Protein 7XR5 (pdb70)

Sequence (1156 aa):
GPAAVTVLGLGRMGSALAAAFLAAGHSTTVWNRTPGKADELAARGARRAGSVAEAVAAAPLVVVCVADDEAVHQLLDPLDGALAGRTLVNLTTGTSAQARANAAWAKERGAAFLDGAIMAVPEDIATGDAVLLYSGPRDAFDAYEEALRVLAPAGTTHLGGDAGLAALHDLALLGIMWGVLNGFLHGAALLGTAGVRAGDFAPLAARMTTVVAGYVTAAAPEVDAGSYPAGDATLTVHQEAMRHLAEESEALGVNAELPRFLQLLAGRAVAEGHAESGYSALVEQFRKAGPAAVTVLGLGRMGSALAAAFLAAGHSTTVWNRTPGKADELAARGARRAGSVAEAVAAAPLVVVCVADDEAVHQLLDPLDGALAGRTLVNLTTGTSAQARANAAWAKERGAAFLDGAIMAVPEDIATGDAVLLYSGPRDAFDAYEEALRVLAPAGTTHLGGDAGLAALHDLALLGIMWGVLNGFLHGAALLGTAGVRAGDFAPLAARMTTVVAGYVTAAAPEVDAGSYPAGDATLTVHQEAMRHLAEESEALGVNAELPRFLQLLAGRAVAEGHAESGYSALVEQFRKAGPAAVTVLGLGRMGSALAAAFLAAGHSTTVWNRTPGKADELAARGARRAGSVAEAVAAAPLVVVCVADDEAVHQLLDPLDGALAGRTLVNLTTGTSAQARANAAWAKERGAAFLDGAIMAVPEDIATGDAVLLYSGPRDAFDAYEEALRVLAPAGTTHLGGDAGLAALHDLALLGIMWGVLNGFLHGAALLGTAGVRAGDFAPLAARMTTVVAGYVTAAAPEVDAGSYPAGDATLTVHQEAMRHLAEESEALGVNAELPRFLQLLAGRAVAEGHAESGYSALVEQFRKAGPAAVTVLGLGRMGSALAAAFLAAGHSTTVWNRTPGKADELAARGARRAGSVAEAVAAAPLVVVCVADDEAVHQLLDPLDGALAGRTLVNLTTGTSAQARANAAWAKERGAAFLDGAIMAVPEDIATGDAVLLYSGPRDAFDAYEEALRVLAPAGTTHLGGDAGLAALHDLALLGIMWGVLNGFLHGAALLGTAGVRAGDFAPLAARMTTVVAGYVTAAAPEVDAGSYPAGDATLTVHQEAMRHLAEESEALGVNAELPRFLQLLAGRAVAEGHAESGYSSALVEQFRKA

Foldseek 3Di:
DAFAEEEEALDLQSVLLQVLLLVVPHAYEYEYPDPDRCVVVVVSPHHDDPALLRRLLVGLHYEYEHAEVVVVCVSPVVDDLSQANHEYEYQHDDALVSQQVVCVVSVVSNYFYKYKYWPDGSVCFQHQPTAMEIEADVVSCVVCVVSVCSRHVNHYYYDYHRRSVRNVVVVVVVVLVVVLVVVLVLVCVLCVLVVDHSVVCVVVSVVVSVVCVVVVVVLVVCLVVVHFAAPPHFLLRVLVVLVVQLVSCVVSPHDNVVSVVVNVLSVVLVVVPRRRGHPSSSVVVVVDD/DAFAEEEEACDLQSVLLLVLLLVVPHAYEYEYPDPDRCPVVVVSRYHYDPALLRRLQPGQEYEYEHAELVVVCVRPVVDAQSNANHEYEYQYQYALVSQQVVQVVSVVRNYFYKYKYWPDGSVCFQHQVTAMEIEADVVSCVVNVVSVCSRHVNHYYYDYHRRRPRNVVVVVVVVVVVVLVVVLVLVQVLCVLVVDHSVNCVVVSVVVVVVCVVVVVVLVVCLVVVHFAAPPHFLLRVLVVLVVSLVSCVVSPHDSVVSVVVNVLSVVQVVVVRRRGHPSSSVVVVVPD/DAFAEEEEALDLQSVLLQVLLLVVPHAYEYEYPDPDRCPVVVVSHHHYAPAVLRRLQRGLEYEYEHAELVVVCVRPVVDDLSQANHEYEYQYQDALVSQQVVCVVSVVSNYFYKYKYKPDGSVCFQHQPTAMEIEADVVSCVVNVVSVCSRHVNHYYYDYHRRSPRNVVVVVVVVVVVVLVVVLVLVCVLCVLVVDHSVNCVVVSVVVVVVCVVVVVVLVVCLVVVHFAAPPHFLLRVLVVLVVSLVSCVVSVHDNVVSVVVNVLSVVLVVVPRRRGHPSSSVVVVVDD/DAFAEEEEALDLQSVLLQVLLVVVPHQYEYEYPPQVSCVVVVVSRHHYDPALLRRLQRGLHYEYEHAELVVVCVRPVVDDLSQANGEYEYQYDDALVSQQVVCVVSVVSNYFYKYKHWPDGSVCFQPQVTAMEIEADVVSCVVCVVSVCSRHVNHYYYDYHRRSVRNVVVVVVVVVVVVLVVVLVQVQVLCVLVVDHSVVCVVVSVVVSVVCVVVVVVLVVCLVVVHFAAPPHFLLRVLVVLVVSLVSCVVSPHDNPVSVVVNVLSVVLCVVPRRRGHPSSSVVVVVDD

Secondary structure (DSSP, 8-state):
-PPPEEEE--SHHHHHHHHHHHHTT--EEEE-SSTTSSHHHHHTT-EE-SSHHHHHHT-SEEEE--SSHHHHHHHHTT-SSTTTT-EEEE-S---HHHHHHHHHHHHHTT-EEEEEEEES-GGGTTSTT-EEEEES-HHHHHHHHHHHGGG-TTTEEE--S-TTHHHHHHHHHHHHHHHHHHHHHHHHHHHHTTT--HHHHHHHHHHHHHHHHHHHHHHHHHHHHT----TT--HHHHHHHHHHHHHHHHHHTS--HHHHHHHHHHHHHIIIIITTS-GGGGHHHHH--/-PPPEEEE--SHHHHHHHHHHHHTT--EEEE-SSSSS-HHHHHTT-EE-SSHHHHHHH-SEEEE--SSHHHHHHHHTT-SGGGTT-EEEE-S---HHHHHHHHHHHHHTT-EEEEEEEES-GGGTTSTT-EEEEES-HHHHHHHHHHHGGGSTTTEEE--S-TTHHHHHHHHHHHHHHHHHHHHHHHHHHHHTTT--HHHHHHHHHHHHHHHHHHHHHHHHHHHHT----TT--HHHHHHHHHHHHHHHHHHTS--HHHHHHHHHHHHHIIIIITTS-GGGHHHHHT--/-PPPEEEE--SHHHHHHHHHHHHTT--EEEE-SSSSS-HHHHHTTPEEPSSHHHHHHT-SEEEE--S-HHHHHHHHTT-SSTTTT-EEEE-S---HHHHHHHHHHHHHTT-EEEEEEEES-GGGTTSTT-EEEEES-HHHHHHHHHHHGGGSTTTEEE--SSTTHHHHHHHHHHHHHHHHHHHHHHHHHHHHTTT--HHHHHHHHHHHHHHHHHHHHHHHHHHHHT----TT--HHHHHHHHHHHHHHHHHHTS--HHHHHHHHHHHHHIIIIITTS-GGGGHHHHH--/-PPPEEEE--SHHHHHHHHHHHHTT--EEEE-SSGGGGHHHHHTT-EE-SSHHHHHHT-SEEEE--SSHHHHHHHHTT-SSSSTT-EEEE-S---HHHHHHHHHHHHHTT-EEEEEEEES-GGGTTSTT-EEEEES-HHHHHHHHHHHGGG-TTTEEE--S-TTHHHHHHHHHHHHHHHHHHHHHHHHHHHHTTT--HHHHHHHHHHHHHHHHHHHHHHHHHHHHT----TT--HHHHHHHHHHHHHHHHHHTS--HHHHHHHHHHHHHIIIIITTS-GGGGHHHHH--

Structure (mmCIF, N/CA/C/O backbone):
data_7XR5
#
_entry.id   7XR5
#
_cell.length_a   76.282
_cell.length_b   120.013
_cell.length_c   76.458
_cell.angle_alpha   90.000
_cell.angle_beta   117.178
_cell.angle_gamma   90.000
#
_symmetry.space_group_name_H-M   'P 1 21 1'
#
loop_
_entity.id
_entity.type
_entity.pdbx_description
1 polymer '6-phosphogluconate dehydrogenase NAD-binding'
2 non-polymer 'NADP NICOTINAMIDE-ADENINE-DINUCLEOTIDE PHOSPHATE'
3 non-polymer 3,6,9,12,15,18,21,24,27,30,33,36,39,42,45,48,51,54,57-nonadecaoxanonapentacontane-1,59-diol
4 water water
#
loop_
_atom_site.group_PDB
_atom_site.id
_atom_site.type_symbol
_atom_site.label_atom_id
_atom_site.label_alt_id
_atom_site.label_comp_id
_atom_site.label_asym_id
_atom_site.label_entity_id
_atom_site.label_seq_id
_atom_site.pdbx_PDB_ins_code
_atom_site.Cartn_x
_atom_site.Cartn_y
_atom_site.Cartn_z
_atom_site.occupancy
_atom_site.B_iso_or_equiv
_atom_site.auth_seq_id
_atom_site.auth_comp_id
_atom_site.auth_asym_id
_atom_site.auth_atom_id
_atom_site.pdbx_PDB_model_num
ATOM 1 N N . GLY A 1 31 ? 21.43913 -31.58657 -0.01945 1.000 55.15306 10 GLY A N 1
ATOM 2 C CA . GLY A 1 31 ? 20.11172 -31.21520 0.43903 1.000 48.51675 10 GLY A CA 1
ATOM 3 C C . GLY A 1 31 ? 19.44466 -30.18455 -0.45201 1.000 45.26543 10 GLY A C 1
ATOM 4 O O . GLY A 1 31 ? 19.97910 -29.84374 -1.50888 1.000 45.85131 10 GLY A O 1
ATOM 5 N N . PRO A 1 32 ? 18.27027 -29.70870 -0.04082 1.000 44.80303 11 PRO A N 1
ATOM 6 C CA . PRO A 1 32 ? 17.57452 -28.67040 -0.81603 1.000 37.38547 11 PRO A CA 1
ATOM 7 C C . PRO A 1 32 ? 18.45434 -27.45025 -1.05643 1.000 36.98202 11 PRO A C 1
ATOM 8 O O . PRO A 1 32 ? 19.09006 -26.92673 -0.13731 1.000 38.14105 11 PRO A O 1
ATOM 12 N N . ALA A 1 33 ? 18.49074 -26.99785 -2.30974 1.000 33.31895 12 ALA A N 1
ATOM 13 C CA . ALA A 1 33 ? 19.27035 -25.81801 -2.65824 1.000 27.18894 12 ALA A CA 1
ATOM 14 C C . ALA A 1 33 ? 18.70567 -24.58014 -1.96751 1.000 25.04038 12 ALA A C 1
ATOM 15 O O . ALA A 1 33 ? 17.49865 -24.45487 -1.75341 1.000 28.68533 12 ALA A O 1
ATOM 17 N N . ALA A 1 34 ? 19.59308 -23.66814 -1.60055 1.000 25.65449 13 ALA A N 1
ATOM 18 C CA . ALA A 1 34 ? 19.13579 -22.38208 -1.10052 1.000 24.44507 13 ALA A CA 1
ATOM 19 C C . ALA A 1 34 ? 18.56250 -21.57487 -2.25409 1.000 20.38764 13 ALA A C 1
ATOM 20 O O . ALA A 1 34 ? 19.08516 -21.61125 -3.37120 1.000 21.42336 13 ALA A O 1
ATOM 22 N N . VAL A 1 35 ? 17.48866 -20.83560 -1.97506 1.000 18.61062 14 VAL A N 1
ATOM 23 C CA . VAL A 1 35 ? 16.79882 -20.05248 -2.98910 1.000 16.17833 14 VAL A CA 1
ATOM 24 C C . VAL A 1 35 ? 16.45036 -18.69025 -2.40616 1.000 16.27129 14 VAL A C 1
ATOM 25 O O . VAL A 1 35 ? 16.16378 -18.55994 -1.21136 1.000 18.91132 14 VAL A O 1
ATOM 29 N N . THR A 1 36 ? 16.50662 -17.67597 -3.25667 1.000 14.09760 15 THR A N 1
ATOM 30 C CA . THR A 1 36 ? 16.02550 -16.34633 -2.93650 1.000 15.56504 15 THR A CA 1
ATOM 31 C C . THR A 1 36 ? 14.83381 -16.02978 -3.82461 1.000 14.92187 15 THR A C 1
ATOM 32 O O . THR A 1 36 ? 14.84285 -16.36127 -5.01117 1.000 16.74651 15 THR A O 1
ATOM 36 N N . VAL A 1 37 ? 13.80584 -15.41219 -3.24413 1.000 15.65584 16 VAL A N 1
ATOM 37 C CA . VAL A 1 37 ? 12.65614 -14.91351 -3.99278 1.000 13.44299 16 VAL A CA 1
ATOM 38 C C . VAL A 1 37 ? 12.59956 -13.39527 -3.83410 1.000 14.49159 16 VAL A C 1
ATOM 39 O O . VAL A 1 37 ? 12.54585 -12.88450 -2.70578 1.000 15.62532 16 VAL A O 1
ATOM 43 N N . LEU A 1 38 ? 12.60450 -12.68259 -4.96531 1.000 13.32837 17 LEU A N 1
ATOM 44 C CA . LEU A 1 38 ? 12.44750 -11.22969 -5.01837 1.000 12.60308 17 LEU A CA 1
ATOM 45 C C . LEU A 1 38 ? 11.04949 -10.92721 -5.53350 1.000 14.37971 17 LEU A C 1
ATOM 46 O O . LEU A 1 38 ? 10.72588 -11.26546 -6.67521 1.000 13.78641 17 LEU A O 1
ATOM 51 N N . GLY A 1 39 ? 10.23353 -10.29757 -4.69576 1.000 12.85612 18 GLY A N 1
ATOM 52 C CA . GLY A 1 39 ? 8.86072 -9.97543 -5.03812 1.000 13.21466 18 GLY A CA 1
ATOM 53 C C . GLY A 1 39 ? 7.94218 -10.79632 -4.15707 1.000 17.28167 18 GLY A C 1
ATOM 54 O O . GLY A 1 39 ? 7.93904 -12.03284 -4.23967 1.000 15.54007 18 GLY A O 1
ATOM 55 N N . LEU A 1 40 ? 7.18830 -10.13292 -3.27992 1.000 14.91830 19 LEU A N 1
ATOM 56 C CA . LEU A 1 40 ? 6.26762 -10.79830 -2.36678 1.000 13.90632 19 LEU A CA 1
ATOM 57 C C . LEU A 1 40 ? 4.84650 -10.29550 -2.58223 1.000 16.25439 19 LEU A C 1
ATOM 58 O O . LEU A 1 40 ? 4.07485 -10.10353 -1.63206 1.000 18.10130 19 LEU A O 1
ATOM 63 N N . GLY A 1 41 ? 4.48798 -10.08759 -3.84396 1.000 15.43733 20 GLY A N 1
ATOM 64 C CA . GLY A 1 41 ? 3.10802 -9.92438 -4.23531 1.000 14.41897 20 GLY A CA 1
ATOM 65 C C . GLY A 1 41 ? 2.36733 -11.23628 -4.03412 1.000 16.11925 20 GLY A C 1
ATOM 66 O O . GLY A 1 41 ? 2.86385 -12.18762 -3.42884 1.000 15.73523 20 GLY A O 1
ATOM 67 N N . ARG A 1 42 ? 1.16317 -11.29608 -4.59939 1.000 15.98128 21 ARG A N 1
ATOM 68 C CA . ARG A 1 42 ? 0.36318 -12.51041 -4.45475 1.000 16.01987 21 ARG A CA 1
ATOM 69 C C . ARG A 1 42 ? 1.11594 -13.71903 -5.00249 1.000 16.13482 21 ARG A C 1
ATOM 70 O O . ARG A 1 42 ? 1.23096 -14.76859 -4.33884 1.000 18.25624 21 ARG A O 1
ATOM 78 N N . MET A 1 43 ? 1.69731 -13.57321 -6.19686 1.000 13.85281 22 MET A N 1
ATOM 79 C CA . MET A 1 43 ? 2.32447 -14.76197 -6.75065 1.000 12.53679 22 MET A CA 1
ATOM 80 C C . MET A 1 43 ? 3.70922 -14.99633 -6.13925 1.000 14.04517 22 MET A C 1
ATOM 81 O O . MET A 1 43 ? 4.03736 -16.13485 -5.78616 1.000 13.45699 22 MET A O 1
ATOM 86 N N . GLY A 1 44 ? 4.52141 -13.94935 -5.96223 1.000 15.80456 23 GLY A N 1
ATOM 87 C CA . GLY A 1 44 ? 5.82479 -14.15504 -5.34214 1.000 14.48615 23 GLY A CA 1
ATOM 88 C C . GLY A 1 44 ? 5.71146 -14.77559 -3.95843 1.000 13.40411 23 GLY A C 1
ATOM 89 O O . GLY A 1 44 ? 6.51604 -15.63766 -3.57543 1.000 14.71997 23 GLY A O 1
ATOM 90 N N . SER A 1 45 ? 4.72196 -14.32455 -3.18289 1.000 13.84136 24 SER A N 1
ATOM 91 C CA . SER A 1 45 ? 4.46965 -14.90536 -1.87215 1.000 13.73762 24 SER A CA 1
ATOM 92 C C . SER A 1 45 ? 4.13768 -16.38488 -1.97351 1.000 14.03519 24 SER A C 1
ATOM 93 O O . SER A 1 45 ? 4.59451 -17.17753 -1.13745 1.000 14.88340 24 SER A O 1
ATOM 96 N N . ALA A 1 46 ? 3.32938 -16.77598 -2.97920 1.000 13.74398 25 ALA A N 1
ATOM 97 C CA . ALA A 1 46 ? 3.03904 -18.20482 -3.14179 1.000 16.44603 25 ALA A CA 1
ATOM 98 C C . ALA A 1 46 ? 4.28990 -19.00371 -3.51082 1.000 14.14613 25 ALA A C 1
ATOM 99 O O . ALA A 1 46 ? 4.45890 -20.15103 -3.06437 1.000 15.70770 25 ALA A O 1
ATOM 101 N N . LEU A 1 47 ? 5.16326 -18.43451 -4.34650 1.000 13.40136 26 LEU A N 1
ATOM 102 C CA . LEU A 1 47 ? 6.40113 -19.12259 -4.69668 1.000 12.74289 26 LEU A CA 1
ATOM 103 C C . LEU A 1 47 ? 7.26119 -19.34189 -3.45611 1.000 14.76468 26 LEU A C 1
ATOM 104 O O . LEU A 1 47 ? 7.75264 -20.45508 -3.20115 1.000 14.76695 26 LEU A O 1
ATOM 109 N N . ALA A 1 48 ? 7.44888 -18.27772 -2.66283 1.000 13.75136 27 ALA A N 1
ATOM 110 C CA . ALA A 1 48 ? 8.28997 -18.38400 -1.47546 1.000 15.40681 27 ALA A CA 1
ATOM 111 C C . ALA A 1 48 ? 7.70994 -19.38143 -0.47754 1.000 13.15247 27 ALA A C 1
ATOM 112 O O . ALA A 1 48 ? 8.44893 -20.19544 0.09168 1.000 17.23327 27 ALA A O 1
ATOM 114 N N . ALA A 1 49 ? 6.38471 -19.35321 -0.27817 1.000 13.72930 28 ALA A N 1
ATOM 115 C CA . ALA A 1 49 ? 5.73679 -20.31967 0.60177 1.000 15.60158 28 ALA A CA 1
ATOM 116 C C . ALA A 1 49 ? 5.97852 -21.74564 0.13030 1.000 17.65850 28 ALA A C 1
ATOM 117 O O . ALA A 1 49 ? 6.21523 -22.64405 0.95343 1.000 17.30610 28 ALA A O 1
ATOM 119 N N . ALA A 1 50 ? 5.91948 -21.98005 -1.18827 1.000 15.60177 29 ALA A N 1
ATOM 120 C CA . ALA A 1 50 ? 6.15873 -23.33543 -1.68370 1.000 17.54005 29 ALA A CA 1
ATOM 121 C C . ALA A 1 50 ? 7.59910 -23.78330 -1.44079 1.000 16.95897 29 ALA A C 1
ATOM 122 O O . ALA A 1 50 ? 7.83980 -24.92662 -1.02532 1.000 17.44464 29 ALA A O 1
ATOM 124 N N . PHE A 1 51 ? 8.57445 -22.91755 -1.72270 1.000 14.26857 30 PHE A N 1
ATOM 125 C CA . PHE A 1 51 ? 9.96573 -23.28667 -1.46783 1.000 17.35403 30 PHE A CA 1
ATOM 126 C C . PHE A 1 51 ? 10.18160 -23.62018 0.00453 1.000 20.63135 30 PHE A C 1
ATOM 127 O O . PHE A 1 51 ? 10.84488 -24.61105 0.33733 1.000 18.65279 30 PHE A O 1
ATOM 135 N N . LEU A 1 52 ? 9.62982 -22.79213 0.89649 1.000 19.86192 31 LEU A N 1
ATOM 136 C CA . LEU A 1 52 ? 9.78535 -22.99930 2.33367 1.000 21.82770 31 LEU A CA 1
ATOM 137 C C . LEU A 1 52 ? 9.13154 -24.30175 2.78516 1.000 21.59890 31 LEU A C 1
ATOM 138 O O . LEU A 1 52 ? 9.72370 -25.07050 3.55306 1.000 22.76634 31 LEU A O 1
ATOM 143 N N . ALA A 1 53 ? 7.91233 -24.57001 2.30992 1.000 21.69965 32 ALA A N 1
ATOM 144 C CA . ALA A 1 53 ? 7.19585 -25.77269 2.72648 1.000 24.01113 32 ALA A CA 1
ATOM 145 C C . ALA A 1 53 ? 7.91529 -27.03511 2.27832 1.000 23.26550 32 ALA A C 1
ATOM 146 O O . ALA A 1 53 ? 7.79967 -28.08370 2.93197 1.000 25.19966 32 ALA A O 1
ATOM 148 N N . ALA A 1 54 ? 8.65942 -26.95428 1.17612 1.000 17.33145 33 ALA A N 1
ATOM 149 C CA . ALA A 1 54 ? 9.43174 -28.06874 0.64466 1.000 17.11650 33 ALA A CA 1
ATOM 150 C C . ALA A 1 54 ? 10.80567 -28.21520 1.29212 1.000 20.77109 33 ALA A C 1
ATOM 151 O O . ALA A 1 54 ? 11.57243 -29.09312 0.87803 1.000 23.77722 33 ALA A O 1
ATOM 153 N N . GLY A 1 55 ? 11.14098 -27.37839 2.27132 1.000 20.26053 34 GLY A N 1
ATOM 154 C CA . GLY A 1 55 ? 12.36528 -27.52450 3.02855 1.000 23.93202 34 GLY A CA 1
ATOM 155 C C . GLY A 1 55 ? 13.56544 -26.75425 2.52722 1.000 25.62489 34 GLY A C 1
ATOM 156 O O . GLY A 1 55 ? 14.66988 -26.96634 3.04017 1.000 26.62708 34 GLY A O 1
ATOM 157 N N . HIS A 1 56 ? 13.39769 -25.86404 1.55434 1.000 20.02499 35 HIS A N 1
ATOM 158 C CA . HIS A 1 56 ? 14.51849 -25.06996 1.07241 1.000 22.04840 35 HIS A CA 1
ATOM 159 C C . HIS A 1 56 ? 14.81932 -23.91801 2.02556 1.000 19.43257 35 HIS A C 1
ATOM 160 O O . HIS A 1 56 ? 13.90987 -23.28571 2.57054 1.000 19.52722 35 HIS A O 1
ATOM 167 N N . SER A 1 57 ? 16.10337 -23.65030 2.23229 1.000 21.26006 36 SER A N 1
ATOM 168 C CA . SER A 1 57 ? 16.48134 -22.38239 2.84057 1.000 20.55407 36 SER A CA 1
ATOM 169 C C . SER A 1 57 ? 16.01847 -21.26142 1.92336 1.000 19.44584 36 SER A C 1
ATOM 170 O O . SER A 1 57 ? 16.46538 -21.17266 0.77989 1.000 22.10100 36 SER A O 1
ATOM 173 N N . THR A 1 58 ? 15.09710 -20.43067 2.40386 1.000 18.79619 37 THR A N 1
ATOM 174 C CA . THR A 1 58 ? 14.40892 -19.46584 1.55472 1.000 16.70051 37 THR A CA 1
ATOM 175 C C . THR A 1 58 ? 14.62821 -18.05419 2.08125 1.000 18.80697 37 THR A C 1
ATOM 176 O O . THR A 1 58 ? 14.20183 -17.73156 3.19318 1.000 19.93078 37 THR A O 1
ATOM 180 N N . THR A 1 59 ? 15.27797 -17.21998 1.27749 1.000 17.75123 38 THR A N 1
ATOM 181 C CA . THR A 1 59 ? 15.49820 -15.81756 1.59907 1.000 15.66541 38 THR A CA 1
ATOM 182 C C . THR A 1 59 ? 14.56309 -14.98054 0.73826 1.000 16.85091 38 THR A C 1
ATOM 183 O O . THR A 1 59 ? 14.43977 -15.23220 -0.46042 1.000 17.08471 38 THR A O 1
ATOM 187 N N . VAL A 1 60 ? 13.89788 -14.00130 1.34138 1.000 14.57217 39 VAL A N 1
ATOM 188 C CA . VAL A 1 60 ? 12.86298 -13.24947 0.63959 1.000 15.49710 39 VAL A CA 1
ATOM 189 C C . VAL A 1 60 ? 13.13303 -11.75466 0.74429 1.000 18.42896 39 VAL A C 1
ATOM 190 O O . VAL A 1 60 ? 13.67688 -11.26325 1.73676 1.000 18.86908 39 VAL A O 1
ATOM 194 N N . TRP A 1 61 ? 12.70168 -11.02294 -0.28254 1.000 15.47710 40 TRP A N 1
ATOM 195 C CA . TRP A 1 61 ? 12.80467 -9.56936 -0.28795 1.000 14.72982 40 TRP A CA 1
ATOM 196 C C . TRP A 1 61 ? 11.66155 -8.98685 -1.09823 1.000 17.44509 40 TRP A C 1
ATOM 197 O O . TRP A 1 61 ? 11.20432 -9.58497 -2.07533 1.000 15.83836 40 TRP A O 1
ATOM 208 N N . ASN A 1 62 ? 11.21240 -7.80680 -0.68407 1.000 14.73430 41 ASN A N 1
ATOM 209 C CA . ASN A 1 62 ? 10.17114 -7.07520 -1.38851 1.000 14.50064 41 ASN A CA 1
ATOM 210 C C . ASN A 1 62 ? 10.47495 -5.59345 -1.25433 1.000 16.49773 41 ASN A C 1
ATOM 211 O O . ASN A 1 62 ? 10.99200 -5.15527 -0.22286 1.000 19.92778 41 ASN A O 1
ATOM 216 N N . ARG A 1 63 ? 10.14588 -4.83449 -2.30013 1.000 16.05042 42 ARG A N 1
ATOM 217 C CA . ARG A 1 63 ? 10.39589 -3.39519 -2.29894 1.000 16.23835 42 ARG A CA 1
ATOM 218 C C . ARG A 1 63 ? 9.73019 -2.71467 -1.10580 1.000 19.38183 42 ARG A C 1
ATOM 219 O O . ARG A 1 63 ? 10.37510 -1.95810 -0.36823 1.000 19.99497 42 ARG A O 1
ATOM 227 N N . THR A 1 64 ? 8.44943 -2.95390 -0.91102 1.000 14.64852 43 THR A N 1
ATOM 228 C CA . THR A 1 64 ? 7.68889 -2.34460 0.18629 1.000 17.34376 43 THR A CA 1
ATOM 229 C C . THR A 1 64 ? 7.78940 -3.20310 1.44205 1.000 17.95509 43 THR A C 1
ATOM 230 O O . THR A 1 64 ? 7.49253 -4.40034 1.39241 1.000 17.54562 43 THR A O 1
ATOM 234 N N . PRO A 1 65 ? 8.20084 -2.64597 2.57801 1.000 17.97772 44 PRO A N 1
ATOM 235 C CA . PRO A 1 65 ? 8.31478 -3.45900 3.79278 1.000 17.10665 44 PRO A CA 1
ATOM 236 C C . PRO A 1 65 ? 6.96072 -3.93265 4.29371 1.000 18.25058 44 PRO A C 1
ATOM 237 O O . PRO A 1 65 ? 5.90339 -3.39779 3.95288 1.000 20.47534 44 PRO A O 1
ATOM 241 N N . GLY A 1 66 ? 7.01449 -4.97680 5.11414 1.000 19.59845 45 GLY A N 1
ATOM 242 C CA . GLY A 1 66 ? 5.84241 -5.49362 5.78485 1.000 21.55103 45 GLY A CA 1
ATOM 243 C C . GLY A 1 66 ? 5.15518 -6.68064 5.14159 1.000 23.25515 45 GLY A C 1
ATOM 244 O O . GLY A 1 66 ? 4.09571 -7.09259 5.63170 1.000 25.59668 45 GLY A O 1
ATOM 245 N N . LYS A 1 67 ? 5.71253 -7.25332 4.07162 1.000 18.76594 46 LYS A N 1
ATOM 246 C CA . LYS A 1 67 ? 5.09256 -8.40551 3.42750 1.000 18.78403 46 LYS A CA 1
ATOM 247 C C . LYS A 1 67 ? 5.85187 -9.70531 3.65476 1.000 18.33717 46 LYS A C 1
ATOM 248 O O . LYS A 1 67 ? 5.51419 -10.72777 3.04134 1.000 20.44054 46 LYS A O 1
ATOM 254 N N . ALA A 1 68 ? 6.85483 -9.70528 4.52990 1.000 20.45833 47 ALA A N 1
ATOM 255 C CA . ALA A 1 68 ? 7.70094 -10.86689 4.73144 1.000 16.33565 47 ALA A CA 1
ATOM 256 C C . ALA A 1 68 ? 7.57336 -11.49858 6.11218 1.000 20.04616 47 ALA A C 1
ATOM 257 O O . ALA A 1 68 ? 8.23274 -12.50940 6.36822 1.000 21.04399 47 ALA A O 1
ATOM 259 N N . ASP A 1 69 ? 6.75289 -10.95272 7.00776 1.000 19.86386 48 ASP A N 1
ATOM 260 C CA . ASP A 1 69 ? 6.86069 -11.39960 8.39240 1.000 22.51419 48 ASP A CA 1
ATOM 261 C C . ASP A 1 69 ? 6.20296 -12.75833 8.63077 1.000 22.02061 48 ASP A C 1
ATOM 262 O O . ASP A 1 69 ? 6.69561 -13.52776 9.46302 1.000 21.93847 48 ASP A O 1
ATOM 267 N N . GLU A 1 70 ? 5.13257 -13.09758 7.90619 1.000 23.10456 49 GLU A N 1
ATOM 268 C CA . GLU A 1 70 ? 4.56701 -14.44005 8.04956 1.000 23.44228 49 GLU A CA 1
ATOM 269 C C . GLU A 1 70 ? 5.51895 -15.50439 7.50695 1.000 25.10583 49 GLU A C 1
ATOM 270 O O . GLU A 1 70 ? 5.69875 -16.57307 8.11838 1.000 24.18364 49 GLU A O 1
ATOM 276 N N . LEU A 1 71 ? 6.14813 -15.22459 6.36419 1.000 20.18425 50 LEU A N 1
ATOM 277 C CA . LEU A 1 71 ? 7.13550 -16.14633 5.82320 1.000 22.62501 50 LEU A CA 1
ATOM 278 C C . LEU A 1 71 ? 8.30863 -16.28711 6.77440 1.000 20.77277 50 LEU A C 1
ATOM 279 O O . LEU A 1 71 ? 8.80221 -17.39667 7.00776 1.000 21.78978 50 LEU A O 1
ATOM 284 N N . ALA A 1 72 ? 8.76276 -15.16732 7.34561 1.000 22.84049 51 ALA A N 1
ATOM 285 C CA . ALA A 1 72 ? 9.85952 -15.22956 8.30382 1.000 21.22145 51 ALA A CA 1
ATOM 286 C C . ALA A 1 72 ? 9.47519 -16.06836 9.51463 1.000 21.43166 51 ALA A C 1
ATOM 287 O O . ALA A 1 72 ? 10.29003 -16.84783 10.02518 1.000 24.27326 51 ALA A O 1
ATOM 289 N N . ALA A 1 73 ? 8.22855 -15.94236 9.96921 1.000 21.82195 52 ALA A N 1
ATOM 290 C CA . ALA A 1 73 ? 7.78747 -16.72798 11.11213 1.000 27.33873 52 ALA A CA 1
ATOM 291 C C . ALA A 1 73 ? 7.72507 -18.20957 10.78105 1.000 26.97561 52 ALA A C 1
ATOM 292 O O . ALA A 1 73 ? 7.83062 -19.04156 11.69052 1.000 31.01025 52 ALA A O 1
ATOM 294 N N . ARG A 1 74 ? 7.56128 -18.55588 9.50187 1.000 23.34040 53 ARG A N 1
ATOM 295 C CA . ARG A 1 74 ? 7.60776 -19.94893 9.07268 1.000 27.75850 53 ARG A CA 1
ATOM 296 C C . ARG A 1 74 ? 9.02072 -20.43782 8.75651 1.000 26.89916 53 ARG A C 1
ATOM 297 O O . ARG A 1 74 ? 9.18052 -21.59940 8.37371 1.000 31.07773 53 ARG A O 1
ATOM 305 N N . GLY A 1 75 ? 10.04515 -19.59266 8.87835 1.000 23.58309 54 GLY A N 1
ATOM 306 C CA . GLY A 1 75 ? 11.41748 -20.00517 8.64747 1.000 24.12459 54 GLY A CA 1
ATOM 307 C C . GLY A 1 75 ? 12.14455 -19.28493 7.52608 1.000 23.76111 54 GLY A C 1
ATOM 308 O O . GLY A 1 75 ? 13.34942 -19.51723 7.34981 1.000 21.70734 54 GLY A O 1
ATOM 309 N N . ALA A 1 76 ? 11.48954 -18.42566 6.74892 1.000 22.73756 55 ALA A N 1
ATOM 310 C CA . ALA A 1 76 ? 12.21746 -17.67899 5.72997 1.000 21.31900 55 ALA A CA 1
ATOM 311 C C . ALA A 1 76 ? 13.14011 -16.64322 6.37182 1.000 18.13696 55 ALA A C 1
ATOM 312 O O . ALA A 1 76 ? 12.88895 -16.15713 7.47874 1.000 20.68667 55 ALA A O 1
ATOM 314 N N . ARG A 1 77 ? 14.22421 -16.31865 5.66575 1.000 16.57400 56 ARG A N 1
ATOM 315 C CA . ARG A 1 77 ? 15.11853 -15.22566 6.04790 1.000 17.78093 56 ARG A CA 1
ATOM 316 C C . ARG A 1 77 ? 14.61776 -13.92688 5.41997 1.000 19.43315 56 ARG A C 1
ATOM 317 O O . ARG A 1 77 ? 14.56722 -13.80118 4.19296 1.000 18.14955 56 ARG A O 1
ATOM 325 N N . ARG A 1 78 ? 14.24413 -12.96253 6.25488 1.000 17.56623 57 ARG A N 1
ATOM 326 C CA . ARG A 1 78 ? 13.84272 -11.64328 5.76929 1.000 16.24159 57 ARG A CA 1
ATOM 327 C C . ARG A 1 78 ? 15.10535 -10.84558 5.46603 1.000 20.73937 57 ARG A C 1
ATOM 328 O O . ARG A 1 78 ? 15.74217 -10.29820 6.37238 1.000 20.29100 57 ARG A O 1
ATOM 336 N N . ALA A 1 79 ? 15.48733 -10.79163 4.18992 1.000 17.67814 58 ALA A N 1
ATOM 337 C CA . ALA A 1 79 ? 16.69206 -10.07086 3.80667 1.000 19.96115 58 ALA A CA 1
ATOM 338 C C . ALA A 1 79 ? 16.54031 -8.58726 4.09638 1.000 18.95566 58 ALA A C 1
ATOM 339 O O . ALA A 1 79 ? 15.45956 -8.01396 3.94018 1.000 19.32621 58 ALA A O 1
ATOM 341 N N . GLY A 1 80 ? 17.64831 -7.96292 4.49075 1.000 20.13114 59 GLY A N 1
ATOM 342 C CA . GLY A 1 80 ? 17.62469 -6.54235 4.79413 1.000 23.96146 59 GLY A CA 1
ATOM 343 C C . GLY A 1 80 ? 17.76938 -5.61980 3.60376 1.000 26.84936 59 GLY A C 1
ATOM 344 O O . GLY A 1 80 ? 17.64750 -4.40114 3.77297 1.000 25.53998 59 GLY A O 1
ATOM 345 N N . SER A 1 81 ? 18.02276 -6.16513 2.41239 1.000 20.02503 60 SER A N 1
ATOM 346 C CA . SER A 1 81 ? 18.33696 -5.38627 1.22433 1.000 21.90430 60 SER A CA 1
ATOM 347 C C . SER A 1 81 ? 18.32907 -6.33528 0.03862 1.000 21.08129 60 SER A C 1
ATOM 348 O O . SER A 1 81 ? 18.46755 -7.55169 0.21102 1.000 21.58477 60 SER A O 1
ATOM 351 N N . VAL A 1 82 ? 18.19734 -5.76910 -1.16757 1.000 24.40168 61 VAL A N 1
ATOM 352 C CA . VAL A 1 82 ? 18.30592 -6.59277 -2.37369 1.000 22.56867 61 VAL A CA 1
ATOM 353 C C . VAL A 1 82 ? 19.66326 -7.26672 -2.43889 1.000 23.19819 61 VAL A C 1
ATOM 354 O O . VAL A 1 82 ? 19.77161 -8.44773 -2.79692 1.000 19.35525 61 VAL A O 1
ATOM 358 N N . ALA A 1 83 ? 20.72634 -6.51141 -2.14525 1.000 23.36168 62 ALA A N 1
ATOM 359 C CA . ALA A 1 83 ? 22.06819 -7.06242 -2.26830 1.000 23.11853 62 ALA A CA 1
ATOM 360 C C . ALA A 1 83 ? 22.24733 -8.25948 -1.34948 1.000 20.06794 62 ALA A C 1
ATOM 361 O O . ALA A 1 83 ? 22.81129 -9.28286 -1.75554 1.000 21.44590 62 ALA A O 1
ATOM 363 N N . GLU A 1 84 ? 21.75435 -8.16359 -0.11032 1.000 20.38828 63 GLU A N 1
ATOM 364 C CA . GLU A 1 84 ? 21.84684 -9.31549 0.77688 1.000 17.60590 63 GLU A CA 1
ATOM 365 C C . GLU A 1 84 ? 21.02271 -10.48269 0.24403 1.000 18.47202 63 GLU A C 1
ATOM 366 O O . GLU A 1 84 ? 21.47352 -11.63457 0.27859 1.000 21.82181 63 GLU A O 1
ATOM 372 N N . ALA A 1 85 ? 19.82732 -10.19752 -0.27659 1.000 20.68765 64 ALA A N 1
ATOM 373 C CA . ALA A 1 85 ? 18.97584 -11.26771 -0.79108 1.000 18.05683 64 ALA A CA 1
ATOM 374 C C . ALA A 1 85 ? 19.65774 -12.01047 -1.93194 1.000 19.02619 64 ALA A C 1
ATOM 375 O O . ALA A 1 85 ? 19.69828 -13.24631 -1.94284 1.000 21.38290 64 ALA A O 1
ATOM 377 N N . VAL A 1 86 ? 20.21696 -11.26794 -2.89017 1.000 20.09094 65 VAL A N 1
ATOM 378 C CA . VAL A 1 86 ? 20.84258 -11.88962 -4.05297 1.000 19.24332 65 VAL A CA 1
ATOM 379 C C . VAL A 1 86 ? 22.10453 -12.62937 -3.63720 1.000 22.77932 65 VAL A C 1
ATOM 380 O O . VAL A 1 86 ? 22.42125 -13.69653 -4.18660 1.000 25.07661 65 VAL A O 1
ATOM 384 N N . ALA A 1 87 ? 22.82692 -12.11030 -2.64133 1.000 21.23011 66 ALA A N 1
ATOM 385 C CA . ALA A 1 87 ? 24.01912 -12.80292 -2.16869 1.000 21.20338 66 ALA A CA 1
ATOM 386 C C . ALA A 1 87 ? 23.68993 -14.04529 -1.35610 1.000 22.18309 66 ALA A C 1
ATOM 387 O O . ALA A 1 87 ? 24.57756 -14.87810 -1.13833 1.000 25.01548 66 ALA A O 1
ATOM 389 N N . ALA A 1 88 ? 22.44060 -14.18490 -0.90194 1.000 21.54917 67 ALA A N 1
ATOM 390 C CA . ALA A 1 88 ? 22.07737 -15.26613 0.00440 1.000 20.98539 67 ALA A CA 1
ATOM 391 C C . ALA A 1 88 ? 22.00132 -16.63575 -0.67142 1.000 24.00152 67 ALA A C 1
ATOM 392 O O . ALA A 1 88 ? 22.13072 -17.65393 0.02029 1.000 24.55753 67 ALA A O 1
ATOM 394 N N . ALA A 1 89 ? 21.79814 -16.69816 -1.98544 1.000 21.40680 68 ALA A N 1
ATOM 395 C CA . ALA A 1 89 ? 21.52033 -17.98527 -2.61624 1.000 20.59855 68 ALA A CA 1
ATOM 396 C C . ALA A 1 89 ? 22.04426 -17.98683 -4.04107 1.000 19.97792 68 ALA A C 1
ATOM 397 O O . ALA A 1 89 ? 22.12012 -16.92717 -4.67168 1.000 22.48566 68 ALA A O 1
ATOM 399 N N . PRO A 1 90 ? 22.41851 -19.15477 -4.57780 1.000 19.54294 69 PRO A N 1
ATOM 400 C CA . PRO A 1 90 ? 22.86362 -19.19710 -5.97184 1.000 18.54763 69 PRO A CA 1
ATOM 401 C C . PRO A 1 90 ? 21.71113 -19.18163 -6.95664 1.000 20.36091 69 PRO A C 1
ATOM 402 O O . PRO A 1 90 ? 21.94406 -18.93333 -8.14580 1.000 22.04556 69 PRO A O 1
ATOM 406 N N . LEU A 1 91 ? 20.49435 -19.44813 -6.49210 1.000 17.50753 70 LEU A N 1
ATOM 407 C CA . LEU A 1 91 ? 19.28375 -19.46620 -7.30754 1.000 17.74290 70 LEU A CA 1
ATOM 408 C C . LEU A 1 91 ? 18.41267 -18.29237 -6.88572 1.000 17.41169 70 LEU A C 1
ATOM 409 O O . LEU A 1 91 ? 17.92932 -18.25361 -5.74498 1.000 18.13986 70 LEU A O 1
ATOM 414 N N . VAL A 1 92 ? 18.20973 -17.34770 -7.79674 1.000 16.40419 71 VAL A N 1
ATOM 415 C CA . VAL A 1 92 ? 17.47158 -16.11846 -7.52004 1.000 15.72026 71 VAL A CA 1
ATOM 416 C C . VAL A 1 92 ? 16.24613 -16.11614 -8.41981 1.000 13.61841 71 VAL A C 1
ATOM 417 O O . VAL A 1 92 ? 16.37924 -15.98477 -9.63788 1.000 15.30285 71 VAL A O 1
ATOM 421 N N . VAL A 1 93 ? 15.06771 -16.24303 -7.81937 1.000 13.99348 72 VAL A N 1
ATOM 422 C CA . VAL A 1 93 ? 13.78471 -16.26355 -8.51521 1.000 14.27924 72 VAL A CA 1
ATOM 423 C C . VAL A 1 93 ? 13.14474 -14.88896 -8.36048 1.000 15.19611 72 VAL A C 1
ATOM 424 O O . VAL A 1 93 ? 12.95748 -14.41184 -7.23584 1.000 15.02088 72 VAL A O 1
ATOM 428 N N . VAL A 1 94 ? 12.82238 -14.23727 -9.47563 1.000 14.43389 73 VAL A N 1
ATOM 429 C CA . VAL A 1 94 ? 12.25760 -12.88986 -9.47300 1.000 12.02326 73 VAL A CA 1
ATOM 430 C C . VAL A 1 94 ? 10.82113 -12.99016 -9.95564 1.000 15.53671 73 VAL A C 1
ATOM 431 O O . VAL A 1 94 ? 10.55817 -13.63753 -10.96887 1.000 16.10301 73 VAL A O 1
ATOM 435 N N . CYS A 1 95 ? 9.89897 -12.35972 -9.23202 1.000 14.32378 74 CYS A N 1
ATOM 436 C CA . CYS A 1 95 ? 8.49284 -12.37623 -9.62993 1.000 13.38855 74 CYS A CA 1
ATOM 437 C C . CYS A 1 95 ? 7.88737 -11.03283 -9.22482 1.000 15.57639 74 CYS A C 1
ATOM 438 O O . CYS A 1 95 ? 7.31789 -10.90543 -8.14455 1.000 14.54469 74 CYS A O 1
ATOM 441 N N . VAL A 1 96 ? 8.02563 -10.04089 -10.10585 1.000 14.63842 75 VAL A N 1
ATOM 442 C CA . VAL A 1 96 ? 7.51730 -8.69922 -9.82712 1.000 13.90073 75 VAL A CA 1
ATOM 443 C C . VAL A 1 96 ? 6.61153 -8.28238 -10.98311 1.000 14.72920 75 VAL A C 1
ATOM 444 O O . VAL A 1 96 ? 6.32535 -9.08028 -11.88131 1.000 14.58001 75 VAL A O 1
ATOM 448 N N . ALA A 1 97 ? 6.14086 -7.03038 -10.98173 1.000 14.78146 76 ALA A N 1
ATOM 449 C CA . ALA A 1 97 ? 5.06926 -6.64703 -11.90491 1.000 14.79594 76 ALA A CA 1
ATOM 450 C C . ALA A 1 97 ? 5.49085 -6.72842 -13.37354 1.000 15.41645 76 ALA A C 1
ATOM 451 O O . ALA A 1 97 ? 4.72779 -7.22515 -14.21353 1.000 18.75760 76 ALA A O 1
ATOM 453 N N . ASP A 1 98 ? 6.67124 -6.21563 -13.71443 1.000 15.12034 77 ASP A N 1
ATOM 454 C CA . ASP A 1 98 ? 7.07443 -6.12617 -15.11741 1.000 15.79838 77 ASP A CA 1
ATOM 455 C C . ASP A 1 98 ? 8.59325 -6.01285 -15.21117 1.000 14.86541 77 ASP A C 1
ATOM 456 O O . ASP A 1 98 ? 9.29836 -5.96948 -14.20343 1.000 15.59510 77 ASP A O 1
ATOM 461 N N . ASP A 1 99 ? 9.08941 -5.98209 -16.45064 1.000 16.03762 78 ASP A N 1
ATOM 462 C CA . ASP A 1 99 ? 10.52812 -5.97143 -16.68829 1.000 16.49478 78 ASP A CA 1
ATOM 463 C C . ASP A 1 99 ? 11.18745 -4.70005 -16.15507 1.000 14.97908 78 ASP A C 1
ATOM 464 O O . ASP A 1 99 ? 12.33635 -4.74371 -15.69438 1.000 19.13144 78 ASP A O 1
ATOM 469 N N . GLU A 1 100 ? 10.48245 -3.56300 -16.22359 1.000 21.50614 79 GLU A N 1
ATOM 470 C CA . GLU A 1 100 ? 10.99001 -2.32985 -15.62395 1.000 20.53161 79 GLU A CA 1
ATOM 471 C C . GLU A 1 100 ? 11.31125 -2.52275 -14.14597 1.000 19.04048 79 GLU A C 1
ATOM 472 O O . GLU A 1 100 ? 12.38079 -2.11562 -13.66856 1.000 19.21038 79 GLU A O 1
ATOM 478 N N . ALA A 1 101 ? 10.41098 -3.17878 -13.41197 1.000 17.71036 80 ALA A N 1
ATOM 479 C CA . ALA A 1 101 ? 10.66610 -3.44970 -12.00459 1.000 19.35619 80 ALA A CA 1
ATOM 480 C C . ALA A 1 101 ? 11.84586 -4.40348 -11.82239 1.000 17.77702 80 ALA A C 1
ATOM 481 O O . ALA A 1 101 ? 12.66621 -4.22335 -10.90941 1.000 20.57679 80 ALA A O 1
ATOM 483 N N . VAL A 1 102 ? 11.94407 -5.43624 -12.67105 1.000 13.68594 81 VAL A N 1
ATOM 484 C CA . VAL A 1 102 ? 13.07890 -6.35359 -12.57802 1.000 16.11897 81 VAL A CA 1
ATOM 485 C C . VAL A 1 102 ? 14.38978 -5.57634 -12.65433 1.000 15.58548 81 VAL A C 1
ATOM 486 O O . VAL A 1 102 ? 15.31423 -5.77705 -11.85077 1.000 16.81471 81 VAL A O 1
ATOM 490 N N . HIS A 1 103 ? 14.47952 -4.65189 -13.61244 1.000 17.10158 82 HIS A N 1
ATOM 491 C CA . HIS A 1 103 ? 15.74381 -3.94893 -13.76300 1.000 16.10909 82 HIS A CA 1
ATOM 492 C C . HIS A 1 103 ? 15.94135 -2.86858 -12.70824 1.000 18.94918 82 HIS A C 1
ATOM 493 O O . HIS A 1 103 ? 17.08537 -2.61367 -12.31783 1.000 19.96441 82 HIS A O 1
ATOM 500 N N . GLN A 1 104 ? 14.86250 -2.29916 -12.16805 1.000 19.40068 83 GLN A N 1
ATOM 501 C CA . GLN A 1 104 ? 15.03513 -1.39789 -11.02576 1.000 20.49385 83 GLN A CA 1
ATOM 502 C C . GLN A 1 104 ? 15.65384 -2.13192 -9.84129 1.000 25.39531 83 GLN A C 1
ATOM 503 O O . GLN A 1 104 ? 16.51316 -1.58273 -9.13700 1.000 23.53453 83 GLN A O 1
ATOM 509 N N . LEU A 1 105 ? 15.25228 -3.39003 -9.62403 1.000 21.00059 84 LEU A N 1
ATOM 510 C CA . LEU A 1 105 ? 15.84039 -4.17863 -8.54537 1.000 24.31827 84 LEU A CA 1
ATOM 511 C C . LEU A 1 105 ? 17.26985 -4.60470 -8.85164 1.000 20.74258 84 LEU A C 1
ATOM 512 O O . LEU A 1 105 ? 18.11759 -4.61598 -7.95503 1.000 23.72173 84 LEU A O 1
ATOM 517 N N . LEU A 1 106 ? 17.55028 -5.02001 -10.08883 1.000 19.58955 85 LEU A N 1
ATOM 518 C CA . LEU A 1 106 ? 18.79257 -5.73434 -10.35162 1.000 22.67158 85 LEU A CA 1
ATOM 519 C C . LEU A 1 106 ? 19.89205 -4.89373 -10.99111 1.000 26.30367 85 LEU A C 1
ATOM 520 O O . LEU A 1 106 ? 21.07029 -5.22154 -10.81946 1.000 24.24487 85 LEU A O 1
ATOM 525 N N . ASP A 1 107 ? 19.56170 -3.84043 -11.73460 1.000 23.40696 86 ASP A N 1
ATOM 526 C CA . ASP A 1 107 ? 20.61588 -3.07390 -12.39757 1.000 27.49082 86 ASP A CA 1
ATOM 527 C C . ASP A 1 107 ? 21.61176 -2.45098 -11.41752 1.000 29.02017 86 ASP A C 1
ATOM 528 O O . ASP A 1 107 ? 22.81705 -2.44897 -11.72623 1.000 31.38565 86 ASP A O 1
ATOM 533 N N . PRO A 1 108 ? 21.20880 -1.91667 -10.25795 1.000 28.75629 87 PRO A N 1
ATOM 534 C CA . PRO A 1 108 ? 22.19751 -1.29389 -9.36460 1.000 30.67667 87 PRO A CA 1
ATOM 535 C C . PRO A 1 108 ? 23.19594 -2.26732 -8.77291 1.000 31.36463 87 PRO A C 1
ATOM 536 O O . PRO A 1 108 ? 24.21463 -1.81868 -8.23343 1.000 34.72709 87 PRO A O 1
ATOM 540 N N . LEU A 1 109 ? 22.94827 -3.57046 -8.84804 1.000 28.35232 88 LEU A N 1
ATOM 541 C CA . LEU A 1 109 ? 23.90558 -4.53827 -8.33396 1.000 36.07282 88 LEU A CA 1
ATOM 542 C C . LEU A 1 109 ? 25.18792 -4.49173 -9.15702 1.000 41.35438 88 LEU A C 1
ATOM 543 O O . LEU A 1 109 ? 25.14987 -4.47613 -10.39290 1.000 41.23322 88 LEU A O 1
ATOM 548 N N . ASP A 1 110 ? 26.32494 -4.45182 -8.46761 1.000 45.54040 89 ASP A N 1
ATOM 549 C CA . ASP A 1 110 ? 27.63875 -4.37479 -9.10137 1.000 48.20982 89 ASP A CA 1
ATOM 550 C C . ASP A 1 110 ? 28.34037 -5.71220 -8.88510 1.000 48.77609 89 ASP A C 1
ATOM 551 O O . ASP A 1 110 ? 28.92263 -5.95520 -7.82373 1.000 53.12669 89 ASP A O 1
ATOM 556 N N . GLY A 1 111 ? 28.27680 -6.57930 -9.89390 1.000 44.89450 90 GLY A N 1
ATOM 557 C CA . GLY A 1 111 ? 28.93421 -7.86456 -9.83064 1.000 43.28261 90 GLY A CA 1
ATOM 558 C C . GLY A 1 111 ? 28.26784 -8.90066 -8.95412 1.000 40.79843 90 GLY A C 1
ATOM 559 O O . GLY A 1 111 ? 28.75103 -10.03704 -8.89747 1.000 40.91914 90 GLY A O 1
ATOM 560 N N . ALA A 1 112 ? 27.17241 -8.55895 -8.27603 1.000 35.63620 91 ALA A N 1
ATOM 561 C CA . ALA A 1 112 ? 26.54737 -9.49645 -7.35115 1.000 38.06136 91 ALA A CA 1
ATOM 562 C C . ALA A 1 112 ? 25.94980 -10.70345 -8.05784 1.000 31.33220 91 ALA A C 1
ATOM 563 O O . ALA A 1 112 ? 25.79977 -11.75708 -7.43258 1.000 31.76221 91 ALA A O 1
ATOM 565 N N . LEU A 1 113 ? 25.61495 -10.57279 -9.34035 1.000 31.03248 92 LEU A N 1
ATOM 566 C CA . LEU A 1 113 ? 24.91768 -11.61309 -10.08599 1.000 29.42617 92 LEU A CA 1
ATOM 567 C C . LEU A 1 113 ? 25.85799 -12.65321 -10.68559 1.000 29.30089 92 LEU A C 1
ATOM 568 O O . LEU A 1 113 ? 25.39633 -13.72677 -11.09509 1.000 26.91410 92 LEU A O 1
ATOM 573 N N . ALA A 1 114 ? 27.15972 -12.37306 -10.74501 1.000 29.66562 93 ALA A N 1
ATOM 574 C CA . ALA A 1 114 ? 28.09394 -13.30775 -11.36093 1.000 26.90697 93 ALA A CA 1
ATOM 575 C C . ALA A 1 114 ? 28.07111 -14.65559 -10.64572 1.000 26.65880 93 ALA A C 1
ATOM 576 O O . ALA A 1 114 ? 28.11312 -14.72549 -9.41290 1.000 27.81188 93 ALA A O 1
ATOM 578 N N . GLY A 1 115 ? 27.99243 -15.72835 -11.43094 1.000 26.66825 94 GLY A N 1
ATOM 579 C CA . GLY A 1 115 ? 27.95355 -17.06976 -10.89925 1.000 26.66755 94 GLY A CA 1
ATOM 580 C C . GLY A 1 115 ? 26.60141 -17.53280 -10.41255 1.000 26.73409 94 GLY A C 1
ATOM 581 O O . GLY A 1 115 ? 26.47110 -18.69983 -10.02204 1.000 30.69316 94 GLY A O 1
ATOM 582 N N . ARG A 1 116 ? 25.59178 -16.67019 -10.41114 1.000 22.04071 95 ARG A N 1
ATOM 583 C CA . ARG A 1 116 ? 24.26933 -17.05753 -9.94566 1.000 23.99091 95 ARG A CA 1
ATOM 584 C C . ARG A 1 116 ? 23.35453 -17.38466 -11.11514 1.000 21.00541 95 ARG A C 1
ATOM 585 O O . ARG A 1 116 ? 23.63539 -17.08403 -12.27834 1.000 20.98018 95 ARG A O 1
ATOM 593 N N . THR A 1 117 ? 22.24683 -18.02774 -10.78640 1.000 19.45245 96 THR A N 1
ATOM 594 C CA . THR A 1 117 ? 21.24157 -18.41235 -11.76255 1.000 19.07987 96 THR A CA 1
ATOM 595 C C . THR A 1 117 ? 19.99935 -17.57699 -11.49695 1.000 15.87084 96 THR A C 1
ATOM 596 O O . THR A 1 117 ? 19.40491 -17.67403 -10.41951 1.000 19.05728 96 THR A O 1
ATOM 600 N N . LEU A 1 118 ? 19.63036 -16.75269 -12.46811 1.000 16.61222 97 LEU A N 1
ATOM 601 C CA . LEU A 1 118 ? 18.48473 -15.86931 -12.37056 1.000 16.11753 97 LEU A CA 1
ATOM 602 C C . LEU A 1 118 ? 17.30299 -16.53192 -13.07461 1.000 17.41613 97 LEU A C 1
ATOM 603 O O . LEU A 1 118 ? 17.40048 -16.86543 -14.25646 1.000 16.92228 97 LEU A O 1
ATOM 608 N N . VAL A 1 119 ? 16.18741 -16.69938 -12.36555 1.000 13.55042 98 VAL A N 1
ATOM 609 C CA . VAL A 1 119 ? 14.97463 -17.29102 -12.92723 1.000 14.60779 98 VAL A CA 1
ATOM 610 C C . VAL A 1 119 ? 13.88996 -16.23333 -12.85896 1.000 16.17057 98 VAL A C 1
ATOM 611 O O . VAL A 1 119 ? 13.41694 -15.88776 -11.76544 1.000 16.01208 98 VAL A O 1
ATOM 615 N N . ASN A 1 120 ? 13.49597 -15.70954 -14.01697 1.000 13.38420 99 ASN A N 1
ATOM 616 C CA . ASN A 1 120 ? 12.57477 -14.58468 -14.07697 1.000 14.10056 99 ASN A CA 1
ATOM 617 C C . ASN A 1 120 ? 11.17551 -15.09393 -14.37382 1.000 15.00670 99 ASN A C 1
ATOM 618 O O . ASN A 1 120 ? 10.87212 -15.44829 -15.51772 1.000 14.18128 99 ASN A O 1
ATOM 623 N N . LEU A 1 121 ? 10.31388 -15.10095 -13.36035 1.000 11.27752 100 LEU A N 1
ATOM 624 C CA . LEU A 1 121 ? 8.92781 -15.51754 -13.55205 1.000 15.16739 100 LEU A CA 1
ATOM 625 C C . LEU A 1 121 ? 7.97879 -14.33780 -13.73614 1.000 14.29896 100 LEU A C 1
ATOM 626 O O . LEU A 1 121 ? 6.76146 -14.53417 -13.83454 1.000 16.21508 100 LEU A O 1
ATOM 631 N N . THR A 1 122 ? 8.52173 -13.12634 -13.79614 1.000 13.50213 101 THR A N 1
ATOM 632 C CA . THR A 1 122 ? 7.78328 -11.94330 -14.21654 1.000 14.45059 101 THR A CA 1
ATOM 633 C C . THR A 1 122 ? 7.23149 -12.09493 -15.63174 1.000 15.22675 101 THR A C 1
ATOM 634 O O . THR A 1 122 ? 7.93982 -12.53330 -16.54098 1.000 16.94437 101 THR A O 1
ATOM 638 N N . THR A 1 123 ? 5.96319 -11.70716 -15.82125 1.000 15.14598 102 THR A N 1
ATOM 639 C CA . THR A 1 123 ? 5.36886 -11.71027 -17.15671 1.000 11.85946 102 THR A CA 1
ATOM 640 C C . THR A 1 123 ? 6.07309 -10.71454 -18.06966 1.000 15.82208 102 THR A C 1
ATOM 641 O O . THR A 1 123 ? 6.24489 -9.54179 -17.71543 1.000 17.42745 102 THR A O 1
ATOM 645 N N . GLY A 1 124 ? 6.43291 -11.17003 -19.27112 1.000 15.13316 103 GLY A N 1
ATOM 646 C CA . GLY A 1 124 ? 7.13096 -10.31290 -20.20685 1.000 15.37273 103 GLY A CA 1
ATOM 647 C C . GLY A 1 124 ? 6.99602 -10.85371 -21.61388 1.000 16.19055 103 GLY A C 1
ATOM 648 O O . GLY A 1 124 ? 6.34960 -11.87747 -21.85371 1.000 17.82455 103 GLY A O 1
ATOM 649 N N . THR A 1 125 ? 7.59777 -10.13056 -22.55177 1.000 14.69372 104 THR A N 1
ATOM 650 C CA . THR A 1 125 ? 7.57673 -10.54135 -23.94632 1.000 15.51786 104 THR A CA 1
ATOM 651 C C . THR A 1 125 ? 8.77280 -11.43061 -24.29805 1.000 14.60538 104 THR A C 1
ATOM 652 O O . THR A 1 125 ? 9.76203 -11.52294 -23.56858 1.000 15.17799 104 THR A O 1
ATOM 656 N N . SER A 1 126 ? 8.68469 -12.07895 -25.46741 1.000 15.63306 105 SER A N 1
ATOM 657 C CA . SER A 1 126 ? 9.81762 -12.88513 -25.91659 1.000 14.12336 105 SER A CA 1
ATOM 658 C C . SER A 1 126 ? 11.04928 -12.02439 -26.15221 1.000 13.27143 105 SER A C 1
ATOM 659 O O . SER A 1 126 ? 12.17690 -12.44413 -25.84808 1.000 14.60366 105 SER A O 1
ATOM 662 N N . ALA A 1 127 ? 10.84737 -10.80221 -26.65973 1.000 14.34130 106 ALA A N 1
ATOM 663 C CA . ALA A 1 127 ? 11.98393 -9.90790 -26.88250 1.000 18.39871 106 ALA A CA 1
ATOM 664 C C . ALA A 1 127 ? 12.62498 -9.48275 -25.56831 1.000 17.08240 106 ALA A C 1
ATOM 665 O O . ALA A 1 127 ? 13.85909 -9.38699 -25.47313 1.000 15.97252 106 ALA A O 1
ATOM 667 N N . GLN A 1 128 ? 11.80592 -9.23071 -24.54426 1.000 16.56583 107 GLN A N 1
ATOM 668 C CA . GLN A 1 128 ? 12.34814 -8.89550 -23.22912 1.000 17.07554 107 GLN A CA 1
ATOM 669 C C . GLN A 1 128 ? 13.15651 -10.05211 -22.66161 1.000 16.52273 107 GLN A C 1
ATOM 670 O O . GLN A 1 128 ? 14.22872 -9.84656 -22.08947 1.000 17.11478 107 GLN A O 1
ATOM 676 N N . ALA A 1 129 ? 12.67078 -11.28407 -22.83540 1.000 14.06964 108 ALA A N 1
ATOM 677 C CA . ALA A 1 129 ? 13.40827 -12.43002 -22.33190 1.000 15.06021 108 ALA A CA 1
ATOM 678 C C . ALA A 1 129 ? 14.73146 -12.61580 -23.07114 1.000 15.67251 108 ALA A C 1
ATOM 679 O O . ALA A 1 129 ? 15.75933 -12.89538 -22.44500 1.000 14.84820 108 ALA A O 1
ATOM 681 N N . ARG A 1 130 ? 14.73102 -12.45290 -24.39970 1.000 14.33446 109 ARG A N 1
ATOM 682 C CA . ARG A 1 130 ? 15.96848 -12.62358 -25.15732 1.000 16.63478 109 ARG A CA 1
ATOM 683 C C . ARG A 1 130 ? 16.98920 -11.53494 -24.81515 1.000 16.91026 109 ARG A C 1
ATOM 684 O O . ARG A 1 130 ? 18.19509 -11.81635 -24.66221 1.000 17.32413 109 ARG A O 1
ATOM 692 N N . ALA A 1 131 ? 16.50856 -10.29805 -24.63800 1.000 16.32374 110 ALA A N 1
ATOM 693 C CA . ALA A 1 131 ? 17.37723 -9.20385 -24.21005 1.000 16.01659 110 ALA A CA 1
ATOM 694 C C . ALA A 1 131 ? 17.91991 -9.45028 -22.80638 1.000 16.92425 110 ALA A C 1
ATOM 695 O O . ALA A 1 131 ? 19.10439 -9.20233 -22.53170 1.000 18.57260 110 ALA A O 1
ATOM 697 N N . ASN A 1 132 ? 17.07412 -9.96293 -21.90772 1.000 14.92151 111 ASN A N 1
ATOM 698 C CA . ASN A 1 132 ? 17.51788 -10.25841 -20.55523 1.000 15.89390 111 ASN A CA 1
ATOM 699 C C . ASN A 1 132 ? 18.56235 -11.35943 -20.54606 1.000 16.97412 111 ASN A C 1
ATOM 700 O O . ASN A 1 132 ? 19.49195 -11.32974 -19.73822 1.000 17.41147 111 ASN A O 1
ATOM 705 N N . ALA A 1 133 ? 18.41589 -12.35540 -21.41959 1.000 16.94368 112 ALA A N 1
ATOM 706 C CA . ALA A 1 133 ? 19.43755 -13.38758 -21.50323 1.000 19.44484 112 ALA A CA 1
ATOM 707 C C . ALA A 1 133 ? 20.78511 -12.78955 -21.87955 1.000 20.09572 112 ALA A C 1
ATOM 708 O O . ALA A 1 133 ? 21.80857 -13.13119 -21.27420 1.000 20.33933 112 ALA A O 1
ATOM 710 N N . ALA A 1 134 ? 20.80308 -11.88023 -22.86442 1.000 19.43711 113 ALA A N 1
ATOM 711 C CA . ALA A 1 134 ? 22.07466 -11.24072 -23.23135 1.000 22.11370 113 ALA A CA 1
ATOM 712 C C . ALA A 1 134 ? 22.65180 -10.41852 -22.07119 1.000 23.92752 113 ALA A C 1
ATOM 713 O O . ALA A 1 134 ? 23.85452 -10.49976 -21.76179 1.000 26.40591 113 ALA A O 1
ATOM 715 N N . TRP A 1 135 ? 21.80123 -9.61487 -21.42763 1.000 19.09573 114 TRP A N 1
ATOM 716 C CA . TRP A 1 135 ? 22.19163 -8.80761 -20.26967 1.000 19.70158 114 TRP A CA 1
ATOM 717 C C . TRP A 1 135 ? 22.78261 -9.66975 -19.15050 1.000 22.62958 114 TRP A C 1
ATOM 718 O O . TRP A 1 135 ? 23.86093 -9.37587 -18.60163 1.000 22.36685 114 TRP A O 1
ATOM 729 N N . ALA A 1 136 ? 22.08950 -10.75375 -18.80697 1.000 18.55411 115 ALA A N 1
ATOM 730 C CA . ALA A 1 136 ? 22.54795 -11.62711 -17.73555 1.000 19.73792 115 ALA A CA 1
ATOM 731 C C . ALA A 1 136 ? 23.86193 -12.29526 -18.09925 1.000 22.36028 115 ALA A C 1
ATOM 732 O O . ALA A 1 136 ? 24.75204 -12.42597 -17.25063 1.000 24.14196 115 ALA A O 1
ATOM 734 N N . LYS A 1 137 ? 24.00228 -12.72805 -19.35426 1.000 23.82589 116 LYS A N 1
ATOM 735 C CA . LYS A 1 137 ? 25.24575 -13.35938 -19.77636 1.000 28.05017 116 LYS A CA 1
ATOM 736 C C . LYS A 1 137 ? 26.40957 -12.39308 -19.63546 1.000 26.26232 116 LYS A C 1
ATOM 737 O O . LYS A 1 137 ? 27.48859 -12.77343 -19.16050 1.000 31.81109 116 LYS A O 1
ATOM 743 N N . GLU A 1 138 ? 26.19733 -11.12929 -20.01129 1.000 26.13719 117 GLU A N 1
ATOM 744 C CA . GLU A 1 138 ? 27.22899 -10.11559 -19.80225 1.000 32.46321 117 GLU A CA 1
ATOM 745 C C . GLU A 1 138 ? 27.60251 -9.99813 -18.33177 1.000 33.85667 117 GLU A C 1
ATOM 746 O O . GLU A 1 138 ? 28.76894 -9.74796 -18.00068 1.000 34.99364 117 GLU A O 1
ATOM 752 N N . ARG A 1 139 ? 26.63375 -10.16533 -17.43379 1.000 28.76088 118 ARG A N 1
ATOM 753 C CA . ARG A 1 139 ? 26.93355 -10.04264 -16.01026 1.000 28.22050 118 ARG A CA 1
ATOM 754 C C . ARG A 1 139 ? 27.38749 -11.35161 -15.36110 1.000 28.99531 118 ARG A C 1
ATOM 755 O O . ARG A 1 139 ? 27.49046 -11.41375 -14.12978 1.000 25.18043 118 ARG A O 1
ATOM 763 N N . GLY A 1 140 ? 27.67255 -12.38292 -16.15195 1.000 25.81935 119 GLY A N 1
ATOM 764 C CA . GLY A 1 140 ? 28.15483 -13.63722 -15.61714 1.000 24.30913 119 GLY A CA 1
ATOM 765 C C . GLY A 1 140 ? 27.10445 -14.51758 -14.98621 1.000 23.22231 119 GLY A C 1
ATOM 766 O O . GLY A 1 140 ? 27.46316 -15.48865 -14.31001 1.000 25.57643 119 GLY A O 1
ATOM 767 N N . ALA A 1 141 ? 25.82153 -14.21342 -15.17705 1.000 20.48216 120 ALA A N 1
ATOM 768 C CA . ALA A 1 141 ? 24.74013 -14.99274 -14.59963 1.000 20.27677 120 ALA A CA 1
ATOM 769 C C . ALA A 1 141 ? 24.12370 -15.90718 -15.65014 1.000 21.05378 120 ALA A C 1
ATOM 770 O O . ALA A 1 141 ? 24.06665 -15.57583 -16.83686 1.000 23.99911 120 ALA A O 1
ATOM 772 N N . ALA A 1 142 ? 23.68150 -17.07426 -15.20048 1.000 22.12107 121 ALA A N 1
ATOM 773 C CA . ALA A 1 142 ? 22.79799 -17.89600 -16.00651 1.000 20.89737 121 ALA A CA 1
ATOM 774 C C . ALA A 1 142 ? 21.38556 -17.33801 -15.89483 1.000 22.33833 121 ALA A C 1
ATOM 775 O O . ALA A 1 142 ? 21.02567 -16.70628 -14.89559 1.000 22.34916 121 ALA A O 1
ATOM 777 N N . PHE A 1 143 ? 20.59669 -17.51860 -16.94908 1.000 20.69445 122 PHE A N 1
ATOM 778 C CA . PHE A 1 143 ? 19.28718 -16.88458 -16.99321 1.000 17.57783 122 PHE A CA 1
ATOM 779 C C . PHE A 1 143 ? 18.27156 -17.85239 -17.57223 1.000 18.23193 122 PHE A C 1
ATOM 780 O O . PHE A 1 143 ? 18.45002 -18.34522 -18.68371 1.000 21.01234 122 PHE A O 1
ATOM 788 N N . LEU A 1 144 ? 17.21468 -18.11151 -16.81956 1.000 12.64646 123 LEU A N 1
ATOM 789 C CA . LEU A 1 144 ? 16.03840 -18.80514 -17.32067 1.000 14.71087 123 LEU A CA 1
ATOM 790 C C . LEU A 1 144 ? 14.85735 -17.85808 -17.26139 1.000 15.22636 123 LEU A C 1
ATOM 791 O O . LEU A 1 144 ? 14.57768 -17.27578 -16.21046 1.000 16.78795 123 LEU A O 1
ATOM 796 N N . ASP A 1 145 ? 14.16705 -17.69954 -18.38486 1.000 14.12634 124 ASP A N 1
ATOM 797 C CA . ASP A 1 145 ? 12.85764 -17.06232 -18.37026 1.000 14.81314 124 ASP A CA 1
ATOM 798 C C . ASP A 1 145 ? 11.78334 -18.11642 -18.14675 1.000 16.03720 124 ASP A C 1
ATOM 799 O O . ASP A 1 145 ? 11.83523 -19.20944 -18.72544 1.000 17.09698 124 ASP A O 1
ATOM 804 N N . GLY A 1 146 ? 10.81951 -17.78805 -17.29683 1.000 14.83104 125 GLY A N 1
ATOM 805 C CA . GLY A 1 146 ? 9.73277 -18.69485 -16.99150 1.000 15.92304 125 GLY A CA 1
ATOM 806 C C . GLY A 1 146 ? 8.37211 -18.06652 -17.19577 1.000 14.09166 125 GLY A C 1
ATOM 807 O O . GLY A 1 146 ? 8.19719 -16.84848 -17.10386 1.000 15.28915 125 GLY A O 1
ATOM 808 N N . ALA A 1 147 ? 7.40229 -18.92805 -17.49026 1.000 12.41503 126 ALA A N 1
ATOM 809 C CA . ALA A 1 147 ? 6.00537 -18.54089 -17.62837 1.000 13.99832 126 ALA A CA 1
ATOM 810 C C . ALA A 1 147 ? 5.17344 -19.40226 -16.69841 1.000 13.83534 126 ALA A C 1
ATOM 811 O O . ALA A 1 147 ? 5.15455 -20.63218 -16.83947 1.000 14.84841 126 ALA A O 1
ATOM 813 N N . ILE A 1 148 ? 4.49648 -18.75539 -15.74930 1.000 12.76724 127 ILE A N 1
ATOM 814 C CA . ILE A 1 148 ? 3.64617 -19.44295 -14.78860 1.000 13.82568 127 ILE A CA 1
ATOM 815 C C . ILE A 1 148 ? 2.25518 -19.59764 -15.38322 1.000 12.99660 127 ILE A C 1
ATOM 816 O O . ILE A 1 148 ? 1.56610 -18.61010 -15.66433 1.000 15.38003 127 ILE A O 1
ATOM 821 N N . MET A 1 149 ? 1.83160 -20.84677 -15.53139 1.000 13.55009 128 MET A N 1
ATOM 822 C CA . MET A 1 149 ? 0.56043 -21.24194 -16.10492 1.000 14.45132 128 MET A CA 1
ATOM 823 C C . MET A 1 149 ? -0.25120 -21.79734 -14.93658 1.000 14.61197 128 MET A C 1
ATOM 824 O O . MET A 1 149 ? -0.39144 -23.01945 -14.75900 1.000 16.73599 128 MET A O 1
ATOM 829 N N . ALA A 1 150 ? -0.67896 -20.87398 -14.06818 1.000 15.87427 129 ALA A N 1
ATOM 830 C CA . ALA A 1 150 ? -1.27115 -21.17811 -12.76764 1.000 13.78918 129 ALA A CA 1
ATOM 831 C C . ALA A 1 150 ? -1.66335 -19.89608 -12.05588 1.000 15.88256 129 ALA A C 1
ATOM 832 O O . ALA A 1 150 ? -1.04483 -18.84897 -12.28135 1.000 19.23565 129 ALA A O 1
ATOM 834 N N . VAL A 1 151 ? -2.63519 -19.98004 -11.15238 1.000 15.84812 130 VAL A N 1
ATOM 835 C CA . VAL A 1 151 ? -2.91965 -18.87967 -10.23081 1.000 16.35265 130 VAL A CA 1
ATOM 836 C C . VAL A 1 151 ? -2.12907 -19.14991 -8.95238 1.000 15.11452 130 VAL A C 1
ATOM 837 O O . VAL A 1 151 ? -1.64409 -20.27320 -8.75188 1.000 14.09932 130 VAL A O 1
ATOM 841 N N . PRO A 1 152 ? -1.95462 -18.16241 -8.06715 1.000 15.65814 131 PRO A N 1
ATOM 842 C CA . PRO A 1 152 ? -1.08732 -18.38720 -6.90246 1.000 15.33425 131 PRO A CA 1
ATOM 843 C C . PRO A 1 152 ? -1.50100 -19.57159 -6.04728 1.000 15.33608 131 PRO A C 1
ATOM 844 O O . PRO A 1 152 ? -0.63172 -20.33700 -5.60316 1.000 15.33632 131 PRO A O 1
ATOM 848 N N . GLU A 1 153 ? -2.80815 -19.76082 -5.83132 1.000 15.06101 132 GLU A N 1
ATOM 849 C CA . GLU A 1 153 ? -3.27902 -20.86467 -4.99920 1.000 17.29987 132 GLU A CA 1
ATOM 850 C C . GLU A 1 153 ? -2.96629 -22.22943 -5.59938 1.000 17.61201 132 GLU A C 1
ATOM 851 O O . GLU A 1 153 ? -2.99060 -23.23284 -4.87014 1.000 20.47359 132 GLU A O 1
ATOM 857 N N . ASP A 1 154 ? -2.66407 -22.30071 -6.89406 1.000 16.24478 133 ASP A N 1
ATOM 858 C CA . ASP A 1 154 ? -2.37813 -23.59160 -7.50540 1.000 16.73284 133 ASP A CA 1
ATOM 859 C C . ASP A 1 154 ? -0.88461 -23.89917 -7.58974 1.000 16.22941 133 ASP A C 1
ATOM 860 O O . ASP A 1 154 ? -0.51971 -25.01477 -7.99607 1.000 15.27517 133 ASP A O 1
ATOM 865 N N . ILE A 1 155 ? -0.01331 -22.94913 -7.22682 1.000 13.95977 134 ILE A N 1
ATOM 866 C CA . ILE A 1 155 ? 1.40537 -23.25562 -7.09007 1.000 12.71402 134 ILE A CA 1
ATOM 867 C C . ILE A 1 155 ? 1.59318 -24.41605 -6.11849 1.000 15.17161 134 ILE A C 1
ATOM 868 O O . ILE A 1 155 ? 0.89277 -24.52467 -5.10484 1.000 15.78026 134 ILE A O 1
ATOM 873 N N . ALA A 1 156 ? 2.49184 -25.33180 -6.48486 1.000 13.95913 135 ALA A N 1
ATOM 874 C CA . ALA A 1 156 ? 2.84754 -26.56309 -5.78569 1.000 17.05768 135 ALA A CA 1
ATOM 875 C C . ALA A 1 156 ? 1.78162 -27.64304 -5.90640 1.000 18.59343 135 ALA A C 1
ATOM 876 O O . ALA A 1 156 ? 1.94754 -28.70930 -5.28988 1.000 21.13443 135 ALA A O 1
ATOM 878 N N . THR A 1 157 ? 0.69924 -27.41532 -6.65129 1.000 14.62827 136 THR A N 1
ATOM 879 C CA . THR A 1 157 ? -0.29185 -28.45237 -6.92421 1.000 14.64600 136 THR A CA 1
ATOM 880 C C . THR A 1 157 ? -0.02832 -29.09110 -8.27562 1.000 14.45593 136 THR A C 1
ATOM 881 O O . THR A 1 157 ? 0.73959 -28.58893 -9.10263 1.000 16.13887 136 THR A O 1
ATOM 885 N N . GLY A 1 158 ? -0.71720 -30.20887 -8.50461 1.000 17.18069 137 GLY A N 1
ATOM 886 C CA . GLY A 1 158 ? -0.59938 -30.92383 -9.75841 1.000 17.81113 137 GLY A CA 1
ATOM 887 C C . GLY A 1 158 ? -1.21491 -30.21840 -10.93536 1.000 18.02643 137 GLY A C 1
ATOM 888 O O . GLY A 1 158 ? -0.98306 -30.64154 -12.07424 1.000 20.51313 137 GLY A O 1
ATOM 889 N N . ASP A 1 159 ? -1.99270 -29.16514 -10.69292 1.000 17.35049 138 ASP A N 1
ATOM 890 C CA . ASP A 1 159 ? -2.59437 -28.39129 -11.76419 1.000 18.73253 138 ASP A CA 1
ATOM 891 C C . ASP A 1 159 ? -1.65864 -27.32892 -12.31333 1.000 16.22052 138 ASP A C 1
ATOM 892 O O . ASP A 1 159 ? -1.91269 -26.80682 -13.40461 1.000 21.24810 138 ASP A O 1
ATOM 897 N N . ALA A 1 160 ? -0.60565 -26.98230 -11.57799 1.000 15.29489 139 ALA A N 1
ATOM 898 C CA . ALA A 1 160 ? 0.29008 -25.92715 -12.03271 1.000 16.67505 139 ALA A CA 1
ATOM 899 C C . ALA A 1 160 ? 1.17351 -26.42236 -13.17035 1.000 13.72857 139 ALA A C 1
ATOM 900 O O . ALA A 1 160 ? 1.62259 -27.57841 -13.17819 1.000 13.93645 139 ALA A O 1
ATOM 902 N N . VAL A 1 161 ? 1.42626 -25.53234 -14.13629 1.000 13.14156 140 VAL A N 1
ATOM 903 C CA . VAL A 1 161 ? 2.45953 -25.74691 -15.14590 1.000 13.99865 140 VAL A CA 1
ATOM 904 C C . VAL A 1 161 ? 3.37498 -24.53441 -15.11210 1.000 12.81106 140 VAL A C 1
ATOM 905 O O . VAL A 1 161 ? 2.88457 -23.41121 -15.04309 1.000 13.94172 140 VAL A O 1
ATOM 909 N N . LEU A 1 162 ? 4.69426 -24.75477 -15.11509 1.000 11.05275 141 LEU A N 1
ATOM 910 C CA . LEU A 1 162 ? 5.67030 -23.67525 -15.26839 1.000 11.20079 141 LEU A CA 1
ATOM 911 C C . LEU A 1 162 ? 6.59697 -24.03425 -16.42163 1.000 12.21150 141 LEU A C 1
ATOM 912 O O . LEU A 1 162 ? 7.21971 -25.10775 -16.42040 1.000 14.26764 141 LEU A O 1
ATOM 917 N N . LEU A 1 163 ? 6.66862 -23.14526 -17.40748 1.000 13.00366 142 LEU A N 1
ATOM 918 C CA . LEU A 1 163 ? 7.50725 -23.35054 -18.57989 1.000 13.00374 142 LEU A CA 1
ATOM 919 C C . LEU A 1 163 ? 8.77950 -22.53750 -18.45482 1.000 14.37273 142 LEU A C 1
ATOM 920 O O . LEU A 1 163 ? 8.73116 -21.38030 -18.03521 1.000 15.04557 142 LEU A O 1
ATOM 925 N N . TYR A 1 164 ? 9.91289 -23.13598 -18.83459 1.000 12.09261 143 TYR A N 1
ATOM 926 C CA . TYR A 1 164 ? 11.22141 -22.51353 -18.68165 1.000 14.04468 143 TYR A CA 1
ATOM 927 C C . TYR A 1 164 ? 11.97013 -22.53730 -19.99986 1.000 12.97698 143 TYR A C 1
ATOM 928 O O . TYR A 1 164 ? 11.88233 -23.50647 -20.75916 1.000 14.91956 143 TYR A O 1
ATOM 937 N N . SER A 1 165 ? 12.74708 -21.48868 -20.24864 1.000 12.72895 144 SER A N 1
ATOM 938 C CA . SER A 1 165 ? 13.58451 -21.45721 -21.43793 1.000 13.27002 144 SER A CA 1
ATOM 939 C C . SER A 1 165 ? 14.86675 -20.69471 -21.14231 1.000 15.00513 144 SER A C 1
ATOM 940 O O . SER A 1 165 ? 14.87408 -19.71493 -20.38308 1.000 14.81817 144 SER A O 1
ATOM 943 N N . GLY A 1 166 ? 15.94391 -21.16623 -21.75177 1.000 13.95372 145 GLY A N 1
ATOM 944 C CA . GLY A 1 166 ? 17.28221 -20.69855 -21.47310 1.000 17.23057 145 GLY A CA 1
ATOM 945 C C . GLY A 1 166 ? 18.20742 -21.89087 -21.37331 1.000 18.13662 145 GLY A C 1
ATOM 946 O O . GLY A 1 166 ? 17.80760 -23.02687 -21.64317 1.000 17.11473 145 GLY A O 1
ATOM 947 N N . PRO A 1 167 ? 19.44999 -21.67480 -20.94765 1.000 20.21747 146 PRO A N 1
ATOM 948 C CA . PRO A 1 167 ? 20.44553 -22.75642 -21.02868 1.000 22.57857 146 PRO A CA 1
ATOM 949 C C . PRO A 1 167 ? 20.03853 -23.98506 -20.23357 1.000 19.73652 146 PRO A C 1
ATOM 950 O O . PRO A 1 167 ? 19.70547 -23.91191 -19.04716 1.000 20.22549 146 PRO A O 1
ATOM 954 N N . ARG A 1 168 ? 20.10348 -25.13779 -20.89768 1.000 18.22260 147 ARG A N 1
ATOM 955 C CA . ARG A 1 168 ? 19.64953 -26.36552 -20.26469 1.000 18.47673 147 ARG A CA 1
ATOM 956 C C . ARG A 1 168 ? 20.47912 -26.70922 -19.03698 1.000 19.20835 147 ARG A C 1
ATOM 957 O O . ARG A 1 168 ? 19.96605 -27.33289 -18.11076 1.000 20.55243 147 ARG A O 1
ATOM 965 N N . ASP A 1 169 ? 21.75556 -26.32487 -19.00328 1.000 19.96207 148 ASP A N 1
ATOM 966 C CA . ASP A 1 169 ? 22.57627 -26.71158 -17.85723 1.000 20.86809 148 ASP A CA 1
ATOM 967 C C . ASP A 1 169 ? 22.06830 -26.06626 -16.57355 1.000 18.73624 148 ASP A C 1
ATOM 968 O O . ASP A 1 169 ? 22.06834 -26.69633 -15.50863 1.000 20.67365 148 ASP A O 1
ATOM 973 N N . ALA A 1 170 ? 21.58487 -24.82546 -16.66107 1.000 20.27932 149 ALA A N 1
ATOM 974 C CA . ALA A 1 170 ? 21.01992 -24.18030 -15.47662 1.000 21.29129 149 ALA A CA 1
ATOM 975 C C . ALA A 1 170 ? 19.72109 -24.85555 -15.03606 1.000 18.50923 149 ALA A C 1
ATOM 976 O O . ALA A 1 170 ? 19.49310 -25.07545 -13.83498 1.000 18.15410 149 ALA A O 1
ATOM 978 N N . PHE A 1 171 ? 18.84818 -25.18231 -15.99115 1.000 18.04637 150 PHE A N 1
ATOM 979 C CA . PHE A 1 171 ? 17.62830 -25.89098 -15.63249 1.000 14.21051 150 PHE A CA 1
ATOM 980 C C . PHE A 1 171 ? 17.95225 -27.23020 -14.98425 1.000 15.79805 150 PHE A C 1
ATOM 981 O O . PHE A 1 171 ? 17.36794 -27.59573 -13.96217 1.000 21.45842 150 PHE A O 1
ATOM 989 N N . ASP A 1 172 ? 18.87275 -27.98871 -15.57113 1.000 18.08436 151 ASP A N 1
ATOM 990 C CA . ASP A 1 172 ? 19.19400 -29.28700 -14.98761 1.000 22.56057 151 ASP A CA 1
ATOM 991 C C . ASP A 1 172 ? 19.77168 -29.13451 -13.58719 1.000 24.10435 151 ASP A C 1
ATOM 992 O O . ASP A 1 172 ? 19.44978 -29.92057 -12.68618 1.000 24.18035 151 ASP A O 1
ATOM 997 N N . ALA A 1 173 ? 20.61386 -28.11840 -13.38096 1.000 18.78534 152 ALA A N 1
ATOM 998 C CA . ALA A 1 173 ? 21.19842 -27.91445 -12.06315 1.000 20.20172 152 ALA A CA 1
ATOM 999 C C . ALA A 1 173 ? 20.13950 -27.59621 -11.01956 1.000 19.36135 152 ALA A C 1
ATOM 1000 O O . ALA A 1 173 ? 20.29009 -27.98478 -9.85277 1.000 24.34040 152 ALA A O 1
ATOM 1002 N N . TYR A 1 174 ? 19.06466 -26.89820 -11.40045 1.000 19.49737 153 TYR A N 1
ATOM 1003 C CA . TYR A 1 174 ? 18.11252 -26.46605 -10.38031 1.000 18.75268 153 TYR A CA 1
ATOM 1004 C C . TYR A 1 174 ? 16.71626 -27.06385 -10.51735 1.000 19.73160 153 TYR A C 1
ATOM 1005 O O . TYR A 1 174 ? 15.80551 -26.61696 -9.81375 1.000 18.15129 153 TYR A O 1
ATOM 1014 N N . GLU A 1 175 ? 16.53534 -28.09745 -11.34821 1.000 18.50229 154 GLU A N 1
ATOM 1015 C CA . GLU A 1 175 ? 15.19826 -28.63793 -11.55661 1.000 19.35128 154 GLU A CA 1
ATOM 1016 C C . GLU A 1 175 ? 14.62674 -29.19591 -10.26274 1.000 20.83345 154 GLU A C 1
ATOM 1017 O O . GLU A 1 175 ? 13.42646 -29.07980 -10.01136 1.000 18.09442 154 GLU A O 1
ATOM 1023 N N . GLU A 1 176 ? 15.46465 -29.82645 -9.43627 1.000 19.45988 155 GLU A N 1
ATOM 1024 C CA . GLU A 1 176 ? 14.96952 -30.36676 -8.17237 1.000 19.38990 155 GLU A CA 1
ATOM 1025 C C . GLU A 1 176 ? 14.34955 -29.27306 -7.31446 1.000 18.22785 155 GLU A C 1
ATOM 1026 O O . GLU A 1 176 ? 13.34672 -29.49950 -6.62910 1.000 19.86031 155 GLU A O 1
ATOM 1032 N N . ALA A 1 177 ? 14.92604 -28.07309 -7.34965 1.000 18.56127 156 ALA A N 1
ATOM 1033 C CA . ALA A 1 177 ? 14.37462 -26.96905 -6.56912 1.000 18.44903 156 ALA A CA 1
ATOM 1034 C C . ALA A 1 177 ? 13.15306 -26.37067 -7.24840 1.000 17.14706 156 ALA A C 1
ATOM 1035 O O . ALA A 1 177 ? 12.11839 -26.15678 -6.60638 1.000 18.28643 156 ALA A O 1
ATOM 1037 N N . LEU A 1 178 ? 13.27290 -26.08639 -8.54570 1.000 16.77584 157 LEU A N 1
ATOM 1038 C CA . LEU A 1 178 ? 12.19607 -25.43340 -9.28826 1.000 15.61597 157 LEU A CA 1
ATOM 1039 C C . LEU A 1 178 ? 10.92984 -26.27907 -9.33121 1.000 14.78152 157 LEU A C 1
ATOM 1040 O O . LEU A 1 178 ? 9.80716 -25.73557 -9.34224 1.000 14.33756 157 LEU A O 1
ATOM 1045 N N . ARG A 1 179 ? 11.06914 -27.60323 -9.37152 1.000 16.08127 158 ARG A N 1
ATOM 1046 C CA . ARG A 1 179 ? 9.87970 -28.42037 -9.52914 1.000 14.87578 158 ARG A CA 1
ATOM 1047 C C . ARG A 1 179 ? 8.94268 -28.35727 -8.33055 1.000 14.71144 158 ARG A C 1
ATOM 1048 O O . ARG A 1 179 ? 7.77438 -28.73747 -8.48035 1.000 15.87478 158 ARG A O 1
ATOM 1056 N N . VAL A 1 180 ? 9.36900 -27.80937 -7.18321 1.000 15.59826 159 VAL A N 1
ATOM 1057 C CA . VAL A 1 180 ? 8.41360 -27.72859 -6.08802 1.000 15.06818 159 VAL A CA 1
ATOM 1058 C C . VAL A 1 180 ? 7.28637 -26.75438 -6.43164 1.000 14.52225 159 VAL A C 1
ATOM 1059 O O . VAL A 1 180 ? 6.19139 -26.86064 -5.86259 1.000 17.57285 159 VAL A O 1
ATOM 1063 N N . LEU A 1 181 ? 7.50091 -25.85434 -7.40372 1.000 15.54080 160 LEU A N 1
ATOM 1064 C CA . LEU A 1 181 ? 6.44305 -24.92755 -7.80118 1.000 13.13817 160 LEU A CA 1
ATOM 1065 C C . LEU A 1 181 ? 5.39438 -25.59546 -8.68336 1.000 13.46335 160 LEU A C 1
ATOM 1066 O O . LEU A 1 181 ? 4.25106 -25.13071 -8.74198 1.000 13.56839 160 LEU A O 1
ATOM 1071 N N . ALA A 1 182 ? 5.76970 -26.65539 -9.39345 1.000 14.25612 161 ALA A N 1
ATOM 1072 C CA . ALA A 1 182 ? 4.83900 -27.38853 -10.25837 1.000 14.51032 161 ALA A CA 1
ATOM 1073 C C . ALA A 1 182 ? 5.34808 -28.80978 -10.40404 1.000 12.65784 161 ALA A C 1
ATOM 1074 O O . ALA A 1 182 ? 5.95926 -29.17157 -11.41801 1.000 14.01306 161 ALA A O 1
ATOM 1076 N N . PRO A 1 183 ? 5.10378 -29.65795 -9.40150 1.000 14.10258 162 PRO A N 1
ATOM 1077 C CA . PRO A 1 183 ? 5.73343 -30.99503 -9.40467 1.000 15.62500 162 PRO A CA 1
ATOM 1078 C C . PRO A 1 183 ? 5.38627 -31.84559 -10.61478 1.000 13.16377 162 PRO A C 1
ATOM 1079 O O . PRO A 1 183 ? 6.21658 -32.66236 -11.03770 1.000 16.73335 162 PRO A O 1
ATOM 1083 N N . ALA A 1 184 ? 4.20162 -31.67622 -11.20344 1.000 12.41374 163 ALA A N 1
ATOM 1084 C CA . ALA A 1 184 ? 3.79570 -32.46752 -12.35224 1.000 14.44220 163 ALA A CA 1
ATOM 1085 C C . ALA A 1 184 ? 3.73655 -31.63247 -13.62909 1.000 14.46724 163 ALA A C 1
ATOM 1086 O O . ALA A 1 184 ? 3.16639 -32.06833 -14.62881 1.000 18.39960 163 ALA A O 1
ATOM 1088 N N . GLY A 1 185 ? 4.35043 -30.44547 -13.61622 1.000 14.20017 164 GLY A N 1
ATOM 1089 C CA . GLY A 1 185 ? 4.20547 -29.51163 -14.71672 1.000 14.86780 164 GLY A CA 1
ATOM 1090 C C . GLY A 1 185 ? 5.41390 -28.63700 -14.98838 1.000 15.21618 164 GLY A C 1
ATOM 1091 O O . GLY A 1 185 ? 5.28973 -27.58425 -15.61785 1.000 15.58619 164 GLY A O 1
ATOM 1092 N N . THR A 1 186 ? 6.59496 -29.06691 -14.57895 1.000 13.43302 165 THR A N 1
ATOM 1093 C CA . THR A 1 186 ? 7.80075 -28.26774 -14.75923 1.000 14.90182 165 THR A CA 1
ATOM 1094 C C . THR A 1 186 ? 8.48701 -28.69422 -16.04490 1.000 16.01211 165 THR A C 1
ATOM 1095 O O . THR A 1 186 ? 8.92414 -29.84650 -16.16621 1.000 18.09674 165 THR A O 1
ATOM 1099 N N . THR A 1 187 ? 8.58337 -27.76954 -17.00324 1.000 13.49510 166 THR A N 1
ATOM 1100 C CA . THR A 1 187 ? 8.96023 -28.12015 -18.36829 1.000 12.94523 166 THR A CA 1
ATOM 1101 C C . THR A 1 187 ? 10.02123 -27.17268 -18.89274 1.000 14.76542 166 THR A C 1
ATOM 1102 O O . THR A 1 187 ? 9.78661 -25.96178 -18.95190 1.000 16.19430 166 THR A O 1
ATOM 1106 N N . HIS A 1 188 ? 11.14916 -27.71924 -19.33411 1.000 13.93655 167 HIS A N 1
ATOM 1107 C CA . HIS A 1 188 ? 12.14512 -26.93110 -20.04728 1.000 14.24940 167 HIS A CA 1
ATOM 1108 C C . HIS A 1 188 ? 11.90827 -27.04715 -21.54846 1.000 14.15414 167 HIS A C 1
ATOM 1109 O O . HIS A 1 188 ? 11.82358 -28.15859 -22.08951 1.000 16.30666 167 HIS A O 1
ATOM 1116 N N . LEU A 1 189 ? 11.83194 -25.89556 -22.22491 1.000 12.89646 168 LEU A N 1
ATOM 1117 C CA . LEU A 1 189 ? 11.43861 -25.85362 -23.62302 1.000 13.38567 168 LEU A CA 1
ATOM 1118 C C . LEU A 1 189 ? 12.60493 -25.83124 -24.59452 1.000 16.19457 168 LEU A C 1
ATOM 1119 O O . LEU A 1 189 ? 12.43005 -26.22957 -25.75223 1.000 18.98012 168 LEU A O 1
ATOM 1124 N N . GLY A 1 190 ? 13.77114 -25.38582 -24.16708 1.000 14.85606 169 GLY A N 1
ATOM 1125 C CA . GLY A 1 190 ? 14.86812 -25.17647 -25.09238 1.000 18.44871 169 GLY A CA 1
ATOM 1126 C C . GLY A 1 190 ? 15.68206 -23.97488 -24.67026 1.000 17.47922 169 GLY A C 1
ATOM 1127 O O . GLY A 1 190 ? 15.32882 -23.24857 -23.74265 1.000 15.84873 169 GLY A O 1
ATOM 1128 N N . GLY A 1 191 ? 16.78893 -23.76486 -25.39255 1.000 17.79373 170 GLY A N 1
ATOM 1129 C CA . GLY A 1 191 ? 17.78808 -22.80392 -24.95729 1.000 16.97479 170 GLY A CA 1
ATOM 1130 C C . GLY A 1 191 ? 17.48583 -21.35707 -25.28444 1.000 16.58379 170 GLY A C 1
ATOM 1131 O O . GLY A 1 191 ? 18.06045 -20.46595 -24.65274 1.000 17.33169 170 GLY A O 1
ATOM 1132 N N . ASP A 1 192 ? 16.61416 -21.10215 -26.25293 1.000 16.08858 171 ASP A N 1
ATOM 1133 C CA . ASP A 1 192 ? 16.23564 -19.73986 -26.61356 1.000 16.12817 171 ASP A CA 1
ATOM 1134 C C . ASP A 1 192 ? 15.37497 -19.15599 -25.49625 1.000 18.07945 171 ASP A C 1
ATOM 1135 O O . ASP A 1 192 ? 14.27884 -19.65918 -25.22908 1.000 15.05248 171 ASP A O 1
ATOM 1140 N N . ALA A 1 193 ? 15.86062 -18.09289 -24.83953 1.000 14.50052 172 ALA A N 1
ATOM 1141 C CA . ALA A 1 193 ? 15.15234 -17.57608 -23.66807 1.000 16.31851 172 ALA A CA 1
ATOM 1142 C C . ALA A 1 193 ? 13.73780 -17.10235 -23.98475 1.000 15.78652 172 ALA A C 1
ATOM 1143 O O . ALA A 1 193 ? 12.91312 -17.01693 -23.06525 1.000 15.92863 172 ALA A O 1
ATOM 1145 N N . GLY A 1 194 ? 13.43720 -16.78686 -25.24754 1.000 13.97836 173 GLY A N 1
ATOM 1146 C CA . GLY A 1 194 ? 12.11264 -16.32236 -25.61561 1.000 13.98454 173 GLY A CA 1
ATOM 1147 C C . GLY A 1 194 ? 11.04587 -17.39578 -25.71225 1.000 13.06925 173 GLY A C 1
ATOM 1148 O O . GLY A 1 194 ? 9.87897 -17.06289 -25.92500 1.000 13.96856 173 GLY A O 1
ATOM 1149 N N . LEU A 1 195 ? 11.40075 -18.67527 -25.55644 1.000 14.15317 174 LEU A N 1
ATOM 1150 C CA . LEU A 1 195 ? 10.43275 -19.72902 -25.87548 1.000 14.41093 174 LEU A CA 1
ATOM 1151 C C . LEU A 1 195 ? 9.28406 -19.78559 -24.86656 1.000 14.24397 174 LEU A C 1
ATOM 1152 O O . LEU A 1 195 ? 8.13570 -20.05738 -25.24281 1.000 13.69362 174 LEU A O 1
ATOM 1157 N N . ALA A 1 196 ? 9.56511 -19.53361 -23.58349 1.000 13.14222 175 ALA A N 1
ATOM 1158 C CA . ALA A 1 196 ? 8.52130 -19.62956 -22.56584 1.000 14.31846 175 ALA A CA 1
ATOM 1159 C C . ALA A 1 196 ? 7.36575 -18.68204 -22.85217 1.000 14.06062 175 ALA A C 1
ATOM 1160 O O . ALA A 1 196 ? 6.19725 -19.10385 -22.90123 1.000 14.65155 175 ALA A O 1
ATOM 1162 N N . ALA A 1 197 ? 7.66971 -17.39504 -23.06943 1.000 13.75675 176 ALA A N 1
ATOM 1163 C CA . ALA A 1 197 ? 6.60963 -16.44020 -23.35348 1.000 13.71037 176 ALA A CA 1
ATOM 1164 C C . ALA A 1 197 ? 5.79855 -16.89124 -24.56134 1.000 13.20344 176 ALA A C 1
ATOM 1165 O O . ALA A 1 197 ? 4.55421 -16.88957 -24.52243 1.000 14.56679 176 ALA A O 1
ATOM 1167 N N . LEU A 1 198 ? 6.48726 -17.36663 -25.61244 1.000 13.15785 177 LEU A N 1
ATOM 1168 C CA . LEU A 1 198 ? 5.76735 -17.70334 -26.83032 1.000 14.20163 177 LEU A CA 1
ATOM 1169 C C . LEU A 1 198 ? 4.88883 -18.92742 -26.61471 1.000 13.71888 177 LEU A C 1
ATOM 1170 O O . LEU A 1 198 ? 3.73078 -18.95631 -27.06074 1.000 13.65144 177 LEU A O 1
ATOM 1175 N N . HIS A 1 199 ? 5.39762 -19.91969 -25.87205 1.000 11.95724 178 HIS A N 1
ATOM 1176 C CA . HIS A 1 199 ? 4.57886 -21.11298 -25.65553 1.000 13.25116 178 HIS A CA 1
ATOM 1177 C C . HIS A 1 199 ? 3.36744 -20.77393 -24.80534 1.000 12.22595 178 HIS A C 1
ATOM 1178 O O . HIS A 1 199 ? 2.25374 -21.24897 -25.09053 1.000 12.83955 178 HIS A O 1
ATOM 1185 N N . ASP A 1 200 ? 3.56018 -19.92020 -23.78579 1.000 11.03988 179 ASP A N 1
ATOM 1186 C CA . ASP A 1 200 ? 2.44649 -19.53075 -22.93590 1.000 12.38507 179 ASP A CA 1
ATOM 1187 C C . ASP A 1 200 ? 1.33268 -18.96379 -23.80045 1.000 12.76616 179 ASP A C 1
ATOM 1188 O O . ASP A 1 200 ? 0.18837 -19.45473 -23.78924 1.000 13.37403 179 ASP A O 1
ATOM 1193 N N . LEU A 1 201 ? 1.69134 -18.00504 -24.66089 1.000 11.26599 180 LEU A N 1
ATOM 1194 C CA . LEU A 1 201 ? 0.65641 -17.34862 -25.44301 1.000 13.20074 180 LEU A CA 1
ATOM 1195 C C . LEU A 1 201 ? 0.02755 -18.32688 -26.42515 1.000 14.40677 180 LEU A C 1
ATOM 1196 O O . LEU A 1 201 ? -1.20604 -18.33049 -26.61044 1.000 13.18717 180 LEU A O 1
ATOM 1201 N N . ALA A 1 202 ? 0.84894 -19.20598 -27.01300 1.000 12.72919 181 ALA A N 1
ATOM 1202 C CA . ALA A 1 202 ? 0.31561 -20.14467 -27.99014 1.000 13.60336 181 ALA A CA 1
ATOM 1203 C C . ALA A 1 202 ? -0.67470 -21.08337 -27.32655 1.000 13.51384 181 ALA A C 1
ATOM 1204 O O . ALA A 1 202 ? -1.73594 -21.38698 -27.89184 1.000 12.16569 181 ALA A O 1
ATOM 1206 N N . LEU A 1 203 ? -0.36900 -21.50925 -26.09492 1.000 10.31998 182 LEU A N 1
ATOM 1207 C CA . LEU A 1 203 ? -1.28403 -22.42463 -25.42558 1.000 11.77213 182 LEU A CA 1
ATOM 1208 C C . LEU A 1 203 ? -2.57252 -21.70834 -25.05645 1.000 12.68612 182 LEU A C 1
ATOM 1209 O O . LEU A 1 203 ? -3.66644 -22.28120 -25.17992 1.000 13.69374 182 LEU A O 1
ATOM 1214 N N . LEU A 1 204 ? -2.47106 -20.42543 -24.66333 1.000 11.82219 183 LEU A N 1
ATOM 1215 C CA . LEU A 1 204 ? -3.69526 -19.68964 -24.38105 1.000 12.71057 183 LEU A CA 1
ATOM 1216 C C . LEU A 1 204 ? -4.53403 -19.55633 -25.63906 1.000 13.86616 183 LEU A C 1
ATOM 1217 O O . LEU A 1 204 ? -5.77102 -19.59123 -25.56637 1.000 12.47415 183 LEU A O 1
ATOM 1222 N N . GLY A 1 205 ? -3.88221 -19.46164 -26.80157 1.000 10.82782 184 GLY A N 1
ATOM 1223 C CA . GLY A 1 205 ? -4.64437 -19.39401 -28.04500 1.000 14.62084 184 GLY A CA 1
ATOM 1224 C C . GLY A 1 205 ? -5.53941 -20.60210 -28.22814 1.000 12.50519 184 GLY A C 1
ATOM 1225 O O . GLY A 1 205 ? -6.70363 -20.47125 -28.63396 1.000 13.69223 184 GLY A O 1
ATOM 1226 N N . ILE A 1 206 ? -5.02932 -21.78842 -27.87477 1.000 13.30290 185 ILE A N 1
ATOM 1227 C CA . ILE A 1 206 ? -5.84946 -22.99515 -27.95774 1.000 13.78427 185 ILE A CA 1
ATOM 1228 C C . ILE A 1 206 ? -7.04200 -22.88624 -27.02580 1.000 12.68740 185 ILE A C 1
ATOM 1229 O O . ILE A 1 206 ? -8.18711 -23.14773 -27.42195 1.000 12.82352 185 ILE A O 1
ATOM 1234 N N . MET A 1 207 ? -6.80172 -22.38973 -25.80694 1.000 12.71421 186 MET A N 1
ATOM 1235 C CA . MET A 1 207 ? -7.88447 -22.21828 -24.84738 1.000 15.67550 186 MET A CA 1
ATOM 1236 C C . MET A 1 207 ? -8.95323 -21.28913 -25.39368 1.000 12.40121 186 MET A C 1
ATOM 1237 O O . MET A 1 207 ? -10.15071 -21.62037 -25.36921 1.000 12.25369 186 MET A O 1
ATOM 1242 N N . TRP A 1 208 ? -8.53867 -20.15872 -25.98011 1.000 12.50546 187 TRP A N 1
ATOM 1243 C CA . TRP A 1 208 ? -9.55046 -19.22717 -26.46232 1.000 12.80165 187 TRP A CA 1
ATOM 1244 C C . TRP A 1 208 ? -10.31966 -19.83530 -27.63023 1.000 13.51155 187 TRP A C 1
ATOM 1245 O O . TRP A 1 208 ? -11.54930 -19.68080 -27.72125 1.000 13.79029 187 TRP A O 1
ATOM 1256 N N . GLY A 1 209 ? -9.62806 -20.61304 -28.46871 1.000 12.44298 188 GLY A N 1
ATOM 1257 C CA . GLY A 1 209 ? -10.31094 -21.27186 -29.57128 1.000 16.57068 188 GLY A CA 1
ATOM 1258 C C . GLY A 1 209 ? -11.38741 -22.21826 -29.08036 1.000 15.21520 188 GLY A C 1
ATOM 1259 O O . GLY A 1 209 ? -12.49740 -22.24601 -29.62918 1.000 16.24381 188 GLY A O 1
ATOM 1260 N N . VAL A 1 210 ? -11.09226 -22.97273 -28.01374 1.000 12.76857 189 VAL A N 1
ATOM 1261 C CA . VAL A 1 210 ? -12.07296 -23.90887 -27.48290 1.000 14.29680 189 VAL A CA 1
ATOM 1262 C C . VAL A 1 210 ? -13.24223 -23.14183 -26.90199 1.000 14.51683 189 VAL A C 1
ATOM 1263 O O . VAL A 1 210 ? -14.41632 -23.42915 -27.19530 1.000 13.05632 189 VAL A O 1
ATOM 1267 N N . LEU A 1 211 ? -12.92885 -22.12590 -26.08865 1.000 12.97853 190 LEU A N 1
ATOM 1268 C CA . LEU A 1 211 ? -13.99584 -21.47035 -25.35236 1.000 13.10859 190 LEU A CA 1
ATOM 1269 C C . LEU A 1 211 ? -14.90079 -20.71183 -26.30572 1.000 11.28683 190 LEU A C 1
ATOM 1270 O O . LEU A 1 211 ? -16.12903 -20.73943 -26.15535 1.000 12.81166 190 LEU A O 1
ATOM 1275 N N . ASN A 1 212 ? -14.32014 -20.07763 -27.33081 1.000 12.30345 191 ASN A N 1
ATOM 1276 C CA . ASN A 1 212 ? -15.14558 -19.39300 -28.31177 1.000 13.58848 191 ASN A CA 1
ATOM 1277 C C . ASN A 1 212 ? -16.04997 -20.37959 -29.02743 1.000 12.42323 191 ASN A C 1
ATOM 1278 O O . ASN A 1 212 ? -17.24882 -20.12321 -29.19804 1.000 12.94439 191 ASN A O 1
ATOM 1283 N N . GLY A 1 213 ? -15.50559 -21.54698 -29.39352 1.000 12.07762 192 GLY A N 1
ATOM 1284 C CA . GLY A 1 213 ? -16.33404 -22.54833 -30.04410 1.000 12.64912 192 GLY A CA 1
ATOM 1285 C C . GLY A 1 213 ? -17.45748 -22.99429 -29.13622 1.000 12.14910 192 GLY A C 1
ATOM 1286 O O . GLY A 1 213 ? -18.60079 -23.16664 -29.57347 1.000 11.73530 192 GLY A O 1
ATOM 1287 N N . PHE A 1 214 ? -17.15737 -23.14547 -27.84481 1.000 11.96288 193 PHE A N 1
ATOM 1288 C CA . PHE A 1 214 ? -18.21716 -23.56489 -26.94542 1.000 11.74299 193 PHE A CA 1
ATOM 1289 C C . PHE A 1 214 ? -19.26941 -22.47911 -26.82692 1.000 12.66589 193 PHE A C 1
ATOM 1290 O O . PHE A 1 214 ? -20.47533 -22.75917 -26.92128 1.000 11.76489 193 P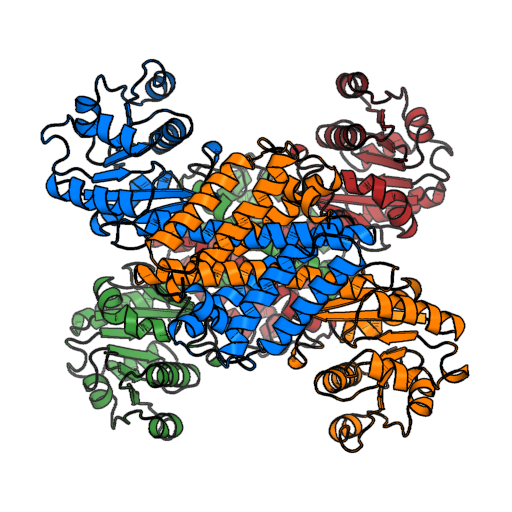HE A O 1
ATOM 1298 N N . LEU A 1 215 ? -18.82864 -21.23032 -26.67565 1.000 12.50646 194 LEU A N 1
ATOM 1299 C CA . LEU A 1 215 ? -19.79650 -20.18701 -26.35534 1.000 12.62040 194 LEU A CA 1
ATOM 1300 C C . LEU A 1 215 ? -20.61140 -19.80998 -27.57840 1.000 12.88530 194 LEU A C 1
ATOM 1301 O O . LEU A 1 215 ? -21.83082 -19.62416 -27.48776 1.000 14.22675 194 LEU A O 1
ATOM 1306 N N . HIS A 1 216 ? -19.96889 -19.76245 -28.73916 1.000 12.83646 195 HIS A N 1
ATOM 1307 C CA . HIS A 1 216 ? -20.73547 -19.55674 -29.95372 1.000 15.37297 195 HIS A CA 1
ATOM 1308 C C . HIS A 1 216 ? -21.71366 -20.70379 -30.16496 1.000 14.11591 195 HIS A C 1
ATOM 1309 O O . HIS A 1 216 ? -22.88747 -20.47975 -30.49370 1.000 14.62295 195 HIS A O 1
ATOM 1316 N N . GLY A 1 217 ? -21.26622 -21.93790 -29.90362 1.000 11.24895 196 GLY A N 1
ATOM 1317 C CA . GLY A 1 217 ? -22.15553 -23.06535 -30.10293 1.000 13.72090 196 GLY A CA 1
ATOM 1318 C C . GLY A 1 217 ? -23.30862 -22.99283 -29.13249 1.000 14.37019 196 GLY A C 1
ATOM 1319 O O . GLY A 1 217 ? -24.46366 -23.27823 -29.49594 1.000 15.11268 196 GLY A O 1
ATOM 1320 N N . ALA A 1 218 ? -23.01972 -22.52497 -27.90034 1.000 14.30486 197 ALA A N 1
ATOM 1321 C CA . ALA A 1 218 ? -24.07457 -22.38829 -26.91190 1.000 14.93860 197 ALA A CA 1
ATOM 1322 C C . ALA A 1 218 ? -25.07614 -21.33257 -27.34896 1.000 14.59326 197 ALA A C 1
ATOM 1323 O O . ALA A 1 218 ? -26.28511 -21.50194 -27.15009 1.000 15.97679 197 ALA A O 1
ATOM 1325 N N . ALA A 1 219 ? -24.59800 -20.26234 -27.99431 1.000 15.96373 198 ALA A N 1
ATOM 1326 C CA . ALA A 1 219 ? -25.53561 -19.25849 -28.48463 1.000 14.89918 198 ALA A CA 1
ATOM 1327 C C . ALA A 1 219 ? -26.39812 -19.84147 -29.59317 1.000 15.37941 198 ALA A C 1
ATOM 1328 O O . ALA A 1 219 ? -27.62887 -19.70591 -29.56177 1.000 15.35814 198 ALA A O 1
ATOM 1330 N N . LEU A 1 220 ? -25.77728 -20.58738 -30.51366 1.000 15.26715 199 LEU A N 1
ATOM 1331 C CA . LEU A 1 220 ? -26.51800 -21.15352 -31.63854 1.000 13.86135 199 LEU A CA 1
ATOM 1332 C C . LEU A 1 220 ? -27.58987 -22.11907 -31.13746 1.000 15.84291 199 LEU A C 1
ATOM 1333 O O . LEU A 1 220 ? -28.78011 -22.00998 -31.47567 1.000 16.11963 199 LEU A O 1
ATOM 1338 N N . LEU A 1 221 ? -27.18014 -23.04958 -30.27707 1.000 13.19296 200 LEU A N 1
ATOM 1339 C CA . LEU A 1 221 ? -28.09879 -24.05123 -29.76007 1.000 13.08861 200 LEU A CA 1
ATOM 1340 C C . LEU A 1 221 ? -29.13196 -23.42516 -28.83689 1.000 14.64915 200 LEU A C 1
ATOM 1341 O O . LEU A 1 221 ? -30.25695 -23.94260 -28.73259 1.000 14.60560 200 LEU A O 1
ATOM 1346 N N . GLY A 1 222 ? -28.78537 -22.29352 -28.21269 1.000 13.76274 201 GLY A N 1
ATOM 1347 C CA . GLY A 1 222 ? -29.73497 -21.62840 -27.34344 1.000 16.09067 201 GLY A CA 1
ATOM 1348 C C . GLY A 1 222 ? -30.96794 -21.16567 -28.09449 1.000 15.95196 201 GLY A C 1
ATOM 1349 O O . GLY A 1 222 ? -32.05116 -21.06153 -27.50165 1.000 16.83882 201 GLY A O 1
ATOM 1350 N N . THR A 1 223 ? -30.83764 -20.90988 -29.41183 1.000 15.20144 202 THR A N 1
ATOM 1351 C CA . THR A 1 223 ? -32.02191 -20.50148 -30.16989 1.000 17.81070 202 THR A CA 1
ATOM 1352 C C . THR A 1 223 ? -33.06109 -21.60662 -30.24449 1.000 18.86351 202 THR A C 1
ATOM 1353 O O . THR A 1 223 ? -34.24438 -21.31722 -30.46028 1.000 22.82296 202 THR A O 1
ATOM 1357 N N . ALA A 1 224 ? -32.65286 -22.85940 -30.07148 1.000 16.42074 203 ALA A N 1
ATOM 1358 C CA . ALA A 1 224 ? -33.55183 -23.99791 -30.09400 1.000 19.72862 203 ALA A CA 1
ATOM 1359 C C . ALA A 1 224 ? -33.91125 -24.47781 -28.69407 1.000 19.45650 203 ALA A C 1
ATOM 1360 O O . ALA A 1 224 ? -34.45254 -25.57977 -28.54093 1.000 22.11687 203 ALA A O 1
ATOM 1362 N N . GLY A 1 225 ? -33.60228 -23.69308 -27.66671 1.000 16.59889 204 GLY A N 1
ATOM 1363 C CA . GLY A 1 225 ? -33.93388 -24.07525 -26.30949 1.000 18.82853 204 GLY A CA 1
ATOM 1364 C C . GLY A 1 225 ? -32.95759 -25.01643 -25.63915 1.000 19.29890 204 GLY A C 1
ATOM 1365 O O . GLY A 1 225 ? -33.26356 -25.53707 -24.55927 1.000 19.05944 204 GLY A O 1
ATOM 1366 N N . VAL A 1 226 ? -31.79185 -25.24631 -26.23667 1.000 15.08198 205 VAL A N 1
ATOM 1367 C CA . VAL A 1 226 ? -30.81956 -26.17372 -25.67631 1.000 13.84398 205 VAL A CA 1
ATOM 1368 C C . VAL A 1 226 ? -30.06404 -25.48516 -24.54569 1.000 12.97541 205 VAL A C 1
ATOM 1369 O O . VAL A 1 226 ? -29.51625 -24.39043 -24.72456 1.000 14.54890 205 VAL A O 1
ATOM 1373 N N . ARG A 1 227 ? -30.04155 -26.12245 -23.37699 1.000 14.70743 206 ARG A N 1
ATOM 1374 C CA . ARG A 1 227 ? -29.25581 -25.60846 -22.26294 1.000 15.63871 206 ARG A CA 1
ATOM 1375 C C . ARG A 1 227 ? -27.77083 -25.79793 -22.54647 1.000 15.53291 206 ARG A C 1
ATOM 1376 O O . ARG A 1 227 ? -27.36110 -26.81173 -23.12188 1.000 14.10119 206 ARG A O 1
ATOM 1384 N N . ALA A 1 228 ? -26.95709 -24.81108 -22.15282 1.000 14.85836 207 ALA A N 1
ATOM 1385 C CA . ALA A 1 228 ? -25.51580 -24.97683 -22.30396 1.000 15.10938 207 ALA A CA 1
ATOM 1386 C C . ALA A 1 228 ? -25.01488 -26.19368 -21.53884 1.000 13.53887 207 ALA A C 1
ATOM 1387 O O . ALA A 1 228 ? -24.07655 -26.85728 -21.98219 1.000 12.31724 207 ALA A O 1
ATOM 1389 N N . GLY A 1 229 ? -25.62398 -26.52153 -20.39856 1.000 12.50871 208 GLY A N 1
ATOM 1390 C CA . GLY A 1 229 ? -25.19080 -27.71192 -19.69741 1.000 14.37444 208 GLY A CA 1
ATOM 1391 C C . GLY A 1 229 ? -25.56517 -29.00580 -20.39116 1.000 13.97393 208 GLY A C 1
ATOM 1392 O O . GLY A 1 229 ? -24.97794 -30.04848 -20.08961 1.000 15.72287 208 GLY A O 1
ATOM 1393 N N . ASP A 1 230 ? -26.52145 -28.96337 -21.32636 1.000 12.06100 209 ASP A N 1
ATOM 1394 C CA . ASP A 1 230 ? -26.78965 -30.15915 -22.11606 1.000 13.52854 209 ASP A CA 1
ATOM 1395 C C . ASP A 1 230 ? -25.79836 -30.28929 -23.26299 1.000 14.22398 209 ASP A C 1
ATOM 1396 O O . ASP A 1 230 ? -25.43407 -31.40880 -23.64660 1.000 18.13183 209 ASP A O 1
ATOM 1401 N N . PHE A 1 231 ? -25.33478 -29.16010 -23.80183 1.000 12.86618 210 PHE A N 1
ATOM 1402 C CA . PHE A 1 231 ? -24.34368 -29.17381 -24.87078 1.000 12.29438 210 PHE A CA 1
ATOM 1403 C C . PHE A 1 231 ? -22.96588 -29.50711 -24.32844 1.000 12.64803 210 PHE A C 1
ATOM 1404 O O . PHE A 1 231 ? -22.17588 -30.18277 -24.99537 1.000 13.51269 210 PHE A O 1
ATOM 1412 N N . ALA A 1 232 ? -22.68472 -29.07399 -23.11199 1.000 11.49016 211 ALA A N 1
ATOM 1413 C CA . ALA A 1 232 ? -21.31668 -29.13067 -22.61131 1.000 13.74246 211 ALA A CA 1
ATOM 1414 C C . ALA A 1 232 ? -20.68419 -30.51887 -22.61964 1.000 13.55485 211 ALA A C 1
ATOM 1415 O O . ALA A 1 232 ? -19.48548 -30.59710 -22.92857 1.000 12.81164 211 ALA A O 1
ATOM 1417 N N . PRO A 1 233 ? -21.35540 -31.61440 -22.23896 1.000 13.87120 212 PRO A N 1
ATOM 1418 C CA . PRO A 1 233 ? -20.65152 -32.91609 -22.24825 1.000 14.18193 212 PRO A CA 1
ATOM 1419 C C . PRO A 1 233 ? -20.22590 -33.32677 -23.64357 1.000 14.00335 212 PRO A C 1
ATOM 1420 O O . PRO A 1 233 ? -19.13882 -33.89284 -23.83060 1.000 13.87485 212 PRO A O 1
ATOM 1424 N N . LEU A 1 234 ? -21.05181 -33.01203 -24.64083 1.000 14.50657 213 LEU A N 1
ATOM 1425 C CA . LEU A 1 234 ? -20.67382 -33.28471 -26.02391 1.000 12.20291 213 LEU A CA 1
ATOM 1426 C C . LEU A 1 234 ? -19.53623 -32.37669 -26.46462 1.000 11.49684 213 LEU A C 1
ATOM 1427 O O . LEU A 1 234 ? -18.59462 -32.81983 -27.14389 1.000 12.98230 213 LEU A O 1
ATOM 1432 N N . ALA A 1 235 ? -19.58962 -31.10761 -26.07278 1.000 11.50524 214 ALA A N 1
ATOM 1433 C CA . ALA A 1 235 ? -18.51463 -30.18175 -26.42136 1.000 12.32610 214 ALA A CA 1
ATOM 1434 C C . ALA A 1 235 ? -17.19856 -30.59194 -25.77885 1.000 13.33400 214 ALA A C 1
ATOM 1435 O O . ALA A 1 235 ? -16.13786 -30.53041 -26.41523 1.000 10.93476 214 ALA A O 1
ATOM 1437 N N . ALA A 1 236 ? -17.25453 -31.01397 -24.51474 1.000 12.01705 215 ALA A N 1
ATOM 1438 C CA . ALA A 1 236 ? -16.03999 -31.42211 -23.81328 1.000 11.15200 215 ALA A CA 1
ATOM 1439 C C . ALA A 1 236 ? -15.46420 -32.68240 -24.43366 1.000 12.75215 215 ALA A C 1
ATOM 1440 O O . ALA A 1 236 ? -14.23829 -32.80118 -24.58937 1.000 12.45687 215 ALA A O 1
ATOM 1442 N N . ARG A 1 237 ? -16.33048 -33.63957 -24.79499 1.000 11.31154 216 ARG A N 1
ATOM 1443 C CA . ARG A 1 237 ? -15.81822 -34.84370 -25.43659 1.000 11.85951 216 ARG A CA 1
ATOM 1444 C C . ARG A 1 237 ? -15.18836 -34.50850 -26.77672 1.000 13.05010 216 ARG A C 1
ATOM 1445 O O . ARG A 1 237 ? -14.13752 -35.06113 -27.12214 1.000 12.92918 216 ARG A O 1
ATOM 1453 N N . MET A 1 238 ? -15.80760 -33.59479 -27.53992 1.000 12.20635 217 MET A N 1
ATOM 1454 C CA . MET A 1 238 ? -15.20137 -33.18141 -28.79918 1.000 11.50600 217 MET A CA 1
ATOM 1455 C C . MET A 1 238 ? -13.82492 -32.58859 -28.55738 1.000 12.06923 217 MET A C 1
ATOM 1456 O O . MET A 1 238 ? -12.88197 -32.85749 -29.31214 1.000 11.03264 217 MET A O 1
ATOM 1461 N N . THR A 1 239 ? -13.70108 -31.75189 -27.52737 1.000 11.57736 218 THR A N 1
ATOM 1462 C CA . THR A 1 239 ? -12.40497 -31.14654 -27.23223 1.000 10.89311 218 THR A CA 1
ATOM 1463 C C . THR A 1 239 ? -11.35994 -32.23336 -26.99816 1.000 12.15110 218 THR A C 1
ATOM 1464 O O . THR A 1 239 ? -10.23007 -32.18504 -27.53011 1.000 12.43226 218 THR A O 1
ATOM 1468 N N . THR A 1 240 ? -11.73078 -33.23908 -26.19799 1.000 11.94035 219 THR A N 1
ATOM 1469 C CA . THR A 1 240 ? -10.78624 -34.31187 -25.91972 1.000 11.73523 219 THR A CA 1
ATOM 1470 C C . THR A 1 240 ? -10.39997 -35.04891 -27.19931 1.000 11.97843 219 THR A C 1
ATOM 1471 O O . THR A 1 240 ? -9.21934 -35.35975 -27.41945 1.000 14.79347 219 THR A O 1
ATOM 1475 N N . VAL A 1 241 ? -11.38149 -35.33386 -28.05777 1.000 12.52210 220 VAL A N 1
ATOM 1476 C CA . VAL A 1 241 ? -11.09362 -36.02350 -29.31698 1.000 13.44837 220 VAL A CA 1
ATOM 1477 C C . VAL A 1 241 ? -10.14020 -35.20483 -30.18026 1.000 14.31938 220 VAL A C 1
ATOM 1478 O O . VAL A 1 241 ? -9.21719 -35.74765 -30.80226 1.000 14.41335 220 VAL A O 1
ATOM 1482 N N . VAL A 1 242 ? -10.35134 -33.88660 -30.24849 1.000 11.81463 221 VAL A N 1
ATOM 1483 C CA . VAL A 1 242 ? -9.54352 -33.07944 -31.15891 1.000 12.38059 221 VAL A CA 1
ATOM 1484 C C . VAL A 1 242 ? -8.09662 -32.96287 -30.68267 1.000 13.35761 221 VAL A C 1
ATOM 1485 O O . VAL A 1 242 ? -7.20432 -32.68218 -31.49366 1.000 14.91126 221 VAL A O 1
ATOM 1489 N N . ALA A 1 243 ? -7.83151 -33.18487 -29.38860 1.000 13.38707 222 ALA A N 1
ATOM 1490 C CA . ALA A 1 243 ? -6.42403 -33.27070 -28.95420 1.000 11.69563 222 ALA A CA 1
ATOM 1491 C C . ALA A 1 243 ? -5.62660 -34.27695 -29.80932 1.000 15.27957 222 ALA A C 1
ATOM 1492 O O . ALA A 1 243 ? -4.45355 -34.03953 -30.18599 1.000 15.69492 222 ALA A O 1
ATOM 1494 N N . GLY A 1 244 ? -6.26951 -35.39376 -30.16780 1.000 15.34094 223 GLY A N 1
ATOM 1495 C CA . GLY A 1 244 ? -5.62736 -36.36269 -31.04022 1.000 17.68399 223 GLY A CA 1
ATOM 1496 C C . GLY A 1 244 ? -5.41335 -35.84994 -32.44540 1.000 17.61559 223 GLY A C 1
ATOM 1497 O O . GLY A 1 244 ? -4.42619 -36.20755 -33.09171 1.000 16.77075 223 GLY A O 1
ATOM 1498 N N . TYR A 1 245 ? -6.32267 -35.00126 -32.93448 1.000 13.20395 224 TYR A N 1
ATOM 1499 C CA . TYR A 1 245 ? -6.13307 -34.36768 -34.23401 1.000 13.52655 224 TYR A CA 1
ATOM 1500 C C . TYR A 1 245 ? -4.91443 -33.46284 -34.23113 1.000 14.61064 224 TYR A C 1
ATOM 1501 O O . TYR A 1 245 ? -4.24731 -33.29651 -35.25898 1.000 15.44744 224 TYR A O 1
ATOM 1510 N N . VAL A 1 246 ? -4.63408 -32.84366 -33.08460 1.000 12.93767 225 VAL A N 1
ATOM 1511 C CA . VAL A 1 246 ? -3.48124 -31.95059 -32.97479 1.000 12.72323 225 VAL A CA 1
ATOM 1512 C C . VAL A 1 246 ? -2.18625 -32.73131 -33.17624 1.000 13.98547 225 VAL A C 1
ATOM 1513 O O . VAL A 1 246 ? -1.32293 -32.36147 -34.00020 1.000 14.66014 225 VAL A O 1
ATOM 1517 N N . THR A 1 247 ? -2.02601 -33.83486 -32.42662 1.000 14.73962 226 THR A N 1
ATOM 1518 C CA . THR A 1 247 ? -0.78634 -34.59320 -32.65075 1.000 15.71494 226 THR A CA 1
ATOM 1519 C C . THR A 1 247 ? -0.76110 -35.23623 -34.03643 1.000 15.08303 226 THR A C 1
ATOM 1520 O O . THR A 1 247 ? 0.31025 -35.33831 -34.65142 1.000 15.11231 226 THR A O 1
ATOM 1524 N N . ALA A 1 248 ? -1.92427 -35.61821 -34.57731 1.000 14.78821 227 ALA A N 1
ATOM 1525 C CA . ALA A 1 248 ? -1.92964 -36.16229 -35.93601 1.000 13.85750 227 ALA A CA 1
ATOM 1526 C C . ALA A 1 248 ? -1.47968 -35.13276 -36.96479 1.000 15.44605 227 ALA A C 1
ATOM 1527 O O . ALA A 1 248 ? -0.85171 -35.49426 -37.96683 1.000 17.35456 227 ALA A O 1
ATOM 1529 N N . ALA A 1 249 ? -1.79379 -33.85118 -36.74109 1.000 13.65020 228 ALA A N 1
ATOM 1530 C CA . ALA A 1 249 ? -1.47968 -32.81110 -37.71662 1.000 13.65337 228 ALA A CA 1
ATOM 1531 C C . ALA A 1 249 ? -0.02368 -32.39476 -37.67553 1.000 14.77867 228 ALA A C 1
ATOM 1532 O O . ALA A 1 249 ? 0.50770 -31.90246 -38.68675 1.000 14.19707 228 ALA A O 1
ATOM 1534 N N . ALA A 1 250 ? 0.60936 -32.50569 -36.50859 1.000 15.41030 229 ALA A N 1
ATOM 1535 C CA . ALA A 1 250 ? 1.96401 -31.96406 -36.35941 1.000 14.92982 229 ALA A CA 1
ATOM 1536 C C . ALA A 1 250 ? 2.95796 -32.45799 -37.41234 1.000 17.25753 229 ALA A C 1
ATOM 1537 O O . ALA A 1 250 ? 3.67878 -31.62227 -37.98223 1.000 15.15760 229 ALA A O 1
ATOM 1539 N N . PRO A 1 251 ? 3.05856 -33.75885 -37.72178 1.000 16.24832 230 PRO A N 1
ATOM 1540 C CA . PRO A 1 251 ? 4.03801 -34.17051 -38.74247 1.000 15.44165 230 PRO A CA 1
ATOM 1541 C C . PRO A 1 251 ? 3.73986 -33.62628 -40.12461 1.000 17.92193 230 PRO A C 1
ATOM 1542 O O . PRO A 1 251 ? 4.67663 -33.37029 -40.88817 1.000 17.96027 230 PRO A O 1
ATOM 1546 N N . GLU A 1 252 ? 2.46682 -33.42066 -40.46614 1.000 14.42634 231 GLU A N 1
ATOM 1547 C CA . GLU A 1 252 ? 2.13826 -32.80504 -41.74372 1.000 15.20165 231 GLU A CA 1
ATOM 1548 C C . GLU A 1 252 ? 2.64864 -31.37076 -41.79615 1.000 14.75383 231 GLU A C 1
ATOM 1549 O O . GLU A 1 252 ? 3.21016 -30.94268 -42.80873 1.000 15.29174 231 GLU A O 1
ATOM 1555 N N . VAL A 1 253 ? 2.47357 -30.61747 -40.70255 1.000 14.04062 232 VAL A N 1
ATOM 1556 C CA . VAL A 1 253 ? 3.00599 -29.26043 -40.64058 1.000 13.92405 232 VAL A CA 1
ATOM 1557 C C . VAL A 1 253 ? 4.51130 -29.27587 -40.85176 1.000 15.74296 232 VAL A C 1
ATOM 1558 O O . VAL A 1 253 ? 5.04773 -28.51755 -41.66620 1.000 16.04502 232 VAL A O 1
ATOM 1562 N N . ASP A 1 254 ? 5.21509 -30.13645 -40.11573 1.000 16.24044 233 ASP A N 1
ATOM 1563 C CA . ASP A 1 254 ? 6.66694 -30.15443 -40.23477 1.000 15.65743 233 ASP A CA 1
ATOM 1564 C C . ASP A 1 254 ? 7.11852 -30.59213 -41.63068 1.000 18.03874 233 ASP A C 1
ATOM 1565 O O . ASP A 1 254 ? 8.14964 -30.12048 -42.12507 1.000 20.62494 233 ASP A O 1
ATOM 1570 N N . ALA A 1 255 ? 6.35236 -31.45030 -42.29561 1.000 16.64500 234 ALA A N 1
ATOM 1571 C CA . ALA A 1 255 ? 6.73308 -31.93502 -43.62129 1.000 18.10593 234 ALA A CA 1
ATOM 1572 C C . ALA A 1 255 ? 6.34287 -30.99542 -44.75680 1.000 21.80827 234 ALA A C 1
ATOM 1573 O O . ALA A 1 255 ? 6.84651 -31.16051 -45.87937 1.000 21.67877 234 ALA A O 1
ATOM 1575 N N . GLY A 1 256 ? 5.46038 -30.02913 -44.51565 1.000 18.84765 235 GLY A N 1
ATOM 1576 C CA . GLY A 1 256 ? 4.93072 -29.24135 -45.61074 1.000 19.39656 235 GLY A CA 1
ATOM 1577 C C . GLY A 1 256 ? 4.09492 -30.04767 -46.57815 1.000 23.05094 235 GLY A C 1
ATOM 1578 O O . GLY A 1 256 ? 3.96654 -29.67082 -47.75437 1.000 23.87307 235 GLY A O 1
ATOM 1579 N N . SER A 1 257 ? 3.51965 -31.15168 -46.10868 1.000 20.40641 236 SER A N 1
ATOM 1580 C CA . SER A 1 257 ? 2.73922 -32.07327 -46.92744 1.000 22.04866 236 SER A CA 1
ATOM 1581 C C . SER A 1 257 ? 1.43847 -32.36822 -46.19246 1.000 21.21153 236 SER A C 1
ATOM 1582 O O . SER A 1 257 ? 1.46240 -32.80515 -45.03926 1.000 19.53728 236 SER A O 1
ATOM 1585 N N . TYR A 1 258 ? 0.30749 -32.12385 -46.85035 1.000 20.19311 237 TYR A N 1
ATOM 1586 C CA . TYR A 1 258 ? -0.98891 -32.02236 -46.17506 1.000 19.05294 237 TYR A CA 1
ATOM 1587 C C . TYR A 1 258 ? -2.02159 -32.93445 -46.82492 1.000 19.23661 237 TYR A C 1
ATOM 1588 O O . TYR A 1 258 ? -2.93716 -32.46461 -47.51041 1.000 18.95189 237 TYR A O 1
ATOM 1597 N N . PRO A 1 259 ? -1.91657 -34.24609 -46.61678 1.000 22.96626 238 PRO A N 1
ATOM 1598 C CA . PRO A 1 259 ? -2.90957 -35.15369 -47.19685 1.000 24.08323 238 PRO A CA 1
ATOM 1599 C C . PRO A 1 259 ? -4.28757 -34.89964 -46.60790 1.000 23.17454 238 PRO A C 1
ATOM 1600 O O . PRO A 1 259 ? -4.43227 -34.43251 -45.47504 1.000 21.27805 238 PRO A O 1
ATOM 1604 N N . ALA A 1 260 ? -5.31039 -35.20896 -47.40621 1.000 25.86940 239 ALA A N 1
ATOM 1605 C CA . ALA A 1 260 ? -6.67521 -34.87278 -47.02072 1.000 25.05785 239 ALA A CA 1
ATOM 1606 C C . ALA A 1 260 ? -7.11223 -35.64046 -45.78280 1.000 25.08512 239 ALA A C 1
ATOM 1607 O O . ALA A 1 260 ? -7.85478 -35.11189 -44.94789 1.000 26.53731 239 ALA A O 1
ATOM 1609 N N . GLY A 1 261 ? -6.66471 -36.88060 -45.64682 1.000 26.11437 240 GLY A N 1
ATOM 1610 C CA . GLY A 1 261 ? -7.14061 -37.68997 -44.54189 1.000 28.26683 240 GLY A CA 1
ATOM 1611 C C . GLY A 1 261 ? -8.64510 -37.82548 -44.63206 1.000 31.32266 240 GLY A C 1
ATOM 1612 O O . GLY A 1 261 ? -9.19614 -38.13528 -45.69444 1.000 31.84655 240 GLY A O 1
ATOM 1613 N N . ASP A 1 262 ? -9.32541 -37.54049 -43.52047 1.000 28.80946 241 ASP A N 1
ATOM 1614 C CA . ASP A 1 262 ? -10.76621 -37.75460 -43.42348 1.000 34.27378 241 ASP A CA 1
ATOM 1615 C C . ASP A 1 262 ? -11.60423 -36.62129 -44.00718 1.000 32.22966 241 ASP A C 1
ATOM 1616 O O . ASP A 1 262 ? -12.81466 -36.80686 -44.17537 1.000 29.19781 241 ASP A O 1
ATOM 1621 N N . ALA A 1 263 ? -11.01383 -35.46578 -44.31627 1.000 21.34973 242 ALA A N 1
ATOM 1622 C CA . ALA A 1 263 ? -11.79389 -34.34791 -44.84907 1.000 19.52410 242 ALA A CA 1
ATOM 1623 C C . ALA A 1 263 ? -10.86329 -33.34207 -45.50739 1.000 19.88891 242 ALA A C 1
ATOM 1624 O O . ALA A 1 263 ? -9.93148 -32.83302 -44.86982 1.000 19.10009 242 ALA A O 1
ATOM 1626 N N . THR A 1 264 ? -11.11213 -33.06070 -46.78056 1.000 17.26662 243 THR A N 1
ATOM 1627 C CA . THR A 1 264 ? -10.41826 -31.99569 -47.48470 1.000 16.61660 243 THR A CA 1
ATOM 1628 C C . THR A 1 264 ? -10.80854 -30.63889 -46.91656 1.000 17.14467 243 THR A C 1
ATOM 1629 O O . THR A 1 264 ? -11.82470 -30.48922 -46.21891 1.000 18.50686 243 THR A O 1
ATOM 1633 N N . LEU A 1 265 ? -10.00508 -29.62900 -47.25497 1.000 16.98137 244 LEU A N 1
ATOM 1634 C CA . LEU A 1 265 ? -10.36329 -28.26830 -46.87461 1.000 17.44533 244 LEU A CA 1
ATOM 1635 C C . LEU A 1 265 ? -11.64010 -27.81438 -47.57067 1.000 20.87048 244 LEU A C 1
ATOM 1636 O O . LEU A 1 265 ? -12.35642 -26.96540 -47.03712 1.000 19.64507 244 LEU A O 1
ATOM 1641 N N . THR A 1 266 ? -11.93522 -28.34302 -48.76020 1.000 18.50509 245 THR A N 1
ATOM 1642 C CA . THR A 1 266 ? -13.20997 -28.02149 -49.39426 1.000 18.59246 245 THR A CA 1
ATOM 1643 C C . THR A 1 266 ? -14.37162 -28.44576 -48.50014 1.000 19.95573 245 THR A C 1
ATOM 1644 O O . THR A 1 266 ? -15.31338 -27.67620 -48.26938 1.000 20.96884 245 THR A O 1
ATOM 1648 N N . VAL A 1 267 ? -14.29398 -29.66113 -47.95704 1.000 19.15960 246 VAL A N 1
ATOM 1649 C CA . VAL A 1 267 ? -15.34811 -30.18156 -47.08457 1.000 15.04400 246 VAL A CA 1
ATOM 1650 C C . VAL A 1 267 ? -15.43602 -29.34878 -45.79950 1.000 17.92195 246 VAL A C 1
ATOM 1651 O O . VAL A 1 267 ? -16.53012 -28.96246 -45.34650 1.000 17.88059 246 VAL A O 1
ATOM 1655 N N . HIS A 1 268 ? -14.27838 -29.04897 -45.19459 1.000 17.08164 247 HIS A N 1
ATOM 1656 C CA . HIS A 1 268 ? -14.26685 -28.16317 -44.02871 1.000 15.11468 247 HIS A CA 1
ATOM 1657 C C . HIS A 1 268 ? -14.93504 -26.83364 -44.33960 1.000 16.38226 247 HIS A C 1
ATOM 1658 O O . HIS A 1 268 ? -15.78934 -26.36228 -43.58414 1.000 17.53023 247 HIS A O 1
ATOM 1665 N N . GLN A 1 269 ? -14.52491 -26.20239 -45.43861 1.000 16.82596 248 GLN A N 1
ATOM 1666 C CA . GLN A 1 269 ? -15.00850 -24.86953 -45.77557 1.000 18.06451 248 GLN A CA 1
ATOM 1667 C C . GLN A 1 269 ? -16.51096 -24.86912 -46.00683 1.000 17.86668 248 GLN A C 1
ATOM 1668 O O . GLN A 1 269 ? -17.19813 -23.91556 -45.62687 1.000 17.47037 248 GLN A O 1
ATOM 1674 N N . GLU A 1 270 ? -17.03370 -25.93456 -46.62573 1.000 17.02755 249 GLU A N 1
ATOM 1675 C CA . GLU A 1 270 ? -18.47317 -26.04093 -46.83768 1.000 18.56450 249 GLU A CA 1
ATOM 1676 C C . GLU A 1 270 ? -19.21532 -26.10297 -45.51026 1.000 21.02548 249 GLU A C 1
ATOM 1677 O O . GLU A 1 270 ? -20.24240 -25.43494 -45.32907 1.000 18.55668 249 GLU A O 1
ATOM 1679 N N . ALA A 1 271 ? -18.69669 -26.88549 -44.55623 1.000 17.44338 250 ALA A N 1
ATOM 1680 C CA . ALA A 1 271 ? -19.33906 -26.93275 -43.23804 1.000 16.01349 250 ALA A CA 1
ATOM 1681 C C . ALA A 1 271 ? -19.24633 -25.58451 -42.51809 1.000 14.68057 250 ALA A C 1
ATOM 1682 O O . ALA A 1 271 ? -20.16440 -25.18828 -41.80054 1.000 13.68138 250 ALA A O 1
ATOM 1684 N N . MET A 1 272 ? -18.13185 -24.88393 -42.68675 1.000 14.68057 251 MET A N 1
ATOM 1685 C CA . MET A 1 272 ? -17.93899 -23.54994 -42.12835 1.000 14.73275 251 MET A CA 1
ATOM 1686 C C . MET A 1 272 ? -19.00529 -22.59708 -42.66641 1.000 15.94685 251 MET A C 1
ATOM 1687 O O . MET A 1 272 ? -19.63853 -21.82836 -41.92315 1.000 15.51024 251 MET A O 1
ATOM 1692 N N . ARG A 1 273 ? -19.22077 -22.66244 -43.98040 1.000 17.75449 252 ARG A N 1
ATOM 1693 C CA . ARG A 1 273 ? -20.26123 -21.86866 -44.61161 1.000 18.53430 252 ARG A CA 1
ATOM 1694 C C . ARG A 1 273 ? -21.61805 -22.20268 -44.01337 1.000 17.19670 252 ARG A C 1
ATOM 1695 O O . ARG A 1 273 ? -22.40002 -21.29986 -43.70114 1.000 17.85311 252 ARG A O 1
ATOM 1703 N N . HIS A 1 274 ? -21.90274 -23.49687 -43.84220 1.000 16.57471 253 HIS A N 1
ATOM 1704 C CA . HIS A 1 274 ? -23.16074 -23.92000 -43.23497 1.000 16.00288 253 HIS A CA 1
ATOM 1705 C C . HIS A 1 274 ? -23.32239 -23.35059 -41.82428 1.000 15.70825 253 HIS A C 1
ATOM 1706 O O . HIS A 1 274 ? -24.40173 -22.87851 -41.45930 1.000 16.20666 253 HIS A O 1
ATOM 1713 N N . LEU A 1 275 ? -22.26061 -23.41056 -41.00410 1.000 14.63716 254 LEU A N 1
ATOM 1714 C CA . LEU A 1 275 ? -22.32559 -22.83537 -39.66090 1.000 13.32984 254 LEU A CA 1
ATOM 1715 C C . LEU A 1 275 ? -22.63171 -21.34186 -39.71935 1.000 14.40874 254 LEU A C 1
ATOM 1716 O O . LEU A 1 275 ? -23.45721 -20.83635 -38.94467 1.000 16.82673 254 LEU A O 1
ATOM 1721 N N . ALA A 1 276 ? -22.01317 -20.62761 -40.66144 1.000 14.70021 255 ALA A N 1
ATOM 1722 C CA . ALA A 1 276 ? -22.28414 -19.19542 -40.78396 1.000 17.10018 255 ALA A CA 1
ATOM 1723 C C . ALA A 1 276 ? -23.72094 -18.94786 -41.22559 1.000 17.23945 255 ALA A C 1
ATOM 1724 O O . ALA A 1 276 ? -24.38780 -18.03538 -40.72012 1.000 18.02117 255 ALA A O 1
ATOM 1726 N N . GLU A 1 277 ? -24.21947 -19.76344 -42.15036 1.000 16.03641 256 GLU A N 1
ATOM 1727 C CA . GLU A 1 277 ? -25.56704 -19.53865 -42.66639 1.000 16.76672 256 GLU A CA 1
ATOM 1728 C C . GLU A 1 277 ? -26.61700 -19.86450 -41.61261 1.000 15.95327 256 GLU A C 1
ATOM 1729 O O . GLU A 1 277 ? -27.61170 -19.14295 -41.47851 1.000 20.11820 256 GLU A O 1
ATOM 1735 N N . GLU A 1 278 ? -26.38905 -20.90631 -40.80642 1.000 18.09443 257 GLU A N 1
ATOM 1736 C CA . GLU A 1 278 ? -27.30606 -21.17764 -39.70257 1.000 17.59028 257 GLU A CA 1
ATOM 1737 C C . GLU A 1 278 ? -27.25898 -20.06890 -38.66830 1.000 17.38496 257 GLU A C 1
ATOM 1738 O O . GLU A 1 278 ? -28.29955 -19.67373 -38.13057 1.000 18.58167 257 GLU A O 1
ATOM 1744 N N . SER A 1 279 ? -26.06501 -19.54411 -38.38229 1.000 15.31263 258 SER A N 1
ATOM 1745 C CA . SER A 1 279 ? -25.96575 -18.44486 -37.43092 1.000 16.01460 258 SER A CA 1
ATOM 1746 C C . SER A 1 279 ? -26.76058 -17.24376 -37.90991 1.000 19.41193 258 SER A C 1
ATOM 1747 O O . SER A 1 279 ? -27.54649 -16.66472 -37.15261 1.000 19.81405 258 SER A O 1
ATOM 1750 N N . GLU A 1 280 ? -26.58075 -16.87315 -39.18092 1.000 19.52224 259 GLU A N 1
ATOM 1751 C CA . GLU A 1 280 ? -27.29791 -15.72151 -39.71390 1.000 20.18627 259 GLU A CA 1
ATOM 1752 C C . GLU A 1 280 ? -28.79971 -15.96349 -39.73363 1.000 19.32648 259 GLU A C 1
ATOM 1753 O O . GLU A 1 280 ? -29.57762 -15.07735 -39.35479 1.000 23.38241 259 GLU A O 1
ATOM 1759 N N . ALA A 1 281 ? -29.22850 -17.16226 -40.14870 1.000 21.17488 260 ALA A N 1
ATOM 1760 C CA . ALA A 1 281 ? -30.65625 -17.45320 -40.21881 1.000 20.84665 260 ALA A CA 1
ATOM 1761 C C . ALA A 1 281 ? -31.30285 -17.45277 -38.84258 1.000 24.08983 260 ALA A C 1
ATOM 1762 O O . ALA A 1 281 ? -32.46587 -17.05573 -38.71141 1.000 25.18885 260 ALA A O 1
ATOM 1764 N N . LEU A 1 282 ? -30.58301 -17.89751 -37.81216 1.000 20.93855 261 LEU A N 1
ATOM 1765 C CA . LEU A 1 282 ? -31.14690 -17.97040 -36.47130 1.000 19.72988 261 LEU A CA 1
ATOM 1766 C C . LEU A 1 282 ? -30.86841 -16.72679 -35.63985 1.000 20.66726 261 LEU A C 1
ATOM 1767 O O . LEU A 1 282 ? -31.26248 -16.68562 -34.46952 1.000 23.95995 261 LEU A O 1
ATOM 1772 N N . GLY A 1 283 ? -30.22479 -15.71249 -36.21464 1.000 20.79224 262 GLY A N 1
ATOM 1773 C CA . GLY A 1 283 ? -30.10598 -14.43364 -35.54394 1.000 22.53081 262 GLY A CA 1
ATOM 1774 C C . GLY A 1 283 ? -29.02890 -14.34338 -34.48890 1.000 23.36262 262 GLY A C 1
ATOM 1775 O O . GLY A 1 283 ? -29.10562 -13.48042 -33.61125 1.000 23.98874 262 GLY A O 1
ATOM 1776 N N . VAL A 1 284 ? -28.01941 -15.20042 -34.53329 1.000 19.81289 263 VAL A N 1
ATOM 1777 C CA . VAL A 1 284 ? -26.88902 -15.07663 -33.62623 1.000 20.66917 263 VAL A CA 1
ATOM 1778 C C . VAL A 1 284 ? -25.68823 -14.60647 -34.43165 1.000 21.78209 263 VAL A C 1
ATOM 1779 O O . VAL A 1 284 ? -25.73334 -14.50741 -35.65883 1.000 22.95141 263 VAL A O 1
ATOM 1783 N N . ASN A 1 285 ? -24.60623 -14.29048 -33.72686 1.000 17.42022 264 ASN A N 1
ATOM 1784 C CA . ASN A 1 285 ? -23.46985 -13.66852 -34.39205 1.000 17.57198 264 ASN A CA 1
ATOM 1785 C C . ASN A 1 285 ? -22.76847 -14.65255 -35.32060 1.000 19.17066 264 ASN A C 1
ATOM 1786 O O . ASN A 1 285 ? -22.48148 -15.79198 -34.93722 1.000 19.95870 264 ASN A O 1
ATOM 1791 N N . ALA A 1 286 ? -22.48227 -14.21395 -36.54583 1.000 17.41067 265 ALA A N 1
ATOM 1792 C CA . ALA A 1 286 ? -21.85523 -15.08606 -37.53580 1.000 16.78500 265 ALA A CA 1
ATOM 1793 C C . ALA A 1 286 ? -20.40595 -14.71317 -37.82596 1.000 18.04957 265 ALA A C 1
ATOM 1794 O O . ALA A 1 286 ? -19.79220 -15.31054 -38.71752 1.000 17.87780 265 ALA A O 1
ATOM 1796 N N . GLU A 1 287 ? -19.84220 -13.75297 -37.09132 1.000 17.93759 266 GLU A N 1
ATOM 1797 C CA . GLU A 1 287 ? -18.50540 -13.26047 -37.41358 1.000 20.04335 266 GLU A CA 1
ATOM 1798 C C . GLU A 1 287 ? -17.44834 -14.34857 -37.23811 1.000 15.76768 266 GLU A C 1
ATOM 1799 O O . GLU A 1 287 ? -16.48943 -14.42434 -38.01831 1.000 17.42416 266 GLU A O 1
ATOM 1805 N N . LEU A 1 288 ? -17.59562 -15.19592 -36.21299 1.000 16.29354 267 LEU A N 1
ATOM 1806 C CA . LEU A 1 288 ? -16.61835 -16.26653 -36.01468 1.000 13.86828 267 LEU A CA 1
ATOM 1807 C C . LEU A 1 288 ? -16.63028 -17.27476 -37.16303 1.000 15.64398 267 LEU A C 1
ATOM 1808 O O . LEU A 1 288 ? -15.56254 -17.50059 -37.76232 1.000 15.03362 267 LEU A O 1
ATOM 1813 N N . PRO A 1 289 ? -17.76058 -17.89339 -37.54104 1.000 14.67882 268 PRO A N 1
ATOM 1814 C CA . PRO A 1 289 ? -17.70432 -18.81612 -38.69179 1.000 14.96617 268 PRO A CA 1
ATOM 1815 C C . PRO A 1 289 ? -17.29791 -18.13955 -39.99258 1.000 14.63925 268 PRO A C 1
ATOM 1816 O O . PR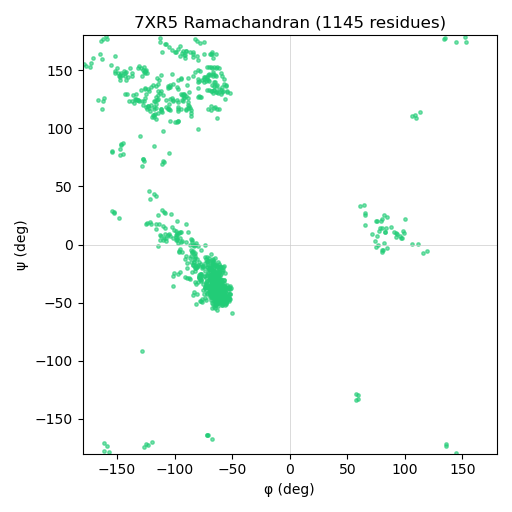O A 1 289 ? -16.60907 -18.76416 -40.80391 1.000 15.19322 268 PRO A O 1
ATOM 1820 N N . ARG A 1 290 ? -17.68690 -16.87992 -40.21236 1.000 15.41051 269 ARG A N 1
ATOM 1821 C CA . ARG A 1 290 ? -17.24532 -16.17594 -41.40984 1.000 16.91519 269 ARG A CA 1
ATOM 1822 C C . ARG A 1 290 ? -15.73392 -16.00334 -41.42375 1.000 18.20949 269 ARG A C 1
ATOM 1823 O O . ARG A 1 290 ? -15.10643 -16.08876 -42.48563 1.000 16.93081 269 ARG A O 1
ATOM 1831 N N . PHE A 1 291 ? -15.13152 -15.76118 -40.25161 1.000 15.75429 270 PHE A N 1
ATOM 1832 C CA . PHE A 1 291 ? -13.67340 -15.65405 -40.16460 1.000 15.56920 270 PHE A CA 1
ATOM 1833 C C . PHE A 1 291 ? -13.00140 -16.99551 -40.44120 1.000 18.06083 270 PHE A C 1
ATOM 1834 O O . PHE A 1 291 ? -12.00338 -17.06920 -41.18437 1.000 17.81628 270 PHE A O 1
ATOM 1842 N N . LEU A 1 292 ? -13.53656 -18.07459 -39.85649 1.000 15.77919 271 LEU A N 1
ATOM 1843 C CA . LEU A 1 292 ? -13.00308 -19.39956 -40.17073 1.000 14.11133 271 LEU A CA 1
ATOM 1844 C C . LEU A 1 292 ? -13.04655 -19.65945 -41.67071 1.000 15.95639 271 LEU A C 1
ATOM 1845 O O . LEU A 1 292 ? -12.07219 -20.15785 -42.26076 1.000 16.30452 271 LEU A O 1
ATOM 1850 N N . GLN A 1 293 ? -14.16756 -19.29460 -42.30292 1.000 17.06518 272 GLN A N 1
ATOM 1851 C CA . GLN A 1 293 ? -14.35649 -19.51306 -43.73606 1.000 16.57557 272 GLN A CA 1
ATOM 1852 C C . GLN A 1 293 ? -13.39267 -18.65841 -44.55912 1.000 17.34521 272 GLN A C 1
ATOM 1853 O O . GLN A 1 293 ? -12.89215 -19.11159 -45.59297 1.000 20.39151 272 GLN A O 1
ATOM 1859 N N . LEU A 1 294 ? -13.10257 -17.43541 -44.09699 1.000 18.24302 273 LEU A N 1
ATOM 1860 C CA . LEU A 1 294 ? -12.11438 -16.57514 -44.75761 1.000 19.54840 273 LEU A CA 1
ATOM 1861 C C . LEU A 1 294 ? -10.74774 -17.24734 -44.82181 1.000 22.80658 273 LEU A C 1
ATOM 1862 O O . LEU A 1 294 ? -10.10623 -17.30814 -45.88850 1.000 21.60041 273 LEU A O 1
ATOM 1867 N N . LEU A 1 295 ? -10.27845 -17.74728 -43.67538 1.000 18.69357 274 LEU A N 1
ATOM 1868 C CA . LEU A 1 295 ? -8.95317 -18.36442 -43.64391 1.000 17.82713 274 LEU A CA 1
ATOM 1869 C C . LEU A 1 295 ? -8.89818 -19.59721 -44.54386 1.000 21.77853 274 LEU A C 1
ATOM 1870 O O . LEU A 1 295 ? -7.95338 -19.77888 -45.34578 1.000 20.07601 274 LEU A O 1
ATOM 1875 N N . ALA A 1 296 ? -9.91566 -20.46213 -44.42669 1.000 18.12403 275 ALA A N 1
ATOM 1876 C CA . ALA A 1 296 ? -9.94414 -21.65229 -45.26758 1.000 18.13056 275 ALA A CA 1
ATOM 1877 C C . ALA A 1 296 ? -9.94458 -21.27812 -46.74422 1.000 22.61404 275 ALA A C 1
ATOM 1878 O O . ALA A 1 296 ? -9.25569 -21.91559 -47.55141 1.000 20.48574 275 ALA A O 1
ATOM 1880 N N . GLY A 1 297 ? -10.69525 -20.23291 -47.11082 1.000 21.99838 276 GLY A N 1
ATOM 1881 C CA . GLY A 1 297 ? -10.75122 -19.83065 -48.50436 1.000 21.77602 276 GLY A CA 1
ATOM 1882 C C . GLY A 1 297 ? -9.41994 -19.35296 -49.03861 1.000 24.84593 276 GLY A C 1
ATOM 1883 O O . GLY A 1 297 ? -9.10503 -19.56746 -50.21457 1.000 21.85479 276 GLY A O 1
ATOM 1884 N N . ARG A 1 298 ? -8.61983 -18.69557 -48.19721 1.000 21.85108 277 ARG A N 1
ATOM 1885 C CA . ARG A 1 298 ? -7.28282 -18.31169 -48.65252 1.000 21.41646 277 ARG A CA 1
ATOM 1886 C C . ARG A 1 298 ? -6.42638 -19.54407 -48.94476 1.000 23.18705 277 ARG A C 1
ATOM 1887 O O . ARG A 1 298 ? -5.72822 -19.60920 -49.97598 1.000 23.11033 277 ARG A O 1
ATOM 1895 N N . ALA A 1 299 ? -6.51610 -20.56629 -48.08570 1.000 19.12385 278 ALA A N 1
ATOM 1896 C CA . ALA A 1 299 ? -5.77589 -21.79355 -48.38391 1.000 20.50771 278 ALA A CA 1
ATOM 1897 C C . ALA A 1 299 ? -6.24945 -22.42340 -49.69580 1.000 22.08335 278 ALA A C 1
ATOM 1898 O O . ALA A 1 299 ? -5.43098 -22.86187 -50.51887 1.000 21.95177 278 ALA A O 1
ATOM 1900 N N . VAL A 1 300 ? -7.56677 -22.47363 -49.91099 1.000 18.80694 279 VAL A N 1
ATOM 1901 C CA . VAL A 1 300 ? -8.10800 -23.02649 -51.15756 1.000 23.38482 279 VAL A CA 1
ATOM 1902 C C . VAL A 1 300 ? -7.60915 -22.23165 -52.35984 1.000 24.88621 279 VAL A C 1
ATOM 1903 O O . VAL A 1 300 ? -7.26170 -22.80299 -53.40134 1.000 24.82176 279 VAL A O 1
ATOM 1907 N N . ALA A 1 301 ? -7.54896 -20.90922 -52.23175 1.000 21.14750 280 ALA A N 1
ATOM 1908 C CA . ALA A 1 301 ? -7.08413 -20.06874 -53.33414 1.000 22.12860 280 ALA A CA 1
ATOM 1909 C C . ALA A 1 301 ? -5.63625 -20.35972 -53.69138 1.000 28.78238 280 ALA A C 1
ATOM 1910 O O . ALA A 1 301 ? -5.23284 -20.16697 -54.84715 1.000 25.02191 280 ALA A O 1
ATOM 1912 N N . GLU A 1 302 ? -4.83537 -20.82008 -52.72762 1.000 24.82905 281 GLU A N 1
ATOM 1913 C CA . GLU A 1 302 ? -3.46579 -21.21855 -53.03263 1.000 27.15110 281 GLU A CA 1
ATOM 1914 C C . GLU A 1 302 ? -3.32353 -22.70058 -53.41456 1.000 21.66139 281 GLU A C 1
ATOM 1915 O O . GLU A 1 302 ? -2.20685 -23.23563 -53.39893 1.000 23.63978 281 GLU A O 1
ATOM 1921 N N . GLY A 1 303 ? -4.41148 -23.36256 -53.78314 1.000 22.39489 282 GLY A N 1
ATOM 1922 C CA . GLY A 1 303 ? -4.34377 -24.69011 -54.35751 1.000 22.17063 282 GLY A CA 1
ATOM 1923 C C . GLY A 1 303 ? -4.60164 -25.83840 -53.41182 1.000 18.65450 282 GLY A C 1
ATOM 1924 O O . GLY A 1 303 ? -4.36847 -26.99215 -53.78796 1.000 20.24114 282 GLY A O 1
ATOM 1925 N N . HIS A 1 304 ? -5.10296 -25.57423 -52.20518 1.000 21.24604 283 HIS A N 1
ATOM 1926 C CA . HIS A 1 304 ? -5.24692 -26.62802 -51.21054 1.000 20.50754 283 HIS A CA 1
ATOM 1927 C C . HIS A 1 304 ? -6.67845 -27.12194 -51.05861 1.000 21.65658 283 HIS A C 1
ATOM 1928 O O . HIS A 1 304 ? -7.03022 -27.64750 -49.99901 1.000 18.86632 283 HIS A O 1
ATOM 1935 N N . ALA A 1 305 ? -7.50175 -27.00393 -52.10891 1.000 19.91368 284 ALA A N 1
ATOM 1936 C CA . ALA A 1 305 ? -8.88217 -27.47640 -52.02798 1.000 21.11887 284 ALA A CA 1
ATOM 1937 C C . ALA A 1 305 ? -8.96237 -28.92460 -51.55661 1.000 21.38746 284 ALA A C 1
ATOM 1938 O O . ALA A 1 305 ? -9.86397 -29.28427 -50.78436 1.000 22.74836 284 ALA A O 1
ATOM 1940 N N . GLU A 1 306 ? -8.02345 -29.77060 -51.99304 1.000 16.28710 285 GLU A N 1
ATOM 1941 C CA . GLU A 1 306 ? -8.05195 -31.18465 -51.65382 1.000 20.03672 285 GLU A CA 1
ATOM 1942 C C . GLU A 1 306 ? -7.01393 -31.56349 -50.59997 1.000 17.64271 285 GLU A C 1
ATOM 1943 O O . GLU A 1 306 ? -6.81269 -32.75813 -50.34870 1.000 19.64970 285 GLU A O 1
ATOM 1949 N N . SER A 1 307 ? -6.35335 -30.58028 -49.98092 1.000 17.18828 286 SER A N 1
ATOM 1950 C CA . SER A 1 307 ? -5.43567 -30.81986 -48.87195 1.000 14.47370 286 SER A CA 1
ATOM 1951 C C . SER A 1 307 ? -6.19807 -30.99490 -47.56396 1.000 17.00154 286 SER A C 1
ATOM 1952 O O . SER A 1 307 ? -7.36258 -30.60849 -47.43859 1.000 20.46132 286 SER A O 1
ATOM 1955 N N . GLY A 1 308 ? -5.51620 -31.58016 -46.58320 1.000 17.29890 287 GLY A N 1
ATOM 1956 C CA . GLY A 1 308 ? -6.05725 -31.63161 -45.23510 1.000 17.13600 287 GLY A CA 1
ATOM 1957 C C . GLY A 1 308 ? -5.97330 -30.28341 -44.53779 1.000 15.84898 287 GLY A C 1
ATOM 1958 O O . GLY A 1 308 ? -5.39955 -29.31356 -45.03655 1.000 17.01140 287 GLY A O 1
ATOM 1959 N N . TYR A 1 309 ? -6.56907 -30.23578 -43.34051 1.000 14.16907 288 TYR A N 1
ATOM 1960 C CA . TYR A 1 309 ? -6.68352 -28.97035 -42.62153 1.000 15.81527 288 TYR A CA 1
ATOM 1961 C C . TYR A 1 309 ? -5.31519 -28.38898 -42.26866 1.000 16.89614 288 TYR A C 1
ATOM 1962 O O . TYR A 1 309 ? -5.17012 -27.16663 -42.15970 1.000 16.52508 288 TYR A O 1
ATOM 1971 N N . SER A 1 310 ? -4.30367 -29.24307 -42.09513 1.000 14.95717 289 SER A N 1
ATOM 1972 C CA . SER A 1 310 ? -2.97378 -28.78088 -41.73179 1.000 18.51727 289 SER A CA 1
ATOM 1973 C C . SER A 1 310 ? -2.41920 -27.75338 -42.71157 1.000 15.54082 289 SER A C 1
ATOM 1974 O O . SER A 1 310 ? -1.56402 -26.95101 -42.31806 1.000 15.47090 289 SER A O 1
ATOM 1977 N N . ALA A 1 311 ? -2.88967 -27.75009 -43.97317 1.000 16.31919 290 ALA A N 1
ATOM 1978 C CA . ALA A 1 311 ? -2.42541 -26.75542 -44.94165 1.000 15.16368 290 ALA A CA 1
ATOM 1979 C C . ALA A 1 311 ? -2.70033 -25.31761 -44.50037 1.000 17.14319 290 ALA A C 1
ATOM 1980 O O . ALA A 1 311 ? -2.02412 -24.39176 -44.97880 1.000 17.92977 290 ALA A O 1
ATOM 1982 N N . LEU A 1 312 ? -3.66461 -25.10328 -43.59810 1.000 14.35328 291 LEU A N 1
ATOM 1983 C CA . LEU A 1 312 ? -3.91271 -23.75196 -43.09596 1.000 15.46660 291 LEU A CA 1
ATOM 1984 C C . LEU A 1 312 ? -2.69812 -23.16994 -42.36965 1.000 16.10907 291 LEU A C 1
ATOM 1985 O O . LEU A 1 312 ? -2.63871 -21.94431 -42.17465 1.000 14.96224 291 LEU A O 1
ATOM 1990 N N . VAL A 1 313 ? -1.72215 -24.00037 -41.97478 1.000 15.68861 292 VAL A N 1
ATOM 1991 C CA . VAL A 1 313 ? -0.55022 -23.42322 -41.31947 1.000 14.15789 292 VAL A CA 1
ATOM 1992 C C . VAL A 1 313 ? 0.11409 -22.41723 -42.24261 1.000 14.07144 292 VAL A C 1
ATOM 1993 O O . VAL A 1 313 ? 0.65593 -21.40894 -41.77698 1.000 16.01277 292 VAL A O 1
ATOM 1997 N N . GLU A 1 314 ? 0.01921 -22.62379 -43.56915 1.000 15.05051 293 GLU A N 1
ATOM 1998 C CA . GLU A 1 314 ? 0.68514 -21.67760 -44.46454 1.000 16.89701 293 GLU A CA 1
ATOM 1999 C C . GLU A 1 314 ? 0.00097 -20.31308 -44.45451 1.000 17.31454 293 GLU A C 1
ATOM 2000 O O . GLU A 1 314 ? 0.65527 -19.29161 -44.67862 1.000 23.16516 293 GLU A O 1
ATOM 2006 N N . GLN A 1 315 ? -1.29712 -20.26746 -44.14840 1.000 16.47542 294 GLN A N 1
ATOM 2007 C CA . GLN A 1 315 ? -1.96768 -18.98491 -43.97316 1.000 18.96245 294 GLN A CA 1
ATOM 2008 C C . GLN A 1 315 ? -1.53742 -18.30155 -42.68272 1.000 19.63603 294 GLN A C 1
ATOM 2009 O O . GLN A 1 315 ? -1.48810 -17.06776 -42.61591 1.000 21.32145 294 GLN A O 1
ATOM 2015 N N . PHE A 1 316 ? -1.20580 -19.07670 -41.65374 1.000 18.13366 295 PHE A N 1
ATOM 2016 C CA . PHE A 1 316 ? -0.81321 -18.45060 -40.39976 1.000 16.34549 295 PHE A CA 1
ATOM 2017 C C . PHE A 1 316 ? 0.62945 -17.95833 -40.41048 1.000 17.28986 295 PHE A C 1
ATOM 2018 O O . PHE A 1 316 ? 0.99123 -17.12145 -39.57679 1.000 18.28589 295 PHE A O 1
ATOM 2026 N N . ARG A 1 317 ? 1.45798 -18.43460 -41.33551 1.000 17.99998 296 ARG A N 1
ATOM 2027 C CA . ARG A 1 317 ? 2.83289 -17.96239 -41.40421 1.000 20.53204 296 ARG A CA 1
ATOM 2028 C C . ARG A 1 317 ? 2.95293 -16.62874 -42.11948 1.000 20.91070 296 ARG A C 1
ATOM 2029 O O . ARG A 1 317 ? 3.97674 -15.96364 -41.95908 1.000 23.10834 296 ARG A O 1
ATOM 2037 N N . LYS A 1 318 ? 1.94661 -16.25105 -42.91138 1.000 24.83964 297 LYS A N 1
ATOM 2038 C CA . LYS A 1 318 ? 2.01551 -15.09935 -43.80340 1.000 26.06440 297 LYS A CA 1
ATOM 2039 C C . LYS A 1 318 ? 1.36620 -13.90086 -43.12522 1.000 28.58686 297 LYS A C 1
ATOM 2040 O O . LYS A 1 318 ? 0.15470 -13.90672 -42.88179 1.000 30.94082 297 LYS A O 1
ATOM 2042 N N . ALA A 1 319 ? 2.17006 -12.87948 -42.83750 1.000 29.71154 298 ALA A N 1
ATOM 2043 C CA . ALA A 1 319 ? 1.69773 -11.65302 -42.19460 1.000 29.32766 298 ALA A CA 1
ATOM 2044 C C . ALA A 1 319 ? 0.47988 -11.03640 -42.88613 1.000 35.52693 298 ALA A C 1
ATOM 2045 O O . ALA A 1 319 ? 0.28843 -11.18150 -44.09734 1.000 40.73000 298 ALA A O 1
ATOM 2047 N N . GLY B 1 31 ? -36.51050 -59.33409 -31.98071 1.000 40.06373 10 GLY B N 1
ATOM 2048 C CA . GLY B 1 31 ? -35.84402 -59.59120 -33.24510 1.000 33.41938 10 GLY B CA 1
ATOM 2049 C C . GLY B 1 31 ? -35.44408 -58.31279 -33.96310 1.000 32.14935 10 GLY B C 1
ATOM 2050 O O . GLY B 1 31 ? -36.05625 -57.26603 -33.74844 1.000 33.06507 10 GLY B O 1
ATOM 2051 N N . PRO B 1 32 ? -34.41158 -58.39168 -34.80329 1.000 30.81566 11 PRO B N 1
ATOM 2052 C CA . PRO B 1 32 ? -33.94090 -57.19195 -35.51483 1.000 24.05593 11 PRO B CA 1
ATOM 2053 C C . PRO B 1 32 ? -34.98309 -56.70334 -36.50998 1.000 24.38487 11 PRO B C 1
ATOM 2054 O O . PRO B 1 32 ? -35.51745 -57.48237 -37.29914 1.000 26.85351 11 PRO B O 1
ATOM 2058 N N . ALA B 1 33 ? -35.27880 -55.40363 -36.45358 1.000 23.82176 12 ALA B N 1
ATOM 2059 C CA . ALA B 1 33 ? -36.27499 -54.82635 -37.34522 1.000 23.65928 12 ALA B CA 1
ATOM 2060 C C . ALA B 1 33 ? -35.79169 -54.86620 -38.79212 1.000 21.02153 12 ALA B C 1
ATOM 2061 O O . ALA B 1 33 ? -34.59745 -54.73287 -39.07132 1.000 23.68392 12 ALA B O 1
ATOM 2063 N N . ALA B 1 34 ? -36.73718 -55.03584 -39.71458 1.000 22.00839 13 ALA B N 1
ATOM 2064 C CA . ALA B 1 34 ? -36.43630 -54.85326 -41.12699 1.000 18.68945 13 ALA B CA 1
ATOM 2065 C C . ALA B 1 34 ? -36.12022 -53.39091 -41.38954 1.000 16.95293 13 ALA B C 1
ATOM 2066 O O . ALA B 1 34 ? -36.70570 -52.49237 -40.78361 1.000 17.41628 13 ALA B O 1
ATOM 2068 N N . VAL B 1 35 ? -35.19017 -53.14870 -42.30278 1.000 17.17365 14 VAL B N 1
ATOM 2069 C CA . VAL B 1 35 ? -34.74312 -51.79194 -42.57008 1.000 13.67334 14 VAL B CA 1
ATOM 2070 C C . VAL B 1 35 ? -34.47775 -51.64628 -44.05583 1.000 13.00411 14 VAL B C 1
ATOM 2071 O O . VAL B 1 35 ? -34.04607 -52.58872 -44.72478 1.000 14.69483 14 VAL B O 1
ATOM 2075 N N . THR B 1 36 ? -34.72050 -50.44275 -44.55803 1.000 13.47490 15 THR B N 1
ATOM 2076 C CA . THR B 1 36 ? -34.41465 -50.04934 -45.91740 1.000 12.04093 15 THR B CA 1
ATOM 2077 C C . THR B 1 36 ? -33.37395 -48.93783 -45.89380 1.000 13.33291 15 THR B C 1
ATOM 2078 O O . THR B 1 36 ? -33.46099 -48.02596 -45.06939 1.000 13.55692 15 THR B O 1
ATOM 2082 N N . VAL B 1 37 ? -32.37979 -49.02873 -46.77311 1.000 12.97634 16 VAL B N 1
ATOM 2083 C CA . VAL B 1 37 ? -31.39009 -47.97204 -46.95797 1.000 12.47316 16 VAL B CA 1
ATOM 2084 C C . VAL B 1 37 ? -31.53918 -47.41766 -48.37083 1.000 13.15352 16 VAL B C 1
ATOM 2085 O O . VAL B 1 37 ? -31.45229 -48.16877 -49.35214 1.000 13.99575 16 VAL B O 1
ATOM 2089 N N . LEU B 1 38 ? -31.74885 -46.10372 -48.46165 1.000 12.65852 17 LEU B N 1
ATOM 2090 C CA . LEU B 1 38 ? -31.80421 -45.37487 -49.72380 1.000 12.02419 17 LEU B CA 1
ATOM 2091 C C . LEU B 1 38 ? -30.50280 -44.60357 -49.89300 1.000 14.48027 17 LEU B C 1
ATOM 2092 O O . LEU B 1 38 ? -30.23053 -43.67143 -49.12963 1.000 14.60570 17 LEU B O 1
ATOM 2097 N N . GLY B 1 39 ? -29.72595 -44.96526 -50.91485 1.000 14.87731 18 GLY B N 1
ATOM 2098 C CA . GLY B 1 39 ? -28.43653 -44.34427 -51.15174 1.000 15.56237 18 GLY B CA 1
ATOM 2099 C C . GLY B 1 39 ? -27.29698 -45.28607 -50.83322 1.000 16.12449 18 GLY B C 1
ATOM 2100 O O . GLY B 1 39 ? -27.10211 -45.63683 -49.66811 1.000 15.23164 18 GLY B O 1
ATOM 2101 N N . LEU B 1 40 ? -26.55196 -45.73463 -51.84414 1.000 14.73739 19 LEU B N 1
ATOM 2102 C CA . LEU B 1 40 ? -25.43932 -46.65683 -51.63557 1.000 14.20444 19 LEU B CA 1
ATOM 2103 C C . LEU B 1 40 ? -24.11503 -46.03447 -52.05718 1.000 17.56137 19 LEU B C 1
ATOM 2104 O O . LEU B 1 40 ? -23.27390 -46.67309 -52.69285 1.000 17.99588 19 LEU B O 1
ATOM 2109 N N . GLY B 1 41 ? -23.90784 -44.77632 -51.68435 1.000 14.63655 20 GLY B N 1
ATOM 2110 C CA . GLY B 1 41 ? -22.59267 -44.16892 -51.80136 1.000 15.77115 20 GLY B CA 1
ATOM 2111 C C . GLY B 1 41 ? -21.61982 -44.73230 -50.78052 1.000 16.05468 20 GLY B C 1
ATOM 2112 O O . GLY B 1 41 ? -21.86992 -45.79100 -50.17858 1.000 15.46470 20 GLY B O 1
ATOM 2113 N N . ARG B 1 42 ? -20.50157 -44.03078 -50.56393 1.000 16.06315 21 ARG B N 1
ATOM 2114 C CA . ARG B 1 42 ? -19.52893 -44.50990 -49.58737 1.000 16.40141 21 ARG B CA 1
ATOM 2115 C C . ARG B 1 42 ? -20.16564 -44.68168 -48.21634 1.000 13.71577 21 ARG B C 1
ATOM 2116 O O . ARG B 1 42 ? -19.93546 -45.69174 -47.54218 1.000 17.00943 21 ARG B O 1
ATOM 2124 N N . MET B 1 43 ? -21.00266 -43.73192 -47.79957 1.000 15.38002 22 MET B N 1
ATOM 2125 C CA . MET B 1 43 ? -21.57006 -43.86089 -46.46106 1.000 13.61370 22 MET B CA 1
ATOM 2126 C C . MET B 1 43 ? -22.80371 -44.76561 -46.43611 1.000 14.60198 22 MET B C 1
ATOM 2127 O O . MET B 1 43 ? -22.92294 -45.62280 -45.54226 1.000 13.34131 22 MET B O 1
ATOM 2132 N N . GLY B 1 44 ? -23.70946 -44.61958 -47.40537 1.000 15.60467 23 GLY B N 1
ATOM 2133 C CA . GLY B 1 44 ? -24.88061 -45.48185 -47.42888 1.000 12.75561 23 GLY B CA 1
ATOM 2134 C C . GLY B 1 44 ? -24.52281 -46.95293 -47.50156 1.000 13.62983 23 GLY B C 1
ATOM 2135 O O . GLY B 1 44 ? -25.16308 -47.78483 -46.85686 1.000 13.55772 23 GLY B O 1
ATOM 2136 N N . SER B 1 45 ? -23.50179 -47.29175 -48.29538 1.000 13.48152 24 SER B N 1
ATOM 2137 C CA . SER B 1 45 ? -23.03442 -48.67595 -48.35974 1.000 14.11629 24 SER B CA 1
ATOM 2138 C C . SER B 1 45 ? -22.56496 -49.16852 -46.99236 1.000 13.97141 24 SER B C 1
ATOM 2139 O O . SER B 1 45 ? -22.83437 -50.31711 -46.61075 1.000 15.15563 24 SER B O 1
ATOM 2142 N N . ALA B 1 46 ? -21.89140 -48.30465 -46.22411 1.000 13.57476 25 ALA B N 1
ATOM 2143 C CA . ALA B 1 46 ? -21.42560 -48.71239 -44.90312 1.000 15.77794 25 ALA B CA 1
ATOM 2144 C C . ALA B 1 46 ? -22.59295 -48.91627 -43.94667 1.000 13.77653 25 ALA B C 1
ATOM 2145 O O . ALA B 1 46 ? -22.57550 -49.84258 -43.12284 1.000 13.49339 25 ALA B O 1
ATOM 2147 N N . LEU B 1 47 ? -23.62660 -48.07741 -44.05689 1.000 12.68216 26 LEU B N 1
ATOM 2148 C CA . LEU B 1 47 ? -24.81573 -48.27111 -43.23305 1.000 13.85537 26 LEU B CA 1
ATOM 2149 C C . LEU B 1 47 ? -25.48334 -49.60787 -43.54916 1.000 13.90055 26 LEU B C 1
ATOM 2150 O O . LEU B 1 47 ? -25.82664 -50.38528 -42.63885 1.000 14.11148 26 LEU B O 1
ATOM 2155 N N . ALA B 1 48 ? -25.67305 -49.88554 -44.84272 1.000 12.60046 27 ALA B N 1
ATOM 2156 C CA . ALA B 1 48 ? -26.31967 -51.13254 -45.23413 1.000 12.58412 27 ALA B CA 1
ATOM 2157 C C . ALA B 1 48 ? -25.49730 -52.32935 -44.77802 1.000 14.93401 27 ALA B C 1
ATOM 2158 O O . ALA B 1 48 ? -26.04764 -53.30338 -44.24022 1.000 14.91319 27 ALA B O 1
ATOM 2160 N N . ALA B 1 49 ? -24.17314 -52.26112 -44.95365 1.000 14.54744 28 ALA B N 1
ATOM 2161 C CA . ALA B 1 49 ? -23.31238 -53.35203 -44.50557 1.000 14.10535 28 ALA B CA 1
ATOM 2162 C C . ALA B 1 49 ? -23.46608 -53.59245 -43.01074 1.000 15.21893 28 ALA B C 1
ATOM 2163 O O . ALA B 1 49 ? -23.52398 -54.74390 -42.57133 1.000 16.76852 28 ALA B O 1
ATOM 2165 N N . ALA B 1 50 ? -23.55229 -52.51916 -42.21655 1.000 14.88071 29 ALA B N 1
ATOM 2166 C CA . ALA B 1 50 ? -23.68626 -52.68456 -40.76909 1.000 14.95436 29 ALA B CA 1
ATOM 2167 C C . ALA B 1 50 ? -25.00493 -53.34956 -40.39687 1.000 15.38654 29 ALA B C 1
ATOM 2168 O O . ALA B 1 50 ? -25.04416 -54.23596 -39.53090 1.000 15.59584 29 ALA B O 1
ATOM 2170 N N . PHE B 1 51 ? -26.10452 -52.91316 -41.01282 1.000 14.06920 30 PHE B N 1
ATOM 2171 C CA . PHE B 1 51 ? -27.39096 -53.54550 -40.73015 1.000 15.15523 30 PHE B CA 1
ATOM 2172 C C . PHE B 1 51 ? -27.36053 -55.02354 -41.09920 1.000 15.24165 30 PHE B C 1
ATOM 2173 O O . PHE B 1 51 ? -27.87297 -55.86938 -40.35401 1.000 16.25023 30 PHE B O 1
ATOM 2181 N N . LEU B 1 52 ? -26.74695 -55.35123 -42.24037 1.000 15.52067 31 LEU B N 1
ATOM 2182 C CA . LEU B 1 52 ? -26.67186 -56.74187 -42.67721 1.000 15.45535 31 LEU B CA 1
ATOM 2183 C C . LEU B 1 52 ? -25.87573 -57.56991 -41.68099 1.000 17.03281 31 LEU B C 1
ATOM 2184 O O . LEU B 1 52 ? -26.29845 -58.66324 -41.27961 1.000 19.57849 31 LEU B O 1
ATOM 2189 N N . ALA B 1 53 ? -24.71408 -57.05337 -41.26670 1.000 16.72622 32 ALA B N 1
ATOM 2190 C CA . ALA B 1 53 ? -23.85869 -57.78574 -40.34213 1.000 16.63225 32 ALA B CA 1
ATOM 2191 C C . ALA B 1 53 ? -24.55666 -58.05034 -39.02077 1.000 19.19708 32 ALA B C 1
ATOM 2192 O O . ALA B 1 53 ? -24.31571 -59.08958 -38.38924 1.000 21.67836 32 ALA B O 1
ATOM 2194 N N . ALA B 1 54 ? -25.43377 -57.14543 -38.59705 1.000 17.88909 33 ALA B N 1
ATOM 2195 C CA . ALA B 1 54 ? -26.16978 -57.29512 -37.35205 1.000 16.81696 33 ALA B CA 1
ATOM 2196 C C . ALA B 1 54 ? -27.38957 -58.19819 -37.47788 1.000 19.14750 33 ALA B C 1
ATOM 2197 O O . ALA B 1 54 ? -28.10677 -58.37988 -36.48578 1.000 24.12713 33 ALA B O 1
ATOM 2199 N N . GLY B 1 55 ? -27.64537 -58.75821 -38.65626 1.000 20.52885 34 GLY B N 1
ATOM 2200 C CA . GLY B 1 55 ? -28.74277 -59.68527 -38.83553 1.000 22.56972 34 GLY B CA 1
ATOM 2201 C C . GLY B 1 55 ? -30.08521 -59.07532 -39.18381 1.000 23.41801 34 GLY B C 1
ATOM 2202 O O . GLY B 1 55 ? -31.10106 -59.77329 -39.08474 1.000 23.35319 34 GLY B O 1
ATOM 2203 N N . HIS B 1 56 ? -30.13022 -57.80384 -39.59466 1.000 18.29365 35 HIS B N 1
ATOM 2204 C CA . HIS B 1 56 ? -31.37415 -57.19708 -40.04027 1.000 18.12305 35 HIS B CA 1
ATOM 2205 C C . HIS B 1 56 ? -31.68222 -57.59904 -41.47655 1.000 15.42092 35 HIS B C 1
ATOM 2206 O O . HIS B 1 56 ? -30.78889 -57.67204 -42.32563 1.000 17.96474 35 HIS B O 1
ATOM 2213 N N . SER B 1 57 ? -32.95603 -57.86841 -41.73637 1.000 18.33982 36 SER B N 1
ATOM 2214 C CA . SER B 1 57 ? -33.43586 -57.92463 -43.10950 1.000 17.35111 36 SER B CA 1
ATOM 2215 C C . SER B 1 57 ? -33.27411 -56.55444 -43.74658 1.000 16.93649 36 SER B C 1
ATOM 2216 O O . SER B 1 57 ? -33.87579 -55.58568 -43.28661 1.000 19.73370 36 SER B O 1
ATOM 2219 N N . THR B 1 58 ? -32.44008 -56.45778 -44.77594 1.000 14.55307 37 THR B N 1
ATOM 2220 C CA . THR B 1 58 ? -31.98937 -55.16188 -45.27193 1.000 14.36770 37 THR B CA 1
ATOM 2221 C C . THR B 1 58 ? -32.33682 -55.03327 -46.74536 1.000 14.16940 37 THR B C 1
ATOM 2222 O O . THR B 1 58 ? -31.86005 -55.81666 -47.57414 1.000 17.90105 37 THR B O 1
ATOM 2226 N N . THR B 1 59 ? -33.15349 -54.04407 -47.06570 1.000 14.53802 38 THR B N 1
ATOM 2227 C CA . THR B 1 59 ? -33.50146 -53.73907 -48.44510 1.000 13.31332 38 THR B CA 1
ATOM 2228 C C . THR B 1 59 ? -32.73298 -52.49491 -48.85636 1.000 14.21290 38 THR B C 1
ATOM 2229 O O . THR B 1 59 ? -32.65046 -51.53831 -48.08675 1.000 15.13652 38 THR B O 1
ATOM 2233 N N . VAL B 1 60 ? -32.14870 -52.51176 -50.05116 1.000 13.26589 39 VAL B N 1
ATOM 2234 C CA . VAL B 1 60 ? -31.30776 -51.39648 -50.47576 1.000 13.24886 39 VAL B CA 1
ATOM 2235 C C . VAL B 1 60 ? -31.79659 -50.85990 -51.80659 1.000 16.31784 39 VAL B C 1
ATOM 2236 O O . VAL B 1 60 ? -32.33913 -51.60006 -52.63204 1.000 14.15335 39 VAL B O 1
ATOM 2240 N N . TRP B 1 61 ? -31.59926 -49.55605 -52.00393 1.000 14.38312 40 TRP B N 1
ATOM 2241 C CA . TRP B 1 61 ? -31.86914 -48.91775 -53.27976 1.000 13.31376 40 TRP B CA 1
ATOM 2242 C C . TRP B 1 61 ? -30.81792 -47.86082 -53.56312 1.000 15.00439 40 TRP B C 1
ATOM 2243 O O . TRP B 1 61 ? -30.37567 -47.14457 -52.65816 1.000 14.14893 40 TRP B O 1
ATOM 2254 N N . ASN B 1 62 ? -30.42321 -47.76679 -54.82725 1.000 15.01065 41 ASN B N 1
ATOM 2255 C CA . ASN B 1 62 ? -29.55239 -46.70340 -55.29365 1.000 15.09144 41 ASN B CA 1
ATOM 2256 C C . ASN B 1 62 ? -30.02256 -46.25939 -56.66847 1.000 17.19968 41 ASN B C 1
ATOM 2257 O O . ASN B 1 62 ? -30.47172 -47.08501 -57.46490 1.000 20.54149 41 ASN B O 1
ATOM 2262 N N . ARG B 1 63 ? -29.90475 -44.95701 -56.93459 1.000 18.77985 42 ARG B N 1
ATOM 2263 C CA . ARG B 1 63 ? -30.28460 -44.42069 -58.24468 1.000 16.25630 42 ARG B CA 1
ATOM 2264 C C . ARG B 1 63 ? -29.54637 -45.13709 -59.37465 1.000 18.03151 42 ARG B C 1
ATOM 2265 O O . ARG B 1 63 ? -30.16355 -45.58979 -60.34722 1.000 22.66194 42 ARG B O 1
ATOM 2273 N N . THR B 1 64 ? -28.23327 -45.26601 -59.25706 1.000 19.11570 43 THR B N 1
ATOM 2274 C CA . THR B 1 64 ? -27.42434 -45.91264 -60.28813 1.000 22.73669 43 THR B CA 1
ATOM 2275 C C . THR B 1 64 ? -27.26481 -47.39658 -59.97654 1.000 22.84639 43 THR B C 1
ATOM 2276 O O . THR B 1 64 ? -26.90927 -47.75530 -58.84262 1.000 21.06100 43 THR B O 1
ATOM 2280 N N . PRO B 1 65 ? -27.52727 -48.28063 -60.93463 1.000 22.25365 44 PRO B N 1
ATOM 2281 C CA . PRO B 1 65 ? -27.41511 -49.71365 -60.66052 1.000 21.76977 44 PRO B CA 1
ATOM 2282 C C . PRO B 1 65 ? -25.96367 -50.14843 -60.59559 1.000 21.60698 44 PRO B C 1
ATOM 2283 O O . PRO B 1 65 ? -25.05365 -49.43233 -61.01646 1.000 25.93953 44 PRO B O 1
ATOM 2287 N N . GLY B 1 66 ? -25.75301 -51.33687 -60.02734 1.000 24.79370 45 GLY B N 1
ATOM 2288 C CA . GLY B 1 66 ? -24.43207 -51.93125 -59.97737 1.000 25.82832 45 GLY B CA 1
ATOM 2289 C C . GLY B 1 66 ? -23.60178 -51.60994 -58.75587 1.000 27.01484 45 GLY B C 1
ATOM 2290 O O . GLY B 1 66 ? -22.40452 -51.92044 -58.74168 1.000 27.18869 45 GLY B O 1
ATOM 2291 N N . LYS B 1 67 ? -24.18492 -51.01074 -57.72306 1.000 21.00199 46 LYS B N 1
ATOM 2292 C CA . LYS B 1 67 ? -23.42909 -50.69747 -56.52128 1.000 24.93307 46 LYS B CA 1
ATOM 2293 C C . LYS B 1 67 ? -23.78900 -51.59811 -55.34742 1.000 24.62031 46 LYS B C 1
ATOM 2294 O O . LYS B 1 67 ? -23.28447 -51.39035 -54.24068 1.000 24.64835 46 LYS B O 1
ATOM 2300 N N . ALA B 1 68 ? -24.62594 -52.61435 -55.56113 1.000 22.47211 47 ALA B N 1
ATOM 2301 C CA . ALA B 1 68 ? -25.10417 -53.44142 -54.45713 1.000 22.93957 47 ALA B CA 1
ATOM 2302 C C . ALA B 1 68 ? -24.76667 -54.92156 -54.62871 1.000 21.18683 47 ALA B C 1
ATOM 2303 O O . ALA B 1 68 ? -25.38613 -55.76266 -53.97228 1.000 20.87295 47 ALA B O 1
ATOM 2305 N N . ASP B 1 69 ? -23.78686 -55.26059 -55.47410 1.000 21.82783 48 ASP B N 1
ATOM 2306 C CA . ASP B 1 69 ? -23.48827 -56.67237 -55.72695 1.000 24.05704 48 ASP B CA 1
ATOM 2307 C C . ASP B 1 69 ? -22.99562 -57.37237 -54.46075 1.000 24.37368 48 ASP B C 1
ATOM 2308 O O . ASP B 1 69 ? -23.45985 -58.46964 -54.11889 1.000 22.83460 48 ASP B O 1
ATOM 2313 N N . GLU B 1 70 ? -22.03415 -56.76088 -53.76029 1.000 20.68667 49 GLU B N 1
ATOM 2314 C CA . GLU B 1 70 ? -21.50208 -57.38390 -52.55478 1.000 23.03272 49 GLU B CA 1
ATOM 2315 C C . GLU B 1 70 ? -22.54055 -57.39123 -51.44117 1.000 20.34604 49 GLU B C 1
ATOM 2316 O O . GLU B 1 70 ? -22.63989 -58.36459 -50.68905 1.000 21.07401 49 GLU B O 1
ATOM 2322 N N . LEU B 1 71 ? -23.32195 -56.31550 -51.31289 1.000 16.89007 50 LEU B N 1
ATOM 2323 C CA . LEU B 1 71 ? -24.39671 -56.30976 -50.32505 1.000 15.84652 50 LEU B CA 1
ATOM 2324 C C . LEU B 1 71 ? -25.41018 -57.41395 -50.61481 1.000 15.64100 50 LEU B C 1
ATOM 2325 O O . LEU B 1 71 ? -25.84672 -58.12025 -49.69965 1.000 15.49276 50 LEU B O 1
ATOM 2330 N N . ALA B 1 72 ? -25.76487 -57.60052 -51.88907 1.000 16.20498 51 ALA B N 1
ATOM 2331 C CA . ALA B 1 72 ? -26.70088 -58.65983 -52.25107 1.000 17.57568 51 ALA B CA 1
ATOM 2332 C C . ALA B 1 72 ? -26.12007 -60.04303 -51.96942 1.000 19.00225 51 ALA B C 1
ATOM 2333 O O . ALA B 1 72 ? -26.84936 -60.94194 -51.53609 1.000 19.03132 51 ALA B O 1
ATOM 2335 N N . ALA B 1 73 ? -24.81392 -60.24324 -52.19403 1.000 17.58868 52 ALA B N 1
ATOM 2336 C CA . ALA B 1 73 ? -24.23711 -61.54846 -51.87243 1.000 18.53010 52 ALA B CA 1
ATOM 2337 C C . ALA B 1 73 ? -24.34168 -61.85017 -50.38951 1.000 17.33454 52 ALA B C 1
ATOM 2338 O O . ALA B 1 73 ? -24.32645 -63.02245 -49.99802 1.000 17.96330 52 ALA B O 1
ATOM 2340 N N . ARG B 1 74 ? -24.45978 -60.81209 -49.56639 1.000 16.98856 53 ARG B N 1
ATOM 2341 C CA . ARG B 1 74 ? -24.57320 -60.91249 -48.12434 1.000 17.66800 53 ARG B CA 1
ATOM 2342 C C . ARG B 1 74 ? -26.02030 -60.86820 -47.65081 1.000 17.67336 53 ARG B C 1
ATOM 2343 O O . ARG B 1 74 ? -26.26865 -60.75062 -46.44301 1.000 20.47914 53 ARG B O 1
ATOM 2351 N N . GLY B 1 75 ? -26.97749 -60.94310 -48.57558 1.000 16.30049 54 GLY B N 1
ATOM 2352 C CA . GLY B 1 75 ? -28.37931 -61.03773 -48.22913 1.000 17.46025 54 GLY B CA 1
ATOM 2353 C C . GLY B 1 75 ? -29.20284 -59.78548 -48.44003 1.000 16.48883 54 GLY B C 1
ATOM 2354 O O . GLY B 1 75 ? -30.41067 -59.81613 -48.17360 1.000 17.85904 54 GLY B O 1
ATOM 2355 N N . ALA B 1 76 ? -28.61429 -58.69875 -48.92250 1.000 15.35792 55 ALA B N 1
ATOM 2356 C CA . ALA B 1 76 ? -29.39713 -57.49114 -49.14124 1.000 15.08283 55 ALA B CA 1
ATOM 2357 C C . ALA B 1 76 ? -30.39754 -57.72649 -50.26083 1.000 16.75753 55 ALA B C 1
ATOM 2358 O O . ALA B 1 76 ? -30.07218 -58.33115 -51.28468 1.000 18.05096 55 ALA B O 1
ATOM 2360 N N . ARG B 1 77 ? -31.61531 -57.24641 -50.05507 1.000 16.29112 56 ARG B N 1
ATOM 2361 C CA . ARG B 1 77 ? -32.66655 -57.31255 -51.05829 1.000 17.73018 56 ARG B CA 1
ATOM 2362 C C . ARG B 1 77 ? -32.58903 -56.05308 -51.90379 1.000 17.33428 56 ARG B C 1
ATOM 2363 O O . ARG B 1 77 ? -32.76372 -54.94663 -51.38371 1.000 17.38576 56 ARG B O 1
ATOM 2371 N N . ARG B 1 78 ? -32.30926 -56.20100 -53.19454 1.000 18.37168 57 ARG B N 1
ATOM 2372 C CA . ARG B 1 78 ? -32.17386 -55.03042 -54.05337 1.000 17.76404 57 ARG B CA 1
ATOM 2373 C C . ARG B 1 78 ? -33.54602 -54.61277 -54.57106 1.000 20.77157 57 ARG B C 1
ATOM 2374 O O . ARG B 1 78 ? -34.20163 -55.36538 -55.29966 1.000 24.39829 57 ARG B O 1
ATOM 2382 N N . ALA B 1 79 ? -33.98399 -53.42105 -54.17834 1.000 16.37987 58 ALA B N 1
ATOM 2383 C CA . ALA B 1 79 ? -35.28146 -52.91327 -54.59853 1.000 19.81147 58 ALA B CA 1
ATOM 2384 C C . ALA B 1 79 ? -35.17746 -52.26477 -55.96753 1.000 22.71107 58 ALA B C 1
ATOM 2385 O O . ALA B 1 79 ? -34.17602 -51.62117 -56.29065 1.000 21.11986 58 ALA B O 1
ATOM 2387 N N . GLY B 1 80 ? -36.23487 -52.41278 -56.76760 1.000 21.20361 59 GLY B N 1
ATOM 2388 C CA . GLY B 1 80 ? -36.19698 -51.83096 -58.09919 1.000 21.83000 59 GLY B CA 1
ATOM 2389 C C . GLY B 1 80 ? -36.59516 -50.37293 -58.18439 1.000 25.14421 59 GLY B C 1
ATOM 2390 O O . GLY B 1 80 ? -36.46289 -49.76510 -59.25386 1.000 24.91808 59 GLY B O 1
ATOM 2391 N N . SER B 1 81 ? -37.07040 -49.79739 -57.08539 1.000 19.52734 60 SER B N 1
ATOM 2392 C CA . SER B 1 81 ? -37.53096 -48.41794 -57.06971 1.000 16.48808 60 SER B CA 1
ATOM 2393 C C . SER B 1 81 ? -37.59694 -47.96163 -55.62450 1.000 15.00381 60 SER B C 1
ATOM 2394 O O . SER B 1 81 ? -37.67510 -48.78535 -54.70934 1.000 17.36124 60 SER B O 1
ATOM 2397 N N . VAL B 1 82 ? -37.59042 -46.63897 -55.43450 1.000 17.01794 61 VAL B N 1
ATOM 2398 C CA . VAL B 1 82 ? -37.79054 -46.08487 -54.09549 1.000 17.59049 61 VAL B CA 1
ATOM 2399 C C . VAL B 1 82 ? -39.11921 -46.55251 -53.51890 1.000 17.80353 61 VAL B C 1
ATOM 2400 O O . VAL B 1 82 ? -39.20352 -46.92744 -52.34776 1.000 15.68632 61 VAL B O 1
ATOM 2404 N N . ALA B 1 83 ? -40.18430 -46.52896 -54.32166 1.000 17.33332 62 ALA B N 1
ATOM 2405 C CA . ALA B 1 83 ? -41.48897 -46.94296 -53.81337 1.000 17.62455 62 ALA B CA 1
ATOM 2406 C C . ALA B 1 83 ? -41.45642 -48.36607 -53.26671 1.000 16.54898 62 ALA B C 1
ATOM 2407 O O . ALA B 1 83 ? -42.00612 -48.64214 -52.19079 1.000 17.62842 62 ALA B O 1
ATOM 2409 N N . GLU B 1 84 ? -40.81779 -49.28602 -53.99148 1.000 16.94655 63 GLU B N 1
ATOM 2410 C CA . GLU B 1 84 ? -40.73740 -50.66547 -53.51979 1.000 16.58398 63 GLU B CA 1
ATOM 2411 C C . GLU B 1 84 ? -39.87603 -50.75777 -52.26235 1.000 19.62877 63 GLU B C 1
ATOM 2412 O O . GLU B 1 84 ? -40.20649 -51.49074 -51.31279 1.000 18.63779 63 GLU B O 1
ATOM 2418 N N . ALA B 1 85 ? -38.78722 -49.99135 -52.23192 1.000 15.05167 64 ALA B N 1
ATOM 2419 C CA . ALA B 1 85 ? -37.90109 -50.00012 -51.06801 1.000 16.13018 64 ALA B CA 1
ATOM 2420 C C . ALA B 1 85 ? -38.61898 -49.51301 -49.81826 1.000 16.80556 64 ALA B C 1
ATOM 2421 O O . ALA B 1 85 ? -38.50674 -50.12858 -48.74964 1.000 15.27849 64 ALA B O 1
ATOM 2423 N N . VAL B 1 86 ? -39.38586 -48.42640 -49.93866 1.000 15.07962 65 VAL B N 1
ATOM 2424 C CA . VAL B 1 86 ? -40.09773 -47.86950 -48.79355 1.000 14.44944 65 VAL B CA 1
ATOM 2425 C C . VAL B 1 86 ? -41.20997 -48.80965 -48.35218 1.000 18.81261 65 VAL B C 1
ATOM 2426 O O . VAL B 1 86 ? -41.48682 -48.93169 -47.14962 1.000 19.47408 65 VAL B O 1
ATOM 2430 N N . ALA B 1 87 ? -41.83771 -49.51883 -49.29820 1.000 19.37691 66 ALA B N 1
ATOM 2431 C CA . ALA B 1 87 ? -42.85530 -50.49395 -48.93436 1.000 18.80410 66 ALA B CA 1
ATOM 2432 C C . ALA B 1 87 ? -42.27492 -51.71616 -48.23327 1.000 21.93585 66 ALA B C 1
ATOM 2433 O O . ALA B 1 87 ? -43.01632 -52.42023 -47.54032 1.000 22.49072 66 ALA B O 1
ATOM 2435 N N . ALA B 1 88 ? -40.97483 -51.98941 -48.40503 1.000 19.35513 67 ALA B N 1
ATOM 2436 C CA . ALA B 1 88 ? -40.40154 -53.24500 -47.91714 1.000 18.92040 67 ALA B CA 1
ATOM 2437 C C . ALA B 1 88 ? -40.15936 -53.27144 -46.40806 1.000 22.73729 67 ALA B C 1
ATOM 2438 O O . ALA B 1 88 ? -40.12472 -54.35898 -45.81306 1.000 21.67509 67 ALA B O 1
ATOM 2440 N N . ALA B 1 89 ? -39.97104 -52.11799 -45.77292 1.000 17.58980 68 ALA B N 1
ATOM 2441 C CA . ALA B 1 89 ? -39.56883 -52.09247 -44.37428 1.000 17.08852 68 ALA B CA 1
ATOM 2442 C C . ALA B 1 89 ? -40.09875 -50.81467 -43.74591 1.000 15.82118 68 ALA B C 1
ATOM 2443 O O . ALA B 1 89 ? -40.17955 -49.78140 -44.42089 1.000 18.70866 68 ALA B O 1
ATOM 2445 N N . PRO B 1 90 ? -40.44227 -50.84076 -42.46372 1.000 19.35125 69 PRO B N 1
ATOM 2446 C CA . PRO B 1 90 ? -41.01701 -49.64825 -41.82750 1.000 19.54372 69 PRO B CA 1
ATOM 2447 C C . PRO B 1 90 ? -39.98186 -48.58677 -41.47164 1.000 16.09965 69 PRO B C 1
ATOM 2448 O O . PRO B 1 90 ? -40.32558 -47.40849 -41.34951 1.000 21.29980 69 PRO B O 1
ATOM 2452 N N . LEU B 1 91 ? -38.73250 -48.99708 -41.26630 1.000 15.83396 70 LEU B N 1
ATOM 2453 C CA . LEU B 1 91 ? -37.63308 -48.08883 -40.96084 1.000 13.34948 70 LEU B CA 1
ATOM 2454 C C . LEU B 1 91 ? -36.88661 -47.80392 -42.25733 1.000 12.68413 70 LEU B C 1
ATOM 2455 O O . LEU B 1 91 ? -36.34068 -48.72580 -42.87815 1.000 16.68103 70 LEU B O 1
ATOM 2460 N N . VAL B 1 92 ? -36.87188 -46.54062 -42.66561 1.000 11.04862 71 VAL B N 1
ATOM 2461 C CA . VAL B 1 92 ? -36.28320 -46.12200 -43.93496 1.000 12.83025 71 VAL B CA 1
ATOM 2462 C C . VAL B 1 92 ? -35.14966 -45.16044 -43.62444 1.000 11.66260 71 VAL B C 1
ATOM 2463 O O . VAL B 1 92 ? -35.39538 -44.02536 -43.19787 1.000 13.09403 71 VAL B O 1
ATOM 2467 N N . VAL B 1 93 ? -33.91797 -45.58380 -43.87683 1.000 12.53444 72 VAL B N 1
ATOM 2468 C CA . VAL B 1 93 ? -32.74225 -44.75740 -43.61361 1.000 12.04364 72 VAL B CA 1
ATOM 2469 C C . VAL B 1 93 ? -32.28725 -44.17322 -44.94778 1.000 12.79265 72 VAL B C 1
ATOM 2470 O O . VAL B 1 93 ? -32.04893 -44.91949 -45.90443 1.000 14.74009 72 VAL B O 1
ATOM 2474 N N . VAL B 1 94 ? -32.17744 -42.84385 -45.01934 1.000 12.27370 73 VAL B N 1
ATOM 2475 C CA . VAL B 1 94 ? -31.83011 -42.12715 -46.24785 1.000 14.10887 73 VAL B CA 1
ATOM 2476 C C . VAL B 1 94 ? -30.42984 -41.53396 -46.12453 1.000 15.42684 73 VAL B C 1
ATOM 2477 O O . VAL B 1 94 ? -30.13412 -40.80824 -45.16576 1.000 16.17996 73 VAL B O 1
ATOM 2481 N N . CYS B 1 95 ? -29.57403 -41.80440 -47.11248 1.000 12.29118 74 CYS B N 1
ATOM 2482 C CA . CYS B 1 95 ? -28.22071 -41.24468 -47.03683 1.000 14.24438 74 CYS B CA 1
ATOM 2483 C C . CYS B 1 95 ? -27.74874 -40.96106 -48.46614 1.000 17.66162 74 CYS B C 1
ATOM 2484 O O . CYS B 1 95 ? -27.04759 -41.75870 -49.08771 1.000 15.79216 74 CYS B O 1
ATOM 2487 N N . VAL B 1 96 ? -28.17244 -39.80960 -48.99236 1.000 17.76331 75 VAL B N 1
ATOM 2488 C CA . VAL B 1 96 ? -27.80860 -39.37895 -50.34187 1.000 16.88317 75 VAL B CA 1
ATOM 2489 C C . VAL B 1 96 ? -27.05152 -38.05870 -50.23272 1.000 19.72791 75 VAL B C 1
ATOM 2490 O O . VAL B 1 96 ? -26.66681 -37.64949 -49.13397 1.000 19.09280 75 VAL B O 1
ATOM 2494 N N . ALA B 1 97 ? -26.81063 -37.38609 -51.36373 1.000 18.20371 76 ALA B N 1
ATOM 2495 C CA . ALA B 1 97 ? -25.85120 -36.28513 -51.38020 1.000 20.58527 76 ALA B CA 1
ATOM 2496 C C . ALA B 1 97 ? -26.32384 -35.09832 -50.54674 1.000 21.79785 76 ALA B C 1
ATOM 2497 O O . ALA B 1 97 ? -25.56957 -34.58701 -49.71389 1.000 22.51554 76 ALA B O 1
ATOM 2499 N N . ASP B 1 98 ? -27.54798 -34.62016 -50.76964 1.000 19.91807 77 ASP B N 1
ATOM 2500 C CA . ASP B 1 98 ? -27.95262 -33.37542 -50.12447 1.000 24.02998 77 ASP B CA 1
ATOM 2501 C C . ASP B 1 98 ? -29.47162 -33.31929 -50.03817 1.000 21.73801 77 ASP B C 1
ATOM 2502 O O . ASP B 1 98 ? -30.17669 -34.24211 -50.45168 1.000 21.73959 77 ASP B O 1
ATOM 2507 N N . ASP B 1 99 ? -29.96989 -32.20253 -49.49484 1.000 22.97338 78 ASP B N 1
ATOM 2508 C CA . ASP B 1 99 ? -31.40433 -32.04779 -49.29473 1.000 25.83597 78 ASP B CA 1
ATOM 2509 C C . ASP B 1 99 ? -32.15585 -32.05865 -50.61280 1.000 28.34248 78 ASP B C 1
ATOM 2510 O O . ASP B 1 99 ? -33.28297 -32.55088 -50.67873 1.000 26.13896 78 ASP B O 1
ATOM 2512 N N . GLU B 1 100 ? -31.56102 -31.49654 -51.66929 1.000 28.49970 79 GLU B N 1
ATOM 2513 C CA . GLU B 1 100 ? -32.20921 -31.55313 -52.97691 1.000 30.72748 79 GLU B CA 1
ATOM 2514 C C . GLU B 1 100 ? -32.44684 -32.99728 -53.40334 1.000 28.77742 79 GLU B C 1
ATOM 2515 O O . GLU B 1 100 ? -33.53283 -33.34445 -53.88592 1.000 27.60678 79 GLU B O 1
ATOM 2517 N N . ALA B 1 101 ? -31.44437 -33.85861 -53.21150 1.000 27.32175 80 ALA B N 1
ATOM 2518 C CA . ALA B 1 101 ? -31.60404 -35.26614 -53.55681 1.000 26.30416 80 ALA B CA 1
ATOM 2519 C C . ALA B 1 101 ? -32.68134 -35.92300 -52.70190 1.000 26.23277 80 ALA B C 1
ATOM 2520 O O . ALA B 1 101 ? -33.51706 -36.68347 -53.21247 1.000 24.79828 80 ALA B O 1
ATOM 2522 N N . VAL B 1 102 ? -32.67150 -35.64984 -51.39185 1.000 24.08857 81 VAL B N 1
ATOM 2523 C CA . VAL B 1 102 ? -33.71138 -36.18760 -50.52235 1.000 23.72949 81 VAL B CA 1
ATOM 2524 C C . VAL B 1 102 ? -35.07962 -35.75935 -51.03577 1.000 28.26981 81 VAL B C 1
ATOM 2525 O O . VAL B 1 102 ? -36.00193 -36.56778 -51.14186 1.000 26.54781 81 VAL B O 1
ATOM 2529 N N . HIS B 1 103 ? -35.20662 -34.48089 -51.39489 1.000 29.59345 82 HIS B N 1
ATOM 2530 C CA . HIS B 1 103 ? -36.45777 -33.94160 -51.91879 1.000 34.64309 82 HIS B CA 1
ATOM 2531 C C . HIS B 1 103 ? -36.90123 -34.68927 -53.17148 1.000 32.07662 82 HIS B C 1
ATOM 2532 O O . HIS B 1 103 ? -38.05776 -35.10823 -53.27975 1.000 33.82335 82 HIS B O 1
ATOM 2539 N N . GLN B 1 104 ? -35.98964 -34.88287 -54.12742 1.000 32.19351 83 GLN B N 1
ATOM 2540 C CA . GLN B 1 104 ? -36.37093 -35.59518 -55.34626 1.000 31.11129 83 GLN B CA 1
ATOM 2541 C C . GLN B 1 104 ? -36.80133 -37.02595 -55.06514 1.000 31.32552 83 GLN B C 1
ATOM 2542 O O . GLN B 1 104 ? -37.67819 -37.55340 -55.76089 1.000 31.93096 83 GLN B O 1
ATOM 2548 N N . LEU B 1 105 ? -36.18345 -37.68270 -54.07705 1.000 31.42096 84 LEU B N 1
ATOM 2549 C CA . LEU B 1 105 ? -36.59674 -39.04619 -53.74786 1.000 29.83538 84 LEU B CA 1
ATOM 2550 C C . LEU B 1 105 ? -37.92976 -39.07305 -53.00796 1.000 26.82155 84 LEU B C 1
ATOM 2551 O O . LEU B 1 105 ? -38.78182 -39.92131 -53.28578 1.000 32.32939 84 LEU B O 1
ATOM 2556 N N . LEU B 1 106 ? -38.12194 -38.16233 -52.05673 1.000 32.18579 85 LEU B N 1
ATOM 2557 C CA . LEU B 1 106 ? -39.25779 -38.24007 -51.14783 1.000 32.39448 85 LEU B CA 1
ATOM 2558 C C . LEU B 1 106 ? -40.52171 -37.64066 -51.75119 1.000 29.68570 85 LEU B C 1
ATOM 2559 O O . LEU B 1 106 ? -41.60892 -38.20868 -51.59462 1.000 30.99416 85 LEU B O 1
ATOM 2564 N N . ASP B 1 107 ? -40.39381 -36.50878 -52.44521 1.000 33.18770 86 ASP B N 1
ATOM 2565 C CA . ASP B 1 107 ? -41.57147 -35.73514 -52.84009 1.000 33.49517 86 ASP B CA 1
ATOM 2566 C C . ASP B 1 107 ? -42.59481 -36.52491 -53.65986 1.000 34.87056 86 ASP B C 1
ATOM 2567 O O . ASP B 1 107 ? -43.80159 -36.29030 -53.46660 1.000 36.72650 86 ASP B O 1
ATOM 2572 N N . PRO B 1 108 ? -42.21727 -37.44910 -54.55706 1.000 31.34843 87 PRO B N 1
ATOM 2573 C CA . PRO B 1 108 ? -43.23586 -38.24920 -55.25756 1.000 32.52111 87 PRO B CA 1
ATOM 2574 C C . PRO B 1 108 ? -43.95694 -39.24828 -54.37197 1.000 35.17943 87 PRO B C 1
ATOM 2575 O O . PRO B 1 108 ? -44.99234 -39.78828 -54.78959 1.000 34.90544 87 PRO B O 1
ATOM 2579 N N . LEU B 1 109 ? -43.43923 -39.52823 -53.18234 1.000 34.77818 88 LEU B N 1
ATOM 2580 C CA . LEU B 1 109 ? -44.04861 -40.50961 -52.29957 1.000 34.38445 88 LEU B CA 1
ATOM 2581 C C . LEU B 1 109 ? -45.23257 -39.87641 -51.58341 1.000 37.90826 88 LEU B C 1
ATOM 2582 O O . LEU B 1 109 ? -45.14405 -38.74524 -51.09387 1.000 39.54721 88 LEU B O 1
ATOM 2587 N N . ASP B 1 110 ? -46.34475 -40.60055 -51.53613 1.000 42.53473 89 ASP B N 1
ATOM 2588 C CA . ASP B 1 110 ? -47.50241 -40.14875 -50.77715 1.000 42.95101 89 ASP B CA 1
ATOM 2589 C C . ASP B 1 110 ? -47.95234 -41.27236 -49.85795 1.000 44.40976 89 ASP B C 1
ATOM 2590 O O . ASP B 1 110 ? -47.45009 -41.40801 -48.73522 1.000 41.61979 89 ASP B O 1
ATOM 2595 N N . GLY B 1 111 ? -48.87506 -42.10380 -50.34647 1.000 38.12381 90 GLY B N 1
ATOM 2596 C CA . GLY B 1 111 ? -49.36583 -43.21627 -49.55513 1.000 41.35382 90 GLY B CA 1
ATOM 2597 C C . GLY B 1 111 ? -48.29632 -44.21128 -49.16077 1.000 36.75241 90 GLY B C 1
ATOM 2598 O O . GLY B 1 111 ? -48.49434 -44.98119 -48.21427 1.000 38.37754 90 GLY B O 1
ATOM 2599 N N . ALA B 1 112 ? -47.15841 -44.20771 -49.85211 1.000 31.46816 91 ALA B N 1
ATOM 2600 C CA . ALA B 1 112 ? -46.12896 -45.19112 -49.55486 1.000 32.54555 91 ALA B CA 1
ATOM 2601 C C . ALA B 1 112 ? -45.52453 -44.97170 -48.17422 1.000 22.58578 91 ALA B C 1
ATOM 2602 O O . ALA B 1 112 ? -45.05710 -45.93341 -47.55214 1.000 28.52863 91 ALA B O 1
ATOM 2604 N N . LEU B 1 113 ? -45.54145 -43.73506 -47.67581 1.000 24.57374 92 LEU B N 1
ATOM 2605 C CA . LEU B 1 113 ? -44.84058 -43.41105 -46.43788 1.000 22.70897 92 LEU B CA 1
ATOM 2606 C C . LEU B 1 113 ? -45.65293 -43.66299 -45.17448 1.000 22.41399 92 LEU B C 1
ATOM 2607 O O . LEU B 1 113 ? -45.07422 -43.62954 -44.08447 1.000 19.38682 92 LEU B O 1
ATOM 2612 N N . ALA B 1 114 ? -46.95793 -43.92201 -45.28256 1.000 19.82152 93 ALA B N 1
ATOM 2613 C CA . ALA B 1 114 ? -47.77295 -44.09784 -44.08597 1.000 19.75356 93 ALA B CA 1
ATOM 2614 C C . ALA B 1 114 ? -47.23142 -45.23340 -43.22860 1.000 17.95610 93 ALA B C 1
ATOM 2615 O O . ALA B 1 114 ? -46.93197 -46.32164 -43.72937 1.000 19.58369 93 ALA B O 1
ATOM 2617 N N . GLY B 1 115 ? -47.09582 -44.97105 -41.92884 1.000 17.90065 94 GLY B N 1
ATOM 2618 C CA . GLY B 1 115 ? -46.59188 -45.95310 -40.99607 1.000 18.36983 94 GLY B CA 1
ATOM 2619 C C . GLY B 1 115 ? -45.08757 -46.10472 -40.98129 1.000 16.20329 94 GLY B C 1
ATOM 2620 O O . GLY B 1 115 ? -44.56738 -46.85003 -40.14153 1.000 17.24200 94 GLY B O 1
ATOM 2621 N N . ARG B 1 116 ? -44.37033 -45.45103 -41.88977 1.000 18.15072 95 ARG B N 1
ATOM 2622 C CA . ARG B 1 116 ? -42.91793 -45.56361 -41.89073 1.000 16.67762 95 ARG B CA 1
ATOM 2623 C C . ARG B 1 116 ? -42.29510 -44.58910 -40.89802 1.000 14.61110 95 ARG B C 1
ATOM 2624 O O . ARG B 1 116 ? -42.90584 -43.60739 -40.47256 1.000 16.57889 95 ARG B O 1
ATOM 2632 N N . THR B 1 117 ? -41.05039 -44.87400 -40.53506 1.000 14.35916 96 THR B N 1
ATOM 2633 C CA . THR B 1 117 ? -40.20998 -43.92121 -39.82312 1.000 15.74512 96 THR B CA 1
ATOM 2634 C C . THR B 1 117 ? -39.02145 -43.62629 -40.71851 1.000 12.19735 96 THR B C 1
ATOM 2635 O O . THR B 1 117 ? -38.25259 -44.53438 -41.05184 1.000 16.09076 96 THR B O 1
ATOM 2639 N N . LEU B 1 118 ? -38.91286 -42.36905 -41.13823 1.000 12.26583 97 LEU B N 1
ATOM 2640 C CA . LEU B 1 118 ? -37.84065 -41.90164 -41.99995 1.000 13.61907 97 LEU B CA 1
ATOM 2641 C C . LEU B 1 118 ? -36.70726 -41.38117 -41.14010 1.000 15.26003 97 LEU B C 1
ATOM 2642 O O . LEU B 1 118 ? -36.93223 -40.56596 -40.24474 1.000 16.39723 97 LEU B O 1
ATOM 2647 N N . VAL B 1 119 ? -35.49785 -41.85128 -41.40485 1.000 12.67986 98 VAL B N 1
ATOM 2648 C CA . VAL B 1 119 ? -34.31828 -41.39744 -40.67932 1.000 12.52795 98 VAL B CA 1
ATOM 2649 C C . VAL B 1 119 ? -33.38801 -40.78947 -41.72095 1.000 12.39526 98 VAL B C 1
ATOM 2650 O O . VAL B 1 119 ? -32.86383 -41.50180 -42.58631 1.000 13.64784 98 VAL B O 1
ATOM 2654 N N . ASN B 1 120 ? -33.22905 -39.47308 -41.69338 1.000 12.35619 99 ASN B N 1
ATOM 2655 C CA . ASN B 1 120 ? -32.43899 -38.79453 -42.71994 1.000 13.21999 99 ASN B CA 1
ATOM 2656 C C . ASN B 1 120 ? -31.02453 -38.54978 -42.20751 1.000 12.72796 99 ASN B C 1
ATOM 2657 O O . ASN B 1 120 ? -30.79680 -37.64445 -41.39769 1.000 14.95454 99 ASN B O 1
ATOM 2662 N N . LEU B 1 121 ? -30.06969 -39.31977 -42.71907 1.000 13.36096 100 LEU B N 1
ATOM 2663 C CA . LEU B 1 121 ? -28.66630 -39.15065 -42.36338 1.000 12.47701 100 LEU B CA 1
ATOM 2664 C C . LEU B 1 121 ? -27.90086 -38.33172 -43.39520 1.000 14.07592 100 LEU B C 1
ATOM 2665 O O . LEU B 1 121 ? -26.68254 -38.16326 -43.27221 1.000 18.80274 100 LEU B O 1
ATOM 2670 N N . THR B 1 122 ? -28.59751 -37.82169 -44.39934 1.000 14.38306 101 THR B N 1
ATOM 2671 C CA . THR B 1 122 ? -28.04169 -36.87228 -45.34722 1.000 16.53069 101 THR B CA 1
ATOM 2672 C C . THR B 1 122 ? -27.71112 -35.55592 -44.65039 1.000 15.08761 101 THR B C 1
ATOM 2673 O O . THR B 1 122 ? -28.49212 -35.05739 -43.83121 1.000 16.25578 101 THR B O 1
ATOM 2677 N N . THR B 1 123 ? -26.54225 -35.00175 -44.96762 1.000 18.33512 102 THR B N 1
ATOM 2678 C CA . THR B 1 123 ? -26.18913 -33.67946 -44.46615 1.000 17.37036 102 THR B CA 1
ATOM 2679 C C . THR B 1 123 ? -27.17709 -32.64128 -44.98229 1.000 20.66428 102 THR B C 1
ATOM 2680 O O . THR B 1 123 ? -27.47061 -32.58933 -46.18024 1.000 19.56074 102 THR B O 1
ATOM 2684 N N . GLY B 1 124 ? -27.69504 -31.81947 -44.07852 1.000 18.48056 103 GLY B N 1
ATOM 2685 C CA . GLY B 1 124 ? -28.57636 -30.74251 -44.47207 1.000 16.34699 103 GLY B CA 1
ATOM 2686 C C . GLY B 1 124 ? -28.67481 -29.69993 -43.38228 1.000 18.66400 103 GLY B C 1
ATOM 2687 O O . GLY B 1 124 ? -27.96066 -29.74896 -42.37814 1.000 19.65784 103 GLY B O 1
ATOM 2688 N N . THR B 1 125 ? -29.59715 -28.76806 -43.57332 1.000 15.89393 104 THR B N 1
ATOM 2689 C CA . THR B 1 125 ? -29.75634 -27.65193 -42.64837 1.000 18.38596 104 THR B CA 1
ATOM 2690 C C . THR B 1 125 ? -30.83931 -27.93298 -41.61355 1.000 16.17850 104 THR B C 1
ATOM 2691 O O . THR B 1 125 ? -31.68875 -28.80991 -41.78819 1.000 17.12918 104 THR B O 1
ATOM 2695 N N . SER B 1 126 ? -30.80774 -27.15226 -40.52704 1.000 16.63799 105 SER B N 1
ATOM 2696 C CA . SER B 1 126 ? -31.84173 -27.27970 -39.50374 1.000 17.94468 105 SER B CA 1
ATOM 2697 C C . SER B 1 126 ? -33.21849 -26.92243 -40.06446 1.000 17.64351 105 SER B C 1
ATOM 2698 O O . SER B 1 126 ? -34.22611 -27.54780 -39.70491 1.000 17.69972 105 SER B O 1
ATOM 2701 N N . ALA B 1 127 ? -33.27594 -25.92049 -40.94865 1.000 19.23990 106 ALA B N 1
ATOM 2702 C CA . ALA B 1 127 ? -34.54705 -25.53996 -41.55574 1.000 18.89788 106 ALA B CA 1
ATOM 2703 C C . ALA B 1 127 ? -35.11287 -26.68882 -42.38677 1.000 17.90719 106 ALA B C 1
ATOM 2704 O O . ALA B 1 127 ? -36.30048 -27.01132 -42.28223 1.000 19.44418 106 ALA B O 1
ATOM 2706 N N . GLN B 1 128 ? -34.26799 -27.31782 -43.21567 1.000 17.78120 107 GLN B N 1
ATOM 2707 C CA . GLN B 1 128 ? -34.70494 -28.46416 -44.00783 1.000 17.98985 107 GLN B CA 1
ATOM 2708 C C . GLN B 1 128 ? -35.16793 -29.61156 -43.12209 1.000 18.44645 107 GLN B C 1
ATOM 2709 O O . GLN B 1 128 ? -36.16316 -30.27702 -43.43733 1.000 16.83222 107 GLN B O 1
ATOM 2715 N N . ALA B 1 129 ? -34.46580 -29.86274 -42.01278 1.000 15.63612 108 ALA B N 1
ATOM 2716 C CA . ALA B 1 129 ? -34.87623 -30.93751 -41.11233 1.000 14.76782 108 ALA B CA 1
ATOM 2717 C C . ALA B 1 129 ? -36.25023 -30.66189 -40.50621 1.000 16.69485 108 ALA B C 1
ATOM 2718 O O . ALA B 1 129 ? -37.09155 -31.56898 -40.41354 1.000 16.56984 108 ALA B O 1
ATOM 2720 N N . ARG B 1 130 ? -36.49850 -29.41598 -40.08441 1.000 17.30404 109 ARG B N 1
ATOM 2721 C CA . ARG B 1 130 ? -37.79800 -29.10166 -39.49400 1.000 17.53439 109 ARG B CA 1
ATOM 2722 C C . ARG B 1 130 ? -38.91221 -29.19687 -40.54021 1.000 20.94492 109 ARG B C 1
ATOM 2723 O O . ARG B 1 130 ? -39.99619 -29.75418 -40.27082 1.000 20.84038 109 ARG B O 1
ATOM 2731 N N . ALA B 1 131 ? -38.63637 -28.72484 -41.76163 1.000 19.24081 110 ALA B N 1
ATOM 2732 C CA . ALA B 1 131 ? -39.62116 -28.84515 -42.83340 1.000 20.31394 110 ALA B CA 1
ATOM 2733 C C . ALA B 1 131 ? -39.90509 -30.30437 -43.15368 1.000 19.03742 110 ALA B C 1
ATOM 2734 O O . ALA B 1 131 ? -41.06638 -30.69096 -43.34061 1.000 20.27862 110 ALA B O 1
ATOM 2736 N N . ASN B 1 132 ? -38.85678 -31.13153 -43.19680 1.000 17.67742 111 ASN B N 1
ATOM 2737 C CA . ASN B 1 132 ? -39.02288 -32.54579 -43.48956 1.000 17.12841 111 ASN B CA 1
ATOM 2738 C C . ASN B 1 132 ? -39.85530 -33.23438 -42.42724 1.000 18.67661 111 ASN B C 1
ATOM 2739 O O . ASN B 1 132 ? -40.67166 -34.10427 -42.74749 1.000 20.23404 111 ASN B O 1
ATOM 2744 N N . ALA B 1 133 ? -39.63968 -32.88617 -41.15509 1.000 18.78510 112 ALA B N 1
ATOM 2745 C CA . ALA B 1 133 ? -40.45268 -33.45504 -40.08450 1.000 21.40306 112 ALA B CA 1
ATOM 2746 C C . ALA B 1 133 ? -41.93263 -33.16843 -40.31605 1.000 19.75769 112 ALA B C 1
ATOM 2747 O O . ALA B 1 133 ? -42.78348 -34.06882 -40.21631 1.000 21.88721 112 ALA B O 1
ATOM 2749 N N . ALA B 1 134 ? -42.25274 -31.91180 -40.63139 1.000 18.12894 113 ALA B N 1
ATOM 2750 C CA . ALA B 1 134 ? -43.66170 -31.55489 -40.81812 1.000 22.10262 113 ALA B CA 1
ATOM 2751 C C . ALA B 1 134 ? -44.25614 -32.24710 -42.04316 1.000 23.13135 113 ALA B C 1
ATOM 2752 O O . ALA B 1 134 ? -45.38644 -32.76584 -42.00008 1.000 25.20768 113 ALA B O 1
ATOM 2754 N N . TRP B 1 135 ? -43.49836 -32.26834 -43.13511 1.000 22.03904 114 TRP B N 1
ATOM 2755 C CA . TRP B 1 135 ? -43.91356 -32.93776 -44.36549 1.000 21.07084 114 TRP B CA 1
ATOM 2756 C C . TRP B 1 135 ? -44.19758 -34.42316 -44.12341 1.000 25.29195 114 TRP B C 1
ATOM 2757 O O . TRP B 1 135 ? -45.24959 -34.95688 -44.52400 1.000 23.42748 114 TRP B O 1
ATOM 2768 N N . ALA B 1 136 ? -43.25409 -35.11394 -43.47245 1.000 16.80275 115 ALA B N 1
ATOM 2769 C CA . ALA B 1 136 ? -43.42705 -36.53359 -43.19891 1.000 19.16813 115 ALA B CA 1
ATOM 2770 C C . ALA B 1 136 ? -44.65797 -36.77191 -42.34722 1.000 21.26911 115 ALA B C 1
ATOM 2771 O O . ALA B 1 136 ? -45.41892 -37.71549 -42.59972 1.000 20.88955 115 ALA B O 1
ATOM 2773 N N . LYS B 1 137 ? -44.86680 -35.92287 -41.33350 1.000 22.14898 116 LYS B N 1
ATOM 2774 C CA . LYS B 1 137 ? -45.98458 -36.11597 -40.41967 1.000 25.50918 116 LYS B CA 1
ATOM 2775 C C . LYS B 1 137 ? -47.30846 -35.98620 -41.16046 1.000 28.31469 116 LYS B C 1
ATOM 2776 O O . LYS B 1 137 ? -48.24547 -36.75912 -40.91304 1.000 27.68122 116 LYS B O 1
ATOM 2782 N N . GLU B 1 138 ? -47.39180 -35.05129 -42.11403 1.000 25.40029 117 GLU B N 1
ATOM 2783 C CA . GLU B 1 138 ? -48.63771 -35.03251 -42.87601 1.000 27.53945 117 GLU B CA 1
ATOM 2784 C C . GLU B 1 138 ? -48.75934 -36.20846 -43.83819 1.000 31.78184 117 GLU B C 1
ATOM 2785 O O . GLU B 1 138 ? -49.86576 -36.46236 -44.32973 1.000 32.84984 117 GLU B O 1
ATOM 2791 N N . ARG B 1 139 ? -47.67972 -36.94185 -44.11648 1.000 27.25963 118 ARG B N 1
ATOM 2792 C CA . ARG B 1 139 ? -47.82657 -38.18045 -44.87843 1.000 24.77951 118 ARG B CA 1
ATOM 2793 C C . ARG B 1 139 ? -47.94475 -39.44196 -44.00451 1.000 22.08377 118 ARG B C 1
ATOM 2794 O O . ARG B 1 139 ? -47.86618 -40.55765 -44.53298 1.000 25.36031 118 ARG B O 1
ATOM 2802 N N . GLY B 1 140 ? -48.12088 -39.30484 -42.68928 1.000 20.59628 119 GLY B N 1
ATOM 2803 C CA . GLY B 1 140 ? -48.30078 -40.46973 -41.83523 1.000 20.99073 119 GLY B CA 1
ATOM 2804 C C . GLY B 1 140 ? -47.02191 -41.14704 -41.39402 1.000 21.81536 119 GLY B C 1
ATOM 2805 O O . GLY B 1 140 ? -47.06329 -42.28143 -40.89645 1.000 18.29589 119 GLY B O 1
ATOM 2806 N N . ALA B 1 141 ? -45.88815 -40.48769 -41.55634 1.000 17.91149 120 ALA B N 1
ATOM 2807 C CA . ALA B 1 141 ? -44.58840 -41.05663 -41.25933 1.000 15.20247 120 ALA B CA 1
ATOM 2808 C C . ALA B 1 141 ? -43.95221 -40.28183 -40.11853 1.000 17.52504 120 ALA B C 1
ATOM 2809 O O . ALA B 1 141 ? -44.11458 -39.06172 -40.01397 1.000 20.54504 120 ALA B O 1
ATOM 2811 N N . ALA B 1 142 ? -43.24818 -41.00339 -39.26386 1.000 17.35424 121 ALA B N 1
ATOM 2812 C CA . ALA B 1 142 ? -42.37716 -40.38991 -38.28356 1.000 16.71757 121 ALA B CA 1
ATOM 2813 C C . ALA B 1 142 ? -41.06144 -39.97816 -38.94333 1.000 16.47704 121 ALA B C 1
ATOM 2814 O O . ALA B 1 142 ? -40.68145 -40.48531 -40.00309 1.000 17.35185 121 ALA B O 1
ATOM 2816 N N . PHE B 1 143 ? -40.36873 -39.03417 -38.31245 1.000 19.09174 122 PHE B N 1
ATOM 2817 C CA . PHE B 1 143 ? -39.14652 -38.49819 -38.89764 1.000 16.21565 122 PHE B CA 1
ATOM 2818 C C . PHE B 1 143 ? -38.10547 -38.25599 -37.81766 1.000 15.34459 122 PHE B C 1
ATOM 2819 O O . PHE B 1 143 ? -38.39526 -37.62620 -36.79342 1.000 18.93820 122 PHE B O 1
ATOM 2827 N N . LEU B 1 144 ? -36.90556 -38.76157 -38.04996 1.000 14.10624 123 LEU B N 1
ATOM 2828 C CA . LEU B 1 144 ? -35.73135 -38.41731 -37.26348 1.000 14.46106 123 LEU B CA 1
ATOM 2829 C C . LEU B 1 144 ? -34.68473 -37.84878 -38.20977 1.000 14.86869 123 LEU B C 1
ATOM 2830 O O . LEU B 1 144 ? -34.41898 -38.43961 -39.26092 1.000 15.41445 123 LEU B O 1
ATOM 2835 N N . ASP B 1 145 ? -34.08843 -36.71695 -37.84906 1.000 13.27381 124 ASP B N 1
ATOM 2836 C CA . ASP B 1 145 ? -32.91107 -36.25422 -38.56592 1.000 13.25444 124 ASP B CA 1
ATOM 2837 C C . ASP B 1 145 ? -31.67758 -36.75020 -37.82339 1.000 16.03115 124 ASP B C 1
ATOM 2838 O O . ASP B 1 145 ? -31.65087 -36.78606 -36.59078 1.000 15.19066 124 ASP B O 1
ATOM 2843 N N . GLY B 1 146 ? -30.65525 -37.13035 -38.56706 1.000 11.80261 125 GLY B N 1
ATOM 2844 C CA . GLY B 1 146 ? -29.43279 -37.60822 -37.96440 1.000 14.54697 125 GLY B CA 1
ATOM 2845 C C . GLY B 1 146 ? -28.21173 -36.90901 -38.51414 1.000 12.14558 125 GLY B C 1
ATOM 2846 O O . GLY B 1 146 ? -28.18743 -36.45343 -39.66058 1.000 16.65006 125 GLY B O 1
ATOM 2847 N N . ALA B 1 147 ? -27.18446 -36.84675 -37.66907 1.000 12.90558 126 ALA B N 1
ATOM 2848 C CA . ALA B 1 147 ? -25.86666 -36.34011 -38.03507 1.000 13.84729 126 ALA B CA 1
ATOM 2849 C C . ALA B 1 147 ? -24.83116 -37.40795 -37.73505 1.000 11.41421 126 ALA B C 1
ATOM 2850 O O . ALA B 1 147 ? -24.65069 -37.79611 -36.57480 1.000 12.84054 126 ALA B O 1
ATOM 2852 N N . ILE B 1 148 ? -24.16263 -37.89133 -38.77766 1.000 13.53036 127 ILE B N 1
ATOM 2853 C CA . ILE B 1 148 ? -23.11174 -38.88720 -38.64319 1.000 12.28571 127 ILE B CA 1
ATOM 2854 C C . ILE B 1 148 ? -21.80540 -38.15723 -38.34739 1.000 14.40163 127 ILE B C 1
ATOM 2855 O O . ILE B 1 148 ? -21.29782 -37.42527 -39.20159 1.000 15.27119 127 ILE B O 1
ATOM 2860 N N . MET B 1 149 ? -21.26184 -38.35211 -37.14832 1.000 14.33095 128 MET B N 1
ATOM 2861 C CA . MET B 1 149 ? -19.93177 -37.86745 -36.77725 1.000 12.51087 128 MET B CA 1
ATOM 2862 C C . MET B 1 149 ? -19.00290 -39.07663 -36.77741 1.000 13.27279 128 MET B C 1
ATOM 2863 O O . MET B 1 149 ? -18.70728 -39.68989 -35.73842 1.000 16.00208 128 MET B O 1
ATOM 2868 N N . ALA B 1 150 ? -18.60370 -39.46476 -37.99775 1.000 15.29347 129 ALA B N 1
ATOM 2869 C CA . ALA B 1 150 ? -17.84497 -40.68057 -38.26741 1.000 15.30027 129 ALA B CA 1
ATOM 2870 C C . ALA B 1 150 ? -17.50775 -40.74956 -39.74857 1.000 14.85721 129 ALA B C 1
ATOM 2871 O O . ALA B 1 150 ? -18.24813 -40.21439 -40.57897 1.000 17.63245 129 ALA B O 1
ATOM 2873 N N . VAL B 1 151 ? -16.42768 -41.43835 -40.09206 1.000 15.29148 130 VAL B N 1
ATOM 2874 C CA . VAL B 1 151 ? -16.17342 -41.80581 -41.48293 1.000 17.83095 130 VAL B CA 1
ATOM 2875 C C . VAL B 1 151 ? -16.80414 -43.17493 -41.72861 1.000 14.04026 130 VAL B C 1
ATOM 2876 O O . VAL B 1 151 ? -17.12773 -43.89467 -40.77043 1.000 14.66442 130 VAL B O 1
ATOM 2880 N N . PRO B 1 152 ? -17.00908 -43.56833 -42.98377 1.000 17.77275 131 PRO B N 1
ATOM 2881 C CA . PRO B 1 152 ? -17.71488 -44.83632 -43.24445 1.000 14.93906 131 PRO B CA 1
ATOM 2882 C C . PRO B 1 152 ? -17.08164 -46.03652 -42.56601 1.000 15.59222 131 PRO B C 1
ATOM 2883 O O . PRO B 1 152 ? -17.79451 -46.90152 -42.06039 1.000 14.50296 131 PRO B O 1
ATOM 2887 N N . GLU B 1 153 ? -15.75221 -46.11232 -42.52402 1.000 17.53080 132 GLU B N 1
ATOM 2888 C CA . GLU B 1 153 ? -15.08799 -47.27417 -41.95234 1.000 17.32574 132 GLU B CA 1
ATOM 2889 C C . GLU B 1 153 ? -15.31142 -47.40472 -40.45003 1.000 16.39749 132 GLU B C 1
ATOM 2890 O O . GLU B 1 153 ? -15.12253 -48.49538 -39.89510 1.000 19.48026 132 GLU B O 1
ATOM 2896 N N . ASP B 1 154 ? -15.73515 -46.33474 -39.79109 1.000 13.84713 133 ASP B N 1
ATOM 2897 C CA . ASP B 1 154 ? -15.98261 -46.37086 -38.36518 1.000 16.64299 133 ASP B CA 1
ATOM 2898 C C . ASP B 1 154 ? -17.43788 -46.66843 -38.02231 1.000 14.06051 133 ASP B C 1
ATOM 2899 O O . ASP B 1 154 ? -17.74623 -46.88312 -36.84512 1.000 13.72160 133 ASP B O 1
ATOM 2904 N N . ILE B 1 155 ? -18.33397 -46.72699 -39.01250 1.000 13.94868 134 ILE B N 1
ATOM 2905 C CA . ILE B 1 155 ? -19.69622 -47.16254 -38.73041 1.000 13.66163 134 ILE B CA 1
ATOM 2906 C C . ILE B 1 155 ? -19.65796 -48.54772 -38.10955 1.000 11.87351 134 ILE B C 1
ATOM 2907 O O . ILE B 1 155 ? -18.81935 -49.38562 -38.46764 1.000 14.03357 134 ILE B O 1
ATOM 2912 N N . ALA B 1 156 ? -20.55028 -48.77632 -37.14239 1.000 12.39061 135 ALA B N 1
ATOM 2913 C CA . ALA B 1 156 ? -20.67120 -50.03110 -36.40154 1.000 13.90632 135 ALA B CA 1
ATOM 2914 C C . ALA B 1 156 ? -19.44478 -50.33747 -35.54546 1.000 17.20056 135 ALA B C 1
ATOM 2915 O O . ALA B 1 156 ? -19.25708 -51.47918 -35.12507 1.000 22.50583 135 ALA B O 1
ATOM 2917 N N . THR B 1 157 ? -18.59541 -49.35550 -35.28823 1.000 14.57789 136 THR B N 1
ATOM 2918 C CA . THR B 1 157 ? -17.52983 -49.48175 -34.29859 1.000 14.78531 136 THR B CA 1
ATOM 2919 C C . THR B 1 157 ? -17.83414 -48.58925 -33.10861 1.000 17.19913 136 THR B C 1
ATOM 2920 O O . THR B 1 157 ? -18.66195 -47.68024 -33.18278 1.000 14.44064 136 THR B O 1
ATOM 2924 N N . GLY B 1 158 ? -17.10517 -48.83075 -32.01550 1.000 15.91231 137 GLY B N 1
ATOM 2925 C CA . GLY B 1 158 ? -17.23345 -47.97373 -30.85081 1.000 16.03106 137 GLY B CA 1
ATOM 2926 C C . GLY B 1 158 ? -16.77743 -46.54659 -31.06487 1.000 15.69701 137 GLY B C 1
ATOM 2927 O O . GLY B 1 158 ? -17.04901 -45.70013 -30.21126 1.000 17.18865 137 GLY B O 1
ATOM 2928 N N . ASP B 1 159 ? -16.09529 -46.25555 -32.16731 1.000 14.73458 138 ASP B N 1
ATOM 2929 C CA . ASP B 1 159 ? -15.62294 -44.90360 -32.41100 1.000 16.47694 138 ASP B CA 1
ATOM 2930 C C . ASP B 1 159 ? -16.71113 -44.00750 -32.99779 1.000 16.82869 138 ASP B C 1
ATOM 2931 O O . ASP B 1 159 ? -16.59461 -42.77955 -32.94892 1.000 16.72777 138 ASP B O 1
ATOM 2936 N N . ALA B 1 160 ? -17.75084 -44.59196 -33.57338 1.000 14.52350 139 ALA B N 1
ATOM 2937 C CA . ALA B 1 160 ? -18.75853 -43.80556 -34.27237 1.000 13.15128 139 ALA B CA 1
ATOM 2938 C C . ALA B 1 160 ? -19.61667 -43.00334 -33.29741 1.000 11.63829 139 ALA B C 1
ATOM 2939 O O . ALA B 1 160 ? -19.92215 -43.45387 -32.18207 1.000 13.18295 139 ALA B O 1
ATOM 2941 N N . VAL B 1 161 ? -20.02150 -41.80905 -33.73513 1.000 12.03304 140 VAL B N 1
ATOM 2942 C CA . VAL B 1 161 ? -21.03189 -41.02407 -33.03060 1.000 10.60912 140 VAL B CA 1
ATOM 2943 C C . VAL B 1 161 ? -22.13789 -40.70870 -34.02365 1.000 11.32328 140 VAL B C 1
ATOM 2944 O O . VAL B 1 161 ? -21.85249 -40.27038 -35.13610 1.000 12.68270 140 VAL B O 1
ATOM 2948 N N . LEU B 1 162 ? -23.38661 -40.97840 -33.64438 1.000 11.58467 141 LEU B N 1
ATOM 2949 C CA . LEU B 1 162 ? -24.53699 -40.57850 -34.45079 1.000 13.28499 141 LEU B CA 1
ATOM 2950 C C . LEU B 1 162 ? -25.49730 -39.82948 -33.54020 1.000 11.86020 141 LEU B C 1
ATOM 2951 O O . LEU B 1 162 ? -25.91724 -40.35961 -32.50216 1.000 14.30830 141 LEU B O 1
ATOM 2956 N N . LEU B 1 163 ? -25.82624 -38.59727 -33.91868 1.000 12.72484 142 LEU B N 1
ATOM 2957 C CA . LEU B 1 163 ? -26.77161 -37.77410 -33.17524 1.000 12.13224 142 LEU B CA 1
ATOM 2958 C C . LEU B 1 163 ? -28.10987 -37.74602 -33.90778 1.000 12.98458 142 LEU B C 1
ATOM 2959 O O . LEU B 1 163 ? -28.14744 -37.62528 -35.12849 1.000 14.53625 142 LEU B O 1
ATOM 2964 N N . TYR B 1 164 ? -29.20207 -37.87020 -33.16150 1.000 13.93834 143 TYR B N 1
ATOM 2965 C CA . TYR B 1 164 ? -30.54602 -37.90283 -33.72824 1.000 11.69107 143 TYR B CA 1
ATOM 2966 C C . TYR B 1 164 ? -31.42089 -36.84961 -33.06885 1.000 13.92603 143 TYR B C 1
ATOM 2967 O O . TYR B 1 164 ? -31.28246 -36.55141 -31.87830 1.000 14.48647 143 TYR B O 1
ATOM 2976 N N . SER B 1 165 ? -32.36766 -36.33499 -33.84624 1.000 12.56058 144 SER B N 1
ATOM 2977 C CA . SER B 1 165 ? -33.32301 -35.38277 -33.31400 1.000 12.95103 144 SER B CA 1
ATOM 2978 C C . SER B 1 165 ? -34.66162 -35.57402 -34.01639 1.000 12.77692 144 SER B C 1
ATOM 2979 O O . SER B 1 165 ? -34.72810 -35.94420 -35.18739 1.000 14.91490 144 SER B O 1
ATOM 2982 N N . GLY B 1 166 ? -35.72955 -35.32129 -33.27845 1.000 15.69137 145 GLY B N 1
ATOM 2983 C CA . GLY B 1 166 ? -37.06579 -35.61646 -33.73407 1.000 18.03757 145 GLY B CA 1
ATOM 2984 C C . GLY B 1 166 ? -37.84528 -36.28827 -32.62644 1.000 15.98959 145 GLY B C 1
ATOM 2985 O O . GLY B 1 166 ? -37.31601 -36.54388 -31.54002 1.000 16.42442 145 GLY B O 1
ATOM 2986 N N . PRO B 1 167 ? -39.12283 -36.57902 -32.86694 1.000 19.73963 146 PRO B N 1
ATOM 2987 C CA . PRO B 1 167 ? -39.96090 -37.12569 -31.79050 1.000 22.37931 146 PRO B CA 1
ATOM 2988 C C . PRO B 1 167 ? -39.33291 -38.34230 -31.11970 1.000 19.26028 146 PRO B C 1
ATOM 2989 O O . PRO B 1 167 ? -38.89746 -39.29834 -31.77188 1.000 20.24150 146 PRO B O 1
ATOM 2993 N N . ARG B 1 168 ? -39.28884 -38.31411 -29.78604 1.000 18.99638 147 ARG B N 1
ATOM 2994 C CA . ARG B 1 168 ? -38.60346 -39.37466 -29.06027 1.000 19.54207 147 ARG B CA 1
ATOM 2995 C C . ARG B 1 168 ? -39.27866 -40.73148 -29.22744 1.000 19.71259 147 ARG B C 1
ATOM 2996 O O . ARG B 1 168 ? -38.59902 -41.75991 -29.16414 1.000 18.99499 147 ARG B O 1
ATOM 3004 N N . ASP B 1 169 ? -40.59945 -40.77263 -29.43848 1.000 23.22571 148 ASP B N 1
ATOM 3005 C CA . ASP B 1 169 ? -41.25754 -42.07301 -29.55411 1.000 19.67653 148 ASP B CA 1
ATOM 3006 C C . ASP B 1 169 ? -40.72233 -42.86966 -30.73787 1.000 16.94651 148 ASP B C 1
ATOM 3007 O O . ASP B 1 169 ? -40.60639 -44.09806 -30.65048 1.000 17.39841 148 ASP B O 1
ATOM 3012 N N . ALA B 1 170 ? -40.35465 -42.18781 -31.83416 1.000 18.97148 149 ALA B N 1
ATOM 3013 C CA . ALA B 1 170 ? -39.79791 -42.88908 -32.98680 1.000 16.52463 149 ALA B CA 1
ATOM 3014 C C . ALA B 1 170 ? -38.38657 -43.39197 -32.68987 1.000 17.10925 149 ALA B C 1
ATOM 3015 O O . ALA B 1 170 ? -38.01868 -44.52104 -33.05607 1.000 15.53998 149 ALA B O 1
ATOM 3017 N N . PHE B 1 171 ? -37.57743 -42.55774 -32.03517 1.000 16.27434 150 PHE B N 1
ATOM 3018 C CA . PHE B 1 171 ? -36.24704 -43.00543 -31.65372 1.000 13.54629 150 PHE B CA 1
ATOM 3019 C C . PHE B 1 171 ? -36.34059 -44.22370 -30.75396 1.000 16.25469 150 PHE B C 1
ATOM 3020 O O . PHE B 1 171 ? -35.63082 -45.20850 -30.95904 1.000 17.52667 150 PHE B O 1
ATOM 3028 N N . ASP B 1 172 ? -37.21283 -44.17601 -29.74569 1.000 16.64363 151 ASP B N 1
ATOM 3029 C CA . ASP B 1 172 ? -37.32522 -45.31817 -28.84691 1.000 16.65894 151 ASP B CA 1
ATOM 3030 C C . ASP B 1 172 ? -37.82308 -46.54922 -29.58695 1.000 16.78686 151 ASP B C 1
ATOM 3031 O O . ASP B 1 172 ? -37.38585 -47.67368 -29.29913 1.000 17.81741 151 ASP B O 1
ATOM 3036 N N . ALA B 1 173 ? -38.74376 -46.36136 -30.53856 1.000 17.69661 152 ALA B N 1
ATOM 3037 C CA . ALA B 1 173 ? -39.25314 -47.50673 -31.28511 1.000 17.37209 152 ALA B CA 1
ATOM 3038 C C . ALA B 1 173 ? -38.14736 -48.20814 -32.06077 1.000 19.28197 152 ALA B C 1
ATOM 3039 O O . ALA B 1 173 ? -38.16336 -49.44108 -32.19641 1.000 20.22947 152 ALA B O 1
ATOM 3041 N N . TYR B 1 174 ? -37.17396 -47.45111 -32.58221 1.000 16.51315 153 TYR B N 1
ATOM 3042 C CA . TYR B 1 174 ? -36.16661 -48.08279 -33.43402 1.000 18.29721 153 TYR B CA 1
ATOM 3043 C C . TYR B 1 174 ? -34.75490 -48.02605 -32.85906 1.000 15.95115 153 TYR B C 1
ATOM 3044 O O . TYR B 1 174 ? -33.79670 -48.24475 -33.60548 1.000 15.48932 153 TYR B O 1
ATOM 3053 N N . GLU B 1 175 ? -34.61384 -47.75898 -31.55597 1.000 17.77468 154 GLU B N 1
ATOM 3054 C CA . GLU B 1 175 ? -33.28135 -47.59600 -30.97070 1.000 18.19384 154 GLU B CA 1
ATOM 3055 C C . GLU B 1 175 ? -32.41838 -48.82882 -31.16777 1.000 19.07361 154 GLU B C 1
ATOM 3056 O O . GLU B 1 175 ? -31.21460 -48.71006 -31.43944 1.000 19.33147 154 GLU B O 1
ATOM 3062 N N . GLU B 1 176 ? -33.01549 -50.02036 -31.05714 1.000 18.03863 155 GLU B N 1
ATOM 3063 C CA . GLU B 1 176 ? -32.25098 -51.25339 -31.18400 1.000 18.55432 155 GLU B CA 1
ATOM 3064 C C . GLU B 1 176 ? -31.62452 -51.35589 -32.56914 1.000 16.45601 155 GLU B C 1
ATOM 3065 O O . GLU B 1 176 ? -30.48026 -51.80408 -32.71684 1.000 17.99254 155 GLU B O 1
ATOM 3071 N N . ALA B 1 177 ? -32.37108 -50.94845 -33.59969 1.000 16.18402 156 ALA B N 1
ATOM 3072 C CA . ALA B 1 177 ? -31.84607 -50.96396 -34.96229 1.000 17.22192 156 ALA B CA 1
ATOM 3073 C C . ALA B 1 177 ? -30.83261 -49.85331 -35.17016 1.000 16.39607 156 ALA B C 1
ATOM 3074 O O . ALA B 1 177 ? -29.75020 -50.08168 -35.73053 1.000 17.00731 156 ALA B O 1
ATOM 3076 N N . LEU B 1 178 ? -31.15978 -48.64658 -34.71315 1.000 14.79373 157 LEU B N 1
ATOM 3077 C CA . LEU B 1 178 ? -30.30731 -47.50152 -35.00630 1.000 15.98548 157 LEU B CA 1
ATOM 3078 C C . LEU B 1 178 ? -28.95019 -47.66367 -34.33576 1.000 15.30027 157 LEU B C 1
ATOM 3079 O O . LEU B 1 178 ? -27.91970 -47.29430 -34.91155 1.000 18.31114 157 LEU B O 1
ATOM 3084 N N . ARG B 1 179 ? -28.91380 -48.26767 -33.14568 1.000 16.16887 158 ARG B N 1
ATOM 3085 C CA . ARG B 1 179 ? -27.62922 -48.32862 -32.45729 1.000 14.86595 158 ARG B CA 1
ATOM 3086 C C . ARG B 1 179 ? -26.61562 -49.22481 -33.15974 1.000 16.89395 158 ARG B C 1
ATOM 3087 O O . ARG B 1 179 ? -25.42102 -49.12610 -32.84478 1.000 17.63822 158 ARG B O 1
ATOM 3095 N N . VAL B 1 180 ? -27.02997 -50.05863 -34.12502 1.000 14.81507 159 VAL B N 1
ATOM 3096 C CA . VAL B 1 180 ? -26.03847 -50.86186 -34.83675 1.000 15.89929 159 VAL B CA 1
ATOM 3097 C C . VAL B 1 180 ? -25.04235 -49.95836 -35.54451 1.000 14.10690 159 VAL B C 1
ATOM 3098 O O . VAL B 1 180 ? -23.88859 -50.34767 -35.75864 1.000 15.69545 159 VAL B O 1
ATOM 3102 N N . LEU B 1 181 ? -25.45238 -48.73319 -35.89549 1.000 13.52632 160 LEU B N 1
ATOM 3103 C CA . LEU B 1 181 ? -24.55731 -47.84475 -36.62515 1.000 12.73556 160 LEU B CA 1
ATOM 3104 C C . LEU B 1 181 ? -23.51317 -47.19639 -35.72101 1.000 11.33472 160 LEU B C 1
ATOM 3105 O O . LEU B 1 181 ? -22.42655 -46.86216 -36.19639 1.000 12.01491 160 LEU B O 1
ATOM 3110 N N . ALA B 1 182 ? -23.83440 -46.98173 -34.44459 1.000 13.66119 161 ALA B N 1
ATOM 3111 C CA . ALA B 1 182 ? -22.90444 -46.38130 -33.48465 1.000 14.79656 161 ALA B CA 1
ATOM 3112 C C . ALA B 1 182 ? -23.17902 -47.04729 -32.14700 1.000 13.64648 161 ALA B C 1
ATOM 3113 O O . ALA B 1 182 ? -23.85958 -46.48825 -31.27029 1.000 14.50891 161 ALA B O 1
ATOM 3115 N N . PRO B 1 183 ? -22.68334 -48.27280 -31.96930 1.000 14.08482 162 PRO B N 1
ATOM 3116 C CA . PRO B 1 183 ? -23.06197 -49.08246 -30.79776 1.000 13.89128 162 PRO B CA 1
ATOM 3117 C C . PRO B 1 183 ? -22.65245 -48.49173 -29.46439 1.000 17.85953 162 PRO B C 1
ATOM 3118 O O . PRO B 1 183 ? -23.20116 -48.89957 -28.43106 1.000 19.66213 162 PRO B O 1
ATOM 3122 N N . ALA B 1 184 ? -21.70372 -47.56339 -29.43697 1.000 15.07806 163 ALA B N 1
ATOM 3123 C CA . ALA B 1 184 ? -21.30374 -46.92904 -28.18770 1.000 13.16912 163 ALA B CA 1
ATOM 3124 C C . ALA B 1 184 ? -21.40852 -45.41773 -28.27041 1.000 16.58335 163 ALA B C 1
ATOM 3125 O O . ALA B 1 184 ? -20.82944 -44.72541 -27.43483 1.000 18.55239 163 ALA B O 1
ATOM 3127 N N . GLY B 1 185 ? -22.15998 -44.89354 -29.24546 1.000 13.09512 164 GLY B N 1
ATOM 3128 C CA . GLY B 1 185 ? -22.14722 -43.46066 -29.48840 1.000 15.50855 164 GLY B CA 1
ATOM 3129 C C . GLY B 1 185 ? -23.40442 -42.88527 -30.10628 1.000 15.54719 164 GLY B C 1
ATOM 3130 O O . GLY B 1 185 ? -23.35159 -41.84488 -30.76480 1.000 16.18910 164 GLY B O 1
ATOM 3131 N N . THR B 1 186 ? -24.54167 -43.53715 -29.87744 1.000 15.54334 165 THR B N 1
ATOM 3132 C CA . THR B 1 186 ? -25.83330 -43.07099 -30.35958 1.000 14.90584 165 THR B CA 1
ATOM 3133 C C . THR B 1 186 ? -26.48119 -42.17176 -29.31927 1.000 17.24690 165 THR B C 1
ATOM 3134 O O . THR B 1 186 ? -26.60412 -42.56039 -28.15092 1.000 19.71076 165 THR B O 1
ATOM 3138 N N . THR B 1 187 ? -26.90185 -40.98064 -29.74336 1.000 16.28952 166 THR B N 1
ATOM 3139 C CA . THR B 1 187 ? -27.50337 -40.02940 -28.81326 1.000 15.19549 166 THR B CA 1
ATOM 3140 C C . THR B 1 187 ? -28.73444 -39.41046 -29.44292 1.000 14.52113 166 THR B C 1
ATOM 3141 O O . THR B 1 187 ? -28.65910 -38.88930 -30.55647 1.000 13.86992 166 THR B O 1
ATOM 3145 N N . HIS B 1 188 ? -29.84839 -39.44313 -28.72513 1.000 16.22573 167 HIS B N 1
ATOM 3146 C CA . HIS B 1 188 ? -31.01322 -38.67233 -29.10679 1.000 13.11545 167 HIS B CA 1
ATOM 3147 C C . HIS B 1 188 ? -30.95034 -37.31666 -28.41123 1.000 13.29918 167 HIS B C 1
ATOM 3148 O O . HIS B 1 188 ? -30.84920 -37.25209 -27.18133 1.000 17.36853 167 HIS B O 1
ATOM 3155 N N . LEU B 1 189 ? -31.04548 -36.24226 -29.18790 1.000 14.03028 168 LEU B N 1
ATOM 3156 C CA . LEU B 1 189 ? -30.79999 -34.90820 -28.63304 1.000 14.65993 168 LEU B CA 1
ATOM 3157 C C . LEU B 1 189 ? -32.05070 -34.22799 -28.10348 1.000 18.49566 168 LEU B C 1
ATOM 3158 O O . LEU B 1 189 ? -31.95349 -33.36948 -27.21227 1.000 16.40942 168 LEU B O 1
ATOM 3163 N N . GLY B 1 190 ? -33.20876 -34.55603 -28.64510 1.000 15.82316 169 GLY B N 1
ATOM 3164 C CA . GLY B 1 190 ? -34.42324 -33.82553 -28.33390 1.000 16.33732 169 GLY B CA 1
ATOM 3165 C C . GLY B 1 190 ? -35.40409 -33.91665 -29.47959 1.000 18.09149 169 GLY B C 1
ATOM 3166 O O . GLY B 1 190 ? -35.09833 -34.42655 -30.55010 1.000 15.46475 169 GLY B O 1
ATOM 3167 N N . GLY B 1 191 ? -36.60279 -33.37306 -29.24187 1.000 18.83436 170 GLY B N 1
ATOM 3168 C CA . GLY B 1 191 ? -37.70379 -33.56291 -30.17891 1.000 18.54571 170 GLY B CA 1
ATOM 3169 C C . GLY B 1 191 ? -37.71425 -32.63102 -31.37745 1.000 18.71529 170 GLY B C 1
ATOM 3170 O O . GLY B 1 191 ? -38.32297 -32.96871 -32.39844 1.000 19.98674 170 GLY B O 1
ATOM 3171 N N . ASP B 1 192 ? -37.06886 -31.46646 -31.27312 1.000 19.60706 171 ASP B N 1
ATOM 3172 C CA . ASP B 1 192 ? -36.91011 -30.54677 -32.40199 1.000 15.48850 171 ASP B CA 1
ATOM 3173 C C . ASP B 1 192 ? -36.03605 -31.19586 -33.47421 1.000 17.82459 171 ASP B C 1
ATOM 3174 O O . ASP B 1 192 ? -34.86725 -31.51398 -33.22443 1.000 15.77171 171 ASP B O 1
ATOM 3179 N N . ALA B 1 193 ? -36.60402 -31.40551 -34.66934 1.000 15.93680 172 ALA B N 1
ATOM 3180 C CA . ALA B 1 193 ? -35.88368 -32.12598 -35.72262 1.000 16.65668 172 ALA B CA 1
ATOM 3181 C C . ALA B 1 193 ? -34.59579 -31.42756 -36.15651 1.000 18.78725 172 ALA B C 1
ATOM 3182 O O . ALA B 1 193 ? -33.69417 -32.09090 -36.68533 1.000 17.59540 172 ALA B O 1
ATOM 3184 N N . GLY B 1 194 ? -34.48545 -30.11531 -35.95647 1.000 16.31521 173 GLY B N 1
ATOM 3185 C CA . GLY B 1 194 ? -33.30899 -29.36867 -36.35272 1.000 17.81295 173 GLY B CA 1
ATOM 3186 C C . GLY B 1 194 ? -32.11697 -29.46922 -35.42294 1.000 17.22514 173 GLY B C 1
ATOM 3187 O O . GLY B 1 194 ? -31.06496 -28.88185 -35.70332 1.000 16.93671 173 GLY B O 1
ATOM 3188 N N . LEU B 1 195 ? -32.23659 -30.19818 -34.31052 1.000 15.01659 174 LEU B N 1
ATOM 3189 C CA . LEU B 1 195 ? -31.15978 -30.16969 -33.32002 1.000 12.09813 174 LEU B CA 1
ATOM 3190 C C . LEU B 1 195 ? -29.89492 -30.85887 -33.82716 1.000 13.43877 174 LEU B C 1
ATOM 3191 O O . LEU B 1 195 ? -28.78448 -30.39691 -33.53864 1.000 14.43865 174 LEU B O 1
ATOM 3196 N N . ALA B 1 196 ? -30.03564 -31.97071 -34.55750 1.000 15.18608 175 ALA B N 1
ATOM 3197 C CA . ALA B 1 196 ? -28.85804 -32.72904 -34.97333 1.000 13.36857 175 ALA B CA 1
ATOM 3198 C C . ALA B 1 196 ? -27.94447 -31.89045 -35.85545 1.000 13.14924 175 ALA B C 1
ATOM 3199 O O . ALA B 1 196 ? -26.73048 -31.80749 -35.61005 1.000 13.45899 175 ALA B O 1
ATOM 3201 N N . ALA B 1 197 ? -28.51535 -31.22622 -36.86926 1.000 12.59588 176 ALA B N 1
ATOM 3202 C CA . ALA B 1 197 ? -27.68963 -30.37601 -37.72386 1.000 13.99872 176 ALA B CA 1
ATOM 3203 C C . ALA B 1 197 ? -26.96719 -29.31198 -36.89817 1.000 15.85819 176 ALA B C 1
ATOM 3204 O O . ALA B 1 197 ? -25.74359 -29.12340 -37.03860 1.000 15.83691 176 ALA B O 1
ATOM 3206 N N . LEU B 1 198 ? -27.67692 -28.67511 -35.95972 1.000 13.08715 177 LEU B N 1
ATOM 3207 C CA . LEU B 1 198 ? -27.03559 -27.60644 -35.19893 1.000 12.80134 177 LEU B CA 1
ATOM 3208 C C . LEU B 1 198 ? -25.94922 -28.16417 -34.28534 1.000 11.88060 177 LEU B C 1
ATOM 3209 O O . LEU B 1 198 ? -24.85821 -27.57577 -34.14985 1.000 14.40061 177 LEU B O 1
ATOM 3214 N N . HIS B 1 199 ? -26.20295 -29.32375 -33.67442 1.000 13.97217 178 HIS B N 1
ATOM 3215 C CA . HIS B 1 199 ? -25.18227 -29.83973 -32.77088 1.000 12.96017 178 HIS B CA 1
ATOM 3216 C C . HIS B 1 199 ? -23.94274 -30.21012 -33.54822 1.000 13.79307 178 HIS B C 1
ATOM 3217 O O . HIS B 1 199 ? -22.81515 -29.93703 -33.10155 1.000 12.59296 178 HIS B O 1
ATOM 3224 N N . ASP B 1 200 ? -24.13629 -30.75781 -34.75448 1.000 13.66375 179 ASP B N 1
ATOM 3225 C CA . ASP B 1 200 ? -22.98376 -31.20898 -35.51071 1.000 14.32124 179 ASP B CA 1
ATOM 3226 C C . ASP B 1 200 ? -22.10509 -30.01073 -35.82495 1.000 14.20411 179 ASP B C 1
ATOM 3227 O O . ASP B 1 200 ? -20.89294 -30.01705 -35.54534 1.000 13.37226 179 ASP B O 1
ATOM 3232 N N . LEU B 1 201 ? -22.74227 -28.91166 -36.25169 1.000 12.47125 180 LEU B N 1
ATOM 3233 C CA . LEU B 1 201 ? -21.97329 -27.73678 -36.63594 1.000 12.72897 180 LEU B CA 1
ATOM 3234 C C . LEU B 1 201 ? -21.33430 -27.08756 -35.41688 1.000 11.12978 180 LEU B C 1
ATOM 3235 O O . LEU B 1 201 ? -20.16386 -26.67182 -35.46410 1.000 13.36063 180 LEU B O 1
ATOM 3240 N N . ALA B 1 202 ? -22.05282 -27.07848 -34.28719 1.000 11.46163 181 ALA B N 1
ATOM 3241 C CA . ALA B 1 202 ? -21.46780 -26.47403 -33.09662 1.000 13.02794 181 ALA B CA 1
ATOM 3242 C C . ALA B 1 202 ? -20.24205 -27.25739 -32.65442 1.000 13.42344 181 ALA B C 1
ATOM 3243 O O . ALA B 1 202 ? -19.22701 -26.66988 -32.25381 1.000 13.17512 181 ALA B O 1
ATOM 3245 N N . LEU B 1 203 ? -20.28978 -28.58325 -32.80235 1.000 11.43197 182 LEU B N 1
ATOM 3246 C CA . LEU B 1 203 ? -19.15483 -29.38029 -32.37026 1.000 11.76991 182 LEU B CA 1
ATOM 3247 C C . LEU B 1 203 ? -17.99017 -29.18904 -33.32628 1.000 11.58288 182 LEU B C 1
ATOM 3248 O O . LEU B 1 203 ? -16.82721 -29.11906 -32.89747 1.000 12.27517 182 LEU B O 1
ATOM 3253 N N . LEU B 1 204 ? -18.28648 -29.02373 -34.62503 1.000 11.31000 183 LEU B N 1
ATOM 3254 C CA . LEU B 1 204 ? -17.19957 -28.75124 -35.55362 1.000 13.36468 183 LEU B CA 1
ATOM 3255 C C . LEU B 1 204 ? -16.57014 -27.40446 -35.24294 1.000 12.58759 183 LEU B C 1
ATOM 3256 O O . LEU B 1 204 ? -15.35347 -27.24170 -35.38634 1.000 12.39697 183 LEU B O 1
ATOM 3261 N N . GLY B 1 205 ? -17.36362 -26.44828 -34.74194 1.000 13.36438 184 GLY B N 1
ATOM 3262 C CA . GLY B 1 205 ? -16.78936 -25.15961 -34.40900 1.000 13.38083 184 GLY B CA 1
ATOM 3263 C C . GLY B 1 205 ? -15.69106 -25.30170 -33.37401 1.000 14.71642 184 GLY B C 1
ATOM 3264 O O . GLY B 1 205 ? -14.64149 -24.64975 -33.46821 1.000 15.59897 184 GLY B O 1
ATOM 3265 N N . ILE B 1 206 ? -15.87793 -26.22946 -32.42930 1.000 13.99289 185 ILE B N 1
ATOM 3266 C CA . ILE B 1 206 ? -14.85504 -26.44317 -31.41170 1.000 13.65454 185 ILE B CA 1
ATOM 3267 C C . ILE B 1 206 ? -13.59478 -27.00176 -32.04735 1.000 14.31946 185 ILE B C 1
ATOM 3268 O O . ILE B 1 206 ? -12.47967 -26.54478 -31.75949 1.000 15.55586 185 ILE B O 1
ATOM 3273 N N . MET B 1 207 ? -13.75801 -27.98447 -32.94066 1.000 12.35967 186 MET B N 1
ATOM 3274 C CA . MET B 1 207 ? -12.62947 -28.51379 -33.69103 1.000 14.32009 186 MET B CA 1
ATOM 3275 C C . MET B 1 207 ? -11.84983 -27.41084 -34.39280 1.000 13.79823 186 MET B C 1
ATOM 3276 O O . MET B 1 207 ? -10.61952 -27.32109 -34.24634 1.000 13.53407 186 MET B O 1
ATOM 3281 N N . TRP B 1 208 ? -12.54932 -26.52270 -35.10454 1.000 12.26907 187 TRP B N 1
ATOM 3282 C CA . TRP B 1 208 ? -11.81505 -25.50501 -35.84859 1.000 13.76251 187 TRP B CA 1
ATOM 3283 C C . TRP B 1 208 ? -11.08169 -24.57951 -34.88259 1.000 15.02013 187 TRP B C 1
ATOM 3284 O O . TRP B 1 208 ? -9.91916 -24.20484 -35.12249 1.000 16.18105 187 TRP B O 1
ATOM 3295 N N . GLY B 1 209 ? -11.69913 -24.31123 -33.72434 1.000 16.79731 188 GLY B N 1
ATOM 3296 C CA . GLY B 1 209 ? -11.05378 -23.45620 -32.74084 1.000 17.33546 188 GLY B CA 1
ATOM 3297 C C . GLY B 1 209 ? -9.74257 -24.04342 -32.26827 1.000 16.33025 188 GLY B C 1
ATOM 3298 O O . GLY B 1 209 ? -8.71990 -23.34490 -32.21485 1.000 18.28750 188 GLY B O 1
ATOM 3299 N N . VAL B 1 210 ? -9.74813 -25.34511 -31.96098 1.000 15.13718 189 VAL B N 1
ATOM 3300 C CA . VAL B 1 210 ? -8.53597 -25.99121 -31.47862 1.000 14.69304 189 VAL B CA 1
ATOM 3301 C C . VAL B 1 210 ? -7.49581 -25.98995 -32.57854 1.000 14.82099 189 VAL B C 1
ATOM 3302 O O . VAL B 1 210 ? -6.33255 -25.61938 -32.36040 1.000 13.17226 189 VAL B O 1
ATOM 3306 N N . LEU B 1 211 ? -7.91804 -26.36327 -33.79430 1.000 13.02983 190 LEU B N 1
ATOM 3307 C CA . LEU B 1 211 ? -6.93086 -26.58994 -34.84244 1.000 13.14094 190 LEU B CA 1
ATOM 3308 C C . LEU B 1 211 ? -6.29380 -25.28097 -35.26703 1.000 11.08449 190 LEU B C 1
ATOM 3309 O O . LEU B 1 211 ? -5.07359 -25.21534 -35.46216 1.000 11.89795 190 LEU B O 1
ATOM 3314 N N . ASN B 1 212 ? -7.09584 -24.21664 -35.36750 1.000 12.88422 191 ASN B N 1
ATOM 3315 C CA . ASN B 1 212 ? -6.53109 -22.91361 -35.68847 1.000 13.19919 191 ASN B CA 1
ATOM 3316 C C . ASN B 1 212 ? -5.57114 -22.47859 -34.59600 1.000 11.05685 191 ASN B C 1
ATOM 3317 O O . ASN B 1 212 ? -4.46572 -21.99583 -34.88182 1.000 14.01737 191 ASN B O 1
ATOM 3322 N N . GLY B 1 213 ? -5.95474 -22.70224 -33.33385 1.000 13.95875 192 GLY B N 1
ATOM 3323 C CA . GLY B 1 213 ? -5.06024 -22.35352 -32.24843 1.000 14.70872 192 GLY B CA 1
ATOM 3324 C C . GLY B 1 213 ? -3.74855 -23.09991 -32.34835 1.000 14.10174 192 GLY B C 1
ATOM 3325 O O . GLY B 1 213 ? -2.67150 -22.52259 -32.13883 1.000 13.26633 192 GLY B O 1
ATOM 3326 N N . PHE B 1 214 ? -3.81626 -24.39005 -32.69668 1.000 11.67188 193 PHE B N 1
ATOM 3327 C CA . PHE B 1 214 ? -2.59089 -25.16583 -32.83373 1.000 12.39442 193 PHE B CA 1
ATOM 3328 C C . PHE B 1 214 ? -1.76341 -24.65807 -34.00503 1.000 14.13966 193 PHE B C 1
ATOM 3329 O O . PHE B 1 214 ? -0.54150 -24.46815 -33.88345 1.000 11.74657 193 PHE B O 1
ATOM 3337 N N . LEU B 1 215 ? -2.41443 -24.39995 -35.14264 1.000 12.93750 194 LEU B N 1
ATOM 3338 C CA . LEU B 1 215 ? -1.62529 -24.08650 -36.33142 1.000 13.00310 194 LEU B CA 1
ATOM 3339 C C . LEU B 1 215 ? -1.04411 -22.68452 -36.24094 1.000 13.22874 194 LEU B C 1
ATOM 3340 O O . LEU B 1 215 ? 0.11897 -22.46489 -36.61648 1.000 13.79326 194 LEU B O 1
ATOM 3345 N N . HIS B 1 216 ? -1.80049 -21.73779 -35.67518 1.000 11.15900 195 HIS B N 1
ATOM 3346 C CA . HIS B 1 216 ? -1.22972 -20.42257 -35.42590 1.000 12.78579 195 HIS B CA 1
ATOM 3347 C C . HIS B 1 216 ? -0.07093 -20.53114 -34.44546 1.000 11.74510 195 HIS B C 1
ATOM 3348 O O . HIS B 1 216 ? 0.99324 -19.93470 -34.66155 1.000 12.88624 195 HIS B O 1
ATOM 3355 N N . GLY B 1 217 ? -0.24663 -21.32578 -33.37992 1.000 10.76862 196 GLY B N 1
ATOM 3356 C CA . GLY B 1 217 ? 0.84471 -21.49706 -32.43199 1.000 12.81507 196 GLY B CA 1
ATOM 3357 C C . GLY B 1 217 ? 2.05607 -22.09830 -33.10581 1.000 13.74459 196 GLY B C 1
ATOM 3358 O O . GLY B 1 217 ? 3.18945 -21.66469 -32.86869 1.000 13.84278 196 GLY B O 1
ATOM 3359 N N . ALA B 1 218 ? 1.82149 -23.05922 -34.01113 1.000 13.40002 197 ALA B N 1
ATOM 3360 C CA . ALA B 1 218 ? 2.93298 -23.69496 -34.70788 1.000 12.26937 197 ALA B CA 1
ATOM 3361 C C . ALA B 1 218 ? 3.64179 -22.68607 -35.58168 1.000 13.65494 197 ALA B C 1
ATOM 3362 O O . ALA B 1 218 ? 4.87634 -22.70269 -35.68416 1.000 14.87265 197 ALA B O 1
ATOM 3364 N N . ALA B 1 219 ? 2.87522 -21.79568 -36.21377 1.000 13.95058 198 ALA B N 1
ATOM 3365 C CA . ALA B 1 219 ? 3.49629 -20.76406 -37.03477 1.000 13.27955 198 ALA B CA 1
ATOM 3366 C C . ALA B 1 219 ? 4.34505 -19.83873 -36.16947 1.000 13.55706 198 ALA B C 1
ATOM 3367 O O . ALA B 1 219 ? 5.50360 -19.54767 -36.50456 1.000 15.64462 198 ALA B O 1
ATOM 3369 N N . LEU B 1 220 ? 3.80259 -19.42095 -35.01571 1.000 13.45185 199 LEU B N 1
ATOM 3370 C CA . LEU B 1 220 ? 4.50565 -18.46741 -34.17103 1.000 14.59969 199 LEU B CA 1
ATOM 3371 C C . LEU B 1 220 ? 5.79667 -19.08058 -33.65126 1.000 15.81824 199 LEU B C 1
ATOM 3372 O O . LEU B 1 220 ? 6.89075 -18.49446 -33.76013 1.000 15.06795 199 LEU B O 1
ATOM 3377 N N . LEU B 1 221 ? 5.68456 -20.28438 -33.09358 1.000 12.41330 200 LEU B N 1
ATOM 3378 C CA . LEU B 1 221 ? 6.83747 -20.97573 -32.56102 1.000 12.53703 200 LEU B CA 1
ATOM 3379 C C . LEU B 1 221 ? 7.79452 -21.37724 -33.66504 1.000 16.45178 200 LEU B C 1
ATOM 3380 O O . LEU B 1 221 ? 8.99540 -21.50078 -33.40421 1.000 15.31014 200 LEU B O 1
ATOM 3385 N N . GLY B 1 222 ? 7.29231 -21.52301 -34.89759 1.000 15.14144 201 GLY B N 1
ATOM 3386 C CA . GLY B 1 222 ? 8.17226 -21.85465 -36.00452 1.000 17.58790 201 GLY B CA 1
ATOM 3387 C C . GLY B 1 222 ? 9.21176 -20.78165 -36.24857 1.000 17.88467 201 GLY B C 1
ATOM 3388 O O . GLY B 1 222 ? 10.30130 -21.07609 -36.76061 1.000 17.63998 201 GLY B O 1
ATOM 3389 N N . THR B 1 223 ? 8.91070 -19.53411 -35.85600 1.000 16.53164 202 THR B N 1
ATOM 3390 C CA . THR B 1 223 ? 9.89966 -18.47775 -36.05948 1.000 17.12969 202 THR B CA 1
ATOM 3391 C C . THR B 1 223 ? 11.11250 -18.66290 -35.16785 1.000 17.85635 202 THR B C 1
ATOM 3392 O O . THR B 1 223 ? 12.18888 -18.12158 -35.46691 1.000 19.56446 202 THR B O 1
ATOM 3396 N N . ALA B 1 224 ? 10.95932 -19.40805 -34.08193 1.000 16.35272 203 ALA B N 1
ATOM 3397 C CA . ALA B 1 224 ? 12.04086 -19.69051 -33.16125 1.000 16.62985 203 ALA B CA 1
ATOM 3398 C C . ALA B 1 224 ? 12.67034 -21.04348 -33.43498 1.000 16.63483 203 ALA B C 1
ATOM 3399 O O . ALA B 1 224 ? 13.49255 -21.50544 -32.64139 1.000 22.23289 203 ALA B O 1
ATOM 3401 N N . GLY B 1 225 ? 12.29288 -21.68633 -34.53885 1.000 15.53799 204 GLY B N 1
ATOM 3402 C CA . GLY B 1 225 ? 12.80144 -22.99931 -34.86835 1.000 17.14935 204 GLY B CA 1
ATOM 3403 C C . GLY B 1 225 ? 12.14986 -24.15614 -34.14014 1.000 19.32175 204 GLY B C 1
ATOM 3404 O O . GLY B 1 225 ? 12.69023 -25.26191 -34.16885 1.000 21.94949 204 GLY B O 1
ATOM 3405 N N . VAL B 1 226 ? 11.00775 -23.94410 -33.49521 1.000 16.11730 205 VAL B N 1
ATOM 3406 C CA . VAL B 1 226 ? 10.31393 -25.02557 -32.80508 1.000 15.84967 205 VAL B CA 1
ATOM 3407 C C . VAL B 1 226 ? 9.56851 -25.86341 -33.82862 1.000 14.69552 205 VAL B C 1
ATOM 3408 O O . VAL B 1 226 ? 8.79685 -25.33069 -34.63655 1.000 16.95831 205 VAL B O 1
ATOM 3412 N N . ARG B 1 227 ? 9.79402 -27.17196 -33.80041 1.000 17.19947 206 ARG B N 1
ATOM 3413 C CA . ARG B 1 227 ? 9.06314 -28.07261 -34.68201 1.000 17.14611 206 ARG B CA 1
ATOM 3414 C C . ARG B 1 227 ? 7.62505 -28.23340 -34.19742 1.000 15.66715 206 ARG B C 1
ATOM 3415 O O . ARG B 1 227 ? 7.36675 -28.24227 -32.99173 1.000 16.54046 206 ARG B O 1
ATOM 3423 N N . ALA B 1 228 ? 6.68445 -28.34747 -35.14445 1.000 14.37817 207 ALA B N 1
ATOM 3424 C CA . ALA B 1 228 ? 5.28618 -28.54457 -34.75606 1.000 15.08709 207 ALA B CA 1
ATOM 3425 C C . ALA B 1 228 ? 5.12303 -29.79833 -33.90994 1.000 15.32395 207 ALA B C 1
ATOM 3426 O O . ALA B 1 228 ? 4.30251 -29.82857 -32.98659 1.000 14.08393 207 ALA B O 1
ATOM 3428 N N . GLY B 1 229 ? 5.90073 -30.84552 -34.20037 1.000 14.57970 208 GLY B N 1
ATOM 3429 C CA . GLY B 1 229 ? 5.82638 -32.04747 -33.39341 1.000 14.73054 208 GLY B CA 1
ATOM 3430 C C . GLY B 1 229 ? 6.37716 -31.90569 -31.98551 1.000 16.66527 208 GLY B C 1
ATOM 3431 O O . GLY B 1 229 ? 6.09235 -32.75275 -31.13072 1.000 19.07370 208 GLY B O 1
ATOM 3432 N N . ASP B 1 230 ? 7.18008 -30.87707 -31.72403 1.000 15.56315 209 ASP B N 1
ATOM 3433 C CA . ASP B 1 230 ? 7.61897 -30.63046 -30.36018 1.000 17.79563 209 ASP B CA 1
ATOM 3434 C C . ASP B 1 230 ? 6.63006 -29.75494 -29.59791 1.000 16.45105 209 ASP B C 1
ATOM 3435 O O . ASP B 1 230 ? 6.50577 -29.89196 -28.37663 1.000 19.76293 209 ASP B O 1
ATOM 3440 N N . PHE B 1 231 ? 5.90149 -28.88752 -30.30684 1.000 15.43559 210 PHE B N 1
ATOM 3441 C CA . PHE B 1 231 ? 4.80736 -28.13455 -29.69852 1.000 13.10633 210 PHE B CA 1
ATOM 3442 C C . PHE B 1 231 ? 3.60391 -29.03191 -29.43417 1.000 15.99757 210 PHE B C 1
ATOM 3443 O O . PHE B 1 231 ? 2.89463 -28.85202 -28.44055 1.000 13.03812 210 PHE B O 1
ATOM 3451 N N . ALA B 1 232 ? 3.37700 -30.01982 -30.29041 1.000 15.15301 211 ALA B N 1
ATOM 3452 C CA . ALA B 1 232 ? 2.12627 -30.76702 -30.23732 1.000 14.03344 211 ALA B CA 1
ATOM 3453 C C . ALA B 1 232 ? 1.83791 -31.42864 -28.89112 1.000 13.48400 211 ALA B C 1
ATOM 3454 O O . ALA B 1 232 ? 0.67519 -31.38983 -28.47162 1.000 13.55033 211 ALA B O 1
ATOM 3456 N N . PRO B 1 233 ? 2.77962 -32.06020 -28.18591 1.000 14.41156 212 PRO B N 1
ATOM 3457 C CA . PRO B 1 233 ? 2.39513 -32.66125 -26.89434 1.000 15.18912 212 PRO B CA 1
ATOM 3458 C C . PRO B 1 233 ? 1.89101 -31.64310 -25.89540 1.000 13.40989 212 PRO B C 1
ATOM 3459 O O . PRO B 1 233 ? 0.95513 -31.91892 -25.12280 1.000 13.19221 212 PRO B O 1
ATOM 3463 N N . LEU B 1 234 ? 2.47893 -30.44573 -25.91377 1.000 12.75553 213 LEU B N 1
ATOM 3464 C CA . LEU B 1 234 ? 2.00343 -29.39462 -25.01824 1.000 12.11625 213 LEU B CA 1
ATOM 3465 C C . LEU B 1 234 ? 0.62484 -28.91904 -25.44738 1.000 11.56726 213 LEU B C 1
ATOM 3466 O O . LEU B 1 234 ? -0.25866 -28.70964 -24.60857 1.000 11.56537 213 LEU B O 1
ATOM 3471 N N . ALA B 1 235 ? 0.44786 -28.69424 -26.75224 1.000 11.32945 214 ALA B N 1
ATOM 3472 C CA . ALA B 1 235 ? -0.84543 -28.26295 -27.27460 1.000 11.44518 214 ALA B CA 1
ATOM 3473 C C . ALA B 1 235 ? -1.94032 -29.28509 -26.98767 1.000 12.80976 214 ALA B C 1
ATOM 3474 O O . ALA B 1 235 ? -3.05380 -28.92108 -26.60922 1.000 11.42205 214 ALA B O 1
ATOM 3476 N N . ALA B 1 236 ? -1.65153 -30.57459 -27.17936 1.000 11.77532 215 ALA B N 1
ATOM 3477 C CA . ALA B 1 236 ? -2.64318 -31.60733 -26.89207 1.000 11.62527 215 ALA B CA 1
ATOM 3478 C C . ALA B 1 236 ? -2.97389 -31.68771 -25.40183 1.000 13.40514 215 ALA B C 1
ATOM 3479 O O . ALA B 1 236 ? -4.14915 -31.82937 -25.03322 1.000 13.42855 215 ALA B O 1
ATOM 3481 N N . ARG B 1 237 ? -1.95968 -31.59424 -24.52989 1.000 12.49364 216 ARG B N 1
ATOM 3482 C CA . ARG B 1 237 ? -2.22719 -31.54117 -23.09737 1.000 11.47241 216 ARG B CA 1
ATOM 3483 C C . ARG B 1 237 ? -3.11087 -30.34189 -22.75027 1.000 12.78593 216 ARG B C 1
ATOM 3484 O O . ARG B 1 237 ? -4.05262 -30.44368 -21.94930 1.000 12.46405 216 ARG B O 1
ATOM 3492 N N . MET B 1 238 ? -2.79068 -29.17550 -23.31286 1.000 11.66520 217 MET B N 1
ATOM 3493 C CA . MET B 1 238 ? -3.64244 -28.00575 -23.11882 1.000 11.85018 217 MET B CA 1
ATOM 3494 C C . MET B 1 238 ? -5.07386 -28.30773 -23.50473 1.000 12.18825 217 MET B C 1
ATOM 3495 O O . MET B 1 238 ? -6.01836 -27.92949 -22.80273 1.000 12.87941 217 MET B O 1
ATOM 3500 N N . THR B 1 239 ? -5.24663 -28.94674 -24.66315 1.000 10.38541 218 THR B N 1
ATOM 3501 C CA . THR B 1 239 ? -6.58618 -29.19817 -25.18272 1.000 11.97174 218 THR B CA 1
ATOM 3502 C C . THR B 1 239 ? -7.37070 -30.10233 -24.23861 1.000 12.42629 218 THR B C 1
ATOM 3503 O O . THR B 1 239 ? -8.55015 -29.84090 -23.93837 1.000 12.00202 218 THR B O 1
ATOM 3507 N N . THR B 1 240 ? -6.72761 -31.17026 -23.74235 1.000 13.52593 219 THR B N 1
ATOM 3508 C CA . THR B 1 240 ? -7.44570 -32.06755 -22.83846 1.000 12.72658 219 THR B CA 1
ATOM 3509 C C . THR B 1 240 ? -7.73178 -31.40052 -21.49283 1.000 14.14133 219 THR B C 1
ATOM 3510 O O . THR B 1 240 ? -8.75706 -31.70180 -20.86764 1.000 15.28305 219 THR B O 1
ATOM 3514 N N . VAL B 1 241 ? -6.87221 -30.48272 -21.03837 1.000 11.79403 220 VAL B N 1
ATOM 3515 C CA . VAL B 1 241 ? -7.18824 -29.72179 -19.82430 1.000 12.48175 220 VAL B CA 1
ATOM 3516 C C . VAL B 1 241 ? -8.37363 -28.77284 -20.06340 1.000 14.09084 220 VAL B C 1
ATOM 3517 O O . VAL B 1 241 ? -9.29761 -28.68364 -19.24123 1.000 15.78617 220 VAL B O 1
ATOM 3521 N N . VAL B 1 242 ? -8.38432 -28.05816 -21.19214 1.000 13.73938 221 VAL B N 1
ATOM 3522 C CA . VAL B 1 242 ? -9.44945 -27.08872 -21.44184 1.000 13.90083 221 VAL B CA 1
ATOM 3523 C C . VAL B 1 242 ? -10.80860 -27.76405 -21.66419 1.000 13.59068 221 VAL B C 1
ATOM 3524 O O . VAL B 1 242 ? -11.86640 -27.11936 -21.49454 1.000 14.62241 221 VAL B O 1
ATOM 3528 N N . ALA B 1 243 ? -10.81692 -29.06193 -22.01035 1.000 12.86282 222 ALA B N 1
ATOM 3529 C CA . ALA B 1 243 ? -12.10693 -29.76200 -22.03493 1.000 14.71448 222 ALA B CA 1
ATOM 3530 C C . ALA B 1 243 ? -12.85148 -29.59271 -20.70963 1.000 14.85729 222 ALA B C 1
ATOM 3531 O O . ALA B 1 243 ? -14.07933 -29.45006 -20.68605 1.000 14.77030 222 ALA B O 1
ATOM 3533 N N . GLY B 1 244 ? -12.11825 -29.57090 -19.59266 1.000 13.79890 223 GLY B N 1
ATOM 3534 C CA . GLY B 1 244 ? -12.74747 -29.35141 -18.28959 1.000 15.49388 223 GLY B CA 1
ATOM 3535 C C . GLY B 1 244 ? -13.27693 -27.94546 -18.09552 1.000 15.11174 223 GLY B C 1
ATOM 3536 O O . GLY B 1 244 ? -14.25986 -27.73017 -17.37267 1.000 17.96059 223 GLY B O 1
ATOM 3537 N N . TYR B 1 245 ? -12.65027 -26.96231 -18.74891 1.000 15.64665 224 TYR B N 1
ATOM 3538 C CA . TYR B 1 245 ? -13.14924 -25.59405 -18.68951 1.000 14.98020 224 TYR B CA 1
ATOM 3539 C C . TYR B 1 245 ? -14.51287 -25.47176 -19.35316 1.000 13.97901 224 TYR B C 1
ATOM 3540 O O . TYR B 1 245 ? -15.31483 -24.60720 -18.98339 1.000 15.48386 224 TYR B O 1
ATOM 3549 N N . VAL B 1 246 ? -14.76747 -26.30173 -20.36248 1.000 13.84123 225 VAL B N 1
ATOM 3550 C CA . VAL B 1 246 ? -16.06741 -26.25015 -21.04602 1.000 12.93110 225 VAL B CA 1
ATOM 3551 C C . VAL B 1 246 ? -17.21967 -26.58243 -20.08493 1.000 16.78607 225 VAL B C 1
ATOM 3552 O O . VAL B 1 246 ? -18.23079 -25.85103 -19.99990 1.000 15.52381 225 VAL B O 1
ATOM 3556 N N . THR B 1 247 ? -17.12230 -27.72267 -19.38409 1.000 14.78521 226 THR B N 1
ATOM 3557 C CA . THR B 1 247 ? -18.18877 -28.03268 -18.44186 1.000 16.69784 226 THR B CA 1
ATOM 3558 C C . THR B 1 247 ? -18.20880 -27.03212 -17.29847 1.000 16.03267 226 THR B C 1
ATOM 3559 O O . THR B 1 247 ? -19.28594 -26.73094 -16.77197 1.000 15.82942 226 THR B O 1
ATOM 3563 N N . ALA B 1 248 ? -17.04976 -26.46296 -16.93102 1.000 15.19827 227 ALA B N 1
ATOM 3564 C CA . ALA B 1 248 ? -17.06889 -25.46387 -15.86305 1.000 15.67472 227 ALA B CA 1
ATOM 3565 C C . ALA B 1 248 ? -17.81435 -24.20146 -16.27745 1.000 16.16629 227 ALA B C 1
ATOM 3566 O O . ALA B 1 248 ? -18.45534 -23.55162 -15.43575 1.000 18.42118 227 ALA B O 1
ATOM 3568 N N . ALA B 1 249 ? -17.75831 -23.84327 -17.56221 1.000 15.26704 228 ALA B N 1
ATOM 3569 C CA . ALA B 1 249 ? -18.41574 -22.63271 -18.03211 1.000 14.38094 228 ALA B CA 1
ATOM 3570 C C . ALA B 1 249 ? -19.91468 -22.81226 -18.23073 1.000 15.68478 228 ALA B C 1
ATOM 3571 O O . ALA B 1 249 ? -20.65451 -21.82221 -18.15351 1.000 16.48982 228 ALA B O 1
ATOM 3573 N N . ALA B 1 250 ? -20.37276 -24.03413 -18.52237 1.000 14.26817 229 ALA B N 1
ATOM 3574 C CA . ALA B 1 250 ? -21.79657 -24.22597 -18.82677 1.000 14.01215 229 ALA B CA 1
ATOM 3575 C C . ALA B 1 250 ? -22.75903 -23.66795 -17.77340 1.000 15.85090 229 ALA B C 1
ATOM 3576 O O . ALA B 1 250 ? -23.75915 -23.03563 -18.16156 1.000 16.85724 229 ALA B O 1
ATOM 3578 N N . PRO B 1 251 ? -22.56590 -23.88974 -16.46544 1.000 15.67007 230 PRO B N 1
ATOM 3579 C CA . PRO B 1 251 ? -23.51691 -23.30942 -15.49594 1.000 17.88523 230 PRO B CA 1
ATOM 3580 C C . PRO B 1 251 ? -23.53818 -21.80054 -15.54525 1.000 15.60189 230 PRO B C 1
ATOM 3581 O O . PRO B 1 251 ? -24.58769 -21.18548 -15.31006 1.000 19.12017 230 PRO B O 1
ATOM 3585 N N . GLU B 1 252 ? -22.40313 -21.18103 -15.85996 1.000 17.12801 231 GLU B N 1
ATOM 3586 C CA . GLU B 1 252 ? -22.35770 -19.73175 -15.95773 1.000 15.15431 231 GLU B CA 1
ATOM 3587 C C . GLU B 1 252 ? -23.22456 -19.24326 -17.10929 1.000 17.89173 231 GLU B C 1
ATOM 3588 O O . GLU B 1 252 ? -23.99753 -18.28967 -16.96186 1.000 16.91874 231 GLU B O 1
ATOM 3594 N N . VAL B 1 253 ? -23.11907 -19.89539 -18.26605 1.000 17.47768 232 VAL B N 1
ATOM 3595 C CA . VAL B 1 253 ? -23.99216 -19.55662 -19.38571 1.000 14.86513 232 VAL B CA 1
ATOM 3596 C C . VAL B 1 253 ? -25.45623 -19.73589 -19.00325 1.000 17.82935 232 VAL B C 1
ATOM 3597 O O . VAL B 1 253 ? -26.29389 -18.86645 -19.27551 1.000 19.65244 232 VAL B O 1
ATOM 3601 N N . ASP B 1 254 ? -25.79768 -20.87373 -18.39234 1.000 17.17577 233 ASP B N 1
ATOM 3602 C CA . ASP B 1 254 ? -27.21637 -21.11887 -18.13119 1.000 16.01073 233 ASP B CA 1
ATOM 3603 C C . ASP B 1 254 ? -27.76939 -20.17745 -17.06328 1.000 20.42329 233 ASP B C 1
ATOM 3604 O O . ASP B 1 254 ? -28.95135 -19.82158 -17.11868 1.000 24.16384 233 ASP B O 1
ATOM 3609 N N . ALA B 1 255 ? -26.93925 -19.73327 -16.11811 1.000 17.11463 234 ALA B N 1
ATOM 3610 C CA . ALA B 1 255 ? -27.39821 -18.81359 -15.07547 1.000 18.75049 234 ALA B CA 1
ATOM 3611 C C . ALA B 1 255 ? -27.35307 -17.34779 -15.49420 1.000 20.38453 234 ALA B C 1
ATOM 3612 O O . ALA B 1 255 ? -27.88495 -16.49772 -14.76535 1.000 24.73536 234 ALA B O 1
ATOM 3614 N N . GLY B 1 256 ? -26.73453 -17.02359 -16.62488 1.000 20.00881 235 GLY B N 1
ATOM 3615 C CA . GLY B 1 256 ? -26.49796 -15.63169 -16.97125 1.000 18.53323 235 GLY B CA 1
ATOM 3616 C C . GLY B 1 256 ? -25.63176 -14.90045 -15.96636 1.000 20.69632 235 GLY B C 1
ATOM 3617 O O . GLY B 1 256 ? -25.82806 -13.70086 -15.73802 1.000 24.78754 235 GLY B O 1
ATOM 3618 N N . SER B 1 257 ? -24.68584 -15.60102 -15.34469 1.000 19.76245 236 SER B N 1
ATOM 3619 C CA . SER B 1 257 ? -23.83806 -15.07146 -14.28635 1.000 20.52896 236 SER B CA 1
ATOM 3620 C C . SER B 1 257 ? -22.40310 -15.48286 -14.56328 1.000 19.29022 236 SER B C 1
A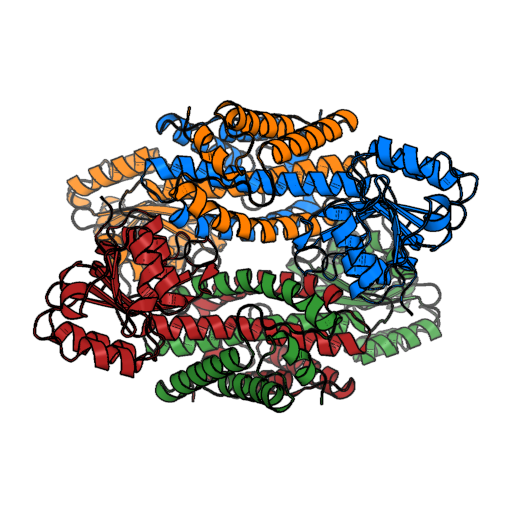TOM 3621 O O . SER B 1 257 ? -22.12133 -16.67658 -14.69755 1.000 19.08690 236 SER B O 1
ATOM 3624 N N . TYR B 1 258 ? -21.49805 -14.50867 -14.62298 1.000 16.56711 237 TYR B N 1
ATOM 3625 C CA . TYR B 1 258 ? -20.16234 -14.70960 -15.19619 1.000 15.85683 237 TYR B CA 1
ATOM 3626 C C . TYR B 1 258 ? -19.06906 -14.24857 -14.24716 1.000 15.82935 237 TYR B C 1
ATOM 3627 O O . TYR B 1 258 ? -18.35282 -13.28039 -14.53101 1.000 18.30701 237 TYR B O 1
ATOM 3636 N N . PRO B 1 259 ? -18.89577 -14.92913 -13.11553 1.000 18.39446 238 PRO B N 1
ATOM 3637 C CA . PRO B 1 259 ? -17.81874 -14.54267 -12.19914 1.000 19.99522 238 PRO B CA 1
ATOM 3638 C C . PRO B 1 259 ? -16.45271 -14.67915 -12.85780 1.000 18.36002 238 PRO B C 1
ATOM 3639 O O . PRO B 1 259 ? -16.25005 -15.49788 -13.75869 1.000 19.29521 238 PRO B O 1
ATOM 3643 N N . ALA B 1 260 ? -15.50919 -13.85156 -12.39229 1.000 19.30934 239 ALA B N 1
ATOM 3644 C CA . ALA B 1 260 ? -14.20203 -13.76045 -13.03736 1.000 18.40094 239 ALA B CA 1
ATOM 3645 C C . ALA B 1 260 ? -13.41504 -15.05870 -12.93758 1.000 21.16277 239 ALA B C 1
ATOM 3646 O O . ALA B 1 260 ? -12.66787 -15.39804 -13.86011 1.000 19.21897 239 ALA B O 1
ATOM 3648 N N . GLY B 1 261 ? -13.56246 -15.79687 -11.84431 1.000 22.68478 240 GLY B N 1
ATOM 3649 C CA . GLY B 1 261 ? -12.72045 -16.96814 -11.66034 1.000 23.30705 240 GLY B CA 1
ATOM 3650 C C . GLY B 1 261 ? -11.25745 -16.57320 -11.69124 1.000 23.46255 240 GLY B C 1
ATOM 3651 O O . GLY B 1 261 ? -10.82855 -15.63440 -11.00956 1.000 26.94690 240 GLY B O 1
ATOM 3652 N N . ASP B 1 262 ? -10.48333 -17.26908 -12.52130 1.000 25.72928 241 ASP B N 1
ATOM 3653 C CA . ASP B 1 262 ? -9.04201 -17.08304 -12.52489 1.000 26.52686 241 ASP B CA 1
ATOM 3654 C C . ASP B 1 262 ? -8.59859 -15.91084 -13.39558 1.000 20.47993 241 ASP B C 1
ATOM 3655 O O . ASP B 1 262 ? -7.41014 -15.57433 -13.39145 1.000 21.00979 241 ASP B O 1
ATOM 3660 N N . ALA B 1 263 ? -9.51369 -15.28028 -14.13660 1.000 18.29445 242 ALA B N 1
ATOM 3661 C CA . ALA B 1 263 ? -9.12460 -14.15956 -14.98346 1.000 17.07456 242 ALA B CA 1
ATOM 3662 C C . ALA B 1 263 ? -10.32429 -13.36467 -15.48514 1.000 15.93993 242 ALA B C 1
ATOM 3663 O O . ALA B 1 263 ? -11.24163 -13.91778 -16.09694 1.000 15.07375 242 ALA B O 1
ATOM 3665 N N . THR B 1 264 ? -10.32973 -12.06137 -15.23175 1.000 15.45724 243 THR B N 1
ATOM 3666 C CA . THR B 1 264 ? -11.33888 -11.20035 -15.83465 1.000 15.02365 243 THR B CA 1
ATOM 3667 C C . THR B 1 264 ? -11.13334 -11.08707 -17.34246 1.000 15.81121 243 THR B C 1
ATOM 3668 O O . THR B 1 264 ? -10.06710 -11.39854 -17.88414 1.000 15.31041 243 THR B O 1
ATOM 3672 N N . LEU B 1 265 ? -12.17194 -10.60299 -18.03101 1.000 15.46503 244 LEU B N 1
ATOM 3673 C CA . LEU B 1 265 ? -12.02339 -10.34760 -19.45620 1.000 15.31339 244 LEU B CA 1
ATOM 3674 C C . LEU B 1 265 ? -10.92202 -9.33417 -19.73557 1.000 17.67956 244 LEU B C 1
ATOM 3675 O O . LEU B 1 265 ? -10.27518 -9.40664 -20.78006 1.000 16.74694 244 LEU B O 1
ATOM 3680 N N . THR B 1 266 ? -10.70246 -8.37762 -18.83399 1.000 15.84564 245 THR B N 1
ATOM 3681 C CA . THR B 1 266 ? -9.58216 -7.45750 -19.02154 1.000 18.38155 245 THR B CA 1
ATOM 3682 C C . THR B 1 266 ? -8.25304 -8.21404 -19.10869 1.000 17.48792 245 THR B C 1
ATOM 3683 O O . THR B 1 266 ? -7.42175 -7.93432 -19.98731 1.000 18.26576 245 THR B O 1
ATOM 3687 N N . VAL B 1 267 ? -8.05658 -9.19986 -18.22760 1.000 14.76085 246 VAL B N 1
ATOM 3688 C CA . VAL B 1 267 ? -6.81734 -9.97499 -18.21288 1.000 14.43053 246 VAL B CA 1
ATOM 3689 C C . VAL B 1 267 ? -6.70297 -10.81490 -19.48603 1.000 16.83359 246 VAL B C 1
ATOM 3690 O O . VAL B 1 267 ? -5.63651 -10.86115 -20.13221 1.000 15.90126 246 VAL B O 1
ATOM 3694 N N . HIS B 1 268 ? -7.81590 -11.44071 -19.90216 1.000 14.99994 247 HIS B N 1
ATOM 3695 C CA . HIS B 1 268 ? -7.81649 -12.20436 -21.14888 1.000 12.51184 247 HIS B CA 1
ATOM 3696 C C . HIS B 1 268 ? -7.43250 -11.31168 -22.32311 1.000 12.16111 247 HIS B C 1
ATOM 3697 O O . HIS B 1 268 ? -6.58312 -11.67254 -23.15502 1.000 13.57285 247 HIS B O 1
ATOM 3704 N N . GLN B 1 269 ? -8.08747 -10.15589 -22.43248 1.000 16.20203 248 GLN B N 1
ATOM 3705 C CA . GLN B 1 269 ? -7.86123 -9.28160 -23.57534 1.000 16.92093 248 GLN B CA 1
ATOM 3706 C C . GLN B 1 269 ? -6.41736 -8.81418 -23.62468 1.000 15.03019 248 GLN B C 1
ATOM 3707 O O . GLN B 1 269 ? -5.83606 -8.69331 -24.70978 1.000 17.13982 248 GLN B O 1
ATOM 3713 N N . GLU B 1 270 ? -5.82155 -8.54834 -22.46151 1.000 16.15097 249 GLU B N 1
ATOM 3714 C CA . GLU B 1 270 ? -4.42369 -8.13581 -22.45118 1.000 19.10347 249 GLU B CA 1
ATOM 3715 C C . GLU B 1 270 ? -3.51662 -9.23618 -22.99447 1.000 17.32945 249 GLU B C 1
ATOM 3716 O O . GLU B 1 270 ? -2.60661 -8.96729 -23.79487 1.000 16.39083 249 GLU B O 1
ATOM 3722 N N . ALA B 1 271 ? -3.76399 -10.48813 -22.60008 1.000 15.99079 250 ALA B N 1
ATOM 3723 C CA . ALA B 1 271 ? -2.94081 -11.56604 -23.15708 1.000 14.34825 250 ALA B CA 1
ATOM 3724 C C . ALA B 1 271 ? -3.17141 -11.74026 -24.65360 1.000 13.05387 250 ALA B C 1
ATOM 3725 O O . ALA B 1 271 ? -2.25387 -12.09999 -25.39258 1.000 13.86610 250 ALA B O 1
ATOM 3727 N N . MET B 1 272 ? -4.40614 -11.51859 -25.10345 1.000 13.27044 251 MET B N 1
ATOM 3728 C CA . MET B 1 272 ? -4.75901 -11.59445 -26.51505 1.000 13.08250 251 MET B CA 1
ATOM 3729 C C . MET B 1 272 ? -3.97022 -10.55363 -27.29858 1.000 12.89223 251 MET B C 1
ATOM 3730 O O . MET B 1 272 ? -3.39836 -10.83553 -28.35757 1.000 14.41730 251 MET B O 1
ATOM 3735 N N . ARG B 1 273 ? -3.90396 -9.34399 -26.74880 1.000 14.74961 252 ARG B N 1
ATOM 3736 C CA . ARG B 1 273 ? -3.11291 -8.28253 -27.35496 1.000 15.93350 252 ARG B CA 1
ATOM 3737 C C . ARG B 1 273 ? -1.64201 -8.66692 -27.39520 1.000 14.98707 252 ARG B C 1
ATOM 3738 O O . ARG B 1 273 ? -0.95589 -8.40622 -28.38600 1.000 15.62499 252 ARG B O 1
ATOM 3746 N N . HIS B 1 274 ? -1.14939 -9.30141 -26.33183 1.000 14.64416 253 HIS B N 1
ATOM 3747 C CA . HIS B 1 274 ? 0.24529 -9.73489 -26.32493 1.000 12.90822 253 HIS B CA 1
ATOM 3748 C C . HIS B 1 274 ? 0.47749 -10.74877 -27.44553 1.000 16.18770 253 HIS B C 1
ATOM 3749 O O . HIS B 1 274 ? 1.47324 -10.67651 -28.17258 1.000 16.11362 253 HIS B O 1
ATOM 3756 N N . LEU B 1 275 ? -0.44968 -11.69801 -27.61221 1.000 13.59180 254 LEU B N 1
ATOM 3757 C CA . LEU B 1 275 ? -0.28722 -12.69248 -28.67380 1.000 12.53201 254 LEU B CA 1
ATOM 3758 C C . LEU B 1 275 ? -0.27568 -12.02248 -30.04629 1.000 15.00547 254 LEU B C 1
ATOM 3759 O O . LEU B 1 275 ? 0.52968 -12.38253 -30.91214 1.000 15.53391 254 LEU B O 1
ATOM 3764 N N . ALA B 1 276 ? -1.14668 -11.02918 -30.24982 1.000 15.21211 255 ALA B N 1
ATOM 3765 C CA . ALA B 1 276 ? -1.15345 -10.30253 -31.51775 1.000 15.92359 255 ALA B CA 1
ATOM 3766 C C . ALA B 1 276 ? 0.15860 -9.55548 -31.72858 1.000 15.56366 255 ALA B C 1
ATOM 3767 O O . ALA B 1 276 ? 0.72308 -9.56409 -32.83069 1.000 15.50156 255 ALA B O 1
ATOM 3769 N N . GLU B 1 277 ? 0.66588 -8.91831 -30.67805 1.000 15.08197 256 GLU B N 1
ATOM 3770 C CA . GLU B 1 277 ? 1.89316 -8.14092 -30.81348 1.000 16.57748 256 GLU B CA 1
ATOM 3771 C C . GLU B 1 277 ? 3.08424 -9.03725 -31.10356 1.000 17.23238 256 GLU B C 1
ATOM 3772 O O . GLU B 1 277 ? 3.93526 -8.68505 -31.92448 1.000 19.93520 256 GLU B O 1
ATOM 3778 N N . GLU B 1 278 ? 3.16314 -10.20606 -30.45059 1.000 15.59302 257 GLU B N 1
ATOM 3779 C CA . GLU B 1 278 ? 4.23859 -11.14733 -30.75720 1.000 15.28960 257 GLU B CA 1
ATOM 3780 C C . GLU B 1 278 ? 4.14346 -11.63809 -32.19314 1.000 16.50444 257 GLU B C 1
ATOM 3781 O O . GLU B 1 278 ? 5.16151 -11.74365 -32.88895 1.000 16.44850 257 GLU B O 1
ATOM 3787 N N . SER B 1 279 ? 2.92698 -11.94112 -32.65602 1.000 14.29233 258 SER B N 1
ATOM 3788 C CA . SER B 1 279 ? 2.74718 -12.35818 -34.04422 1.000 15.26758 258 SER B CA 1
ATOM 3789 C C . SER B 1 279 ? 3.24378 -11.28860 -35.00417 1.000 17.33524 258 SER B C 1
ATOM 3790 O O . SER B 1 279 ? 3.99493 -11.57619 -35.94460 1.000 18.98605 258 SER B O 1
ATOM 3793 N N . GLU B 1 280 ? 2.83560 -10.04239 -34.76501 1.000 16.78509 259 GLU B N 1
ATOM 3794 C CA . GLU B 1 280 ? 3.22139 -8.93265 -35.63093 1.000 20.39878 259 GLU B CA 1
ATOM 3795 C C . GLU B 1 280 ? 4.73532 -8.74003 -35.63322 1.000 21.08914 259 GLU B C 1
ATOM 3796 O O . GLU B 1 280 ? 5.35428 -8.61148 -36.69979 1.000 23.60889 259 GLU B O 1
ATOM 3802 N N . ALA B 1 281 ? 5.35356 -8.74543 -34.44405 1.000 18.34619 260 ALA B N 1
ATOM 3803 C CA . ALA B 1 281 ? 6.78401 -8.47933 -34.33271 1.000 16.91174 260 ALA B CA 1
ATOM 3804 C C . ALA B 1 281 ? 7.62540 -9.60337 -34.91706 1.000 22.20158 260 ALA B C 1
ATOM 3805 O O . ALA B 1 281 ? 8.75655 -9.35837 -35.36201 1.000 22.47665 260 ALA B O 1
ATOM 3807 N N . LEU B 1 282 ? 7.11307 -10.83506 -34.90930 1.000 20.28937 261 LEU B N 1
ATOM 3808 C CA . LEU B 1 282 ? 7.87066 -11.97363 -35.41353 1.000 18.65174 261 LEU B CA 1
ATOM 3809 C C . LEU B 1 282 ? 7.52575 -12.32509 -36.84701 1.000 22.60368 261 LEU B C 1
ATOM 3810 O O . LEU B 1 282 ? 8.07972 -13.29394 -37.38072 1.000 25.69683 261 LEU B O 1
ATOM 3815 N N . GLY B 1 283 ? 6.62365 -11.57276 -37.47435 1.000 21.03016 262 GLY B N 1
ATOM 3816 C CA . GLY B 1 283 ? 6.35801 -11.72387 -38.88995 1.000 22.13531 262 GLY B CA 1
ATOM 3817 C C . GLY B 1 283 ? 5.41040 -12.83894 -39.26737 1.000 21.75503 262 GLY B C 1
ATOM 3818 O O . GLY B 1 283 ? 5.48661 -13.35270 -40.38778 1.000 23.35668 262 GLY B O 1
ATOM 3819 N N . VAL B 1 284 ? 4.51759 -13.24807 -38.36723 1.000 20.42917 263 VAL B N 1
ATOM 3820 C CA . VAL B 1 284 ? 3.52016 -14.23176 -38.77149 1.000 18.54250 263 VAL B CA 1
ATOM 3821 C C . VAL B 1 284 ? 2.15212 -13.56760 -38.75488 1.000 17.87738 263 VAL B C 1
ATOM 3822 O O . VAL B 1 284 ? 2.02110 -12.38671 -38.41282 1.000 21.56746 263 VAL B O 1
ATOM 3826 N N . ASN B 1 285 ? 1.12910 -14.30971 -39.14129 1.000 16.79683 264 ASN B N 1
ATOM 3827 C CA . ASN B 1 285 ? -0.18836 -13.70621 -39.26429 1.000 18.93396 264 ASN B CA 1
ATOM 3828 C C . ASN B 1 285 ? -0.77280 -13.39743 -37.89154 1.000 18.04085 264 ASN B C 1
ATOM 3829 O O . ASN B 1 285 ? -0.75513 -14.24586 -36.99293 1.000 19.88545 264 ASN B O 1
ATOM 3834 N N . ALA B 1 286 ? -1.29856 -12.18246 -37.72823 1.000 18.00972 265 ALA B N 1
ATOM 3835 C CA . ALA B 1 286 ? -1.88239 -11.76140 -36.45773 1.000 16.72044 265 ALA B CA 1
ATOM 3836 C C . ALA B 1 286 ? -3.39448 -11.58805 -36.54096 1.000 14.90198 265 ALA B C 1
ATOM 3837 O O . ALA B 1 286 ? -4.01193 -11.13209 -35.57129 1.000 17.14801 265 ALA B O 1
ATOM 3839 N N . GLU B 1 287 ? -4.00604 -11.96272 -37.66451 1.000 16.15641 266 GLU B N 1
ATOM 3840 C CA . GLU B 1 287 ? -5.44208 -11.75630 -37.81982 1.000 16.81033 266 GLU B CA 1
ATOM 3841 C C . GLU B 1 287 ? -6.24403 -12.54733 -36.79633 1.000 15.39042 266 GLU B C 1
ATOM 3842 O O . GLU B 1 287 ? -7.26423 -12.05459 -36.30140 1.000 15.50932 266 GLU B O 1
ATOM 3848 N N . LEU B 1 288 ? -5.79358 -13.76287 -36.44304 1.000 13.82424 267 LEU B N 1
ATOM 3849 C CA . LEU B 1 288 ? -6.55288 -14.54378 -35.46327 1.000 14.84132 267 LEU B CA 1
ATOM 3850 C C . LEU B 1 288 ? -6.51782 -13.90661 -34.08033 1.000 14.25904 267 LEU B C 1
ATOM 3851 O O . LEU B 1 288 ? -7.59967 -13.65840 -33.52296 1.000 14.84618 267 LEU B O 1
ATOM 3856 N N . PRO B 1 289 ? -5.35574 -13.61094 -33.47070 1.000 15.02166 268 PRO B N 1
ATOM 3857 C CA . PRO B 1 289 ? -5.39940 -12.94137 -32.16197 1.000 12.03664 268 PRO B CA 1
ATOM 3858 C C . PRO B 1 289 ? -6.09014 -11.59571 -32.20920 1.000 12.56311 268 PRO B C 1
ATOM 3859 O O . PRO B 1 289 ? -6.76095 -11.23401 -31.23842 1.000 13.41826 268 PRO B O 1
ATOM 3863 N N . ARG B 1 290 ? -5.99375 -10.85405 -33.31629 1.000 15.86452 269 ARG B N 1
ATOM 3864 C CA . ARG B 1 290 ? -6.72865 -9.58997 -33.38198 1.000 14.51634 269 ARG B CA 1
ATOM 3865 C C . ARG B 1 290 ? -8.23873 -9.82385 -33.38224 1.000 14.46774 269 ARG B C 1
ATOM 3866 O O . ARG B 1 290 ? -8.98704 -9.04949 -32.77226 1.000 16.24064 269 ARG B O 1
ATOM 3874 N N . PHE B 1 291 ? -8.70711 -10.89977 -34.02974 1.000 13.19914 270 PHE B N 1
ATOM 3875 C CA . PHE B 1 291 ? -10.12979 -11.23913 -33.98748 1.000 14.34599 270 PHE B CA 1
ATOM 3876 C C . PHE B 1 291 ? -10.55329 -11.67614 -32.58506 1.000 14.16090 270 PHE B C 1
ATOM 3877 O O . PHE B 1 291 ? -11.63815 -11.30786 -32.10778 1.000 14.32498 270 PHE B O 1
ATOM 3885 N N . LEU B 1 292 ? -9.70508 -12.45226 -31.90561 1.000 13.21220 271 LEU B N 1
ATOM 3886 C CA . LEU B 1 292 ? -9.99977 -12.79798 -30.51716 1.000 12.65505 271 LEU B CA 1
ATOM 3887 C C . LEU B 1 292 ? -10.16487 -11.54136 -29.67761 1.000 13.76699 271 LEU B C 1
ATOM 3888 O O . LEU B 1 292 ? -11.09614 -11.43912 -28.86565 1.000 13.57488 271 LEU B O 1
ATOM 3893 N N . GLN B 1 293 ? -9.25014 -10.58340 -29.86776 1.000 15.81008 272 GLN B N 1
ATOM 3894 C CA . GLN B 1 293 ? -9.29607 -9.29963 -29.17471 1.000 15.86898 272 GLN B CA 1
ATOM 3895 C C . GLN B 1 293 ? -10.58747 -8.55689 -29.47270 1.000 17.08834 272 GLN B C 1
ATOM 3896 O O . GLN B 1 293 ? -11.18675 -7.95129 -28.57386 1.000 17.86762 272 GLN B O 1
ATOM 3902 N N . LEU B 1 294 ? -11.02044 -8.58588 -30.73942 1.000 15.23188 273 LEU B N 1
ATOM 3903 C CA . LEU B 1 294 ? -12.26998 -7.94416 -31.13518 1.000 18.48823 273 LEU B CA 1
ATOM 3904 C C . LEU B 1 294 ? -13.44005 -8.51262 -30.34795 1.000 21.59182 273 LEU B C 1
ATOM 3905 O O . LEU B 1 294 ? -14.25363 -7.76474 -29.79172 1.000 21.56124 273 LEU B O 1
ATOM 3910 N N . LEU B 1 295 ? -13.54501 -9.84261 -30.30610 1.000 17.63357 274 LEU B N 1
ATOM 3911 C CA . LEU B 1 295 ? -14.67243 -10.47358 -29.61942 1.000 18.35269 274 LEU B CA 1
ATOM 3912 C C . LEU B 1 295 ? -14.67407 -10.12609 -28.13432 1.000 19.19560 274 LEU B C 1
ATOM 3913 O O . LEU B 1 295 ? -15.71567 -9.74564 -27.56106 1.000 19.71439 274 LEU B O 1
ATOM 3918 N N . ALA B 1 296 ? -13.50388 -10.23789 -27.49007 1.000 15.57625 275 ALA B N 1
ATOM 3919 C CA . ALA B 1 296 ? -13.43948 -9.92130 -26.06798 1.000 14.30454 275 ALA B CA 1
ATOM 3920 C C . ALA B 1 296 ? -13.77267 -8.45454 -25.81999 1.000 18.35491 275 ALA B C 1
ATOM 3921 O O . ALA B 1 296 ? -14.43076 -8.12262 -24.82946 1.000 18.96609 275 ALA B O 1
ATOM 3923 N N . GLY B 1 297 ? -13.34172 -7.56527 -26.71739 1.000 19.28872 276 GLY B N 1
ATOM 3924 C CA . GLY B 1 297 ? -13.66703 -6.15486 -26.56428 1.000 22.78974 276 GLY B CA 1
ATOM 3925 C C . GLY B 1 297 ? -15.14679 -5.88219 -26.73629 1.000 22.56015 276 GLY B C 1
ATOM 3926 O O . GLY B 1 297 ? -15.70443 -5.00631 -26.06601 1.000 25.46303 276 GLY B O 1
ATOM 3927 N N . ARG B 1 298 ? -15.80114 -6.62789 -27.62880 1.000 25.07458 277 ARG B N 1
ATOM 3928 C CA . ARG B 1 298 ? -17.25490 -6.55538 -27.74246 1.000 23.98080 277 ARG B CA 1
ATOM 3929 C C . ARG B 1 298 ? -17.90603 -6.85901 -26.40269 1.000 25.41807 277 ARG B C 1
ATOM 3930 O O . ARG B 1 298 ? -18.84510 -6.17098 -25.98184 1.000 30.27657 277 ARG B O 1
ATOM 3938 N N . ALA B 1 299 ? -17.40782 -7.88133 -25.70881 1.000 19.04187 278 ALA B N 1
ATOM 3939 C CA . ALA B 1 299 ? -17.98606 -8.20337 -24.40389 1.000 19.69200 278 ALA B CA 1
ATOM 3940 C C . ALA B 1 299 ? -17.67264 -7.12612 -23.36338 1.000 20.75616 278 ALA B C 1
ATOM 3941 O O . ALA B 1 299 ? -18.53947 -6.75090 -22.55469 1.000 21.14806 278 ALA B O 1
ATOM 3943 N N . VAL B 1 300 ? -16.43286 -6.64557 -23.33563 1.000 18.86601 279 VAL B N 1
ATOM 3944 C CA . VAL B 1 300 ? -16.05505 -5.64016 -22.34667 1.000 20.15185 279 VAL B CA 1
ATOM 3945 C C . VAL B 1 300 ? -16.90108 -4.37942 -22.52402 1.000 23.73676 279 VAL B C 1
ATOM 3946 O O . VAL B 1 300 ? -17.33213 -3.75888 -21.54252 1.000 21.98337 279 VAL B O 1
ATOM 3950 N N . ALA B 1 301 ? -17.21189 -4.02215 -23.77520 1.000 25.33397 280 ALA B N 1
ATOM 3951 C CA . ALA B 1 301 ? -18.00139 -2.81983 -24.03807 1.000 28.61936 280 ALA B CA 1
ATOM 3952 C C . ALA B 1 301 ? -19.43215 -2.91611 -23.51398 1.000 28.69177 280 ALA B C 1
ATOM 3953 O O . ALA B 1 301 ? -20.05402 -1.87475 -23.26429 1.000 34.62788 280 ALA B O 1
ATOM 3955 N N . GLU B 1 302 ? -19.97385 -4.12745 -23.35611 1.000 27.71164 281 GLU B N 1
ATOM 3956 C CA . GLU B 1 302 ? -21.26963 -4.33669 -22.71823 1.000 27.46936 281 GLU B CA 1
ATOM 3957 C C . GLU B 1 302 ? -21.22060 -4.15238 -21.20561 1.000 25.80319 281 GLU B C 1
ATOM 3958 O O . GLU B 1 302 ? -22.24935 -4.34066 -20.54822 1.000 28.52626 281 GLU B O 1
ATOM 3964 N N . GLY B 1 303 ? -20.06149 -3.83538 -20.64057 1.000 20.93131 282 GLY B N 1
ATOM 3965 C CA . GLY B 1 303 ? -19.90513 -3.73274 -19.20475 1.000 19.03111 282 GLY B CA 1
ATOM 3966 C C . GLY B 1 303 ? -19.28011 -4.92765 -18.49845 1.000 17.91637 282 GLY B C 1
ATOM 3967 O O . GLY B 1 303 ? -19.46730 -5.06562 -17.28644 1.000 20.69704 282 GLY B O 1
ATOM 3968 N N . HIS B 1 304 ? -18.52777 -5.77552 -19.20381 1.000 18.87008 283 HIS B N 1
ATOM 3969 C CA . HIS B 1 304 ? -18.02064 -7.01790 -18.63145 1.000 19.02638 283 HIS B CA 1
ATOM 3970 C C . HIS B 1 304 ? -16.51466 -6.99994 -18.39214 1.000 17.48706 283 HIS B C 1
ATOM 3971 O O . HIS B 1 304 ? -15.88409 -8.05961 -18.38921 1.000 15.36426 283 HIS B O 1
ATOM 3978 N N . ALA B 1 305 ? -15.92975 -5.81567 -18.15902 1.000 14.94743 284 ALA B N 1
ATOM 3979 C CA . ALA B 1 305 ? -14.49281 -5.72357 -17.91660 1.000 16.76459 284 ALA B CA 1
ATOM 3980 C C . ALA B 1 305 ? -14.04689 -6.65695 -16.80137 1.000 17.71423 284 ALA B C 1
ATOM 3981 O O . ALA B 1 305 ? -12.96217 -7.24129 -16.87420 1.000 18.25442 284 ALA B O 1
ATOM 3983 N N . GLU B 1 306 ? -14.86673 -6.80543 -15.75864 1.000 15.22322 285 GLU B N 1
ATOM 3984 C CA . GLU B 1 306 ? -14.51670 -7.59448 -14.58476 1.000 16.57532 285 GLU B CA 1
ATOM 3985 C C . GLU B 1 306 ? -15.22268 -8.94652 -14.55145 1.000 13.78086 285 GLU B C 1
ATOM 3986 O O . GLU B 1 306 ? -15.12149 -9.67058 -13.54948 1.000 16.36469 285 GLU B O 1
ATOM 3992 N N . SER B 1 307 ? -15.93056 -9.30321 -15.62228 1.000 15.19180 286 SER B N 1
ATOM 3993 C CA . SER B 1 307 ? -16.55948 -10.61157 -15.68954 1.000 15.79533 286 SER B CA 1
ATOM 3994 C C . SER B 1 307 ? -15.56625 -11.65327 -16.18273 1.000 13.68465 286 SER B C 1
ATOM 3995 O O . SER B 1 307 ? -14.50781 -11.33273 -16.72251 1.000 15.08423 286 SER B O 1
ATOM 3998 N N . GLY B 1 308 ? -15.93575 -12.92058 -16.00571 1.000 13.99871 287 GLY B N 1
ATOM 3999 C CA . GLY B 1 308 ? -15.18302 -14.01716 -16.58423 1.000 15.01602 287 GLY B CA 1
ATOM 4000 C C . GLY B 1 308 ? -15.50496 -14.26115 -18.04912 1.000 13.51842 287 GLY B C 1
ATOM 4001 O O . GLY B 1 308 ? -16.39516 -13.66053 -18.64343 1.000 14.81882 287 GLY B O 1
ATOM 4002 N N . TYR B 1 309 ? -14.75651 -15.20009 -18.62924 1.000 13.95112 288 TYR B N 1
ATOM 4003 C CA . TYR B 1 309 ? -14.79847 -15.40503 -20.07367 1.000 11.69266 288 TYR B CA 1
ATOM 4004 C C . TYR B 1 309 ? -16.18544 -15.82414 -20.55726 1.000 11.86708 288 TYR B C 1
ATOM 4005 O O . TYR B 1 309 ? -16.55685 -15.50928 -21.69073 1.000 16.14678 288 TYR B O 1
ATOM 4014 N N . SER B 1 310 ? -16.96721 -16.52025 -19.72379 1.000 12.99427 289 SER B N 1
ATOM 4015 C CA . SER B 1 310 ? -18.27839 -16.97568 -20.18286 1.000 14.86055 289 SER B CA 1
ATOM 4016 C C . SER B 1 310 ? -19.19799 -15.82342 -20.58915 1.000 14.45263 289 SER B C 1
ATOM 4017 O O . SER B 1 310 ? -20.14818 -16.03843 -21.35876 1.000 14.94033 289 SER B O 1
ATOM 4020 N N . ALA B 1 311 ? -18.91435 -14.59695 -20.13258 1.000 15.45016 290 ALA B N 1
ATOM 4021 C CA . ALA B 1 311 ? -19.70772 -13.44887 -20.56156 1.000 13.57056 290 ALA B CA 1
ATOM 4022 C C . ALA B 1 311 ? -19.67484 -13.24516 -22.07340 1.000 14.65627 290 ALA B C 1
ATOM 4023 O O . ALA B 1 311 ? -20.58614 -12.61318 -22.62142 1.000 15.78062 290 ALA B O 1
ATOM 4025 N N . LEU B 1 312 ? -18.68575 -13.81862 -22.77466 1.000 14.24017 291 LEU B N 1
ATOM 4026 C CA . LEU B 1 312 ? -18.66671 -13.69206 -24.22232 1.000 15.69418 291 LEU B CA 1
ATOM 4027 C C . LEU B 1 312 ? -19.89519 -14.29962 -24.88319 1.000 14.41139 291 LEU B C 1
ATOM 4028 O O . LEU B 1 312 ? -20.21497 -13.92758 -26.02604 1.000 15.08210 291 LEU B O 1
ATOM 4033 N N . VAL B 1 313 ? -20.60108 -15.20684 -24.19365 1.000 13.39940 292 VAL B N 1
ATOM 4034 C CA . VAL B 1 313 ? -21.78947 -15.77751 -24.82526 1.000 13.69835 292 VAL B CA 1
ATOM 4035 C C . VAL B 1 313 ? -22.76254 -14.67866 -25.21586 1.000 18.61899 292 VAL B C 1
ATOM 4036 O O . VAL B 1 313 ? -23.42947 -14.77627 -26.25694 1.000 17.29059 292 VAL B O 1
ATOM 4040 N N . GLU B 1 314 ? -22.82247 -13.59077 -24.43175 1.000 17.72893 293 GLU B N 1
ATOM 4041 C CA . GLU B 1 314 ? -23.84849 -12.58981 -24.70589 1.000 20.51717 293 GLU B CA 1
ATOM 4042 C C . GLU B 1 314 ? -23.60613 -11.91650 -26.04562 1.000 18.52254 293 GLU B C 1
ATOM 4043 O O . GLU B 1 314 ? -24.55726 -11.65570 -26.79277 1.000 22.40303 293 GLU B O 1
ATOM 4049 N N . GLN B 1 315 ? -22.34133 -11.67922 -26.40570 1.000 17.18070 294 GLN B N 1
ATOM 4050 C CA . GLN B 1 315 ? -22.14644 -11.05131 -27.69909 1.000 20.26143 294 GLN B CA 1
ATOM 4051 C C . GLN B 1 315 ? -22.22169 -12.06868 -28.83107 1.000 21.85015 294 GLN B C 1
ATOM 4052 O O . GLN B 1 315 ? -22.46179 -11.67747 -29.97781 1.000 21.61177 294 GLN B O 1
ATOM 4058 N N . PHE B 1 316 ? -22.07015 -13.36965 -28.53394 1.000 18.13432 295 PHE B N 1
ATOM 4059 C CA . PHE B 1 316 ? -22.30679 -14.36131 -29.58291 1.000 16.19207 295 PHE B CA 1
ATOM 4060 C C . PHE B 1 316 ? -23.78470 -14.50108 -29.92404 1.000 19.24970 295 PHE B C 1
ATOM 4061 O O . PHE B 1 316 ? -24.10946 -15.01749 -30.99910 1.000 17.36623 295 PHE B O 1
ATOM 4069 N N . ARG B 1 317 ? -24.68469 -14.06202 -29.04398 1.000 17.26619 296 ARG B N 1
ATOM 4070 C CA . ARG B 1 317 ? -26.11066 -14.11160 -29.33949 1.000 18.84545 296 ARG B CA 1
ATOM 4071 C C . ARG B 1 317 ? -26.57038 -12.96556 -30.22456 1.000 20.43685 296 ARG B C 1
ATOM 4072 O O . ARG B 1 317 ? -27.68732 -13.02716 -30.75211 1.000 20.98772 296 ARG B O 1
ATOM 4080 N N . LYS B 1 318 ? -25.74290 -11.94218 -30.41211 1.000 22.02332 297 LYS B N 1
ATOM 4081 C CA . LYS B 1 318 ? -26.14107 -10.70923 -31.08118 1.000 24.14120 297 LYS B CA 1
ATOM 4082 C C . LYS B 1 318 ? -25.54539 -10.67606 -32.47867 1.000 23.85751 297 LYS B C 1
ATOM 4083 O O . LYS B 1 318 ? -24.32076 -10.68845 -32.62937 1.000 27.52950 297 LYS B O 1
ATOM 4089 N N . ALA B 1 319 ? -26.40713 -10.58449 -33.48872 1.000 27.03599 298 ALA B N 1
ATOM 4090 C CA . ALA B 1 319 ? -25.96041 -10.46745 -34.87882 1.000 29.51952 298 ALA B CA 1
ATOM 4091 C C . ALA B 1 319 ? -25.08758 -9.22917 -35.08912 1.000 35.19895 298 ALA B C 1
ATOM 4092 O O . ALA B 1 319 ? -25.03782 -8.33167 -34.23956 1.000 39.52815 298 ALA B O 1
ATOM 4094 N N . GLY C 1 31 ? 21.88604 -32.71656 -42.82401 1.000 47.46358 10 GLY C N 1
ATOM 4095 C CA . GLY C 1 31 ? 21.22793 -33.79713 -43.54067 1.000 43.33641 10 GLY C CA 1
ATOM 4096 C C . GLY C 1 31 ? 20.83098 -34.94045 -42.62611 1.000 40.44004 10 GLY C C 1
ATOM 4097 O O . GLY C 1 31 ? 21.34996 -35.05015 -41.51535 1.000 39.24587 10 GLY C O 1
ATOM 4098 N N . PRO C 1 32 ? 19.90197 -35.78254 -43.07829 1.000 37.70864 11 PRO C N 1
ATOM 4099 C CA . PRO C 1 32 ? 19.49514 -36.93058 -42.25937 1.000 30.75616 11 PRO C CA 1
ATOM 4100 C C . PRO C 1 32 ? 20.64095 -37.91836 -42.08644 1.000 29.91365 11 PRO C C 1
ATOM 4101 O O . PRO C 1 32 ? 21.39482 -38.19001 -43.02223 1.000 32.60710 11 PRO C O 1
ATOM 4105 N N . ALA C 1 33 ? 20.76151 -38.45570 -40.87421 1.000 27.48998 12 ALA C N 1
ATOM 4106 C CA . ALA C 1 33 ? 21.83301 -39.39139 -40.56717 1.000 26.10873 12 ALA C CA 1
ATOM 4107 C C . ALA C 1 33 ? 21.64093 -40.70055 -41.32185 1.000 24.63424 12 ALA C C 1
ATOM 4108 O O . ALA C 1 33 ? 20.52382 -41.08699 -41.68276 1.000 26.99071 12 ALA C O 1
ATOM 4110 N N . ALA C 1 34 ? 22.75331 -41.37650 -41.58343 1.000 24.20088 13 ALA C N 1
ATOM 4111 C CA . ALA C 1 34 ? 22.69220 -42.72471 -42.11395 1.000 20.42089 13 ALA C CA 1
ATOM 4112 C C . ALA C 1 34 ? 22.31893 -43.67149 -40.98598 1.000 19.26767 13 ALA C C 1
ATOM 4113 O O . ALA C 1 34 ? 22.77130 -43.50828 -39.85107 1.000 19.20462 13 ALA C O 1
ATOM 4115 N N . VAL C 1 35 ? 21.49173 -44.66387 -41.29972 1.000 19.45780 14 VAL C N 1
ATOM 4116 C CA . VAL C 1 35 ? 20.98145 -45.57046 -40.28229 1.000 18.02184 14 VAL C CA 1
ATOM 4117 C C . VAL C 1 35 ? 20.97841 -46.99377 -40.82456 1.000 17.74651 14 VAL C C 1
ATOM 4118 O O . VAL C 1 35 ? 20.88112 -47.22213 -42.03438 1.000 19.44483 14 VAL C O 1
ATOM 4122 N N . THR C 1 36 ? 21.10084 -47.95272 -39.91280 1.000 13.83844 15 THR C N 1
ATOM 4123 C CA . THR C 1 36 ? 20.93293 -49.36622 -40.21722 1.000 14.41528 15 THR C CA 1
ATOM 4124 C C . THR C 1 36 ? 19.80361 -49.92101 -39.36396 1.000 15.00832 15 THR C C 1
ATOM 4125 O O . THR C 1 36 ? 19.69936 -49.58736 -38.18019 1.000 15.59670 15 THR C O 1
ATOM 4129 N N . VAL C 1 37 ? 18.92033 -50.71449 -39.97955 1.000 13.69797 16 VAL C N 1
ATOM 4130 C CA . VAL C 1 37 ? 17.87040 -51.42871 -39.25881 1.000 12.00703 16 VAL C CA 1
ATOM 4131 C C . VAL C 1 37 ? 18.13574 -52.92397 -39.36132 1.000 14.46765 16 VAL C C 1
ATOM 4132 O O . VAL C 1 37 ? 18.23338 -53.46870 -40.46610 1.000 15.27743 16 VAL C O 1
ATOM 4136 N N . LEU C 1 38 ? 18.20304 -53.59063 -38.21268 1.000 13.21339 17 LEU C N 1
ATOM 4137 C CA . LEU C 1 38 ? 18.34407 -55.04298 -38.13534 1.000 12.44325 17 LEU C CA 1
ATOM 4138 C C . LEU C 1 38 ? 17.02107 -55.63771 -37.68044 1.000 15.03054 17 LEU C C 1
ATOM 4139 O O . LEU C 1 38 ? 16.56851 -55.36440 -36.56003 1.000 15.95846 17 LEU C O 1
ATOM 4144 N N . GLY C 1 39 ? 16.42441 -56.46438 -38.52849 1.000 15.17671 18 GLY C N 1
ATOM 4145 C CA . GLY C 1 39 ? 15.12973 -57.04148 -38.22478 1.000 14.36014 18 GLY C CA 1
ATOM 4146 C C . GLY C 1 39 ? 14.06283 -56.45155 -39.12443 1.000 15.18243 18 GLY C C 1
ATOM 4147 O O . GLY C 1 39 ? 13.72928 -55.26939 -38.98536 1.000 16.97294 18 GLY C O 1
ATOM 4148 N N . LEU C 1 40 ? 13.55122 -57.23545 -40.06755 1.000 15.00389 19 LEU C N 1
ATOM 4149 C CA . LEU C 1 40 ? 12.53525 -56.77804 -41.00501 1.000 14.17297 19 LEU C CA 1
ATOM 4150 C C . LEU C 1 40 ? 11.24082 -57.55484 -40.82048 1.000 16.39257 19 LEU C C 1
ATOM 4151 O O . LEU C 1 40 ? 10.57107 -57.92444 -41.78750 1.000 19.49426 19 LEU C O 1
ATOM 4156 N N . GLY C 1 41 ? 10.86836 -57.80016 -39.56374 1.000 15.02765 20 GLY C N 1
ATOM 4157 C CA . GLY C 1 41 ? 9.51436 -58.23571 -39.26474 1.000 17.59818 20 GLY C CA 1
ATOM 4158 C C . GLY C 1 41 ? 8.48342 -57.13130 -39.46151 1.000 15.95185 20 GLY C C 1
ATOM 4159 O O . GLY C 1 41 ? 8.75888 -56.12562 -40.11736 1.000 16.97261 20 GLY C O 1
ATOM 4160 N N . ARG C 1 42 ? 7.27855 -57.30506 -38.91454 1.000 15.80715 21 ARG C N 1
ATOM 4161 C CA . ARG C 1 42 ? 6.24148 -56.28941 -39.11641 1.000 17.17596 21 ARG C CA 1
ATOM 4162 C C . ARG C 1 42 ? 6.69017 -54.92119 -38.58781 1.000 15.21936 21 ARG C C 1
ATOM 4163 O O . ARG C 1 42 ? 6.54974 -53.88579 -39.27369 1.000 16.63352 21 ARG C O 1
ATOM 4171 N N . MET C 1 43 ? 7.29809 -54.91048 -37.39796 1.000 18.42404 22 MET C N 1
ATOM 4172 C CA . MET C 1 43 ? 7.72087 -53.65110 -36.78940 1.000 16.31834 22 MET C CA 1
ATOM 4173 C C . MET C 1 43 ? 8.98944 -53.13161 -37.44792 1.000 14.86491 22 MET C C 1
ATOM 4174 O O . MET C 1 43 ? 9.07416 -51.95391 -37.80434 1.000 16.09462 22 MET C O 1
ATOM 4179 N N . GLY C 1 44 ? 9.99355 -53.99492 -37.60792 1.000 15.97557 23 GLY C N 1
ATOM 4180 C CA . GLY C 1 44 ? 11.25759 -53.52951 -38.16344 1.000 14.47995 23 GLY C CA 1
ATOM 4181 C C . GLY C 1 44 ? 11.09728 -53.00467 -39.57658 1.000 13.30742 23 GLY C C 1
ATOM 4182 O O . GLY C 1 44 ? 11.71072 -51.99780 -39.94555 1.000 13.66580 23 GLY C O 1
ATOM 4183 N N . SER C 1 45 ? 10.26289 -53.67730 -40.38280 1.000 14.31095 24 SER C N 1
ATOM 4184 C CA . SER C 1 45 ? 9.92836 -53.15207 -41.70253 1.000 16.07621 24 SER C CA 1
ATOM 4185 C C . SER C 1 45 ? 9.29511 -51.78051 -41.60999 1.000 14.31334 24 SER C C 1
ATOM 4186 O O . SER C 1 45 ? 9.62394 -50.89737 -42.41858 1.000 16.38065 24 SER C O 1
ATOM 4189 N N . ALA C 1 46 ? 8.39439 -51.57127 -40.63049 1.000 16.33075 25 ALA C N 1
ATOM 4190 C CA . ALA C 1 46 ? 7.81749 -50.22831 -40.49717 1.000 17.67014 25 ALA C CA 1
ATOM 4191 C C . ALA C 1 46 ? 8.86595 -49.18208 -40.09692 1.000 14.24477 25 ALA C C 1
ATOM 4192 O O . ALA C 1 46 ? 8.83544 -48.03751 -40.58259 1.000 15.10185 25 ALA C O 1
ATOM 4194 N N . LEU C 1 47 ? 9.80246 -49.54453 -39.21635 1.000 13.29898 26 LEU C N 1
ATOM 4195 C CA . LEU C 1 47 ? 10.85069 -48.59686 -38.83248 1.000 13.54665 26 LEU C CA 1
ATOM 4196 C C . LEU C 1 47 ? 11.70210 -48.22105 -40.03574 1.000 13.45398 26 LEU C C 1
ATOM 4197 O O . LEU C 1 47 ? 11.97489 -47.03717 -40.28266 1.000 16.08419 26 LEU C O 1
ATOM 4202 N N . ALA C 1 48 ? 12.12473 -49.23330 -40.80917 1.000 13.75300 27 ALA C N 1
ATOM 4203 C CA . ALA C 1 48 ? 12.95610 -48.96544 -41.97104 1.000 13.94979 27 ALA C CA 1
ATOM 4204 C C . ALA C 1 48 ? 12.21998 -48.09659 -42.97766 1.000 14.17937 27 ALA C C 1
ATOM 4205 O O . ALA C 1 48 ? 12.80840 -47.17904 -43.56425 1.000 16.76062 27 ALA C O 1
ATOM 4207 N N . ALA C 1 49 ? 10.93311 -48.37689 -43.19505 1.000 15.96382 28 ALA C N 1
ATOM 4208 C CA . ALA C 1 49 ? 10.16681 -47.58920 -44.15784 1.000 18.14111 28 ALA C CA 1
ATOM 4209 C C . ALA C 1 49 ? 10.07914 -46.13912 -43.71354 1.000 16.85663 28 ALA C C 1
ATOM 4210 O O . ALA C 1 49 ? 10.18692 -45.22598 -44.53656 1.000 19.37415 28 ALA C O 1
ATOM 4212 N N . ALA C 1 50 ? 9.91299 -45.91109 -42.40587 1.000 15.66428 29 ALA C N 1
ATOM 4213 C CA . ALA C 1 50 ? 9.84961 -44.54325 -41.89084 1.000 16.00995 29 ALA C CA 1
ATOM 4214 C C . ALA C 1 50 ? 11.17116 -43.79479 -42.08029 1.000 16.91827 29 ALA C C 1
ATOM 4215 O O . ALA C 1 50 ? 11.17011 -42.62226 -42.47559 1.000 18.64693 29 ALA C O 1
ATOM 4217 N N . PHE C 1 51 ? 12.30761 -44.43808 -41.78634 1.000 14.11876 30 PHE C N 1
ATOM 4218 C CA . PHE C 1 51 ? 13.59445 -43.78107 -42.02330 1.000 16.07116 30 PHE C CA 1
ATOM 4219 C C . PHE C 1 51 ? 13.76739 -43.44509 -43.50255 1.000 18.86666 30 PHE C C 1
ATOM 4220 O O . PHE C 1 51 ? 14.20793 -42.33863 -43.86023 1.000 18.71039 30 PHE C O 1
ATOM 4228 N N . LEU C 1 52 ? 13.41457 -44.38744 -44.37198 1.000 19.50594 31 LEU C N 1
ATOM 4229 C CA . LEU C 1 52 ? 13.54520 -44.17448 -45.80725 1.000 21.01500 31 LEU C CA 1
ATOM 4230 C C . LEU C 1 52 ? 12.66173 -43.01598 -46.28159 1.000 21.89076 31 LEU C C 1
ATOM 4231 O O . LEU C 1 52 ? 13.09989 -42.17749 -47.08055 1.000 23.06612 31 LEU C O 1
ATOM 4236 N N . ALA C 1 53 ? 11.42198 -42.94324 -45.78507 1.000 21.38646 32 ALA C N 1
ATOM 4237 C CA . ALA C 1 53 ? 10.50468 -41.88589 -46.20770 1.000 22.73428 32 ALA C CA 1
ATOM 4238 C C . ALA C 1 53 ? 10.99289 -40.51156 -45.77301 1.000 25.76329 32 ALA C C 1
ATOM 4239 O O . ALA C 1 53 ? 10.72998 -39.51232 -46.45593 1.000 26.51743 32 ALA C O 1
ATOM 4241 N N . ALA C 1 54 ? 11.70844 -40.43828 -44.65215 1.000 22.80654 33 ALA C N 1
ATOM 4242 C CA . ALA C 1 54 ? 12.21763 -39.17239 -44.14758 1.000 21.73758 33 ALA C CA 1
ATOM 4243 C C . ALA C 1 54 ? 13.54316 -38.77305 -44.78289 1.000 21.85556 33 ALA C C 1
ATOM 4244 O O . ALA C 1 54 ? 14.13355 -37.77109 -44.36290 1.000 27.44035 33 ALA C O 1
ATOM 4246 N N . GLY C 1 55 ? 14.02931 -39.54259 -45.75218 1.000 22.73960 34 GLY C N 1
ATOM 4247 C CA . GLY C 1 55 ? 15.21896 -39.18862 -46.49313 1.000 23.94537 34 GLY C CA 1
ATOM 4248 C C . GLY C 1 55 ? 16.51888 -39.73301 -45.94718 1.000 25.16618 34 GLY C C 1
ATOM 4249 O O . GLY C 1 55 ? 17.58469 -39.36705 -46.46248 1.000 26.36787 34 GLY C O 1
ATOM 4250 N N . HIS C 1 56 ? 16.47545 -40.59185 -44.92500 1.000 24.39444 35 HIS C N 1
ATOM 4251 C CA . HIS C 1 56 ? 17.69927 -41.18145 -44.39666 1.000 20.71281 35 HIS C CA 1
ATOM 4252 C C . HIS C 1 56 ? 18.23025 -42.25655 -45.33681 1.000 19.53219 35 HIS C C 1
ATOM 4253 O O . HIS C 1 56 ? 17.46901 -43.03076 -45.92080 1.000 21.92205 35 HIS C O 1
ATOM 4260 N N . SER C 1 57 ? 19.54873 -42.28628 -45.49220 1.000 22.51093 36 SER C N 1
ATOM 4261 C CA . SER C 1 57 ? 20.18128 -43.43014 -46.13144 1.000 24.60049 36 SER C CA 1
ATOM 4262 C C . SER C 1 57 ? 20.03402 -44.61542 -45.19310 1.000 22.90459 36 SER C C 1
ATOM 4263 O O . SER C 1 57 ? 20.56607 -44.58914 -44.08125 1.000 24.15611 36 SER C O 1
ATOM 4266 N N . THR C 1 58 ? 19.29628 -45.63033 -45.62892 1.000 21.37114 37 THR C N 1
ATOM 4267 C CA . THR C 1 58 ? 18.83530 -46.70716 -44.75841 1.000 22.48024 37 THR C CA 1
ATOM 4268 C C . THR C 1 58 ? 19.35873 -48.04109 -45.27457 1.000 20.83862 37 THR C C 1
ATOM 4269 O O . THR C 1 58 ? 18.97062 -48.48069 -46.36727 1.000 20.14484 37 THR C O 1
ATOM 4273 N N . THR C 1 59 ? 20.21492 -48.68519 -44.48267 1.000 16.96320 38 THR C N 1
ATOM 4274 C CA . THR C 1 59 ? 20.68781 -50.04042 -44.75269 1.000 15.75045 38 THR C CA 1
ATOM 4275 C C . THR C 1 59 ? 19.85133 -51.01567 -43.93561 1.000 16.39584 38 THR C C 1
ATOM 4276 O O . THR C 1 59 ? 19.61164 -50.78021 -42.74912 1.000 17.97224 38 THR C O 1
ATOM 4280 N N . VAL C 1 60 ? 19.39372 -52.09603 -44.56319 1.000 15.62749 39 VAL C N 1
ATOM 4281 C CA . VAL C 1 60 ? 18.52776 -53.04983 -43.87768 1.000 15.91119 39 VAL C CA 1
ATOM 4282 C C . VAL C 1 60 ? 19.10856 -54.45535 -43.95235 1.000 17.93394 39 VAL C C 1
ATOM 4283 O O . VAL C 1 60 ? 19.80015 -54.82155 -44.90796 1.000 20.08661 39 VAL C O 1
ATOM 4287 N N . TRP C 1 61 ? 18.81700 -55.24861 -42.92752 1.000 15.96019 40 TRP C N 1
ATOM 4288 C CA . TRP C 1 61 ? 19.22961 -56.64151 -42.90329 1.000 16.67659 40 TRP C CA 1
ATOM 4289 C C . TRP C 1 61 ? 18.19734 -57.45772 -42.14206 1.000 15.62624 40 TRP C C 1
ATOM 4290 O O . TRP C 1 61 ? 17.61629 -56.98113 -41.16275 1.000 15.89167 40 TRP C O 1
ATOM 4301 N N . ASN C 1 62 ? 17.98214 -58.68920 -42.59149 1.000 15.23005 41 ASN C N 1
ATOM 4302 C CA . ASN C 1 62 ? 17.10942 -59.63060 -41.91530 1.000 14.55099 41 ASN C CA 1
ATOM 4303 C C . ASN C 1 62 ? 17.73204 -61.00947 -42.03247 1.000 15.43456 41 ASN C C 1
ATOM 4304 O O . ASN C 1 62 ? 18.39792 -61.31776 -43.02808 1.000 18.01460 41 ASN C O 1
ATOM 4309 N N . ARG C 1 63 ? 17.49456 -61.83489 -41.02128 1.000 15.57534 42 ARG C N 1
ATOM 4310 C CA . ARG C 1 63 ? 18.02270 -63.19841 -41.03708 1.000 15.96884 42 ARG C CA 1
ATOM 4311 C C . ARG C 1 63 ? 17.52183 -63.97297 -42.24607 1.000 19.06812 42 ARG C C 1
ATOM 4312 O O . ARG C 1 63 ? 18.31254 -64.54992 -43.00199 1.000 19.08371 42 ARG C O 1
ATOM 4320 N N . THR C 1 64 ? 16.22844 -63.98363 -42.45299 1.000 16.21479 43 THR C N 1
ATOM 4321 C CA . THR C 1 64 ? 15.66173 -64.74298 -43.55697 1.000 16.59130 43 THR C CA 1
ATOM 4322 C C . THR C 1 64 ? 15.55063 -63.85448 -44.78673 1.000 20.78403 43 THR C C 1
ATOM 4323 O O . THR C 1 64 ? 15.03253 -62.73931 -44.69315 1.000 18.01735 43 THR C O 1
ATOM 4327 N N . PRO C 1 65 ? 16.04323 -64.28637 -45.93322 1.000 17.01949 44 PRO C N 1
ATOM 4328 C CA . PRO C 1 65 ? 15.96984 -63.44498 -47.13070 1.000 17.37932 44 PRO C CA 1
ATOM 4329 C C . PRO C 1 65 ? 14.52987 -63.27094 -47.59612 1.000 17.29341 44 PRO C C 1
ATOM 4330 O O . PRO C 1 65 ? 13.60810 -63.96125 -47.16309 1.000 20.34729 44 PRO C O 1
ATOM 4334 N N . GLY C 1 66 ? 14.35029 -62.29115 -48.47914 1.000 24.53496 45 GLY C N 1
ATOM 4335 C CA . GLY C 1 66 ? 13.08465 -62.06859 -49.14441 1.000 25.45745 45 GLY C CA 1
ATOM 4336 C C . GLY C 1 66 ? 12.17647 -61.02530 -48.53203 1.000 27.74108 45 GLY C C 1
ATOM 4337 O O . GLY C 1 66 ? 11.04580 -60.86552 -49.00319 1.000 25.39989 45 GLY C O 1
ATOM 4338 N N . LYS C 1 67 ? 12.62290 -60.30882 -47.50589 1.000 20.70933 46 LYS C N 1
ATOM 4339 C CA . LYS C 1 67 ? 11.76332 -59.35604 -46.81311 1.000 23.92415 46 LYS C CA 1
ATOM 4340 C C . LYS C 1 67 ? 12.11790 -57.90795 -47.10855 1.000 26.50212 46 LYS C C 1
ATOM 4341 O O . LYS C 1 67 ? 11.48901 -56.99821 -46.54832 1.000 24.00432 46 LYS C O 1
ATOM 4347 N N . ALA C 1 68 ? 13.09352 -57.66883 -47.97950 1.000 24.25483 47 ALA C N 1
ATOM 4348 C CA . ALA C 1 68 ? 13.64029 -56.34064 -48.19927 1.000 25.54762 47 ALA C CA 1
ATOM 4349 C C . ALA C 1 68 ? 13.32785 -55.79435 -49.58727 1.000 23.34051 47 ALA C C 1
ATOM 4350 O O . ALA C 1 68 ? 13.85978 -54.74531 -49.95614 1.000 24.01707 47 ALA C O 1
ATOM 4352 N N . ASP C 1 69 ? 12.48357 -56.47498 -50.36190 1.000 25.81994 48 ASP C N 1
ATOM 4353 C CA . ASP C 1 69 ? 12.28659 -56.08477 -51.75819 1.000 28.69864 48 ASP C CA 1
ATOM 4354 C C . ASP C 1 69 ? 11.59649 -54.72897 -51.87177 1.000 25.69846 48 ASP C C 1
ATOM 4355 O O . ASP C 1 69 ? 12.05966 -53.84724 -52.60865 1.000 28.05165 48 ASP C O 1
ATOM 4360 N N . GLU C 1 70 ? 10.48414 -54.54555 -51.15614 1.000 28.44521 49 GLU C N 1
ATOM 4361 C CA . GLU C 1 70 ? 9.77473 -53.27005 -51.20991 1.000 27.43848 49 GLU C CA 1
ATOM 4362 C C . GLU C 1 70 ? 10.64275 -52.13824 -50.67433 1.000 28.85460 49 GLU C C 1
ATOM 4363 O O . GLU C 1 70 ? 10.68134 -51.04530 -51.24983 1.000 26.41666 49 GLU C O 1
ATOM 4365 N N . LEU C 1 71 ? 11.35808 -52.38797 -49.57424 1.000 21.35006 50 LEU C N 1
ATOM 4366 C CA . LEU C 1 71 ? 12.27114 -51.38812 -49.03854 1.000 20.81633 50 LEU C CA 1
ATOM 4367 C C . LEU C 1 71 ? 13.37289 -51.04243 -50.03791 1.000 25.23671 50 LEU C C 1
ATOM 4368 O O . LEU C 1 71 ? 13.75561 -49.87204 -50.17161 1.000 26.22606 50 LEU C O 1
ATOM 4373 N N . ALA C 1 72 ? 13.90227 -52.04635 -50.74621 1.000 24.84918 51 ALA C N 1
ATOM 4374 C CA . ALA C 1 72 ? 14.96036 -51.77838 -51.71549 1.000 26.48834 51 ALA C CA 1
ATOM 4375 C C . ALA C 1 72 ? 14.42958 -50.98090 -52.90263 1.000 27.54171 51 ALA C C 1
ATOM 4376 O O . ALA C 1 72 ? 15.12304 -50.10165 -53.42911 1.000 27.83527 51 ALA C O 1
ATOM 4378 N N . ALA C 1 73 ? 13.19951 -51.26866 -53.33049 1.000 29.47146 52 ALA C N 1
ATOM 4379 C CA . ALA C 1 73 ? 12.59809 -50.49862 -54.41281 1.000 32.61434 52 ALA C CA 1
ATOM 4380 C C . ALA C 1 73 ? 12.45540 -49.02591 -54.05167 1.000 37.25187 52 ALA C C 1
ATOM 4381 O O . ALA C 1 73 ? 12.39948 -48.18304 -54.95229 1.000 37.90304 52 ALA C O 1
ATOM 4383 N N . ARG C 1 74 ? 12.40734 -48.69868 -52.75970 1.000 31.42833 53 ARG C N 1
ATOM 4384 C CA . ARG C 1 74 ? 12.30042 -47.32227 -52.29084 1.000 33.25148 53 ARG C CA 1
ATOM 4385 C C . ARG C 1 74 ? 13.63991 -46.73261 -51.86561 1.000 31.73551 53 ARG C C 1
ATOM 4386 O O . ARG C 1 74 ? 13.66996 -45.64070 -51.28668 1.000 34.80819 53 ARG C O 1
ATOM 4394 N N . GLY C 1 75 ? 14.74680 -47.42833 -52.11781 1.000 29.09802 54 GLY C N 1
ATOM 4395 C CA . GLY C 1 75 ? 16.06525 -46.86168 -51.90825 1.000 28.84803 54 GLY C CA 1
ATOM 4396 C C . GLY C 1 75 ? 16.88267 -47.45664 -50.77966 1.000 24.18725 54 GLY C C 1
ATOM 4397 O O . GLY C 1 75 ? 18.00184 -46.98796 -50.55066 1.000 28.24830 54 GLY C O 1
ATOM 4398 N N . ALA C 1 76 ? 16.37373 -48.45574 -50.06142 1.000 23.90239 55 ALA C N 1
ATOM 4399 C CA . ALA C 1 76 ? 17.15030 -49.05649 -48.98591 1.000 25.09910 55 ALA C CA 1
ATOM 4400 C C . ALA C 1 76 ? 18.33842 -49.83505 -49.54561 1.000 22.42140 55 ALA C C 1
ATOM 4401 O O . ALA C 1 76 ? 18.27299 -50.41284 -50.63472 1.000 25.69647 55 ALA C O 1
ATOM 4403 N N . ARG C 1 77 ? 19.44134 -49.82134 -48.80011 1.000 22.03460 56 ARG C N 1
ATOM 4404 C CA . ARG C 1 77 ? 20.60786 -50.63887 -49.11993 1.000 20.74982 56 ARG C CA 1
ATOM 4405 C C . ARG C 1 77 ? 20.46487 -52.01966 -48.48470 1.000 22.65893 56 ARG C C 1
ATOM 4406 O O . ARG C 1 77 ? 20.16660 -52.13344 -47.29103 1.000 21.04841 56 ARG C O 1
ATOM 4408 N N . ARG C 1 78 ? 20.68660 -53.06820 -49.27635 1.000 24.75266 57 ARG C N 1
ATOM 4409 C CA . ARG C 1 78 ? 20.65620 -54.43745 -48.76992 1.000 24.92993 57 ARG C CA 1
ATOM 4410 C C . ARG C 1 78 ? 22.04255 -54.81684 -48.26707 1.000 27.47127 57 ARG C C 1
ATOM 4411 O O . ARG C 1 78 ? 23.01534 -54.77783 -49.02676 1.000 34.97598 57 ARG C O 1
ATOM 4419 N N . ALA C 1 79 ? 22.13424 -55.21006 -47.00756 1.000 22.06055 58 ALA C N 1
ATOM 4420 C CA . ALA C 1 79 ? 23.39234 -55.70745 -46.48088 1.000 24.32341 58 ALA C CA 1
ATOM 4421 C C . ALA C 1 79 ? 23.49604 -57.20595 -46.72889 1.000 23.30843 58 ALA C C 1
ATOM 4422 O O . ALA C 1 79 ? 22.50492 -57.93077 -46.62885 1.000 25.72425 58 ALA C O 1
ATOM 4424 N N . GLY C 1 80 ? 24.71094 -57.66566 -47.02607 1.000 25.76033 59 GLY C N 1
ATOM 4425 C CA . GLY C 1 80 ? 24.94393 -59.08536 -47.22599 1.000 26.03460 59 GLY C CA 1
ATOM 4426 C C . GLY C 1 80 ? 25.16779 -59.89364 -45.96420 1.000 27.06463 59 GLY C C 1
ATOM 4427 O O . GLY C 1 80 ? 25.21528 -61.12600 -46.03955 1.000 25.56431 59 GLY C O 1
ATOM 4428 N N . SER C 1 81 ? 25.30363 -59.23591 -44.81187 1.000 22.36208 60 SER C N 1
ATOM 4429 C CA . SER C 1 81 ? 25.52241 -59.90690 -43.53711 1.000 20.09481 60 SER C CA 1
ATOM 4430 C C . SER C 1 81 ? 25.24893 -58.90465 -42.43315 1.000 21.81179 60 SER C C 1
ATOM 4431 O O . SER C 1 81 ? 25.22933 -57.69702 -42.66737 1.000 20.22486 60 SER C O 1
ATOM 4434 N N . VAL C 1 82 ? 25.07488 -59.40912 -41.21617 1.000 18.91535 61 VAL C N 1
ATOM 4435 C CA . VAL C 1 82 ? 24.85218 -58.48450 -40.11230 1.000 16.57094 61 VAL C CA 1
ATOM 4436 C C . VAL C 1 82 ? 26.09113 -57.61861 -39.86648 1.000 20.19031 61 VAL C C 1
ATOM 4437 O O . VAL C 1 82 ? 25.96839 -56.43264 -39.54567 1.000 17.53565 61 VAL C O 1
ATOM 4441 N N . ALA C 1 83 ? 27.29858 -58.17318 -40.03963 1.000 19.11635 62 ALA C N 1
ATOM 4442 C CA . ALA C 1 83 ? 28.50889 -57.37415 -39.83475 1.000 21.11731 62 ALA C CA 1
ATOM 4443 C C . ALA C 1 83 ? 28.58936 -56.21657 -40.82386 1.000 18.82452 62 ALA C C 1
ATOM 4444 O O . ALA C 1 83 ? 28.93086 -55.08292 -40.44884 1.000 20.16510 62 ALA C O 1
ATOM 4446 N N . GLU C 1 84 ? 28.28031 -56.48569 -42.09594 1.000 17.88448 63 GLU C N 1
ATOM 4447 C CA . GLU C 1 84 ? 28.22560 -55.43201 -43.10477 1.000 17.83963 63 GLU C CA 1
ATOM 4448 C C . GLU C 1 84 ? 27.17351 -54.38481 -42.75023 1.000 19.37392 63 GLU C C 1
ATOM 4449 O O . GLU C 1 84 ? 27.40336 -53.16886 -42.89215 1.000 18.17278 63 GLU C O 1
ATOM 4455 N N . ALA C 1 85 ? 26.00612 -54.84634 -42.29622 1.000 16.75574 64 ALA C N 1
ATOM 4456 C CA . ALA C 1 85 ? 24.92576 -53.92924 -41.94988 1.000 16.76753 64 ALA C CA 1
ATOM 4457 C C . ALA C 1 85 ? 25.34186 -52.99796 -40.82374 1.000 19.02950 64 ALA C C 1
ATOM 4458 O O . ALA C 1 85 ? 25.15477 -51.77813 -40.91019 1.000 17.50933 64 ALA C O 1
ATOM 4460 N N . VAL C 1 86 ? 25.93227 -53.56152 -39.76636 1.000 17.12723 65 VAL C N 1
ATOM 4461 C CA . VAL C 1 86 ? 26.35079 -52.76514 -38.61359 1.000 19.50356 65 VAL C CA 1
ATOM 4462 C C . VAL C 1 86 ? 27.41706 -51.76101 -39.02437 1.000 18.73807 65 VAL C C 1
ATOM 4463 O O . VAL C 1 86 ? 27.42440 -50.60918 -38.55949 1.000 18.52015 65 VAL C O 1
ATOM 4467 N N . ALA C 1 87 ? 28.33827 -52.17610 -39.90629 1.000 18.05165 66 ALA C N 1
ATOM 4468 C CA . ALA C 1 87 ? 29.39375 -51.26510 -40.33062 1.000 18.93062 66 ALA C CA 1
ATOM 4469 C C . ALA C 1 87 ? 28.91401 -50.17864 -41.28542 1.000 18.27613 66 ALA C C 1
ATOM 4470 O O . ALA C 1 87 ? 29.68259 -49.25087 -41.56431 1.000 20.10626 66 ALA C O 1
ATOM 4472 N N . ALA C 1 88 ? 27.68421 -50.27121 -41.80328 1.000 17.53865 67 ALA C N 1
ATOM 4473 C CA . ALA C 1 88 ? 27.19445 -49.30685 -42.78617 1.000 18.00571 67 ALA C CA 1
ATOM 4474 C C . ALA C 1 88 ? 26.61351 -48.01985 -42.19177 1.000 15.53775 67 ALA C C 1
ATOM 4475 O O . ALA C 1 88 ? 26.18680 -47.15407 -42.96574 1.000 19.71760 67 ALA C O 1
ATOM 4477 N N . ALA C 1 89 ? 26.58016 -47.85242 -40.86966 1.000 17.52849 68 ALA C N 1
ATOM 4478 C CA . ALA C 1 89 ? 25.95046 -46.64900 -40.33519 1.000 18.32106 68 ALA C CA 1
ATOM 4479 C C . ALA C 1 89 ? 26.51858 -46.32819 -38.96558 1.000 17.63210 68 ALA C C 1
ATOM 4480 O O . ALA C 1 89 ? 26.95851 -47.23568 -38.24962 1.000 18.65817 68 ALA C O 1
ATOM 4482 N N . PRO C 1 90 ? 26.48440 -45.05567 -38.55339 1.000 17.93465 69 PRO C N 1
ATOM 4483 C CA . PRO C 1 90 ? 26.83818 -44.71997 -37.16604 1.000 18.38654 69 PRO C CA 1
ATOM 4484 C C . PRO C 1 90 ? 25.73700 -45.05698 -36.17851 1.000 18.36943 69 PRO C C 1
ATOM 4485 O O . PRO C 1 90 ? 26.01472 -45.17553 -34.97754 1.000 17.99372 69 PRO C O 1
ATOM 4489 N N . LEU C 1 91 ? 24.50882 -45.22659 -36.66450 1.000 17.14873 70 LEU C N 1
ATOM 4490 C CA . LEU C 1 91 ? 23.32735 -45.47922 -35.84980 1.000 17.10901 70 LEU C CA 1
ATOM 4491 C C . LEU C 1 91 ? 22.73459 -46.81624 -36.26468 1.000 13.36093 70 LEU C C 1
ATOM 4492 O O . LEU C 1 91 ? 22.35548 -46.98960 -37.42860 1.000 15.72642 70 LEU C O 1
ATOM 4497 N N . VAL C 1 92 ? 22.65758 -47.75144 -35.31760 1.000 14.70894 71 VAL C N 1
ATOM 4498 C CA . VAL C 1 92 ? 22.17792 -49.10533 -35.58211 1.000 15.37592 71 VAL C CA 1
ATOM 4499 C C . VAL C 1 92 ? 20.93066 -49.33047 -34.73811 1.000 13.83317 71 VAL C C 1
ATOM 4500 O O . VAL C 1 92 ? 20.99609 -49.28810 -33.50597 1.000 15.51568 71 VAL C O 1
ATOM 4504 N N . VAL C 1 93 ? 19.80289 -49.58010 -35.40267 1.000 13.45225 72 VAL C N 1
ATOM 4505 C CA . VAL C 1 93 ? 18.51539 -49.80340 -34.74799 1.000 13.03537 72 VAL C CA 1
ATOM 4506 C C . VAL C 1 93 ? 18.19496 -51.28555 -34.88390 1.000 14.96854 72 VAL C C 1
ATOM 4507 O O . VAL C 1 93 ? 18.18389 -51.81262 -36.00374 1.000 15.50562 72 VAL C O 1
ATOM 4511 N N . VAL C 1 94 ? 17.95543 -51.97285 -33.76512 1.000 13.86867 73 VAL C N 1
ATOM 4512 C CA . VAL C 1 94 ? 17.66048 -53.40680 -33.79386 1.000 14.59521 73 VAL C CA 1
ATOM 4513 C C . VAL C 1 94 ? 16.23195 -53.62431 -33.31875 1.000 15.70351 73 VAL C C 1
ATOM 4514 O O . VAL C 1 94 ? 15.82028 -53.07574 -32.29332 1.000 15.05850 73 VAL C O 1
ATOM 4518 N N . CYS C 1 95 ? 15.47052 -54.41402 -34.07040 1.000 13.27474 74 CYS C N 1
ATOM 4519 C CA . CYS C 1 95 ? 14.09254 -54.72345 -33.67987 1.000 14.54323 74 CYS C CA 1
ATOM 4520 C C . CYS C 1 95 ? 13.79104 -56.16490 -34.09748 1.000 13.98638 74 CYS C C 1
ATOM 4521 O O . CYS C 1 95 ? 13.26936 -56.41165 -35.18952 1.000 17.07741 74 CYS C O 1
ATOM 4524 N N . VAL C 1 96 ? 14.11221 -57.10808 -33.20984 1.000 15.14523 75 VAL C N 1
ATOM 4525 C CA . VAL C 1 96 ? 13.91040 -58.53275 -33.46139 1.000 14.49069 75 VAL C CA 1
ATOM 4526 C C . VAL C 1 96 ? 13.02497 -59.09108 -32.35719 1.000 16.54721 75 VAL C C 1
ATOM 4527 O O . VAL C 1 96 ? 12.50832 -58.33478 -31.52595 1.000 16.77929 75 VAL C O 1
ATOM 4531 N N . ALA C 1 97 ? 12.85191 -60.41412 -32.32548 1.000 15.18428 76 ALA C N 1
ATOM 4532 C CA . ALA C 1 97 ? 11.80276 -60.99880 -31.48928 1.000 17.69121 76 ALA C CA 1
ATOM 4533 C C . ALA C 1 97 ? 12.02699 -60.71667 -30.00515 1.000 19.77853 76 ALA C C 1
ATOM 4534 O O . ALA C 1 97 ? 11.09574 -60.31537 -29.29356 1.000 22.40823 76 ALA C O 1
ATOM 4536 N N . ASP C 1 98 ? 13.25006 -60.90640 -29.51808 1.000 15.79757 77 ASP C N 1
ATOM 4537 C CA . ASP C 1 98 ? 13.50108 -60.84487 -28.07991 1.000 17.35734 77 ASP C CA 1
ATOM 4538 C C . ASP C 1 98 ? 15.00144 -60.70684 -27.82650 1.000 19.25695 77 ASP C C 1
ATOM 4539 O O . ASP C 1 98 ? 15.81200 -60.72688 -28.75441 1.000 15.95533 77 ASP C O 1
ATOM 4544 N N . ASP C 1 99 ? 15.35954 -60.53383 -26.54868 1.000 17.74805 78 ASP C N 1
ATOM 4545 C CA . ASP C 1 99 ? 16.75848 -60.30662 -26.17763 1.000 14.93597 78 ASP C CA 1
ATOM 4546 C C . ASP C 1 99 ? 17.64671 -61.48841 -26.53875 1.000 17.57130 78 ASP C C 1
ATOM 4547 O O . ASP C 1 99 ? 18.81426 -61.29868 -26.91669 1.000 18.37491 78 ASP C O 1
ATOM 4552 N N . GLU C 1 100 ? 17.11708 -62.70911 -26.43715 1.000 18.71098 79 GLU C N 1
ATOM 4553 C CA . GLU C 1 100 ? 17.91183 -63.86036 -26.83330 1.000 23.38040 79 GLU C CA 1
ATOM 4554 C C . GLU C 1 100 ? 18.30525 -63.75159 -28.30056 1.000 21.65066 79 GLU C C 1
ATOM 4555 O O . GLU C 1 100 ? 19.45042 -64.03826 -28.65738 1.000 22.95471 79 GLU C O 1
ATOM 4561 N N . ALA C 1 101 ? 17.39796 -63.25228 -29.15073 1.000 17.66785 80 ALA C N 1
ATOM 4562 C CA . ALA C 1 101 ? 17.72304 -63.06154 -30.56391 1.000 16.73173 80 ALA C CA 1
ATOM 4563 C C . ALA C 1 101 ? 18.72692 -61.93672 -30.75924 1.000 18.75456 80 ALA C C 1
ATOM 4564 O O . ALA C 1 101 ? 19.62757 -62.04002 -31.60134 1.000 20.08214 80 ALA C O 1
ATOM 4566 N N . VAL C 1 102 ? 18.56488 -60.83654 -30.02044 1.000 17.35629 81 VAL C N 1
ATOM 4567 C CA . VAL C 1 102 ? 19.52210 -59.73862 -30.11067 1.000 15.91234 81 VAL C CA 1
ATOM 4568 C C . VAL C 1 102 ? 20.93415 -60.25966 -29.88549 1.000 18.54698 81 VAL C C 1
ATOM 4569 O O . VAL C 1 102 ? 21.86346 -59.94653 -30.64519 1.000 19.78639 81 VAL C O 1
ATOM 4573 N N . HIS C 1 103 ? 21.10835 -61.08603 -28.85316 1.000 18.05934 82 HIS C N 1
ATOM 4574 C CA . HIS C 1 103 ? 22.45661 -61.55093 -28.54923 1.000 20.76331 82 HIS C CA 1
ATOM 4575 C C . HIS C 1 103 ? 22.90139 -62.67877 -29.46340 1.000 21.58222 82 HIS C C 1
ATOM 4576 O O . HIS C 1 103 ? 24.08424 -62.74715 -29.79214 1.000 20.71098 82 HIS C O 1
ATOM 4583 N N . GLN C 1 104 ? 21.98626 -63.54348 -29.91423 1.000 23.06439 83 GLN C N 1
ATOM 4584 C CA . GLN C 1 104 ? 22.36845 -64.53030 -30.92008 1.000 24.33465 83 GLN C CA 1
ATOM 4585 C C . GLN C 1 104 ? 22.92349 -63.83582 -32.14996 1.000 24.08005 83 GLN C C 1
ATOM 4586 O O . GLN C 1 104 ? 23.92836 -64.27014 -32.72586 1.000 27.83745 83 GLN C O 1
ATOM 4592 N N . LEU C 1 105 ? 22.31048 -62.71677 -32.52250 1.000 23.82381 84 LEU C N 1
ATOM 4593 C CA . LEU C 1 105 ? 22.72097 -61.95973 -33.69395 1.000 21.50667 84 LEU C CA 1
ATOM 4594 C C . LEU C 1 105 ? 24.04107 -61.22903 -33.46957 1.000 24.34858 84 LEU C C 1
ATOM 4595 O O . LEU C 1 105 ? 24.93401 -61.26569 -34.32693 1.000 25.36900 84 LEU C O 1
ATOM 4600 N N . LEU C 1 106 ? 24.17172 -60.52525 -32.33673 1.000 20.36045 85 LEU C N 1
ATOM 4601 C CA . LEU C 1 106 ? 25.23668 -59.54507 -32.16145 1.000 20.92078 85 LEU C CA 1
ATOM 4602 C C . LEU C 1 106 ? 26.42725 -60.04489 -31.34716 1.000 21.42882 85 LEU C C 1
ATOM 4603 O O . LEU C 1 106 ? 27.52297 -59.49639 -31.50239 1.000 21.27886 85 LEU C O 1
ATOM 4608 N N . ASP C 1 107 ? 26.24263 -61.03609 -30.47392 1.000 22.19350 86 ASP C N 1
ATOM 4609 C CA . ASP C 1 107 ? 27.36491 -61.52899 -29.67515 1.000 20.60468 86 ASP C CA 1
ATOM 4610 C C . ASP C 1 107 ? 28.54725 -62.00470 -30.51555 1.000 22.58552 86 ASP C C 1
ATOM 4611 O O . ASP C 1 107 ? 29.69379 -61.75096 -30.10134 1.000 22.18573 86 ASP C O 1
ATOM 4616 N N . PRO C 1 108 ? 28.36759 -62.70724 -31.64505 1.000 25.28682 87 PRO C N 1
ATOM 4617 C CA . PRO C 1 108 ? 29.54294 -63.18231 -32.39369 1.000 26.06546 87 PRO C CA 1
ATOM 4618 C C . PRO C 1 108 ? 30.29020 -62.09010 -33.13190 1.000 27.67653 87 PRO C C 1
ATOM 4619 O O . PRO C 1 108 ? 31.40623 -62.35612 -33.60792 1.000 26.32956 87 PRO C O 1
ATOM 4623 N N . LEU C 1 109 ? 29.72598 -60.88935 -33.26735 1.000 25.01610 88 LEU C N 1
ATOM 4624 C CA . LEU C 1 109 ? 30.46708 -59.80913 -33.90390 1.000 28.39615 88 LEU C CA 1
ATOM 4625 C C . LEU C 1 109 ? 31.76064 -59.54340 -33.14701 1.000 31.70227 88 LEU C C 1
ATOM 4626 O O . LEU C 1 109 ? 31.82401 -59.66497 -31.91939 1.000 28.66006 88 LEU C O 1
ATOM 4631 N N . ASP C 1 110 ? 32.79931 -59.19439 -33.89668 1.000 31.38611 89 ASP C N 1
ATOM 4632 C CA . ASP C 1 110 ? 34.15003 -59.01217 -33.37107 1.000 38.62408 89 ASP C CA 1
ATOM 4633 C C . ASP C 1 110 ? 34.55352 -57.55677 -33.59627 1.000 36.88601 89 ASP C C 1
ATOM 4634 O O . ASP C 1 110 ? 35.21199 -57.22701 -34.58596 1.000 36.96414 89 ASP C O 1
ATOM 4639 N N . GLY C 1 111 ? 34.15222 -56.68524 -32.67079 1.000 32.48256 90 GLY C N 1
ATOM 4640 C CA . GLY C 1 111 ? 34.52709 -55.28721 -32.72500 1.000 31.59879 90 GLY C CA 1
ATOM 4641 C C . GLY C 1 111 ? 33.65421 -54.40974 -33.59713 1.000 28.29642 90 GLY C C 1
ATOM 4642 O O . GLY C 1 111 ? 33.87272 -53.19102 -33.63043 1.000 30.24385 90 GLY C O 1
ATOM 4643 N N . ALA C 1 112 ? 32.65897 -54.98071 -34.28152 1.000 28.65986 91 ALA C N 1
ATOM 4644 C CA . ALA C 1 112 ? 31.89342 -54.23360 -35.27230 1.000 26.81731 91 ALA C CA 1
ATOM 4645 C C . ALA C 1 112 ? 31.11681 -53.06720 -34.66728 1.000 22.70910 91 ALA C C 1
ATOM 4646 O O . ALA C 1 112 ? 30.89518 -52.05874 -35.34486 1.000 24.47832 91 ALA C O 1
ATOM 4648 N N . LEU C 1 113 ? 30.68689 -53.17811 -33.41439 1.000 22.74095 92 LEU C N 1
ATOM 4649 C CA . LEU C 1 113 ? 29.89332 -52.10779 -32.81609 1.000 21.18824 92 LEU C CA 1
ATOM 4650 C C . LEU C 1 113 ? 30.72336 -50.94411 -32.27253 1.000 22.93182 92 LEU C C 1
ATOM 4651 O O . LEU C 1 113 ? 30.14401 -49.91927 -31.89143 1.000 19.28989 92 LEU C O 1
ATOM 4656 N N . ALA C 1 114 ? 32.05344 -51.04186 -32.24289 1.000 22.31900 93 ALA C N 1
ATOM 4657 C CA . ALA C 1 114 ? 32.83993 -49.97788 -31.62520 1.000 24.73881 93 ALA C CA 1
ATOM 4658 C C . ALA C 1 114 ? 32.64013 -48.64380 -32.34707 1.000 17.43979 93 ALA C C 1
ATOM 4659 O O . ALA C 1 114 ? 32.65337 -48.57293 -33.58141 1.000 22.02655 93 ALA C O 1
ATOM 4661 N N . GLY C 1 115 ? 32.42285 -47.58664 -31.56769 1.000 21.35859 94 GLY C N 1
ATOM 4662 C CA . GLY C 1 115 ? 32.27430 -46.25181 -32.10657 1.000 18.58011 94 GLY C CA 1
ATOM 4663 C C . GLY C 1 115 ? 30.89018 -45.92372 -32.62745 1.000 19.01454 94 GLY C C 1
ATOM 4664 O O . GLY C 1 115 ? 30.68120 -44.81170 -33.13880 1.000 21.87866 94 GLY C O 1
ATOM 4665 N N . ARG C 1 116 ? 29.94815 -46.85356 -32.53199 1.000 18.46548 95 ARG C N 1
ATOM 4666 C CA . ARG C 1 116 ? 28.60339 -46.66107 -33.04652 1.000 18.05960 95 ARG C CA 1
ATOM 4667 C C . ARG C 1 116 ? 27.62315 -46.47969 -31.90062 1.000 16.15957 95 ARG C C 1
ATOM 4668 O O . ARG C 1 116 ? 27.95898 -46.65891 -30.72127 1.000 19.47858 95 ARG C O 1
ATOM 4676 N N . THR C 1 117 ? 26.39114 -46.13456 -32.27636 1.000 19.20427 96 THR C N 1
ATOM 4677 C CA . THR C 1 117 ? 25.28949 -45.97909 -31.33308 1.000 16.76143 96 THR C CA 1
ATOM 4678 C C . THR C 1 117 ? 24.24559 -47.03750 -31.66525 1.000 14.79982 96 THR C C 1
ATOM 4679 O O . THR C 1 117 ? 23.75353 -47.08932 -32.79547 1.000 15.29684 96 THR C O 1
ATOM 4683 N N . LEU C 1 118 ? 23.95341 -47.89012 -30.69117 1.000 14.97444 97 LEU C N 1
ATOM 4684 C CA . LEU C 1 118 ? 23.01414 -48.99534 -30.81362 1.000 14.63712 97 LEU C CA 1
ATOM 4685 C C . LEU C 1 118 ? 21.72034 -48.61722 -30.10838 1.000 13.86429 97 LEU C C 1
ATOM 4686 O O . LEU C 1 118 ? 21.74513 -48.24766 -28.93136 1.000 14.95939 97 LEU C O 1
ATOM 4691 N N . VAL C 1 119 ? 20.60345 -48.70262 -30.82703 1.000 13.24964 98 VAL C N 1
ATOM 4692 C CA . VAL C 1 119 ? 19.28265 -48.41506 -30.27710 1.000 13.38805 98 VAL C CA 1
ATOM 4693 C C . VAL C 1 119 ? 18.49314 -49.71190 -30.33470 1.000 13.98038 98 VAL C C 1
ATOM 4694 O O . VAL C 1 119 ? 18.23767 -50.24199 -31.42270 1.000 15.71280 98 VAL C O 1
ATOM 4698 N N . ASN C 1 120 ? 18.10287 -50.22757 -29.17660 1.000 13.99684 99 ASN C N 1
ATOM 4699 C CA . ASN C 1 120 ? 17.42330 -51.51349 -29.12409 1.000 14.79236 99 ASN C CA 1
ATOM 4700 C C . ASN C 1 120 ? 15.93553 -51.30578 -28.87790 1.000 15.10685 99 ASN C C 1
ATOM 4701 O O . ASN C 1 120 ? 15.51838 -51.02285 -27.74369 1.000 14.48805 99 ASN C O 1
ATOM 4706 N N . LEU C 1 121 ? 15.14066 -51.51427 -29.92695 1.000 14.89597 100 LEU C N 1
ATOM 4707 C CA . LEU C 1 121 ? 13.68748 -51.39706 -29.85033 1.000 14.68822 100 LEU C CA 1
ATOM 4708 C C . LEU C 1 121 ? 13.01734 -52.75539 -29.70163 1.000 17.26268 100 LEU C C 1
ATOM 4709 O O . LEU C 1 121 ? 11.78358 -52.84348 -29.71860 1.000 17.98867 100 LEU C O 1
ATOM 4714 N N . THR C 1 122 ? 13.80979 -53.80652 -29.53430 1.000 14.05650 101 THR C N 1
ATOM 4715 C CA . THR C 1 122 ? 13.28960 -55.11531 -29.16257 1.000 14.99170 101 THR C CA 1
ATOM 4716 C C . THR C 1 122 ? 12.67925 -55.06741 -27.76538 1.000 15.38971 101 THR C C 1
ATOM 4717 O O . THR C 1 122 ? 13.23208 -54.43686 -26.85773 1.000 15.53672 101 THR C O 1
ATOM 4721 N N . THR C 1 123 ? 11.53933 -55.74344 -27.58468 1.000 15.09349 102 THR C N 1
ATOM 4722 C CA . THR C 1 123 ? 10.92388 -55.80821 -26.26468 1.000 14.56186 102 THR C CA 1
ATOM 4723 C C . THR C 1 123 ? 11.79627 -56.61695 -25.31824 1.000 18.75272 102 THR C C 1
ATOM 4724 O O . THR C 1 123 ? 12.24250 -57.71878 -25.65488 1.000 18.38740 102 THR C O 1
ATOM 4728 N N . GLY C 1 124 ? 12.02401 -56.07548 -24.13126 1.000 16.93210 103 GLY C N 1
ATOM 4729 C CA . GLY C 1 124 ? 12.75815 -56.80459 -23.12524 1.000 15.84159 103 GLY C CA 1
ATOM 4730 C C . GLY C 1 124 ? 12.46945 -56.26031 -21.74548 1.000 18.74768 103 GLY C C 1
ATOM 4731 O O . GLY C 1 124 ? 11.60752 -55.39863 -21.56385 1.000 18.29155 103 GLY C O 1
ATOM 4732 N N . THR C 1 125 ? 13.20600 -56.78385 -20.77448 1.000 16.84445 104 THR C N 1
ATOM 4733 C CA . THR C 1 125 ? 13.04603 -56.41391 -19.37469 1.000 14.89852 104 THR C CA 1
ATOM 4734 C C . THR C 1 125 ? 13.99384 -55.27745 -18.99394 1.000 17.90276 104 THR C C 1
ATOM 4735 O O . THR C 1 125 ? 14.93033 -54.94148 -19.71932 1.000 17.23766 104 THR C O 1
ATOM 4739 N N . SER C 1 126 ? 13.73761 -54.67177 -17.83094 1.000 14.54974 105 SER C N 1
ATOM 4740 C CA . SER C 1 126 ? 14.64244 -53.63403 -17.34129 1.000 14.47352 105 SER C CA 1
ATOM 4741 C C . SER C 1 126 ? 16.02521 -54.20896 -17.07334 1.000 18.19632 105 SER C C 1
ATOM 4742 O O . SER C 1 126 ? 17.04137 -53.53882 -17.30169 1.000 17.82787 105 SER C O 1
ATOM 4745 N N . ALA C 1 127 ? 16.08113 -55.45613 -16.59850 1.000 16.45780 106 ALA C N 1
ATOM 4746 C CA . ALA C 1 127 ? 17.36845 -56.07143 -16.30619 1.000 19.33036 106 ALA C CA 1
ATOM 4747 C C . ALA C 1 127 ? 18.12906 -56.34727 -17.59220 1.000 17.93733 106 ALA C C 1
ATOM 4748 O O . ALA C 1 127 ? 19.34976 -56.14324 -17.65410 1.000 18.02666 106 ALA C O 1
ATOM 4750 N N . GLN C 1 128 ? 17.41567 -56.78957 -18.63318 1.000 16.36198 107 GLN C N 1
ATOM 4751 C CA . GLN C 1 128 ? 18.04546 -56.98270 -19.93346 1.000 17.04419 107 GLN C CA 1
ATOM 4752 C C . GLN C 1 128 ? 18.57492 -55.67303 -20.48260 1.000 18.59889 107 GLN C C 1
ATOM 4753 O O . GLN C 1 128 ? 19.68355 -55.63334 -21.01529 1.000 18.01739 107 GLN C O 1
ATOM 4759 N N . ALA C 1 129 ? 17.80804 -54.58290 -20.34508 1.000 15.77743 108 ALA C N 1
ATOM 4760 C CA . ALA C 1 129 ? 18.27306 -53.29599 -20.85024 1.000 16.93946 108 ALA C CA 1
ATOM 4761 C C . ALA C 1 129 ? 19.50496 -52.81037 -20.08888 1.000 16.10098 108 ALA C C 1
ATOM 4762 O O . ALA C 1 129 ? 20.44066 -52.28269 -20.70047 1.000 16.66597 108 ALA C O 1
ATOM 4764 N N . ARG C 1 130 ? 19.52329 -52.96621 -18.75709 1.000 17.77043 109 ARG C N 1
ATOM 4765 C CA . ARG C 1 130 ? 20.67733 -52.51109 -17.98311 1.000 17.57600 109 ARG C CA 1
ATOM 4766 C C . ARG C 1 130 ? 21.91348 -53.35960 -18.30374 1.000 17.65567 109 ARG C C 1
ATOM 4767 O O . ARG C 1 130 ? 23.02748 -52.82603 -18.49286 1.000 20.48985 109 ARG C O 1
ATOM 4775 N N . ALA C 1 131 ? 21.71472 -54.67396 -18.43859 1.000 19.36959 110 ALA C N 1
ATOM 4776 C CA . ALA C 1 131 ? 22.78962 -55.55614 -18.87512 1.000 21.85636 110 ALA C CA 1
ATOM 4777 C C . ALA C 1 131 ? 23.29297 -55.16401 -20.25411 1.000 20.57467 110 ALA C C 1
ATOM 4778 O O . ALA C 1 131 ? 24.50416 -55.15128 -20.49910 1.000 20.17124 110 ALA C O 1
ATOM 4780 N N . ASN C 1 132 ? 22.37670 -54.83746 -21.16483 1.000 15.55370 111 ASN C N 1
ATOM 4781 C CA . ASN C 1 132 ? 22.76570 -54.48494 -22.52442 1.000 14.79813 111 ASN C CA 1
ATOM 4782 C C . ASN C 1 132 ? 23.51333 -53.16650 -22.56968 1.000 16.90616 111 ASN C C 1
ATOM 4783 O O . ASN C 1 132 ? 24.39189 -52.98891 -23.41524 1.000 17.32895 111 ASN C O 1
ATOM 4788 N N . ALA C 1 133 ? 23.15992 -52.22224 -21.70067 1.000 16.91338 112 ALA C N 1
ATOM 4789 C CA . ALA C 1 133 ? 23.95167 -51.00414 -21.57686 1.000 16.96590 112 ALA C CA 1
ATOM 4790 C C . ALA C 1 133 ? 25.40055 -51.33848 -21.23225 1.000 19.85403 112 ALA C C 1
ATOM 4791 O O . ALA C 1 133 ? 26.34131 -50.82995 -21.86097 1.000 21.42823 112 ALA C O 1
ATOM 4793 N N . ALA C 1 134 ? 25.59471 -52.21082 -20.24358 1.000 21.87830 113 ALA C N 1
ATOM 4794 C CA . ALA C 1 134 ? 26.96861 -52.56839 -19.86138 1.000 21.57924 113 ALA C CA 1
ATOM 4795 C C . ALA C 1 134 ? 27.68789 -53.35297 -20.96596 1.000 22.77842 113 ALA C C 1
ATOM 4796 O O . ALA C 1 134 ? 28.88842 -53.15365 -21.21536 1.000 24.48046 113 ALA C O 1
ATOM 4798 N N . TRP C 1 135 ? 26.96910 -54.25665 -21.62729 1.000 19.80703 114 TRP C N 1
ATOM 4799 C CA . TRP C 1 135 ? 27.51488 -55.03594 -22.73447 1.000 19.07123 114 TRP C CA 1
ATOM 4800 C C . TRP C 1 135 ? 27.94733 -54.13087 -23.88608 1.000 22.67818 114 TRP C C 1
ATOM 4801 O O . TRP C 1 135 ? 29.03579 -54.30239 -24.46715 1.000 22.95383 114 TRP C O 1
ATOM 4812 N N . ALA C 1 136 ? 27.12231 -53.13242 -24.20771 1.000 18.09278 115 ALA C N 1
ATOM 4813 C CA . ALA C 1 136 ? 27.46004 -52.21093 -25.28488 1.000 17.84583 115 ALA C CA 1
ATOM 4814 C C . ALA C 1 136 ? 28.66892 -51.36569 -24.91647 1.000 23.56148 115 ALA C C 1
ATOM 4815 O O . ALA C 1 136 ? 29.55587 -51.14772 -25.74997 1.000 22.81311 115 ALA C O 1
ATOM 4817 N N . LYS C 1 137 ? 28.71708 -50.88129 -23.66939 1.000 22.31992 116 LYS C N 1
ATOM 4818 C CA . LYS C 1 137 ? 29.87747 -50.12568 -23.19792 1.000 27.07394 116 LYS C CA 1
ATOM 4819 C C . LYS C 1 137 ? 31.15853 -50.94315 -23.31003 1.000 28.09537 116 LYS C C 1
ATOM 4820 O O . LYS C 1 137 ? 32.19471 -50.42980 -23.75740 1.000 31.91725 116 LYS C O 1
ATOM 4826 N N . GLU C 1 138 ? 31.10615 -52.22347 -22.92860 1.000 25.14055 117 GLU C N 1
ATOM 4827 C CA . GLU C 1 138 ? 32.29038 -53.06551 -23.05585 1.000 30.02958 117 GLU C CA 1
ATOM 4828 C C . GLU C 1 138 ? 32.70022 -53.23801 -24.51307 1.000 29.62728 117 GLU C C 1
ATOM 4829 O O . GLU C 1 138 ? 33.88197 -53.47714 -24.79948 1.000 30.06148 117 GLU C O 1
ATOM 4835 N N . ARG C 1 139 ? 31.75262 -53.11159 -25.44570 1.000 25.54216 118 ARG C N 1
ATOM 4836 C CA . ARG C 1 139 ? 32.07233 -53.19979 -26.86631 1.000 22.98334 118 ARG C CA 1
ATOM 4837 C C . ARG C 1 139 ? 32.32473 -51.83794 -27.52964 1.000 24.57503 118 ARG C C 1
ATOM 4838 O O . ARG C 1 139 ? 32.42663 -51.76950 -28.76017 1.000 23.55389 118 ARG C O 1
ATOM 4846 N N . GLY C 1 140 ? 32.44221 -50.76144 -26.75281 1.000 24.65210 119 GLY C N 1
ATOM 4847 C CA . GLY C 1 140 ? 32.72360 -49.45776 -27.32015 1.000 23.67184 119 GLY C CA 1
ATOM 4848 C C . GLY C 1 140 ? 31.56409 -48.76990 -28.00802 1.000 25.65714 119 GLY C C 1
ATOM 4849 O O . GLY C 1 140 ? 31.78370 -47.84790 -28.80590 1.000 22.78151 119 GLY C O 1
ATOM 4850 N N . ALA C 1 141 ? 30.32979 -49.16081 -27.70570 1.000 24.00552 120 ALA C N 1
ATOM 4851 C CA . ALA C 1 141 ? 29.15250 -48.58052 -28.33957 1.000 18.43835 120 ALA C CA 1
ATOM 4852 C C . ALA C 1 141 ? 28.32540 -47.79020 -27.33492 1.000 19.28962 120 ALA C C 1
ATOM 4853 O O . ALA C 1 141 ? 28.19250 -48.19034 -26.17224 1.000 23.38992 120 ALA C O 1
ATOM 4855 N N . ALA C 1 142 ? 27.78506 -46.66223 -27.79353 1.000 19.16537 121 ALA C N 1
ATOM 4856 C CA . ALA C 1 142 ? 26.72144 -45.98606 -27.06447 1.000 16.10575 121 ALA C CA 1
ATOM 4857 C C . ALA C 1 142 ? 25.44240 -46.80874 -27.19043 1.000 18.40700 121 ALA C C 1
ATOM 4858 O O . ALA C 1 142 ? 25.26500 -47.56470 -28.14692 1.000 19.12979 121 ALA C O 1
ATOM 4860 N N . PHE C 1 143 ? 24.55806 -46.68953 -26.20054 1.000 19.55016 122 PHE C N 1
ATOM 4861 C CA . PHE C 1 143 ? 23.39414 -47.56751 -26.16433 1.000 17.38947 122 PHE C CA 1
ATOM 4862 C C . PHE C 1 143 ? 22.16953 -46.82295 -25.66273 1.000 18.51084 122 PHE C C 1
ATOM 4863 O O . PHE C 1 143 ? 22.21077 -46.18856 -24.60350 1.000 19.95324 122 PHE C O 1
ATOM 4871 N N . LEU C 1 144 ? 21.07239 -46.93550 -26.40573 1.000 15.00681 123 LEU C N 1
ATOM 4872 C CA . LEU C 1 144 ? 19.76526 -46.52746 -25.91506 1.000 15.81306 123 LEU C CA 1
ATOM 4873 C C . LEU C 1 144 ? 18.82446 -47.71936 -26.00695 1.000 13.51041 123 LEU C C 1
ATOM 4874 O O . LEU C 1 144 ? 18.79138 -48.40647 -27.03273 1.000 14.89358 123 LEU C O 1
ATOM 4879 N N . ASP C 1 145 ? 18.06230 -47.96661 -24.94209 1.000 14.70514 124 ASP C N 1
ATOM 4880 C CA . ASP C 1 145 ? 16.94250 -48.89173 -25.03772 1.000 15.01886 124 ASP C CA 1
ATOM 4881 C C . ASP C 1 145 ? 15.67971 -48.10472 -25.32353 1.000 17.03743 124 ASP C C 1
ATOM 4882 O O . ASP C 1 145 ? 15.51297 -46.99067 -24.84352 1.000 15.49810 124 ASP C O 1
ATOM 4887 N N . GLY C 1 146 ? 14.80270 -48.67900 -26.12778 1.000 14.55124 125 GLY C N 1
ATOM 4888 C CA . GLY C 1 146 ? 13.55915 -48.02702 -26.47399 1.000 15.12136 125 GLY C CA 1
ATOM 4889 C C . GLY C 1 146 ? 12.38273 -48.96372 -26.31600 1.000 14.34071 125 GLY C C 1
ATOM 4890 O O . GLY C 1 146 ? 12.50637 -50.18774 -26.43424 1.000 17.95486 125 GLY C O 1
ATOM 4891 N N . ALA C 1 147 ? 11.22950 -48.36145 -26.03799 1.000 13.74359 126 ALA C N 1
ATOM 4892 C CA . ALA C 1 147 ? 9.95350 -49.06045 -25.97047 1.000 13.47743 126 ALA C CA 1
ATOM 4893 C C . ALA C 1 147 ? 9.00236 -48.39813 -26.95435 1.000 14.27509 126 ALA C C 1
ATOM 4894 O O . ALA C 1 147 ? 8.71888 -47.19565 -26.82827 1.000 12.99845 126 ALA C O 1
ATOM 4896 N N . ILE C 1 148 ? 8.54202 -49.17315 -27.93740 1.000 15.06261 127 ILE C N 1
ATOM 4897 C CA . ILE C 1 148 ? 7.60060 -48.69493 -28.94995 1.000 12.45470 127 ILE C CA 1
ATOM 4898 C C . ILE C 1 148 ? 6.18515 -48.86142 -28.41410 1.000 13.06359 127 ILE C C 1
ATOM 4899 O O . ILE C 1 148 ? 5.72747 -49.98294 -28.16890 1.000 15.36043 127 ILE C O 1
ATOM 4904 N N . MET C 1 149 ? 5.48035 -47.74789 -28.25272 1.000 15.02057 128 MET C N 1
ATOM 4905 C CA . MET C 1 149 ? 4.10420 -47.71275 -27.77007 1.000 15.94460 128 MET C CA 1
ATOM 4906 C C . MET C 1 149 ? 3.25197 -47.31805 -28.97299 1.000 16.84636 128 MET C C 1
ATOM 4907 O O . MET C 1 149 ? 2.79436 -46.16419 -29.11930 1.000 17.15331 128 MET C O 1
ATOM 4912 N N . ALA C 1 150 ? 3.15526 -48.27131 -29.90524 1.000 16.07847 129 ALA C N 1
ATOM 4913 C CA . ALA C 1 150 ? 2.56174 -48.06423 -31.21815 1.000 14.13923 129 ALA C CA 1
ATOM 4914 C C . ALA C 1 150 ? 2.48858 -49.39325 -31.94556 1.000 17.56561 129 ALA C C 1
ATOM 4915 O O . ALA C 1 150 ? 3.29029 -50.29434 -31.68613 1.000 19.67043 129 ALA C O 1
ATOM 4917 N N . VAL C 1 151 ? 1.52605 -49.50351 -32.85702 1.000 15.87814 130 VAL C N 1
ATOM 4918 C CA . VAL C 1 151 ? 1.48330 -50.62314 -33.79317 1.000 16.12100 130 VAL C CA 1
ATOM 4919 C C . VAL C 1 151 ? 2.25549 -50.21863 -35.04315 1.000 14.58455 130 VAL C C 1
ATOM 4920 O O . VAL C 1 151 ? 2.46158 -49.01996 -35.28958 1.000 16.05192 130 VAL C O 1
ATOM 4924 N N . PRO C 1 152 ? 2.69982 -51.17210 -35.86514 1.000 14.28786 131 PRO C N 1
ATOM 4925 C CA . PRO C 1 152 ? 3.53348 -50.80292 -37.01646 1.000 14.90257 131 PRO C CA 1
ATOM 4926 C C . PRO C 1 152 ? 2.92514 -49.75024 -37.91737 1.000 15.11567 131 PRO C C 1
ATOM 4927 O O . PRO C 1 152 ? 3.64439 -48.85101 -38.36600 1.000 17.39962 131 PRO C O 1
ATOM 4931 N N . GLU C 1 153 ? 1.61643 -49.81596 -38.17374 1.000 16.80183 132 GLU C N 1
ATOM 4932 C CA . GLU C 1 153 ? 0.99464 -48.87728 -39.10302 1.000 18.72617 132 GLU C CA 1
ATOM 4933 C C . GLU C 1 153 ? 0.99203 -47.44718 -38.56694 1.000 17.87372 132 GLU C C 1
ATOM 4934 O O . GLU C 1 153 ? 0.78676 -46.50344 -39.34316 1.000 22.28920 132 GLU C O 1
ATOM 4940 N N . ASP C 1 154 ? 1.20170 -47.26705 -37.26395 1.000 17.16411 133 ASP C N 1
ATOM 4941 C CA . ASP C 1 154 ? 1.21742 -45.94600 -36.65211 1.000 18.26023 133 ASP C CA 1
ATOM 4942 C C . ASP C 1 154 ? 2.62304 -45.37471 -36.50721 1.000 14.64395 133 ASP C C 1
ATOM 4943 O O . ASP C 1 154 ? 2.76713 -44.19807 -36.16722 1.000 14.15998 133 ASP C O 1
ATOM 4948 N N . ILE C 1 155 ? 3.66036 -46.15860 -36.80674 1.000 15.29215 134 ILE C N 1
ATOM 4949 C CA . ILE C 1 155 ? 5.00287 -45.59954 -36.86576 1.000 15.92161 134 ILE C CA 1
ATOM 4950 C C . ILE C 1 155 ? 5.03575 -44.45711 -37.87240 1.000 17.69277 134 ILE C C 1
ATOM 4951 O O . ILE C 1 155 ? 4.40820 -44.51615 -38.93987 1.000 16.31763 134 ILE C O 1
ATOM 4956 N N . ALA C 1 156 ? 5.72148 -43.38140 -37.49673 1.000 15.29217 135 ALA C N 1
ATOM 4957 C CA . ALA C 1 156 ? 5.88505 -42.16163 -38.27858 1.000 14.89319 135 ALA C CA 1
ATOM 4958 C C . ALA C 1 156 ? 4.60413 -41.33978 -38.36985 1.000 19.40481 135 ALA C C 1
ATOM 4959 O O . ALA C 1 156 ? 4.55706 -40.36989 -39.13418 1.000 23.17395 135 ALA C O 1
ATOM 4961 N N . THR C 1 157 ? 3.56748 -41.69274 -37.62295 1.000 13.97748 136 THR C N 1
ATOM 4962 C CA . THR C 1 157 ? 2.39903 -40.82946 -37.50383 1.000 16.38913 136 THR C CA 1
ATOM 4963 C C . THR C 1 157 ? 2.43966 -40.10386 -36.17074 1.000 15.03747 136 THR C C 1
ATOM 4964 O O . THR C 1 157 ? 3.19086 -40.46067 -35.25992 1.000 15.66308 136 THR C O 1
ATOM 4968 N N . GLY C 1 158 ? 1.57361 -39.09927 -36.04912 1.000 16.45514 137 GLY C N 1
ATOM 4969 C CA . GLY C 1 158 ? 1.45897 -38.38986 -34.79089 1.000 17.57365 137 GLY C CA 1
ATOM 4970 C C . GLY C 1 158 ? 0.85462 -39.20191 -33.65870 1.000 14.41982 137 GLY C C 1
ATOM 4971 O O . GLY C 1 158 ? 0.87911 -38.73183 -32.51784 1.000 20.49853 137 GLY C O 1
ATOM 4972 N N . ASP C 1 159 ? 0.32957 -40.39950 -33.93710 1.000 15.48122 138 ASP C N 1
ATOM 4973 C CA . ASP C 1 159 ? -0.20124 -41.27664 -32.89848 1.000 15.27729 138 ASP C CA 1
ATOM 4974 C C . ASP C 1 159 ? 0.88296 -42.09572 -32.20191 1.000 18.99301 138 ASP C C 1
ATOM 4975 O O . ASP C 1 159 ? 0.66259 -42.59559 -31.09753 1.000 18.32439 138 ASP C O 1
ATOM 4980 N N . ALA C 1 160 ? 2.04184 -42.25446 -32.82222 1.000 13.33175 139 ALA C N 1
ATOM 4981 C CA . ALA C 1 160 ? 3.06287 -43.11747 -32.26424 1.000 14.20697 139 ALA C CA 1
ATOM 4982 C C . ALA C 1 160 ? 3.66869 -42.49777 -31.00556 1.000 12.86018 139 ALA C C 1
ATOM 4983 O O . ALA C 1 160 ? 3.80966 -41.27355 -30.89679 1.000 15.26903 139 ALA C O 1
ATOM 4985 N N . VAL C 1 161 ? 4.04830 -43.35515 -30.05466 1.000 13.41090 140 VAL C N 1
ATOM 4986 C CA . VAL C 1 161 ? 4.86671 -42.93225 -28.91794 1.000 14.20011 140 VAL C CA 1
ATOM 4987 C C . VAL C 1 161 ? 6.08941 -43.84036 -28.87207 1.000 13.06260 140 VAL C C 1
ATOM 4988 O O . VAL C 1 161 ? 5.94838 -45.05209 -29.02725 1.000 14.32275 140 VAL C O 1
ATOM 4992 N N . LEU C 1 162 ? 7.28536 -43.26638 -28.69050 1.000 12.54452 141 LEU C N 1
ATOM 4993 C CA . LEU C 1 162 ? 8.50123 -44.05760 -28.48700 1.000 13.49274 141 LEU C CA 1
ATOM 4994 C C . LEU C 1 162 ? 9.23619 -43.48432 -27.28885 1.000 14.11526 141 LEU C C 1
ATOM 4995 O O . LEU C 1 162 ? 9.54648 -42.28568 -27.26583 1.000 14.58416 141 LEU C O 1
ATOM 5000 N N . LEU C 1 163 ? 9.51243 -44.33708 -26.30712 1.000 13.16819 142 LEU C N 1
ATOM 5001 C CA . LEU C 1 163 ? 10.21464 -43.93039 -25.09966 1.000 14.31229 142 LEU C CA 1
ATOM 5002 C C . LEU C 1 163 ? 11.63666 -44.46851 -25.15588 1.000 14.44876 142 LEU C C 1
ATOM 5003 O O . LEU C 1 163 ? 11.85375 -45.62058 -25.52985 1.000 14.74352 142 LEU C O 1
ATOM 5008 N N . TYR C 1 164 ? 12.61006 -43.63534 -24.79445 1.000 13.97495 143 TYR C N 1
ATOM 5009 C CA . TYR C 1 164 ? 14.01039 -44.02994 -24.85809 1.000 13.03373 143 TYR C CA 1
ATOM 5010 C C . TYR C 1 164 ? 14.66414 -43.82705 -23.50937 1.000 14.60334 143 TYR C C 1
ATOM 5011 O O . TYR C 1 164 ? 14.31475 -42.90184 -22.77551 1.000 14.28411 143 TYR C O 1
ATOM 5020 N N . SER C 1 165 ? 15.62629 -44.68215 -23.18818 1.000 11.91817 144 SER C N 1
ATOM 5021 C CA . SER C 1 165 ? 16.39874 -44.48790 -21.96868 1.000 11.64773 144 SER C CA 1
ATOM 5022 C C . SER C 1 165 ? 17.83822 -44.91532 -22.20451 1.000 14.88718 144 SER C C 1
ATOM 5023 O O . SER C 1 165 ? 18.12714 -45.81575 -23.00165 1.000 15.91399 144 SER C O 1
ATOM 5026 N N . GLY C 1 166 ? 18.73917 -44.25624 -21.48762 1.000 14.09220 145 GLY C N 1
ATOM 5027 C CA . GLY C 1 166 ? 20.15420 -44.41930 -21.70243 1.000 16.61912 145 GLY C CA 1
ATOM 5028 C C . GLY C 1 166 ? 20.82594 -43.06454 -21.74888 1.000 17.99178 145 GLY C C 1
ATOM 5029 O O . GLY C 1 166 ? 20.17548 -42.02009 -21.67035 1.000 17.51682 145 GLY C O 1
ATOM 5030 N N . PRO C 1 167 ? 22.14874 -43.05622 -21.87192 1.000 18.19121 146 PRO C N 1
ATOM 5031 C CA . PRO C 1 167 ? 22.89470 -41.79598 -21.74496 1.000 20.84046 146 PRO C CA 1
ATOM 5032 C C . PRO C 1 167 ? 22.38343 -40.71978 -22.69015 1.000 20.06018 146 PRO C C 1
ATOM 5033 O O . PRO C 1 167 ? 22.18176 -40.94745 -23.88548 1.000 20.91513 146 PRO C O 1
ATOM 5037 N N . ARG C 1 168 ? 22.15073 -39.52944 -22.12745 1.000 20.32910 147 ARG C N 1
ATOM 5038 C CA . ARG C 1 168 ? 21.49007 -38.47319 -22.88123 1.000 17.99829 147 ARG C CA 1
ATOM 5039 C C . ARG C 1 168 ? 22.33843 -37.98599 -24.05204 1.000 19.45533 147 ARG C C 1
ATOM 5040 O O . ARG C 1 168 ? 21.78573 -37.49252 -25.03528 1.000 18.84973 147 ARG C O 1
ATOM 5048 N N . ASP C 1 169 ? 23.67147 -38.10201 -23.97008 1.000 21.27162 148 ASP C N 1
ATOM 5049 C CA . ASP C 1 169 ? 24.50703 -37.64341 -25.07855 1.000 23.45310 148 ASP C CA 1
ATOM 5050 C C . ASP C 1 169 ? 24.14100 -38.35699 -26.37997 1.000 21.25346 148 ASP C C 1
ATOM 5051 O O . ASP C 1 169 ? 24.08503 -37.73534 -27.44979 1.000 20.90352 148 ASP C O 1
ATOM 5056 N N . ALA C 1 170 ? 23.86409 -39.66380 -26.30444 1.000 20.11342 149 ALA C N 1
ATOM 5057 C CA . ALA C 1 170 ? 23.49798 -40.41858 -27.50310 1.000 17.36862 149 ALA C CA 1
ATOM 5058 C C . ALA C 1 170 ? 22.13560 -39.99047 -28.03539 1.000 17.63284 149 ALA C C 1
ATOM 5059 O O . ALA C 1 170 ? 21.92843 -39.88003 -29.25796 1.000 19.62272 149 ALA C O 1
ATOM 5061 N N . PHE C 1 171 ? 21.19009 -39.75283 -27.12765 1.000 18.85742 150 PHE C N 1
ATOM 5062 C CA . PHE C 1 171 ? 19.88310 -39.29708 -27.56377 1.000 18.05653 150 PHE C CA 1
ATOM 5063 C C . PHE C 1 171 ? 19.98218 -37.92819 -28.21163 1.000 20.15824 150 PHE C C 1
ATOM 5064 O O . PHE C 1 171 ? 19.35495 -37.67626 -29.24153 1.000 22.25146 150 PHE C O 1
ATOM 5072 N N . ASP C 1 172 ? 20.75795 -37.02207 -27.62154 1.000 19.50999 151 ASP C N 1
ATOM 5073 C CA . ASP C 1 172 ? 20.88838 -35.70783 -28.23047 1.000 21.63118 151 ASP C CA 1
ATOM 5074 C C . ASP C 1 172 ? 21.57234 -35.80335 -29.58181 1.000 19.48421 151 ASP C C 1
ATOM 5075 O O . ASP C 1 172 ? 21.21865 -35.05843 -30.50116 1.000 21.96901 151 ASP C O 1
ATOM 5080 N N . ALA C 1 173 ? 22.51935 -36.73499 -29.72807 1.000 18.76573 152 ALA C N 1
ATOM 5081 C CA . ALA C 1 173 ? 23.21584 -36.88973 -31.00160 1.000 22.08118 152 ALA C CA 1
ATOM 5082 C C . ALA C 1 173 ? 22.28216 -37.37524 -32.09990 1.000 21.98438 152 ALA C C 1
ATOM 5083 O O . ALA C 1 173 ? 22.41481 -36.96647 -33.25847 1.000 25.78094 152 ALA C O 1
ATOM 5085 N N . TYR C 1 174 ? 21.32527 -38.24039 -31.76706 1.000 19.53944 153 TYR C N 1
ATOM 5086 C CA . TYR C 1 174 ? 20.53444 -38.86234 -32.82368 1.000 21.44039 153 TYR C CA 1
ATOM 5087 C C . TYR C 1 174 ? 19.04137 -38.57379 -32.71651 1.000 19.96373 153 TYR C C 1
ATOM 5088 O O . TYR C 1 174 ? 18.24274 -39.24876 -33.36307 1.000 20.15025 153 TYR C O 1
ATOM 5097 N N . GLU C 1 175 ? 18.65458 -37.55380 -31.95235 1.000 22.04249 154 GLU C N 1
ATOM 5098 C CA . GLU C 1 175 ? 17.23584 -37.26614 -31.77092 1.000 21.97334 154 GLU C CA 1
ATOM 5099 C C . GLU C 1 175 ? 16.55689 -36.90975 -33.08326 1.000 21.37501 154 GLU C C 1
ATOM 5100 O O . GLU C 1 175 ? 15.41309 -37.31741 -33.33017 1.000 19.87722 154 GLU C O 1
ATOM 5106 N N . GLU C 1 176 ? 17.23588 -36.14893 -33.94424 1.000 19.89819 155 GLU C N 1
ATOM 5107 C CA . GLU C 1 176 ? 16.60075 -35.75988 -35.20040 1.000 22.67341 155 GLU C CA 1
ATOM 5108 C C . GLU C 1 176 ? 16.31503 -36.97487 -36.07940 1.000 21.49874 155 GLU C C 1
ATOM 5109 O O . GLU C 1 176 ? 15.31751 -36.99621 -36.81059 1.000 23.74948 155 GLU C O 1
ATOM 5115 N N . ALA C 1 177 ? 17.15966 -38.00530 -35.99498 1.000 20.44616 156 ALA C N 1
ATOM 5116 C CA . ALA C 1 177 ? 16.92288 -39.25023 -36.71569 1.000 19.97286 156 ALA C CA 1
ATOM 5117 C C . ALA C 1 177 ? 15.84910 -40.08924 -36.03639 1.000 18.99332 156 ALA C C 1
ATOM 5118 O O . ALA C 1 177 ? 14.93022 -40.58945 -36.69410 1.000 21.10098 156 ALA C O 1
ATOM 5120 N N . LEU C 1 178 ? 15.94238 -40.24628 -34.71867 1.000 18.20523 157 LEU C N 1
ATOM 5121 C CA . LEU C 1 178 ? 15.02890 -41.14800 -34.03493 1.000 19.26060 157 LEU C CA 1
ATOM 5122 C C . LEU C 1 178 ? 13.60402 -40.62262 -34.06141 1.000 16.78308 157 LEU C C 1
ATOM 5123 O O . LEU C 1 178 ? 12.64831 -41.40867 -34.16353 1.000 19.32684 157 LEU C O 1
ATOM 5128 N N . ARG C 1 179 ? 13.43945 -39.30029 -34.01199 1.000 18.76342 158 ARG C N 1
ATOM 5129 C CA . ARG C 1 179 ? 12.10375 -38.73887 -33.91493 1.000 19.34086 158 ARG C CA 1
ATOM 5130 C C . ARG C 1 179 ? 11.24938 -39.04383 -35.13589 1.000 20.08721 158 ARG C C 1
ATOM 5131 O O . ARG C 1 179 ? 10.02287 -38.94729 -35.04230 1.000 18.51055 158 ARG C O 1
ATOM 5139 N N . VAL C 1 180 ? 11.84255 -39.43292 -36.27347 1.000 17.13189 159 VAL C N 1
ATOM 5140 C CA . VAL C 1 180 ? 11.00431 -39.75319 -37.42511 1.000 18.36126 159 VAL C CA 1
ATOM 5141 C C . VAL C 1 180 ? 10.06901 -40.92599 -37.13177 1.000 17.21091 159 VAL C C 1
ATOM 5142 O O . VAL C 1 180 ? 9.00079 -41.03399 -37.75011 1.000 15.92298 159 VAL C O 1
ATOM 5146 N N . LEU C 1 181 ? 10.42005 -41.78987 -36.16884 1.000 15.43055 160 LEU C N 1
ATOM 5147 C CA . LEU C 1 181 ? 9.55197 -42.91946 -35.83991 1.000 13.78057 160 LEU C CA 1
ATOM 5148 C C . LEU C 1 181 ? 8.30522 -42.47672 -35.08112 1.000 15.85791 160 LEU C C 1
ATOM 5149 O O . LEU C 1 181 ? 7.27013 -43.15337 -35.13119 1.000 15.59389 160 LEU C O 1
ATOM 5154 N N . ALA C 1 182 ? 8.40331 -41.38616 -34.32653 1.000 15.32806 161 ALA C N 1
ATOM 5155 C CA . ALA C 1 182 ? 7.28025 -40.87092 -33.54431 1.000 12.83416 161 ALA C CA 1
ATOM 5156 C C . ALA C 1 182 ? 7.41619 -39.35858 -33.50719 1.000 13.55268 161 ALA C C 1
ATOM 5157 O O . ALA C 1 182 ? 7.87754 -38.77767 -32.51549 1.000 14.29945 161 ALA C O 1
ATOM 5159 N N . PRO C 1 183 ? 7.05549 -38.68770 -34.60212 1.000 14.58374 162 PRO C N 1
ATOM 5160 C CA . PRO C 1 183 ? 7.40691 -37.26808 -34.75551 1.000 16.95339 162 PRO C CA 1
ATOM 5161 C C . PRO C 1 183 ? 6.70845 -36.35158 -33.77909 1.000 19.72597 162 PRO C C 1
ATOM 5162 O O . PRO C 1 183 ? 7.13766 -35.19940 -33.63845 1.000 23.21449 162 PRO C O 1
ATOM 5166 N N . ALA C 1 184 ? 5.64781 -36.80644 -33.11451 1.000 14.97826 163 ALA C N 1
ATOM 5167 C CA . ALA C 1 184 ? 4.98684 -35.99989 -32.09830 1.000 15.14934 163 ALA C CA 1
ATOM 5168 C C . ALA C 1 184 ? 4.93203 -36.72503 -30.76246 1.000 19.85362 163 ALA C C 1
ATOM 5169 O O . ALA C 1 184 ? 4.14507 -36.34893 -29.88873 1.000 20.25998 163 ALA C O 1
ATOM 5171 N N . GLY C 1 185 ? 5.77209 -37.74916 -30.57056 1.000 16.37737 164 GLY C N 1
ATOM 5172 C CA . GLY C 1 185 ? 5.67007 -38.56532 -29.38012 1.000 14.32437 164 GLY C CA 1
ATOM 5173 C C . GLY C 1 185 ? 6.94578 -39.25472 -28.94066 1.000 15.13919 164 GLY C C 1
ATOM 5174 O O . GLY C 1 185 ? 6.89406 -40.32708 -28.32748 1.000 17.71224 164 GLY C O 1
ATOM 5175 N N . THR C 1 186 ? 8.09113 -38.65671 -29.24367 1.000 16.12983 165 THR C N 1
ATOM 5176 C CA . THR C 1 186 ? 9.38743 -39.18370 -28.82168 1.000 16.94760 165 THR C CA 1
ATOM 5177 C C . THR C 1 186 ? 9.77824 -38.56506 -27.48497 1.000 17.95098 165 THR C C 1
ATOM 5178 O O . THR C 1 186 ? 9.74331 -37.33860 -27.33111 1.000 20.00587 165 THR C O 1
ATOM 5182 N N . THR C 1 187 ? 10.10901 -39.40909 -26.50847 1.000 15.80050 166 THR C N 1
ATOM 5183 C CA . THR C 1 187 ? 10.49582 -38.92910 -25.18590 1.000 15.73839 166 THR C CA 1
ATOM 5184 C C . THR C 1 187 ? 11.75438 -39.64606 -24.72267 1.000 15.72734 166 THR C C 1
ATOM 5185 O O . THR C 1 187 ? 11.79492 -40.87782 -24.72210 1.000 16.77402 166 THR C O 1
ATOM 5189 N N . HIS C 1 188 ? 12.75132 -38.88423 -24.27968 1.000 15.38062 167 HIS C N 1
ATOM 5190 C CA . HIS C 1 188 ? 13.87782 -39.45161 -23.54772 1.000 13.90081 167 HIS C CA 1
ATOM 5191 C C . HIS C 1 188 ? 13.58616 -39.38065 -22.04805 1.000 16.25266 167 HIS C C 1
ATOM 5192 O O . HIS C 1 188 ? 13.34414 -38.29576 -21.50051 1.000 17.01636 167 HIS C O 1
ATOM 5199 N N . LEU C 1 189 ? 13.62731 -40.53534 -21.38057 1.000 14.43158 168 LEU C N 1
ATOM 5200 C CA . LEU C 1 189 ? 13.17158 -40.63810 -20.00248 1.000 14.26600 168 LEU C CA 1
ATOM 5201 C C . LEU C 1 189 ? 14.26263 -40.34865 -18.99184 1.000 17.41451 168 LEU C C 1
ATOM 5202 O O . LEU C 1 189 ? 13.95722 -39.90922 -17.87777 1.000 19.67498 168 LEU C O 1
ATOM 5207 N N . GLY C 1 190 ? 15.51132 -40.61495 -19.32829 1.000 16.63311 169 GLY C N 1
ATOM 5208 C CA . GLY C 1 190 ? 16.58534 -40.50004 -18.36063 1.000 17.63052 169 GLY C CA 1
ATOM 5209 C C . GLY C 1 190 ? 17.72634 -41.43662 -18.70415 1.000 16.43287 169 GLY C C 1
ATOM 5210 O O . GLY C 1 190 ? 17.65680 -42.21662 -19.65242 1.000 17.94252 169 GLY C O 1
ATOM 5211 N N . GLY C 1 191 ? 18.77350 -41.36266 -17.86903 1.000 21.29424 170 GLY C N 1
ATOM 5212 C CA . GLY C 1 191 ? 20.03433 -42.02023 -18.18080 1.000 17.91546 170 GLY C CA 1
ATOM 5213 C C . GLY C 1 191 ? 20.06105 -43.50908 -17.91288 1.000 20.38640 170 GLY C C 1
ATOM 5214 O O . GLY C 1 191 ? 20.81545 -44.24043 -18.56244 1.000 21.18217 170 GLY C O 1
ATOM 5215 N N . ASP C 1 192 ? 19.26596 -43.97537 -16.95413 1.000 18.40106 171 ASP C N 1
ATOM 5216 C CA . ASP C 1 192 ? 19.19531 -45.39492 -16.61301 1.000 17.10571 171 ASP C CA 1
ATOM 5217 C C . ASP C 1 192 ? 18.54426 -46.16508 -17.76047 1.000 17.71471 171 ASP C C 1
ATOM 5218 O O . ASP C 1 192 ? 17.38974 -45.90359 -18.11033 1.000 15.81054 171 ASP C O 1
ATOM 5223 N N . ALA C 1 193 ? 19.27720 -47.12194 -18.35022 1.000 17.10270 172 ALA C N 1
ATOM 5224 C CA . ALA C 1 193 ? 18.77112 -47.77664 -19.55202 1.000 17.06507 172 ALA C CA 1
ATOM 5225 C C . ALA C 1 193 ? 17.51306 -48.58728 -19.28462 1.000 14.39161 172 ALA C C 1
ATOM 5226 O O . ALA C 1 193 ? 16.78336 -48.89166 -20.22687 1.000 16.87422 172 ALA C O 1
ATOM 5228 N N . GLY C 1 194 ? 17.22199 -48.92439 -18.02785 1.000 14.12157 173 GLY C N 1
ATOM 5229 C CA . GLY C 1 194 ? 16.01818 -49.69400 -17.78725 1.000 15.87864 173 GLY C CA 1
ATOM 5230 C C . GLY C 1 194 ? 14.72415 -48.91470 -17.69856 1.000 13.55000 173 GLY C C 1
ATOM 5231 O O . GLY C 1 194 ? 13.67173 -49.53921 -17.53414 1.000 15.46223 173 GLY C O 1
ATOM 5232 N N . LEU C 1 195 ? 14.75974 -47.58518 -17.82343 1.000 13.79241 174 LEU C N 1
ATOM 5233 C CA . LEU C 1 195 ? 13.54939 -46.78935 -17.60235 1.000 12.29347 174 LEU C CA 1
ATOM 5234 C C . LEU C 1 195 ? 12.48194 -47.06690 -18.66283 1.000 16.05045 174 LEU C C 1
ATOM 5235 O O . LEU C 1 195 ? 11.28777 -47.11236 -18.34085 1.000 15.96401 174 LEU C O 1
ATOM 5240 N N . ALA C 1 196 ? 12.88085 -47.28244 -19.92540 1.000 13.92075 175 ALA C N 1
ATOM 5241 C CA . ALA C 1 196 ? 11.87921 -47.45569 -20.97705 1.000 13.09068 175 ALA C CA 1
ATOM 5242 C C . ALA C 1 196 ? 11.01088 -48.67584 -20.69851 1.000 15.36062 175 ALA C C 1
ATOM 5243 O O . ALA C 1 196 ? 9.76976 -48.59419 -20.70604 1.000 14.67396 175 ALA C O 1
ATOM 5245 N N . ALA C 1 197 ? 11.65013 -49.80531 -20.38462 1.000 15.47691 176 ALA C N 1
ATOM 5246 C CA . ALA C 1 197 ? 10.90150 -51.01740 -20.08333 1.000 16.41171 176 ALA C CA 1
ATOM 5247 C C . ALA C 1 197 ? 9.94956 -50.77626 -18.92598 1.000 16.61537 176 ALA C C 1
ATOM 5248 O O . ALA C 1 197 ? 8.75166 -51.09096 -19.02007 1.000 16.26988 176 ALA C O 1
ATOM 5250 N N . LEU C 1 198 ? 10.44755 -50.12838 -17.86307 1.000 12.96547 177 LEU C N 1
ATOM 5251 C CA . LEU C 1 198 ? 9.60835 -49.93112 -16.69040 1.000 13.81210 177 LEU C CA 1
ATOM 5252 C C . LEU C 1 198 ? 8.45090 -48.99911 -17.00466 1.000 14.43261 177 LEU C C 1
ATOM 5253 O O . LEU C 1 198 ? 7.30342 -49.26350 -16.59636 1.000 14.70392 177 LEU C O 1
ATOM 5258 N N . HIS C 1 199 ? 8.71499 -47.93022 -17.77392 1.000 13.59662 178 HIS C N 1
ATOM 5259 C CA . HIS C 1 199 ? 7.62312 -47.00990 -18.06863 1.000 14.17602 178 HIS C CA 1
ATOM 5260 C C . HIS C 1 199 ? 6.57327 -47.70371 -18.91271 1.000 14.44173 178 HIS C C 1
ATOM 5261 O O . HIS C 1 199 ? 5.36108 -47.52684 -18.68899 1.000 15.07247 178 HIS C O 1
ATOM 5268 N N . ASP C 1 200 ? 7.02410 -48.52301 -19.86933 1.000 14.41137 179 ASP C N 1
ATOM 5269 C CA . ASP C 1 200 ? 6.07501 -49.23668 -20.71143 1.000 14.53663 179 ASP C CA 1
ATOM 5270 C C . ASP C 1 200 ? 5.14234 -50.06290 -19.84331 1.000 16.68270 179 ASP C C 1
ATOM 5271 O O . ASP C 1 200 ? 3.90812 -49.92086 -19.92010 1.000 14.46260 179 ASP C O 1
ATOM 5276 N N . LEU C 1 201 ? 5.71899 -50.84104 -18.92004 1.000 16.06080 180 LEU C N 1
ATOM 5277 C CA . LEU C 1 201 ? 4.88066 -51.71994 -18.11830 1.000 14.23644 180 LEU C CA 1
ATOM 5278 C C . LEU C 1 201 ? 3.98407 -50.90265 -17.20910 1.000 13.41095 180 LEU C C 1
ATOM 5279 O O . LEU C 1 201 ? 2.79307 -51.22156 -17.05720 1.000 15.73796 180 LEU C O 1
ATOM 5284 N N . ALA C 1 202 ? 4.51266 -49.79982 -16.67394 1.000 14.85836 181 ALA C N 1
ATOM 5285 C CA . ALA C 1 202 ? 3.70824 -49.00967 -15.75123 1.000 15.12705 181 ALA C CA 1
ATOM 5286 C C . ALA C 1 202 ? 2.51448 -48.41136 -16.47804 1.000 14.52932 181 ALA C C 1
ATOM 5287 O O . ALA C 1 202 ? 1.39888 -48.36634 -15.93027 1.000 14.55942 181 ALA C O 1
ATOM 5289 N N . LEU C 1 203 ? 2.71685 -48.00121 -17.74128 1.000 12.58617 182 LEU C N 1
ATOM 5290 C CA . LEU C 1 203 ? 1.60887 -47.41999 -18.48595 1.000 11.46892 182 LEU C CA 1
ATOM 5291 C C . LEU C 1 203 ? 0.59577 -48.49372 -18.85056 1.000 13.17417 182 LEU C C 1
ATOM 5292 O O . LEU C 1 203 ? -0.62136 -48.24775 -18.80949 1.000 13.67473 182 LEU C O 1
ATOM 5297 N N . LEU C 1 204 ? 1.07084 -49.71095 -19.16042 1.000 13.98423 183 LEU C N 1
ATOM 5298 C CA . LEU C 1 204 ? 0.12680 -50.78766 -19.40464 1.000 15.76962 183 LEU C CA 1
ATOM 5299 C C . LEU C 1 204 ? -0.67724 -51.08088 -18.14571 1.000 13.64904 183 LEU C C 1
ATOM 5300 O O . LEU C 1 204 ? -1.87862 -51.38295 -18.23369 1.000 13.61185 183 LEU C O 1
ATOM 5305 N N . GLY C 1 205 ? -0.06633 -50.90637 -16.96717 1.000 14.20373 184 GLY C N 1
ATOM 5306 C CA . GLY C 1 205 ? -0.81387 -51.14114 -15.74384 1.000 13.52130 184 GLY C CA 1
ATOM 5307 C C . GLY C 1 205 ? -2.01472 -50.22987 -15.62301 1.000 16.83438 184 GLY C C 1
ATOM 5308 O O . GLY C 1 205 ? -3.06707 -50.64219 -15.11825 1.000 15.89466 184 GLY C O 1
ATOM 5309 N N . ILE C 1 206 ? -1.89285 -48.99701 -16.11687 1.000 14.55407 185 ILE C N 1
ATOM 5310 C CA . ILE C 1 206 ? -3.03809 -48.10300 -16.08933 1.000 16.27873 185 ILE C CA 1
ATOM 5311 C C . ILE C 1 206 ? -4.10730 -48.58969 -17.05018 1.000 16.54208 185 ILE C C 1
ATOM 5312 O O . ILE C 1 206 ? -5.30275 -48.59575 -16.71953 1.000 16.64743 185 ILE C O 1
ATOM 5317 N N . MET C 1 207 ? -3.70263 -49.07175 -18.23067 1.000 12.78703 186 MET C N 1
ATOM 5318 C CA . MET C 1 207 ? -4.72079 -49.49417 -19.17674 1.000 15.04398 186 MET C CA 1
ATOM 5319 C C . MET C 1 207 ? -5.47274 -50.71522 -18.65737 1.000 14.58711 186 MET C C 1
ATOM 5320 O O . MET C 1 207 ? -6.71110 -50.73601 -18.68881 1.000 14.95752 186 MET C O 1
ATOM 5325 N N . TRP C 1 208 ? -4.75173 -51.69767 -18.10075 1.000 13.54470 187 TRP C N 1
ATOM 5326 C CA . TRP C 1 208 ? -5.41356 -52.84828 -17.49358 1.000 14.44319 187 TRP C CA 1
ATOM 5327 C C . TRP C 1 208 ? -6.33610 -52.42684 -16.36939 1.000 16.15654 187 TRP C C 1
ATOM 5328 O O . TRP C 1 208 ? -7.41459 -53.02200 -16.19557 1.000 16.81572 187 TRP C O 1
ATOM 5339 N N . GLY C 1 209 ? -5.95716 -51.38350 -15.62960 1.000 15.85373 188 GLY C N 1
ATOM 5340 C CA . GLY C 1 209 ? -6.79254 -50.93314 -14.53076 1.000 19.69838 188 GLY C CA 1
ATOM 5341 C C . GLY C 1 209 ? -8.10389 -50.37210 -15.03222 1.000 19.59541 188 GLY C C 1
ATOM 5342 O O . GLY C 1 209 ? -9.17430 -50.67730 -14.48164 1.000 19.06600 188 GLY C O 1
ATOM 5343 N N . VAL C 1 210 ? -8.04035 -49.58485 -16.11131 1.000 15.74860 189 VAL C N 1
ATOM 5344 C CA . VAL C 1 210 ? -9.25137 -48.99190 -16.67540 1.000 16.62513 189 VAL C CA 1
ATOM 5345 C C . VAL C 1 210 ? -10.11604 -50.07370 -17.28667 1.000 15.80118 189 VAL C C 1
ATOM 5346 O O . VAL C 1 210 ? -11.32913 -50.13763 -17.04888 1.000 14.38420 189 VAL C O 1
ATOM 5350 N N . LEU C 1 211 ? -9.50122 -50.93830 -18.09250 1.000 14.58289 190 LEU C N 1
ATOM 5351 C CA . LEU C 1 211 ? -10.29786 -51.92034 -18.80935 1.000 14.31714 190 LEU C CA 1
ATOM 5352 C C . LEU C 1 211 ? -10.96610 -52.88516 -17.84105 1.000 14.88821 190 LEU C C 1
ATOM 5353 O O . LEU C 1 211 ? -12.14429 -53.21058 -18.00862 1.000 12.88926 190 LEU C O 1
ATOM 5358 N N . ASN C 1 212 ? -10.25230 -53.30118 -16.78411 1.000 12.96564 191 ASN C N 1
ATOM 5359 C CA . ASN C 1 212 ? -10.88407 -54.17218 -15.79354 1.000 14.76757 191 ASN C CA 1
ATOM 5360 C C . ASN C 1 212 ? -12.03311 -53.45005 -15.09861 1.000 13.31373 191 ASN C C 1
ATOM 5361 O O . ASN C 1 212 ? -13.11894 -54.02587 -14.92197 1.000 13.93329 191 ASN C O 1
ATOM 5366 N N . GLY C 1 213 ? -11.85340 -52.16191 -14.79573 1.000 13.57970 192 GLY C N 1
ATOM 5367 C CA . GLY C 1 213 ? -12.95813 -51.41788 -14.20802 1.000 14.98367 192 GLY C CA 1
ATOM 5368 C C . GLY C 1 213 ? -14.14843 -51.36372 -15.14937 1.000 15.08989 192 GLY C C 1
ATOM 5369 O O . GLY C 1 213 ? -15.30811 -51.51969 -14.72975 1.000 14.56016 192 GLY C O 1
ATOM 5370 N N . PHE C 1 214 ? -13.87786 -51.19545 -16.44786 1.000 11.49239 193 PHE C N 1
ATOM 5371 C CA . PHE C 1 214 ? -14.97284 -51.13691 -17.39900 1.000 10.56691 193 PHE C CA 1
ATOM 5372 C C . PHE C 1 214 ? -15.65527 -52.49224 -17.49811 1.000 12.67652 193 PHE C C 1
ATOM 5373 O O . PHE C 1 214 ? -16.88842 -52.57720 -17.44060 1.000 14.88163 193 PHE C O 1
ATOM 5381 N N . LEU C 1 215 ? -14.86296 -53.57018 -17.59564 1.000 14.00327 194 LEU C N 1
ATOM 5382 C CA . LEU C 1 215 ? -15.47507 -54.86483 -17.86972 1.000 14.76146 194 LEU C CA 1
ATOM 5383 C C . LEU C 1 215 ? -16.20403 -55.38761 -16.64583 1.000 16.64837 194 LEU C C 1
ATOM 5384 O O . LEU C 1 215 ? -17.28947 -55.97002 -16.76644 1.000 14.06787 194 LEU C O 1
ATOM 5389 N N . HIS C 1 216 ? -15.64223 -55.15792 -15.45793 1.000 13.74600 195 HIS C N 1
ATOM 5390 C CA . HIS C 1 216 ? -16.37188 -55.49524 -14.24426 1.000 14.04761 195 HIS C CA 1
ATOM 5391 C C . HIS C 1 216 ? -17.66288 -54.69062 -14.16099 1.000 14.32427 195 HIS C C 1
ATOM 5392 O O . HIS C 1 216 ? -18.73592 -55.23991 -13.86102 1.000 15.37991 195 HIS C O 1
ATOM 5399 N N . GLY C 1 217 ? -17.59426 -53.39032 -14.48923 1.000 14.82257 196 GLY C N 1
ATOM 5400 C CA . GLY C 1 217 ? -18.80168 -52.58727 -14.44570 1.000 14.91304 196 GLY C CA 1
ATOM 5401 C C . GLY C 1 217 ? -19.81338 -53.07310 -15.46235 1.000 15.08039 196 GLY C C 1
ATOM 5402 O O . GLY C 1 217 ? -21.01821 -53.15934 -15.17140 1.000 14.61193 196 GLY C O 1
ATOM 5403 N N . ALA C 1 218 ? -19.32422 -53.49069 -16.64287 1.000 14.52569 197 ALA C N 1
ATOM 5404 C CA . ALA C 1 218 ? -20.24106 -53.98493 -17.65824 1.000 15.91283 197 ALA C CA 1
ATOM 5405 C C . ALA C 1 218 ? -20.91396 -55.25469 -17.18064 1.000 14.61410 197 ALA C C 1
ATOM 5406 O O . ALA C 1 218 ? -22.10901 -55.45134 -17.41636 1.000 14.97058 197 ALA C O 1
ATOM 5408 N N . ALA C 1 219 ? -20.17416 -56.10278 -16.45492 1.000 13.92318 198 ALA C N 1
ATOM 5409 C CA . ALA C 1 219 ? -20.78164 -57.32747 -15.95424 1.000 13.80974 198 ALA C CA 1
ATOM 5410 C C . ALA C 1 219 ? -21.82015 -57.00672 -14.89226 1.000 16.85008 198 ALA C C 1
ATOM 5411 O O . ALA C 1 219 ? -22.94405 -57.54126 -14.91922 1.000 16.73370 198 ALA C O 1
ATOM 5413 N N . LEU C 1 220 ? -21.49102 -56.06651 -14.00333 1.000 13.61034 199 LEU C N 1
ATOM 5414 C CA . LEU C 1 220 ? -22.40523 -55.71862 -12.92131 1.000 12.62519 199 LEU C CA 1
ATOM 5415 C C . LEU C 1 220 ? -23.69365 -55.14107 -13.48654 1.000 14.65532 199 LEU C C 1
ATOM 5416 O O . LEU C 1 220 ? -24.80582 -55.60491 -13.18329 1.000 16.15663 199 LEU C O 1
ATOM 5421 N N . LEU C 1 221 ? -23.54973 -54.16635 -14.37802 1.000 13.49268 200 LEU C N 1
ATOM 5422 C CA . LEU C 1 221 ? -24.71025 -53.51436 -14.94438 1.000 14.67010 200 LEU C CA 1
ATOM 5423 C C . LEU C 1 221 ? -25.45130 -54.44638 -15.89086 1.000 16.41617 200 LEU C C 1
ATOM 5424 O O . LEU C 1 221 ? -26.66578 -54.27520 -16.07389 1.000 15.51986 200 LEU C O 1
ATOM 5429 N N . GLY C 1 222 ? -24.75360 -55.44921 -16.45491 1.000 14.22658 201 GLY C N 1
ATOM 5430 C CA . GLY C 1 222 ? -25.43000 -56.40504 -17.31468 1.000 17.33270 201 GLY C CA 1
ATOM 5431 C C . GLY C 1 222 ? -26.51448 -57.17062 -16.58442 1.000 18.95987 201 GLY C C 1
ATOM 5432 O O . GLY C 1 222 ? -27.51744 -57.56147 -17.19570 1.000 20.32767 201 GLY C O 1
ATOM 5433 N N . THR C 1 223 ? -26.36924 -57.34278 -15.26275 1.000 18.78200 202 THR C N 1
ATOM 5434 C CA . THR C 1 223 ? -27.41759 -58.05477 -14.53693 1.000 17.83494 202 THR C CA 1
ATOM 5435 C C . THR C 1 223 ? -28.73635 -57.30031 -14.56686 1.000 19.61898 202 THR C C 1
ATOM 5436 O O . THR C 1 223 ? -29.79302 -57.90988 -14.36587 1.000 23.56481 202 THR C O 1
ATOM 5440 N N . ALA C 1 224 ? -28.69851 -55.99457 -14.81269 1.000 17.88368 203 ALA C N 1
ATOM 5441 C CA . ALA C 1 224 ? -29.89132 -55.17396 -14.88980 1.000 17.76283 203 ALA C CA 1
ATOM 5442 C C . ALA C 1 224 ? -30.26519 -54.85892 -16.32787 1.000 19.31307 203 ALA C C 1
ATOM 5443 O O . ALA C 1 224 ? -31.07451 -53.95535 -16.57089 1.000 21.62198 203 ALA C O 1
ATOM 5445 N N . GLY C 1 225 ? -29.68697 -55.57957 -17.28252 1.000 19.95743 204 GLY C N 1
ATOM 5446 C CA . GLY C 1 225 ? -29.98714 -55.39957 -18.68510 1.000 19.19292 204 GLY C CA 1
ATOM 5447 C C . GLY C 1 225 ? -29.32606 -54.21045 -19.34516 1.000 17.95995 204 GLY C C 1
ATOM 5448 O O . GLY C 1 225 ? -29.73602 -53.83615 -20.45375 1.000 21.60682 204 GLY C O 1
ATOM 5449 N N . VAL C 1 226 ? -28.31801 -53.59994 -18.71348 1.000 15.72702 205 VAL C N 1
ATOM 5450 C CA . VAL C 1 226 ? -27.62232 -52.46172 -19.31181 1.000 16.75191 205 VAL C CA 1
ATOM 5451 C C . VAL C 1 226 ? -26.65358 -52.97925 -20.36787 1.000 15.79998 205 VAL C C 1
ATOM 5452 O O . VAL C 1 226 ? -25.83728 -53.86609 -20.09127 1.000 17.89404 205 VAL C O 1
ATOM 5456 N N . ARG C 1 227 ? -26.74858 -52.43243 -21.58009 1.000 17.35102 206 ARG C N 1
ATOM 5457 C CA . ARG C 1 227 ? -25.78242 -52.73139 -22.62594 1.000 17.01288 206 ARG C CA 1
ATOM 5458 C C . ARG C 1 227 ? -24.43533 -52.10421 -22.29271 1.000 14.61562 206 ARG C C 1
ATOM 5459 O O . ARG C 1 227 ? -24.37019 -50.98023 -21.78696 1.000 16.18533 206 ARG C O 1
ATOM 5467 N N . ALA C 1 228 ? -23.36070 -52.83629 -22.58332 1.000 14.88583 207 ALA C N 1
ATOM 5468 C CA . ALA C 1 228 ? -22.02739 -52.27597 -22.41285 1.000 14.65441 207 ALA C CA 1
ATOM 5469 C C . ALA C 1 228 ? -21.88143 -50.99333 -23.21356 1.000 16.12466 207 ALA C C 1
ATOM 5470 O O . ALA C 1 228 ? -21.21523 -50.05162 -22.77504 1.000 16.31605 207 ALA C O 1
ATOM 5472 N N . GLY C 1 229 ? -22.50759 -50.93556 -24.39110 1.000 13.09006 208 GLY C N 1
ATOM 5473 C CA . GLY C 1 229 ? -22.45283 -49.73051 -25.19983 1.000 13.62699 208 GLY C CA 1
ATOM 5474 C C . GLY C 1 229 ? -23.18729 -48.54298 -24.61911 1.000 14.30494 208 GLY C C 1
ATOM 5475 O O . GLY C 1 229 ? -22.88513 -47.40449 -24.99517 1.000 15.67934 208 GLY C O 1
ATOM 5476 N N . ASP C 1 230 ? -24.13584 -48.76894 -23.71076 1.000 15.47492 209 ASP C N 1
ATOM 5477 C CA . ASP C 1 230 ? -24.76994 -47.66532 -23.00510 1.000 17.35497 209 ASP C CA 1
ATOM 5478 C C . ASP C 1 230 ? -23.99380 -47.24821 -21.75936 1.000 15.56464 209 ASP C C 1
ATOM 5479 O O . ASP C 1 230 ? -24.02076 -46.06886 -21.39202 1.000 19.19046 209 ASP C O 1
ATOM 5484 N N . PHE C 1 231 ? -23.28402 -48.17897 -21.11941 1.000 13.03702 210 PHE C N 1
ATOM 5485 C CA . PHE C 1 231 ? -22.39693 -47.81179 -20.00757 1.000 14.36192 210 PHE C CA 1
ATOM 5486 C C . PHE C 1 231 ? -21.15633 -47.07761 -20.51511 1.000 12.83287 210 PHE C C 1
ATOM 5487 O O . PHE C 1 231 ? -20.66332 -46.14468 -19.86329 1.000 13.48303 210 PHE C O 1
ATOM 5495 N N . ALA C 1 232 ? -20.64711 -47.48572 -21.67513 1.000 13.02660 211 ALA C N 1
ATOM 5496 C CA . ALA C 1 232 ? -19.36696 -46.99660 -22.18222 1.000 13.45880 211 ALA C CA 1
ATOM 5497 C C . ALA C 1 232 ? -19.23265 -45.47651 -22.21160 1.000 14.21565 211 ALA C C 1
ATOM 5498 O O . ALA C 1 232 ? -18.17181 -44.98429 -21.81407 1.000 14.42788 211 ALA C O 1
ATOM 5500 N N . PRO C 1 233 ? -20.19661 -44.68453 -22.70857 1.000 14.15147 212 PRO C N 1
ATOM 5501 C CA . PRO C 1 233 ? -19.98208 -43.21941 -22.68853 1.000 14.53857 212 PRO C CA 1
ATOM 5502 C C . PRO C 1 233 ? -19.76914 -42.65841 -21.28238 1.000 13.51801 212 PRO C C 1
ATOM 5503 O O . PRO C 1 233 ? -18.92872 -41.75871 -21.08366 1.000 15.77485 212 PRO C O 1
ATOM 5507 N N . LEU C 1 234 ? -20.48114 -43.19568 -20.28908 1.000 13.49651 213 LEU C N 1
ATOM 5508 C CA . LEU C 1 234 ? -20.25923 -42.74119 -18.91799 1.000 10.38807 213 LEU C CA 1
ATOM 5509 C C . LEU C 1 234 ? -18.89678 -43.18464 -18.41873 1.000 11.46789 213 LEU C C 1
ATOM 5510 O O . LEU C 1 234 ? -18.19668 -42.41590 -17.74568 1.000 11.85573 213 LEU C O 1
ATOM 5515 N N . ALA C 1 235 ? -18.51782 -44.43280 -18.71853 1.000 11.79020 214 ALA C N 1
ATOM 5516 C CA . ALA C 1 235 ? -17.21357 -44.94671 -18.30815 1.000 11.14931 214 ALA C CA 1
ATOM 5517 C C . ALA C 1 235 ? -16.07161 -44.16756 -18.94981 1.000 10.51295 214 ALA C C 1
ATOM 5518 O O . ALA C 1 235 ? -15.06294 -43.88035 -18.29743 1.000 12.73992 214 ALA C O 1
ATOM 5520 N N . ALA C 1 236 ? -16.20734 -43.81822 -20.22774 1.000 12.04064 215 ALA C N 1
ATOM 5521 C CA . ALA C 1 236 ? -15.16268 -43.05315 -20.88715 1.000 11.40515 215 ALA C CA 1
ATOM 5522 C C . ALA C 1 236 ? -15.08415 -41.63068 -20.34285 1.000 12.58318 215 ALA C C 1
ATOM 5523 O O . ALA C 1 236 ? -13.98108 -41.09386 -20.17713 1.000 12.62647 215 ALA C O 1
ATOM 5525 N N . ARG C 1 237 ? -16.23822 -41.00495 -20.04965 1.000 11.70334 216 ARG C N 1
ATOM 5526 C CA . ARG C 1 237 ? -16.22394 -39.69764 -19.39194 1.000 13.53745 216 ARG C CA 1
ATOM 5527 C C . ARG C 1 237 ? -15.50932 -39.77411 -18.04464 1.000 14.48077 216 ARG C C 1
ATOM 5528 O O . ARG C 1 237 ? -14.68871 -38.91612 -17.69831 1.000 12.17519 216 ARG C O 1
ATOM 5536 N N . MET C 1 238 ? -15.81160 -40.80144 -17.25714 1.000 12.55327 217 MET C N 1
ATOM 5537 C CA . MET C 1 238 ? -15.13445 -40.91764 -15.97581 1.000 13.72926 217 MET C CA 1
ATOM 5538 C C . MET C 1 238 ? -13.63340 -41.09753 -16.16863 1.000 12.06391 217 MET C C 1
ATOM 5539 O O . MET C 1 238 ? -12.83220 -40.50732 -15.43655 1.000 13.01877 217 MET C O 1
ATOM 5544 N N . THR C 1 239 ? -13.23191 -41.88482 -17.17330 1.000 11.26034 218 THR C N 1
ATOM 5545 C CA . THR C 1 239 ? -11.80661 -42.08238 -17.42974 1.000 10.11112 218 THR C CA 1
ATOM 5546 C C . THR C 1 239 ? -11.10633 -40.75982 -17.76284 1.000 11.58723 218 THR C C 1
ATOM 5547 O O . THR C 1 239 ? -10.03639 -40.44856 -17.20461 1.000 12.92931 218 THR C O 1
ATOM 5551 N N . THR C 1 240 ? -11.69700 -39.96119 -18.66309 1.000 13.21970 219 THR C N 1
ATOM 5552 C CA . THR C 1 240 ? -11.02547 -38.70946 -19.01462 1.000 12.17771 219 THR C CA 1
ATOM 5553 C C . THR C 1 240 ? -11.02113 -37.72541 -17.84807 1.000 13.47844 219 THR C C 1
ATOM 5554 O O . THR C 1 240 ? -10.07036 -36.94647 -17.71865 1.000 15.42787 219 THR C O 1
ATOM 5558 N N . VAL C 1 241 ? -12.03388 -37.76362 -16.96898 1.000 14.29306 220 VAL C N 1
ATOM 5559 C CA . VAL C 1 241 ? -12.01248 -36.89924 -15.78602 1.000 14.94896 220 VAL C CA 1
ATOM 5560 C C . VAL C 1 241 ? -10.91614 -37.33755 -14.80801 1.000 14.23156 220 VAL C C 1
ATOM 5561 O O . VAL C 1 241 ? -10.16880 -36.50341 -14.27936 1.000 17.03462 220 VAL C O 1
ATOM 5565 N N . VAL C 1 242 ? -10.77659 -38.64833 -14.58171 1.000 12.40833 221 VAL C N 1
ATOM 5566 C CA . VAL C 1 242 ? -9.80329 -39.14286 -13.60450 1.000 13.49040 221 VAL C CA 1
ATOM 5567 C C . VAL C 1 242 ? -8.36571 -38.97920 -14.10744 1.000 13.11452 221 VAL C C 1
ATOM 5568 O O . VAL C 1 242 ? -7.40519 -38.97099 -13.30432 1.000 15.12246 221 VAL C O 1
ATOM 5572 N N . ALA C 1 243 ? -8.18082 -38.81535 -15.42738 1.000 13.08822 222 ALA C N 1
ATOM 5573 C CA . ALA C 1 243 ? -6.85034 -38.43544 -15.89756 1.000 14.29540 222 ALA C CA 1
ATOM 5574 C C . ALA C 1 243 ? -6.32073 -37.22253 -15.13096 1.000 14.22761 222 ALA C C 1
ATOM 5575 O O . ALA C 1 243 ? -5.12936 -37.15622 -14.81769 1.000 15.31062 222 ALA C O 1
ATOM 5577 N N . GLY C 1 244 ? -7.19210 -36.26378 -14.80505 1.000 14.91794 223 GLY C N 1
ATOM 5578 C CA . GLY C 1 244 ? -6.75089 -35.09649 -14.05093 1.000 15.55402 223 GLY C CA 1
ATOM 5579 C C . GLY C 1 244 ? -6.44790 -35.41793 -12.59996 1.000 15.37164 223 GLY C C 1
ATOM 5580 O O . GLY C 1 244 ? -5.63272 -34.73589 -11.94549 1.000 19.20831 223 GLY C O 1
ATOM 5581 N N . TYR C 1 245 ? -7.08853 -36.46171 -12.06747 1.000 12.44003 224 TYR C N 1
ATOM 5582 C CA . TYR C 1 245 ? -6.77274 -36.88597 -10.70828 1.000 14.80691 224 TYR C CA 1
ATOM 5583 C C . TYR C 1 245 ? -5.35097 -37.43316 -10.62657 1.000 13.39354 224 TYR C C 1
ATOM 5584 O O . TYR C 1 245 ? -4.72380 -37.39417 -9.56359 1.000 15.57654 224 TYR C O 1
ATOM 5593 N N . VAL C 1 246 ? -4.84200 -37.95840 -11.74752 1.000 14.06806 225 VAL C N 1
ATOM 5594 C CA . VAL C 1 246 ? -3.48856 -38.51713 -11.75630 1.000 14.12396 225 VAL C CA 1
ATOM 5595 C C . VAL C 1 246 ? -2.44082 -37.42359 -11.50508 1.000 15.59511 225 VAL C C 1
ATOM 5596 O O . VAL C 1 246 ? -1.56749 -37.54310 -10.61691 1.000 14.47862 225 VAL C O 1
ATOM 5600 N N . THR C 1 247 ? -2.50358 -36.33304 -12.28099 1.000 14.62351 226 THR C N 1
ATOM 5601 C CA . THR C 1 247 ? -1.55691 -35.25461 -12.02286 1.000 15.15128 226 THR C CA 1
ATOM 5602 C C . THR C 1 247 ? -1.82262 -34.59875 -10.67846 1.000 14.64694 226 THR C C 1
ATOM 5603 O O . THR C 1 247 ? -0.87129 -34.17134 -10.01963 1.000 16.52608 226 THR C O 1
ATOM 5607 N N . ALA C 1 248 ? -3.08597 -34.56439 -10.22361 1.000 14.46881 227 ALA C N 1
ATOM 5608 C CA . ALA C 1 248 ? -3.34505 -34.01519 -8.88941 1.000 16.55693 227 ALA C CA 1
ATOM 5609 C C . ALA C 1 248 ? -2.67379 -34.84458 -7.79616 1.000 15.65340 227 ALA C C 1
ATOM 5610 O O . ALA C 1 248 ? -2.20553 -34.29680 -6.78662 1.000 17.10251 227 ALA C O 1
ATOM 5612 N N . ALA C 1 249 ? -2.59549 -36.15678 -7.98566 1.000 14.49471 228 ALA C N 1
ATOM 5613 C CA . ALA C 1 249 ? -2.04529 -37.02657 -6.95242 1.000 13.65995 228 ALA C CA 1
ATOM 5614 C C . ALA C 1 249 ? -0.52275 -37.00614 -6.91372 1.000 13.19808 228 ALA C C 1
ATOM 5615 O O . ALA C 1 249 ? 0.07801 -37.31455 -5.87227 1.000 15.39162 228 ALA C O 1
ATOM 5617 N N . ALA C 1 250 ? 0.11150 -36.70093 -8.04129 1.000 12.58240 229 ALA C N 1
ATOM 5618 C CA . ALA C 1 250 ? 1.57052 -36.81770 -8.09465 1.000 14.47809 229 ALA C CA 1
ATOM 5619 C C . ALA C 1 250 ? 2.31974 -35.98236 -7.05064 1.000 15.26287 229 ALA C C 1
ATOM 5620 O O . ALA C 1 250 ? 3.27045 -36.51961 -6.44910 1.000 15.12959 229 ALA C O 1
ATOM 5622 N N . PRO C 1 251 ? 1.98741 -34.70641 -6.79112 1.000 17.07120 230 PRO C N 1
ATOM 5623 C CA . PRO C 1 251 ? 2.72754 -33.97146 -5.74118 1.000 16.94476 230 PRO C CA 1
ATOM 5624 C C . PRO C 1 251 ? 2.55794 -34.57520 -4.35683 1.000 16.12299 230 PRO C C 1
ATOM 5625 O O . PRO C 1 251 ? 3.47864 -34.48806 -3.52862 1.000 17.80074 230 PRO C O 1
ATOM 5629 N N . GLU C 1 252 ? 1.39465 -35.17296 -4.07555 1.000 15.37989 231 GLU C N 1
ATOM 5630 C CA . GLU C 1 252 ? 1.19834 -35.84648 -2.79524 1.000 16.47205 231 GLU C CA 1
ATOM 5631 C C . GLU C 1 252 ? 2.14080 -37.03065 -2.64497 1.000 16.59125 231 GLU C C 1
ATOM 5632 O O . GLU C 1 252 ? 2.76264 -37.21130 -1.58714 1.000 18.25034 231 GLU C O 1
ATOM 5638 N N . VAL C 1 253 ? 2.29195 -37.82927 -3.70403 1.000 14.36078 232 VAL C N 1
ATOM 5639 C CA . VAL C 1 253 ? 3.23043 -38.94623 -3.65251 1.000 12.09239 232 VAL C CA 1
ATOM 5640 C C . VAL C 1 253 ? 4.65213 -38.43348 -3.46077 1.000 15.78915 232 VAL C C 1
ATOM 5641 O O . VAL C 1 253 ? 5.41579 -38.95044 -2.63597 1.000 19.15394 232 VAL C O 1
ATOM 5645 N N . ASP C 1 254 ? 5.02293 -37.39930 -4.21179 1.000 15.67048 233 ASP C N 1
ATOM 5646 C CA . ASP C 1 254 ? 6.39664 -36.90417 -4.15058 1.000 16.61978 233 ASP C CA 1
ATOM 5647 C C . ASP C 1 254 ? 6.71180 -36.22486 -2.81866 1.000 20.11758 233 ASP C C 1
ATOM 5648 O O . ASP C 1 254 ? 7.87836 -36.20891 -2.40367 1.000 22.50790 233 ASP C O 1
ATOM 5653 N N . ALA C 1 255 ? 5.71401 -35.64680 -2.14761 1.000 17.60809 234 ALA C N 1
ATOM 5654 C CA . ALA C 1 255 ? 5.92704 -35.01355 -0.84835 1.000 20.66022 234 ALA C CA 1
ATOM 5655 C C . ALA C 1 255 ? 5.72484 -35.96030 0.32616 1.000 23.52492 234 ALA C C 1
ATOM 5656 O O . ALA C 1 255 ? 6.11788 -35.61997 1.45223 1.000 24.88999 234 ALA C O 1
ATOM 5658 N N . GLY C 1 256 ? 5.14629 -37.13629 0.09944 1.000 21.29670 235 GLY C N 1
ATOM 5659 C CA . GLY C 1 256 ? 4.79940 -38.02088 1.19536 1.000 20.31704 235 GLY C CA 1
ATOM 5660 C C . GLY C 1 256 ? 3.74060 -37.43278 2.09833 1.000 22.09315 235 GLY C C 1
ATOM 5661 O O . GLY C 1 256 ? 3.76070 -37.66208 3.31493 1.000 24.61183 235 GLY C O 1
ATOM 5662 N N . SER C 1 257 ? 2.81798 -36.66399 1.53014 1.000 20.84127 236 SER C N 1
ATOM 5663 C CA . SER C 1 257 ? 1.79515 -35.95257 2.28397 1.000 21.20281 236 SER C CA 1
ATOM 5664 C C . SER C 1 257 ? 0.47959 -36.15149 1.55020 1.000 18.96215 236 SER C C 1
ATOM 5665 O O . SER C 1 257 ? 0.36536 -35.79121 0.37428 1.000 18.75224 236 SER C O 1
ATOM 5668 N N . TYR C 1 258 ? -0.51083 -36.71948 2.23352 1.000 19.42819 237 TYR C N 1
ATOM 5669 C CA . TYR C 1 258 ? -1.70017 -37.26134 1.57491 1.000 17.20754 237 TYR C CA 1
ATOM 5670 C C . TYR C 1 258 ? -2.97155 -36.68435 2.18343 1.000 16.84702 237 TYR C C 1
ATOM 5671 O O . TYR C 1 258 ? -3.72570 -37.38236 2.87219 1.000 16.98898 237 TYR C O 1
ATOM 5680 N N . PRO C 1 259 ? -3.26151 -35.41731 1.92111 1.000 17.53334 238 PRO C N 1
ATOM 5681 C CA . PRO C 1 259 ? -4.49331 -34.83186 2.46188 1.000 21.64042 238 PRO C CA 1
ATOM 5682 C C . PRO C 1 259 ? -5.73042 -35.53180 1.90899 1.000 18.94920 238 PRO C C 1
ATOM 5683 O O . PRO C 1 259 ? -5.72215 -36.08630 0.80708 1.000 19.65485 238 PRO C O 1
ATOM 5687 N N . ALA C 1 260 ? -6.81025 -35.49326 2.69648 1.000 20.10517 239 ALA C N 1
ATOM 5688 C CA . ALA C 1 260 ? -8.00973 -36.25167 2.34825 1.000 19.92120 239 ALA C CA 1
ATOM 5689 C C . ALA C 1 260 ? -8.62846 -35.78921 1.03385 1.000 20.83727 239 ALA C C 1
ATOM 5690 O O . ALA C 1 260 ? -9.18167 -36.60654 0.28565 1.000 20.94193 239 ALA C O 1
ATOM 5692 N N . GLY C 1 261 ? -8.55667 -34.49792 0.73171 1.000 20.65508 240 GLY C N 1
ATOM 5693 C CA . GLY C 1 261 ? -9.24201 -34.02303 -0.45645 1.000 20.63816 240 GLY C CA 1
ATOM 5694 C C . GLY C 1 261 ? -10.72173 -34.33170 -0.33811 1.000 20.81522 240 GLY C C 1
ATOM 5695 O O . GLY C 1 261 ? -11.33663 -34.13651 0.72087 1.000 24.04958 240 GLY C O 1
ATOM 5696 N N . ASP C 1 262 ? -11.29018 -34.89315 -1.40281 1.000 21.99122 241 ASP C N 1
ATOM 5697 C CA . ASP C 1 262 ? -12.72679 -35.12996 -1.44792 1.000 22.15413 241 ASP C CA 1
ATOM 5698 C C . ASP C 1 262 ? -13.16702 -36.41018 -0.74304 1.000 22.24994 241 ASP C C 1
ATOM 5699 O O . ASP C 1 262 ? -14.37343 -36.59578 -0.55188 1.000 23.36977 241 ASP C O 1
ATOM 5704 N N . ALA C 1 263 ? -12.24758 -37.29856 -0.36183 1.000 18.21084 242 ALA C N 1
ATOM 5705 C CA . ALA C 1 263 ? -12.64419 -38.54077 0.29608 1.000 16.31336 242 ALA C CA 1
ATOM 5706 C C . ALA C 1 263 ? -11.45352 -39.15282 1.02428 1.000 17.35251 242 ALA C C 1
ATOM 5707 O O . ALA C 1 263 ? -10.40527 -39.38091 0.41790 1.000 17.17447 242 ALA C O 1
ATOM 5709 N N . THR C 1 264 ? -11.62648 -39.43748 2.31421 1.000 16.08571 243 THR C N 1
ATOM 5710 C CA . THR C 1 264 ? -10.62486 -40.21070 3.03709 1.000 15.51699 243 THR C CA 1
ATOM 5711 C C . THR C 1 264 ? -10.60683 -41.65665 2.54879 1.000 16.46367 243 THR C C 1
ATOM 5712 O O . THR C 1 264 ? -11.56016 -42.15349 1.92942 1.000 16.79717 243 THR C O 1
ATOM 5716 N N . LEU C 1 265 ? -9.52693 -42.36086 2.89944 1.000 15.67893 244 LEU C N 1
ATOM 5717 C CA . LEU C 1 265 ? -9.45003 -43.76499 2.53737 1.000 14.99443 244 LEU C CA 1
ATOM 5718 C C . LEU C 1 265 ? -10.52814 -44.57290 3.24227 1.000 16.77962 244 LEU C C 1
ATOM 5719 O O . LEU C 1 265 ? -10.94680 -45.60557 2.72075 1.000 18.22599 244 LEU C O 1
ATOM 5724 N N . THR C 1 266 ? -10.99855 -44.11668 4.41266 1.000 15.55824 245 THR C N 1
ATOM 5725 C CA . THR C 1 266 ? -12.14027 -44.77263 5.04838 1.000 17.06685 245 THR C CA 1
ATOM 5726 C C . THR C 1 266 ? -13.36047 -44.74743 4.13622 1.000 16.88470 245 THR C C 1
ATOM 5727 O O . THR C 1 266 ? -14.02671 -45.77251 3.94078 1.000 18.06935 245 THR C O 1
ATOM 5731 N N . VAL C 1 267 ? -13.64988 -43.57472 3.55871 1.000 15.12159 246 VAL C N 1
ATOM 5732 C CA . VAL C 1 267 ? -14.80861 -43.40529 2.67920 1.000 16.29016 246 VAL C CA 1
ATOM 5733 C C . VAL C 1 267 ? -14.63548 -44.23475 1.40904 1.000 14.89645 246 VAL C C 1
ATOM 5734 O O . VAL C 1 267 ? -15.57251 -44.91476 0.94959 1.000 17.49801 246 VAL C O 1
ATOM 5738 N N . HIS C 1 268 ? -13.42860 -44.20677 0.82961 1.000 15.58248 247 HIS C N 1
ATOM 5739 C CA . HIS C 1 268 ? -13.13076 -45.04974 -0.32363 1.000 15.91456 247 HIS C CA 1
ATOM 5740 C C . HIS C 1 268 ? -13.37650 -46.51962 -0.00438 1.000 16.03356 247 HIS C C 1
ATOM 5741 O O . HIS C 1 268 ? -14.00232 -47.24176 -0.79127 1.000 15.23552 247 HIS C O 1
ATOM 5748 N N . GLN C 1 269 ? -12.84949 -46.99254 1.13105 1.000 15.71383 248 GLN C N 1
ATOM 5749 C CA . GLN C 1 269 ? -12.97845 -48.40493 1.46980 1.000 16.07304 248 GLN C CA 1
ATOM 5750 C C . GLN C 1 269 ? -14.43771 -48.80090 1.63687 1.000 15.53439 248 GLN C C 1
ATOM 5751 O O . GLN C 1 269 ? -14.83181 -49.91142 1.26151 1.000 16.11233 248 GLN C O 1
ATOM 5757 N N . GLU C 1 270 ? -15.25051 -47.91920 2.22023 1.000 14.89292 249 GLU C N 1
ATOM 5758 C CA . GLU C 1 270 ? -16.66306 -48.25894 2.36097 1.000 16.61472 249 GLU C CA 1
ATOM 5759 C C . GLU C 1 270 ? -17.34159 -48.39573 1.00228 1.000 17.60228 249 GLU C C 1
ATOM 5760 O O . GLU C 1 270 ? -18.17214 -49.29350 0.80484 1.000 15.78842 249 GLU C O 1
ATOM 5766 N N . ALA C 1 271 ? -16.98124 -47.53666 0.04069 1.000 15.47989 250 ALA C N 1
ATOM 5767 C CA . ALA C 1 271 ? -17.55980 -47.68588 -1.30056 1.000 14.54068 250 ALA C CA 1
ATOM 5768 C C . ALA C 1 271 ? -17.07473 -48.96277 -1.99264 1.000 14.32868 250 ALA C C 1
ATOM 5769 O O . ALA C 1 271 ? -17.82974 -49.60819 -2.72740 1.000 14.16352 250 ALA C O 1
ATOM 5771 N N . MET C 1 272 ? -15.80127 -49.32128 -1.79287 1.000 13.94840 251 MET C N 1
ATOM 5772 C CA . MET C 1 272 ? -15.26725 -50.57383 -2.31676 1.000 12.91836 251 MET C CA 1
ATOM 5773 C C . MET C 1 272 ? -16.01332 -51.77235 -1.74875 1.000 13.66813 251 MET C C 1
ATOM 5774 O O . MET C 1 272 ? -16.34837 -52.71106 -2.47793 1.000 14.77007 251 MET C O 1
ATOM 5779 N N . ARG C 1 273 ? -16.26184 -51.74718 -0.43834 1.000 14.02563 252 ARG C N 1
ATOM 5780 C CA . ARG C 1 273 ? -17.06599 -52.77951 0.21107 1.000 15.35430 252 ARG C CA 1
ATOM 5781 C C . ARG C 1 273 ? -18.45155 -52.87509 -0.41724 1.000 13.68027 252 ARG C C 1
ATOM 5782 O O . ARG C 1 273 ? -18.96079 -53.97222 -0.67005 1.000 14.96079 252 ARG C O 1
ATOM 5790 N N . HIS C 1 274 ? -19.09692 -51.72922 -0.62370 1.000 13.48046 253 HIS C N 1
ATOM 5791 C CA . HIS C 1 274 ? -20.39333 -51.69556 -1.29399 1.000 15.03091 253 HIS C CA 1
ATOM 5792 C C . HIS C 1 274 ? -20.33783 -52.34485 -2.67549 1.000 15.61602 253 HIS C C 1
ATOM 5793 O O . HIS C 1 274 ? -21.23284 -53.11731 -3.04903 1.000 16.18173 253 HIS C O 1
ATOM 5800 N N . LEU C 1 275 ? -19.31449 -52.01326 -3.47246 1.000 14.02263 254 LEU C N 1
ATOM 5801 C CA . LEU C 1 275 ? -19.22874 -52.60810 -4.80349 1.000 14.42584 254 LEU C CA 1
ATOM 5802 C C . LEU C 1 275 ? -19.03387 -54.11752 -4.71179 1.000 14.88715 254 LEU C C 1
ATOM 5803 O O . LEU C 1 275 ? -19.62655 -54.87819 -5.48443 1.000 14.99125 254 LEU C O 1
ATOM 5808 N N . ALA C 1 276 ? -18.22586 -54.57166 -3.75465 1.000 12.85417 255 ALA C N 1
ATOM 5809 C CA . ALA C 1 276 ? -18.05034 -56.01269 -3.57591 1.000 15.21005 255 ALA C CA 1
ATOM 5810 C C . ALA C 1 276 ? -19.36065 -56.69299 -3.17970 1.000 16.27563 255 ALA C C 1
ATOM 5811 O O . ALA C 1 276 ? -19.68244 -57.78120 -3.67624 1.000 16.10656 255 ALA C O 1
ATOM 5813 N N . GLU C 1 277 ? -20.12521 -56.06032 -2.28866 1.000 15.60111 256 GLU C N 1
ATOM 5814 C CA . GLU C 1 277 ? -21.36343 -56.65620 -1.78851 1.000 16.69598 256 GLU C CA 1
ATOM 5815 C C . GLU C 1 277 ? -22.42591 -56.69717 -2.87725 1.000 18.40120 256 GLU C C 1
ATOM 5816 O O . GLU C 1 277 ? -23.17073 -57.67850 -2.99666 1.000 18.58415 256 GLU C O 1
ATOM 5822 N N . GLU C 1 278 ? -22.49277 -55.65223 -3.70035 1.000 15.45866 257 GLU C N 1
ATOM 5823 C CA . GLU C 1 278 ? -23.41844 -55.66833 -4.82865 1.000 13.87988 257 GLU C CA 1
ATOM 5824 C C . GLU C 1 278 ? -23.02625 -56.74074 -5.83471 1.000 17.73932 257 GLU C C 1
ATOM 5825 O O . GLU C 1 278 ? -23.89153 -57.43685 -6.37632 1.000 18.19577 257 GLU C O 1
ATOM 5831 N N . SER C 1 279 ? -21.72246 -56.88932 -6.09966 1.000 14.13596 258 SER C N 1
ATOM 5832 C CA . SER C 1 279 ? -21.28025 -57.93161 -7.01563 1.000 14.09745 258 SER C CA 1
ATOM 5833 C C . SER C 1 279 ? -21.68588 -59.30283 -6.49499 1.000 18.08412 258 SER C C 1
ATOM 5834 O O . SER C 1 279 ? -22.23019 -60.12646 -7.24105 1.000 17.14212 258 SER C O 1
ATOM 5837 N N . GLU C 1 280 ? -21.45192 -59.54671 -5.19978 1.000 17.64727 259 GLU C N 1
ATOM 5838 C CA . GLU C 1 280 ? -21.78712 -60.84422 -4.61432 1.000 17.42372 259 GLU C CA 1
ATOM 5839 C C . GLU C 1 280 ? -23.28786 -61.10182 -4.68620 1.000 19.77601 259 GLU C C 1
ATOM 5840 O O . GLU C 1 280 ? -23.72241 -62.20607 -5.04646 1.000 22.21775 259 GLU C O 1
ATOM 5846 N N . ALA C 1 281 ? -24.09623 -60.08741 -4.36508 1.000 18.85447 260 ALA C N 1
ATOM 5847 C CA . ALA C 1 281 ? -25.54635 -60.26111 -4.34160 1.000 20.19704 260 ALA C CA 1
ATOM 5848 C C . ALA C 1 281 ? -26.10446 -60.52030 -5.72904 1.000 24.58878 260 ALA C C 1
ATOM 5849 O O . ALA C 1 281 ? -27.10109 -61.24360 -5.87044 1.000 22.55482 260 ALA C O 1
ATOM 5851 N N . LEU C 1 282 ? -25.49347 -59.92973 -6.75470 1.000 19.88932 261 LEU C N 1
ATOM 5852 C CA . LEU C 1 282 ? -25.98790 -60.05968 -8.12060 1.000 18.83901 261 LEU C CA 1
ATOM 5853 C C . LEU C 1 282 ? -25.32326 -61.18818 -8.89561 1.000 22.89597 261 LEU C C 1
ATOM 5854 O O . LEU C 1 282 ? -25.63294 -61.37987 -10.08188 1.000 24.13177 261 LEU C O 1
ATOM 5859 N N . GLY C 1 283 ? -24.42605 -61.93735 -8.26553 1.000 22.03520 262 GLY C N 1
ATOM 5860 C CA . GLY C 1 283 ? -23.87021 -63.10739 -8.90460 1.000 22.70966 262 GLY C CA 1
ATOM 5861 C C . GLY C 1 283 ? -22.78323 -62.84985 -9.91738 1.000 22.66205 262 GLY C C 1
ATOM 5862 O O . GLY C 1 283 ? -22.52199 -63.72072 -10.75342 1.000 23.72263 262 GLY C O 1
ATOM 5863 N N . VAL C 1 284 ? -22.13305 -61.69028 -9.88031 1.000 17.29595 263 VAL C N 1
ATOM 5864 C CA . VAL C 1 284 ? -20.97349 -61.44612 -10.72502 1.000 18.80144 263 VAL C CA 1
ATOM 5865 C C . VAL C 1 284 ? -19.71544 -61.51275 -9.87036 1.000 18.15312 263 VAL C C 1
ATOM 5866 O O . VAL C 1 284 ? -19.76807 -61.57836 -8.63874 1.000 20.27574 263 VAL C O 1
ATOM 5870 N N . ASN C 1 285 ? -18.57503 -61.51875 -10.54161 1.000 15.01837 264 ASN C N 1
ATOM 5871 C CA . ASN C 1 285 ? -17.30929 -61.67762 -9.84035 1.000 17.56337 264 ASN C CA 1
ATOM 5872 C C . ASN C 1 285 ? -17.05800 -60.51903 -8.87936 1.000 17.50703 264 ASN C C 1
ATOM 5873 O O . ASN C 1 285 ? -17.18523 -59.34509 -9.24985 1.000 20.04467 264 ASN C O 1
ATOM 5878 N N . ALA C 1 286 ? -16.68592 -60.85101 -7.63942 1.000 16.31510 265 ALA C N 1
ATOM 5879 C CA . ALA C 1 286 ? -16.43539 -59.84336 -6.62051 1.000 16.72810 265 ALA C CA 1
ATOM 5880 C C . ALA C 1 286 ? -14.97262 -59.77160 -6.20940 1.000 15.76590 265 ALA C C 1
ATOM 5881 O O . ALA C 1 286 ? -14.63111 -58.96625 -5.33384 1.000 15.42600 265 ALA C O 1
ATOM 5883 N N . GLU C 1 287 ? -14.09683 -60.54792 -6.85279 1.000 15.12702 266 GLU C N 1
ATOM 5884 C CA . GLU C 1 287 ? -12.69489 -60.57182 -6.45361 1.000 15.23363 266 GLU C CA 1
ATOM 5885 C C . GLU C 1 287 ? -12.02367 -59.21965 -6.65127 1.000 15.72949 266 GLU C C 1
ATOM 5886 O O . GLU C 1 287 ? -11.20126 -58.81249 -5.82738 1.000 14.66574 266 GLU C O 1
ATOM 5892 N N . LEU C 1 288 ? -12.35009 -58.50489 -7.73098 1.000 14.38052 267 LEU C N 1
ATOM 5893 C CA . LEU C 1 288 ? -11.67512 -57.22635 -7.94383 1.000 13.85247 267 LEU C CA 1
ATOM 5894 C C . LEU C 1 288 ? -12.03093 -56.21577 -6.85324 1.000 12.28434 267 LEU C C 1
ATOM 5895 O O . LEU C 1 288 ? -11.10364 -55.68587 -6.20967 1.000 14.93462 267 LEU C O 1
ATOM 5900 N N . PRO C 1 289 ? -13.30681 -55.92620 -6.56320 1.000 14.22417 268 PRO C N 1
ATOM 5901 C CA . PRO C 1 289 ? -13.57904 -54.96879 -5.48565 1.000 13.16447 268 PRO C CA 1
ATOM 5902 C C . PRO C 1 289 ? -13.13428 -55.47053 -4.12279 1.000 13.22657 268 PRO C C 1
ATOM 5903 O O . PRO C 1 289 ? -12.71765 -54.65039 -3.29838 1.000 14.69998 268 PRO C O 1
ATOM 5907 N N . ARG C 1 290 ? -13.18537 -56.78497 -3.85873 1.000 14.44008 269 ARG C N 1
ATOM 5908 C CA . ARG C 1 290 ? -12.63937 -57.28425 -2.59721 1.000 14.92234 269 ARG C CA 1
ATOM 5909 C C . ARG C 1 290 ? -11.15183 -56.97996 -2.48165 1.000 14.20563 269 ARG C C 1
ATOM 5910 O O . ARG C 1 290 ? -10.67301 -56.58679 -1.40856 1.000 16.99448 269 ARG C O 1
ATOM 5918 N N . PHE C 1 291 ? -10.40623 -57.14043 -3.57989 1.000 14.67030 270 PHE C N 1
ATOM 5919 C CA . PHE C 1 291 ? -8.98078 -56.83473 -3.58074 1.000 14.94578 270 PHE C CA 1
ATOM 5920 C C . PHE C 1 291 ? -8.73635 -55.34554 -3.31300 1.000 17.37316 270 PHE C C 1
ATOM 5921 O O . PHE C 1 291 ? -7.86772 -54.97380 -2.50275 1.000 16.29330 270 PHE C O 1
ATOM 5929 N N . LEU C 1 292 ? -9.49529 -54.47847 -3.99439 1.000 15.97759 271 LEU C N 1
ATOM 5930 C CA . LEU C 1 292 ? -9.39326 -53.03652 -3.73874 1.000 16.52904 271 LEU C CA 1
ATOM 5931 C C . LEU C 1 292 ? -9.66207 -52.73132 -2.27073 1.000 16.24022 271 LEU C C 1
ATOM 5932 O O . LEU C 1 292 ? -8.92667 -51.96811 -1.62493 1.000 14.76644 271 LEU C O 1
ATOM 5937 N N . GLN C 1 293 ? -10.72930 -53.32802 -1.73083 1.000 15.12098 272 GLN C N 1
ATOM 5938 C CA . GLN C 1 293 ? -11.10001 -53.11063 -0.33857 1.000 16.20902 272 GLN C CA 1
ATOM 5939 C C . GLN C 1 293 ? -9.97123 -53.50809 0.59860 1.000 16.03318 272 GLN C C 1
ATOM 5940 O O . GLN C 1 293 ? -9.69082 -52.80139 1.57779 1.000 15.45678 272 GLN C O 1
ATOM 5946 N N . LEU C 1 294 ? -9.32458 -54.64608 0.32286 1.000 15.04024 273 LEU C N 1
ATOM 5947 C CA . LEU C 1 294 ? -8.25612 -55.12416 1.20340 1.000 14.71605 273 LEU C CA 1
ATOM 5948 C C . LEU C 1 294 ? -7.04357 -54.20722 1.17112 1.000 17.14994 273 LEU C C 1
ATOM 5949 O O . LEU C 1 294 ? -6.43120 -53.94389 2.21304 1.000 15.97506 273 LEU C O 1
ATOM 5954 N N . LEU C 1 295 ? -6.67956 -53.70392 -0.01507 1.000 14.29202 274 LEU C N 1
ATOM 5955 C CA . LEU C 1 295 ? -5.56145 -52.76812 -0.08340 1.000 15.90562 274 LEU C CA 1
ATOM 5956 C C . LEU C 1 295 ? -5.85970 -51.49406 0.70401 1.000 13.80407 274 LEU C C 1
ATOM 5957 O O . LEU C 1 295 ? -5.00023 -50.97915 1.44972 1.000 15.46342 274 LEU C O 1
ATOM 5962 N N . ALA C 1 296 ? -7.07313 -50.95884 0.54039 1.000 15.05682 275 ALA C N 1
ATOM 5963 C CA . ALA C 1 296 ? -7.43655 -49.78073 1.32080 1.000 15.35419 275 ALA C CA 1
ATOM 5964 C C . ALA C 1 296 ? -7.42371 -50.09793 2.80768 1.000 16.17431 275 ALA C C 1
ATOM 5965 O O . ALA C 1 296 ? -6.98671 -49.27576 3.61988 1.000 15.11975 275 ALA C O 1
ATOM 5967 N N . GLY C 1 297 ? -7.86654 -51.30064 3.17641 1.000 14.78394 276 GLY C N 1
ATOM 5968 C CA . GLY C 1 297 ? -7.82038 -51.69985 4.58005 1.000 18.44314 276 GLY C CA 1
ATOM 5969 C C . GLY C 1 297 ? -6.41370 -51.72339 5.14802 1.000 17.24379 276 GLY C C 1
ATOM 5970 O O . GLY C 1 297 ? -6.20227 -51.40319 6.32488 1.000 18.83014 276 GLY C O 1
ATOM 5971 N N . ARG C 1 298 ? -5.43663 -52.12951 4.33495 1.000 15.45134 277 ARG C N 1
ATOM 5972 C CA . ARG C 1 298 ? -4.04888 -52.08893 4.78670 1.000 17.81937 277 ARG C CA 1
ATOM 5973 C C . ARG C 1 298 ? -3.62472 -50.66438 5.08567 1.000 19.53709 277 ARG C C 1
ATOM 5974 O O . ARG C 1 298 ? -2.99984 -50.39319 6.11896 1.000 19.18816 277 ARG C O 1
ATOM 5982 N N . ALA C 1 299 ? -3.94288 -49.73644 4.18314 1.000 13.75489 278 ALA C N 1
ATOM 5983 C CA . ALA C 1 299 ? -3.59674 -48.34816 4.47723 1.000 17.12210 278 ALA C CA 1
ATOM 5984 C C . ALA C 1 299 ? -4.28877 -47.85911 5.74756 1.000 20.27242 278 ALA C C 1
ATOM 5985 O O . ALA C 1 299 ? -3.68546 -47.14586 6.56036 1.000 16.39987 278 ALA C O 1
ATOM 5987 N N . VAL C 1 300 ? -5.55700 -48.22609 5.93115 1.000 18.57714 279 VAL C N 1
ATOM 5988 C CA . VAL C 1 300 ? -6.28373 -47.81954 7.13003 1.000 20.31469 279 VAL C CA 1
ATOM 5989 C C . VAL C 1 300 ? -5.60262 -48.37097 8.38732 1.000 21.38487 279 VAL C C 1
ATOM 5990 O O . VAL C 1 300 ? -5.44205 -47.65847 9.39041 1.000 25.83389 279 VAL C O 1
ATOM 5994 N N . ALA C 1 301 ? -5.14701 -49.62320 8.34318 1.000 20.32309 280 ALA C N 1
ATOM 5995 C CA . ALA C 1 301 ? -4.49576 -50.21389 9.51475 1.000 20.90150 280 ALA C CA 1
ATOM 5996 C C . ALA C 1 301 ? -3.13408 -49.58755 9.81844 1.000 22.44550 280 ALA C C 1
ATOM 5997 O O . ALA C 1 301 ? -2.66788 -49.67437 10.96456 1.000 25.08052 280 ALA C O 1
ATOM 5999 N N . GLU C 1 302 ? -2.48522 -48.96185 8.83184 1.000 19.78364 281 GLU C N 1
ATOM 6000 C CA . GLU C 1 302 ? -1.18320 -48.32909 9.00694 1.000 19.81643 281 GLU C CA 1
ATOM 6001 C C . GLU C 1 302 ? -1.28372 -46.82927 9.23798 1.000 18.42490 281 GLU C C 1
ATOM 6002 O O . GLU C 1 302 ? -0.29454 -46.10907 9.05413 1.000 22.86013 281 GLU C O 1
ATOM 6008 N N . GLY C 1 303 ? -2.45368 -46.35399 9.65420 1.000 16.79755 282 GLY C N 1
ATOM 6009 C CA . GLY C 1 303 ? -2.62062 -45.00117 10.12034 1.000 22.44350 282 GLY C CA 1
ATOM 6010 C C . GLY C 1 303 ? -3.18718 -44.02072 9.12308 1.000 23.18199 282 GLY C C 1
ATOM 6011 O O . GLY C 1 303 ? -3.17111 -42.81511 9.39635 1.000 25.00844 282 GLY C O 1
ATOM 6012 N N . HIS C 1 304 ? -3.67644 -44.48375 7.97481 1.000 16.84320 283 HIS C N 1
ATOM 6013 C CA . HIS C 1 304 ? -4.11069 -43.57034 6.92390 1.000 15.66415 283 HIS C CA 1
ATOM 6014 C C . HIS C 1 304 ? -5.62666 -43.53438 6.75844 1.000 17.51707 283 HIS C C 1
ATOM 6015 O O . HIS C 1 304 ? -6.13048 -43.19984 5.68083 1.000 16.32231 283 HIS C O 1
ATOM 6022 N N . ALA C 1 305 ? -6.37517 -43.82736 7.82569 1.000 16.71461 284 ALA C N 1
ATOM 6023 C CA . ALA C 1 305 ? -7.82852 -43.80460 7.71379 1.000 19.47163 284 ALA C CA 1
ATOM 6024 C C . ALA C 1 305 ? -8.34878 -42.44057 7.28540 1.000 18.36935 284 ALA C C 1
ATOM 6025 O O . ALA C 1 305 ? -9.33694 -42.36236 6.54024 1.000 21.24506 284 ALA C O 1
ATOM 6027 N N . GLU C 1 306 ? -7.69373 -41.36391 7.71362 1.000 17.28444 285 GLU C N 1
ATOM 6028 C CA . GLU C 1 306 ? -8.13818 -40.01907 7.39248 1.000 18.38936 285 GLU C CA 1
ATOM 6029 C C . GLU C 1 306 ? -7.32375 -39.39596 6.26201 1.000 14.84749 285 GLU C C 1
ATOM 6030 O O . GLU C 1 306 ? -7.51108 -38.21498 5.95598 1.000 19.41905 285 GLU C O 1
ATOM 6036 N N . SER C 1 307 ? -6.42192 -40.15835 5.63936 1.000 14.55397 286 SER C N 1
ATOM 6037 C CA . SER C 1 307 ? -5.64596 -39.67348 4.50557 1.000 16.28727 286 SER C CA 1
ATOM 6038 C C . SER C 1 307 ? -6.41867 -39.82614 3.20322 1.000 16.27408 286 SER C C 1
ATOM 6039 O O . SER C 1 307 ? -7.38185 -40.58352 3.10901 1.000 14.58530 286 SER C O 1
ATOM 6042 N N . GLY C 1 308 ? -5.94874 -39.12610 2.17069 1.000 15.34266 287 GLY C N 1
ATOM 6043 C CA . GLY C 1 308 ? -6.51622 -39.29788 0.85214 1.000 15.15034 287 GLY C CA 1
ATOM 6044 C C . GLY C 1 308 ? -5.94126 -40.51128 0.14091 1.000 12.97118 287 GLY C C 1
ATOM 6045 O O . GLY C 1 308 ? -5.02014 -41.17869 0.61029 1.000 14.65464 287 GLY C O 1
ATOM 6046 N N . TYR C 1 309 ? -6.47325 -40.74944 -1.05864 1.000 14.56739 288 TYR C N 1
ATOM 6047 C CA . TYR C 1 309 ? -6.18611 -41.98700 -1.77073 1.000 12.14912 288 TYR C CA 1
ATOM 6048 C C . TYR C 1 309 ? -4.69951 -42.15852 -2.07562 1.000 15.81418 288 TYR C C 1
ATOM 6049 O O . TYR C 1 309 ? -4.21462 -43.29112 -2.15862 1.000 14.16992 288 TYR C O 1
ATOM 6058 N N . SER C 1 310 ? -3.97022 -41.06119 -2.27104 1.000 12.87808 289 SER C N 1
ATOM 6059 C CA . SER C 1 310 ? -2.55971 -41.17845 -2.62282 1.000 13.06808 289 SER C CA 1
ATOM 6060 C C . SER C 1 310 ? -1.74417 -41.94041 -1.58372 1.000 15.02087 289 SER C C 1
ATOM 6061 O O . SER C 1 310 ? -0.68893 -42.48756 -1.92638 1.000 14.50478 289 SER C O 1
ATOM 6064 N N . ALA C 1 311 ? -2.19861 -41.98766 -0.33050 1.000 12.92609 290 ALA C N 1
ATOM 6065 C CA . ALA C 1 311 ? -1.47318 -42.75272 0.68364 1.000 13.38335 290 ALA C CA 1
ATOM 6066 C C . ALA C 1 311 ? -1.32537 -44.22023 0.29974 1.000 16.88574 290 ALA C C 1
ATOM 6067 O O . ALA C 1 311 ? -0.40838 -44.89289 0.79316 1.000 16.10861 290 ALA C O 1
ATOM 6069 N N . LEU C 1 312 ? -2.19024 -44.73169 -0.58978 1.000 13.50347 291 LEU C N 1
ATOM 6070 C CA . LEU C 1 312 ? -2.04936 -46.10976 -1.04998 1.000 13.35760 291 LEU C CA 1
ATOM 6071 C C . LEU C 1 312 ? -0.68861 -46.38273 -1.68427 1.000 17.01147 291 LEU C C 1
ATOM 6072 O O . LEU C 1 312 ? -0.29765 -47.54741 -1.77177 1.000 16.60366 291 LEU C O 1
ATOM 6077 N N . VAL C 1 313 ? 0.05037 -45.35000 -2.12338 1.000 15.41867 292 VAL C N 1
ATOM 6078 C CA . VAL C 1 313 ? 1.35937 -45.60882 -2.71701 1.000 14.32597 292 VAL C CA 1
ATOM 6079 C C . VAL C 1 313 ? 2.24272 -46.37361 -1.73856 1.000 18.45078 292 VAL C C 1
ATOM 6080 O O . VAL C 1 313 ? 3.07396 -47.19519 -2.15284 1.000 17.93093 292 VAL C O 1
ATOM 6084 N N . GLU C 1 314 ? 2.04817 -46.16543 -0.43128 1.000 15.16034 293 GLU C N 1
ATOM 6085 C CA . GLU C 1 314 ? 2.90275 -46.86954 0.52392 1.000 17.39480 293 GLU C CA 1
ATOM 6086 C C . GLU C 1 314 ? 2.63724 -48.36890 0.50297 1.000 19.67658 293 GLU C C 1
ATOM 6087 O O . GLU C 1 314 ? 3.56619 -49.16779 0.69492 1.000 20.38506 293 GLU C O 1
ATOM 6093 N N . GLN C 1 315 ? 1.39586 -48.76986 0.22744 1.000 17.93478 294 GLN C N 1
ATOM 6094 C CA . GLN C 1 315 ? 1.09722 -50.18910 0.09683 1.000 22.39898 294 GLN C CA 1
ATOM 6095 C C . GLN C 1 315 ? 1.70985 -50.77233 -1.16261 1.000 19.62590 294 GLN C C 1
ATOM 6096 O O . GLN C 1 315 ? 2.05504 -51.95946 -1.18653 1.000 22.91801 294 GLN C O 1
ATOM 6102 N N . PHE C 1 316 ? 1.85646 -49.96942 -2.21659 1.000 17.06724 295 PHE C N 1
ATOM 6103 C CA . PHE C 1 316 ? 2.44096 -50.52216 -3.42957 1.000 17.09443 295 PHE C CA 1
ATOM 6104 C C . PHE C 1 316 ? 3.96004 -50.55950 -3.37184 1.000 19.66200 295 PHE C C 1
ATOM 6105 O O . PHE C 1 316 ? 4.58004 -51.27770 -4.16787 1.000 19.22200 295 PHE C O 1
ATOM 6113 N N . ARG C 1 317 ? 4.57081 -49.79427 -2.46841 1.000 18.57524 296 ARG C N 1
ATOM 6114 C CA . ARG C 1 317 ? 6.01907 -49.82418 -2.30055 1.000 18.96230 296 ARG C CA 1
ATOM 6115 C C . ARG C 1 317 ? 6.48523 -51.06840 -1.55410 1.000 21.19753 296 ARG C C 1
ATOM 6116 O O . ARG C 1 317 ? 7.64065 -51.47280 -1.70672 1.000 26.14784 296 ARG C O 1
ATOM 6124 N N . LYS C 1 318 ? 5.59442 -51.71291 -0.81375 1.000 23.44537 297 LYS C N 1
ATOM 6125 C CA . LYS C 1 318 ? 5.95475 -52.72431 0.17205 1.000 26.11444 297 LYS C CA 1
ATOM 6126 C C . LYS C 1 318 ? 5.64042 -54.12114 -0.34591 1.000 26.05493 297 LYS C C 1
ATOM 6127 O O . LYS C 1 318 ? 4.47362 -54.45671 -0.57350 1.000 28.51248 297 LYS C O 1
ATOM 6133 N N . ALA C 1 319 ? 6.67808 -54.93347 -0.50769 1.000 29.39456 298 ALA C N 1
ATOM 6134 C CA . ALA C 1 319 ? 6.51929 -56.31158 -0.95759 1.000 34.76530 298 ALA C CA 1
ATOM 6135 C C . ALA C 1 319 ? 5.67497 -57.12273 0.01925 1.000 36.43206 298 ALA C C 1
ATOM 6136 O O . ALA C 1 319 ? 4.63360 -57.67145 -0.35505 1.000 40.38775 298 ALA C O 1
ATOM 6138 N N . GLY D 1 31 ? -42.90921 -20.75661 -14.01958 1.000 56.11139 10 GLY D N 1
ATOM 6139 C CA . GLY D 1 31 ? -41.60578 -20.47454 -13.44418 1.000 48.72933 10 GLY D CA 1
ATOM 6140 C C . GLY D 1 31 ? -40.92831 -21.69097 -12.84089 1.000 44.52824 10 GLY D C 1
ATOM 6141 O O . GLY D 1 31 ? -41.30022 -22.82510 -13.14991 1.000 43.69869 10 GLY D O 1
ATOM 6142 N N . PRO D 1 32 ? -39.91784 -21.45849 -12.00046 1.000 42.59073 11 PRO D N 1
ATOM 6143 C CA . PRO D 1 32 ? -39.25000 -22.57739 -11.32696 1.000 38.00496 11 PRO D CA 1
ATOM 6144 C C . PRO D 1 32 ? -40.20786 -23.30895 -10.39665 1.000 37.04697 11 PRO D C 1
ATOM 6145 O O . PRO D 1 32 ? -40.98691 -22.69110 -9.66630 1.000 34.27771 11 PRO D O 1
ATOM 6149 N N . ALA D 1 33 ? -40.14532 -24.63960 -10.43857 1.000 35.77943 12 ALA D N 1
ATOM 6150 C CA . ALA D 1 33 ? -41.03797 -25.46799 -9.64266 1.000 33.08097 12 ALA D CA 1
ATOM 6151 C C . ALA D 1 33 ? -40.76750 -25.27810 -8.15708 1.000 29.08738 12 ALA D C 1
ATOM 6152 O O . ALA D 1 33 ? -39.65690 -24.94087 -7.74168 1.000 33.55844 12 ALA D O 1
ATOM 6154 N N . ALA D 1 34 ? -41.80276 -25.48802 -7.35248 1.000 29.30411 13 ALA D N 1
ATOM 6155 C CA . ALA D 1 34 ? -41.59977 -25.56664 -5.91574 1.000 26.76390 13 ALA D CA 1
ATOM 6156 C C . ALA D 1 34 ? -40.92004 -26.88581 -5.58166 1.000 22.41263 13 ALA D C 1
ATOM 6157 O O . ALA D 1 34 ? -41.20915 -27.92131 -6.18606 1.000 21.98570 13 ALA D O 1
ATOM 6159 N N . VAL D 1 35 ? -39.98770 -26.84275 -4.63332 1.000 22.21090 14 VAL D N 1
ATOM 6160 C CA . VAL D 1 35 ? -39.24293 -28.03186 -4.24634 1.000 20.88986 14 VAL D CA 1
ATOM 6161 C C . VAL D 1 35 ? -39.14891 -28.06150 -2.72835 1.000 19.41363 14 VAL D C 1
ATOM 6162 O O . VAL D 1 35 ? -39.11196 -27.02003 -2.06728 1.000 21.49503 14 VAL D O 1
ATOM 6166 N N . THR D 1 36 ? -39.13392 -29.26623 -2.18252 1.000 17.50593 15 THR D N 1
ATOM 6167 C CA . THR D 1 36 ? -38.90977 -29.49321 -0.76266 1.000 18.15224 15 THR D CA 1
ATOM 6168 C C . THR D 1 36 ? -37.65235 -30.32865 -0.60126 1.000 19.42022 15 THR D C 1
ATOM 6169 O O . THR D 1 36 ? -37.44105 -31.28374 -1.35540 1.000 18.49784 15 THR D O 1
ATOM 6173 N N . VAL D 1 37 ? -36.81712 -29.96898 0.37608 1.000 17.68994 16 VAL D N 1
ATOM 6174 C CA . VAL D 1 37 ? -35.62354 -30.74302 0.70818 1.000 16.35924 16 VAL D CA 1
ATOM 6175 C C . VAL D 1 37 ? -35.77734 -31.24509 2.13560 1.000 17.74312 16 VAL D C 1
ATOM 6176 O O . VAL D 1 37 ? -35.99546 -30.44903 3.05807 1.000 19.28446 16 VAL D O 1
ATOM 6180 N N . LEU D 1 38 ? -35.70031 -32.55898 2.30634 1.000 16.56713 17 LEU D N 1
ATOM 6181 C CA . LEU D 1 38 ? -35.74581 -33.19818 3.61663 1.000 16.74898 17 LEU D CA 1
ATOM 6182 C C . LEU D 1 38 ? -34.34047 -33.66524 3.97091 1.000 19.03698 17 LEU D C 1
ATOM 6183 O O . LEU D 1 38 ? -33.78215 -34.52299 3.28073 1.000 19.51216 17 LEU D O 1
ATOM 6188 N N . GLY D 1 39 ? -33.77966 -33.11562 5.04585 1.000 18.17598 18 GLY D N 1
ATOM 6189 C CA . GLY D 1 39 ? -32.40693 -33.42394 5.40615 1.000 16.14285 18 GLY D CA 1
ATOM 6190 C C . GLY D 1 39 ? -31.48711 -32.26153 5.10659 1.000 20.22412 18 GLY D C 1
ATOM 6191 O O . GLY D 1 39 ? -31.26465 -31.92687 3.93969 1.000 21.86395 18 GLY D O 1
ATOM 6192 N N . LEU D 1 40 ? -30.97251 -31.60912 6.15060 1.000 16.55876 19 LEU D N 1
ATOM 6193 C CA . LEU D 1 40 ? -30.09466 -30.46536 5.96249 1.000 16.17923 19 LEU D CA 1
ATOM 6194 C C . LEU D 1 40 ? -28.74707 -30.69588 6.63169 1.000 21.33120 19 LEU D C 1
ATOM 6195 O O . LEU D 1 40 ? -28.22669 -29.81093 7.32067 1.000 21.08730 19 LEU D O 1
ATOM 6200 N N . GLY D 1 41 ? -28.17211 -31.87915 6.42372 1.000 18.33259 20 GLY D N 1
ATOM 6201 C CA . GLY D 1 41 ? -26.77892 -32.11443 6.73142 1.000 20.41742 20 GLY D CA 1
ATOM 6202 C C . GLY D 1 41 ? -25.88432 -31.40549 5.73580 1.000 18.89139 20 GLY D C 1
ATOM 6203 O O . GLY D 1 41 ? -26.33726 -30.51882 5.00896 1.000 20.62781 20 GLY D O 1
ATOM 6204 N N . ARG D 1 42 ? -24.61107 -31.78339 5.68948 1.000 19.66077 21 ARG D N 1
ATOM 6205 C CA . ARG D 1 42 ? -23.66935 -31.07692 4.83096 1.000 16.67405 21 ARG D CA 1
ATOM 6206 C C . ARG D 1 42 ? -24.09943 -31.13211 3.36929 1.000 17.34895 21 ARG D C 1
ATOM 6207 O O . ARG D 1 42 ? -23.98053 -30.13627 2.64292 1.000 19.75085 21 ARG D O 1
ATOM 6215 N N . MET D 1 43 ? -24.63846 -32.26848 2.93050 1.000 18.19748 22 MET D N 1
ATOM 6216 C CA . MET D 1 43 ? -25.07827 -32.38094 1.53861 1.000 17.71930 22 MET D CA 1
ATOM 6217 C C . MET D 1 43 ? -26.46101 -31.77329 1.31729 1.000 15.11047 22 MET D C 1
ATOM 6218 O O . MET D 1 43 ? -26.65100 -30.97829 0.38584 1.000 17.99481 22 MET D O 1
ATOM 6223 N N . GLY D 1 44 ? -27.44354 -32.16761 2.13568 1.000 17.26932 23 GLY D N 1
ATOM 6224 C CA . GLY D 1 44 ? -28.78604 -31.62222 1.98010 1.000 18.32601 23 GLY D CA 1
ATOM 6225 C C . GLY D 1 44 ? -28.81533 -30.10490 2.03332 1.000 17.50399 23 GLY D C 1
ATOM 6226 O O . GLY D 1 44 ? -29.57005 -29.46374 1.29674 1.000 17.24094 23 GLY D O 1
ATOM 6227 N N . SER D 1 45 ? -27.98316 -29.51102 2.89938 1.000 18.37893 24 SER D N 1
ATOM 6228 C CA . SER D 1 45 ? -27.89676 -28.05766 2.98285 1.000 17.42053 24 SER D CA 1
ATOM 6229 C C . SER D 1 45 ? -27.42116 -27.46463 1.66870 1.000 18.82118 24 SER D C 1
ATOM 6230 O O . SER D 1 45 ? -27.90328 -26.41167 1.24558 1.000 19.22024 24 SER D O 1
ATOM 6233 N N . ALA D 1 46 ? -26.47357 -28.13438 1.01116 1.000 17.53997 25 ALA D N 1
ATOM 6234 C CA . ALA D 1 46 ? -25.97537 -27.65815 -0.27434 1.000 17.68919 25 ALA D CA 1
ATOM 6235 C C . ALA D 1 46 ? -27.03309 -27.79586 -1.36178 1.000 16.64294 25 ALA D C 1
ATOM 6236 O O . ALA D 1 46 ? -27.14821 -26.93313 -2.24465 1.000 16.86478 25 ALA D O 1
ATOM 6238 N N . LEU D 1 47 ? -27.79689 -28.88626 -1.33100 1.000 18.60580 26 LEU D N 1
ATOM 6239 C CA . LEU D 1 47 ? -28.87374 -29.04393 -2.30752 1.000 16.43936 26 LEU D CA 1
ATOM 6240 C C . LEU D 1 47 ? -29.89971 -27.92997 -2.15454 1.000 17.19400 26 LEU D C 1
ATOM 6241 O O . LEU D 1 47 ? -30.28859 -27.27025 -3.13087 1.000 17.25879 26 LEU D O 1
ATOM 6246 N N . ALA D 1 48 ? -30.35321 -27.71246 -0.92254 1.000 15.91765 27 ALA D N 1
ATOM 6247 C CA . ALA D 1 48 ? -31.32616 -26.66002 -0.66482 1.000 17.44101 27 ALA D CA 1
ATOM 6248 C C . ALA D 1 48 ? -30.79169 -25.29449 -1.06811 1.000 19.64320 27 ALA D C 1
ATOM 6249 O O . ALA D 1 48 ? -31.52286 -24.49421 -1.65864 1.000 19.33486 27 ALA D O 1
ATOM 6251 N N . ALA D 1 49 ? -29.52512 -25.00525 -0.74893 1.000 15.52766 28 ALA D N 1
ATOM 6252 C CA . ALA D 1 49 ? -28.93457 -23.72502 -1.12410 1.000 16.62865 28 ALA D CA 1
ATOM 6253 C C . ALA D 1 49 ? -28.91830 -23.54753 -2.63640 1.000 21.70363 28 ALA D C 1
ATOM 6254 O O . ALA D 1 49 ? -29.15118 -22.44146 -3.14205 1.000 20.12401 28 ALA D O 1
ATOM 6256 N N . ALA D 1 50 ? -28.63105 -24.62437 -3.37503 1.000 19.46257 29 ALA D N 1
ATOM 6257 C CA . ALA D 1 50 ? -28.63525 -24.53801 -4.83060 1.000 20.81028 29 ALA D CA 1
ATOM 6258 C C . ALA D 1 50 ? -30.02890 -24.24200 -5.35908 1.000 18.75987 29 ALA D C 1
ATOM 6259 O O . ALA D 1 50 ? -30.19611 -23.39768 -6.24714 1.000 20.73944 29 ALA D O 1
ATOM 6261 N N . PHE D 1 51 ? -31.03923 -24.96203 -4.85538 1.000 17.92091 30 PHE D N 1
ATOM 6262 C CA . PHE D 1 51 ? -32.41056 -24.68794 -5.28283 1.000 19.91325 30 PHE D CA 1
ATOM 6263 C C . PHE D 1 51 ? -32.79690 -23.24048 -4.98920 1.000 22.96880 30 PHE D C 1
ATOM 6264 O O . PHE D 1 51 ? -33.42065 -22.57025 -5.82344 1.000 20.85034 30 PHE D O 1
ATOM 6272 N N . LEU D 1 52 ? -32.43062 -22.74684 -3.80317 1.000 20.51622 31 LEU D N 1
ATOM 6273 C CA . LEU D 1 52 ? -32.79757 -21.39404 -3.39933 1.000 22.62352 31 LEU D CA 1
ATOM 6274 C C . LEU D 1 52 ? -32.10472 -20.35338 -4.26834 1.000 25.09416 31 LEU D C 1
ATOM 6275 O O . LEU D 1 52 ? -32.73644 -19.38933 -4.72108 1.000 24.38560 31 LEU D O 1
ATOM 6280 N N . ALA D 1 53 ? -30.80868 -20.53840 -4.52170 1.000 22.77635 32 ALA D N 1
ATOM 6281 C CA . ALA D 1 53 ? -30.07435 -19.57754 -5.32914 1.000 23.91445 32 ALA D CA 1
ATOM 6282 C C . ALA D 1 53 ? -30.57374 -19.54638 -6.76831 1.000 25.16109 32 ALA D C 1
ATOM 6283 O O . ALA D 1 53 ? -30.46660 -18.50743 -7.42744 1.000 28.30055 32 ALA D O 1
ATOM 6285 N N . ALA D 1 54 ? -31.13924 -20.64721 -7.26555 1.000 24.48976 33 ALA D N 1
ATOM 6286 C CA . ALA D 1 54 ? -31.66507 -20.69333 -8.62443 1.000 21.04549 33 ALA D CA 1
ATOM 6287 C C . ALA D 1 54 ? -33.09984 -20.18263 -8.72697 1.000 26.40121 33 ALA D C 1
ATOM 6288 O O . ALA D 1 54 ? -33.69672 -20.25914 -9.80625 1.000 27.92521 33 ALA D O 1
ATOM 6290 N N . GLY D 1 55 ? -33.67019 -19.68206 -7.63510 1.000 27.81370 34 GLY D N 1
ATOM 6291 C CA . GLY D 1 55 ? -34.96472 -19.04449 -7.68596 1.000 26.71662 34 GLY D CA 1
ATOM 6292 C C . GLY D 1 55 ? -36.15070 -19.93749 -7.42658 1.000 29.07919 34 GLY D C 1
ATOM 6293 O O . GLY D 1 55 ? -37.28592 -19.50098 -7.63526 1.000 28.49528 34 GLY D O 1
ATOM 6294 N N . HIS D 1 56 ? -35.94112 -21.16820 -6.97738 1.000 24.63165 35 HIS D N 1
ATOM 6295 C CA . HIS D 1 56 ? -37.07154 -22.02382 -6.65798 1.000 24.98014 35 HIS D CA 1
ATOM 6296 C C . HIS D 1 56 ? -37.64962 -21.66914 -5.29886 1.000 25.33740 35 HIS D C 1
ATOM 6297 O O . HIS D 1 56 ? -36.91710 -21.32255 -4.36689 1.000 25.29986 35 HIS D O 1
ATOM 6304 N N . SER D 1 57 ? -38.97472 -21.74556 -5.19890 1.000 24.26788 36 SER D N 1
ATOM 6305 C CA . SER D 1 57 ? -39.61659 -21.76466 -3.89182 1.000 26.24747 36 SER D CA 1
ATOM 6306 C C . SER D 1 57 ? -39.15435 -23.02369 -3.17803 1.000 23.69099 36 SER D C 1
ATOM 6307 O O . SER D 1 57 ? -39.54163 -24.13257 -3.55440 1.000 25.39918 36 SER D O 1
ATOM 6310 N N . THR D 1 58 ? -38.31408 -22.85915 -2.16081 1.000 22.62301 37 THR D N 1
ATOM 6311 C CA . THR D 1 58 ? -37.59349 -23.96165 -1.53252 1.000 24.59671 37 THR D CA 1
ATOM 6312 C C . THR D 1 58 ? -38.07074 -24.11773 -0.09325 1.000 19.58928 37 THR D C 1
ATOM 6313 O O . THR D 1 58 ? -37.82774 -23.24140 0.74349 1.000 22.92293 37 THR D O 1
ATOM 6317 N N . THR D 1 59 ? -38.73433 -25.23215 0.18751 1.000 19.45245 38 THR D N 1
ATOM 6318 C CA . THR D 1 59 ? -39.13234 -25.59721 1.53982 1.000 20.25121 38 THR D CA 1
ATOM 6319 C C . THR D 1 59 ? -38.12149 -26.58497 2.11007 1.000 21.83175 38 THR D C 1
ATOM 6320 O O . THR D 1 59 ? -37.70271 -27.52215 1.42624 1.000 20.89630 38 THR D O 1
ATOM 6324 N N . VAL D 1 60 ? -37.71572 -26.36618 3.35802 1.000 21.00763 39 VAL D N 1
ATOM 6325 C CA . VAL D 1 60 ? -36.66589 -27.17790 3.95452 1.000 16.62764 39 VAL D CA 1
ATOM 6326 C C . VAL D 1 60 ? -37.14664 -27.74865 5.27935 1.000 21.33920 39 VAL D C 1
ATOM 6327 O O . VAL D 1 60 ? -37.93369 -27.13273 6.00837 1.000 21.09600 39 VAL D O 1
ATOM 6331 N N . TRP D 1 61 ? -36.64663 -28.93389 5.59959 1.000 19.49792 40 TRP D N 1
ATOM 6332 C CA . TRP D 1 61 ? -36.95203 -29.56586 6.86995 1.000 18.41160 40 TRP D CA 1
ATOM 6333 C C . TRP D 1 61 ? -35.75114 -30.38195 7.32378 1.000 21.81891 40 TRP D C 1
ATOM 6334 O O . TRP D 1 61 ? -35.09708 -31.03465 6.50380 1.000 19.13985 40 TRP D O 1
ATOM 6345 N N . ASN D 1 62 ? -35.48812 -30.36052 8.63386 1.000 19.72313 41 ASN D N 1
ATOM 6346 C CA . ASN D 1 62 ? -34.45981 -31.19514 9.24162 1.000 17.66140 41 ASN D CA 1
ATOM 6347 C C . ASN D 1 62 ? -34.94604 -31.65570 10.60674 1.000 20.48047 41 ASN D C 1
ATOM 6348 O O . ASN D 1 62 ? -35.65746 -30.92449 11.29988 1.000 22.09089 41 ASN D O 1
ATOM 6353 N N . ARG D 1 63 ? -34.57274 -32.88415 10.97023 1.000 16.36884 42 ARG D N 1
ATOM 6354 C CA . ARG D 1 63 ? -34.90902 -33.40269 12.29657 1.000 21.08995 42 ARG D CA 1
ATOM 6355 C C . ARG D 1 63 ? -34.47422 -32.43798 13.39363 1.000 22.60146 42 ARG D C 1
ATOM 6356 O O . ARG D 1 63 ? -35.22509 -32.18174 14.34430 1.000 22.34540 42 ARG D O 1
ATOM 6364 N N . THR D 1 64 ? -33.27409 -31.87570 13.26817 1.000 22.22314 43 THR D N 1
ATOM 6365 C CA . THR D 1 64 ? -32.78153 -30.87653 14.20401 1.000 20.21822 43 THR D CA 1
ATOM 6366 C C . THR D 1 64 ? -33.03871 -29.48926 13.61938 1.000 26.46633 43 THR D C 1
ATOM 6367 O O . THR D 1 64 ? -32.34168 -29.08555 12.67377 1.000 21.67020 43 THR D O 1
ATOM 6371 N N . PRO D 1 65 ? -34.01718 -28.73047 14.12363 1.000 19.08453 44 PRO D N 1
ATOM 6372 C CA . PRO D 1 65 ? -34.49491 -27.55471 13.37131 1.000 22.04012 44 PRO D CA 1
ATOM 6373 C C . PRO D 1 65 ? -33.45964 -26.46547 13.15478 1.000 20.15109 44 PRO D C 1
ATOM 6374 O O . PRO D 1 65 ? -33.55356 -25.72688 12.16185 1.000 19.96643 44 PRO D O 1
ATOM 6378 N N . GLY D 1 66 ? -32.48239 -26.32615 14.05476 1.000 19.94464 45 GLY D N 1
ATOM 6379 C CA . GLY D 1 66 ? -31.50917 -25.25521 13.93511 1.000 22.76583 45 GLY D CA 1
ATOM 6380 C C . GLY D 1 66 ? -30.72171 -25.30246 12.64607 1.000 22.78939 45 GLY D C 1
ATOM 6381 O O . GLY D 1 66 ? -30.26076 -24.25802 12.16868 1.000 24.00285 45 GLY D O 1
ATOM 6382 N N . LYS D 1 67 ? -30.59378 -26.49160 12.04842 1.000 21.51984 46 LYS D N 1
ATOM 6383 C CA . LYS D 1 67 ? -29.85282 -26.60564 10.79817 1.000 21.51657 46 LYS D CA 1
ATOM 6384 C C . LYS D 1 67 ? -30.53111 -25.87572 9.65023 1.000 25.99952 46 LYS D C 1
ATOM 6385 O O . LYS D 1 67 ? -29.87709 -25.63022 8.62752 1.000 24.39794 46 LYS D O 1
ATOM 6391 N N . ALA D 1 68 ? -31.80983 -25.50723 9.79572 1.000 23.44728 47 ALA D N 1
ATOM 6392 C CA . ALA D 1 68 ? -32.49433 -24.71442 8.77809 1.000 21.48440 47 ALA D CA 1
ATOM 6393 C C . ALA D 1 68 ? -32.36816 -23.21047 8.99151 1.000 23.54204 47 ALA D C 1
ATOM 6394 O O . ALA D 1 68 ? -32.72970 -22.44481 8.08878 1.000 22.24873 47 ALA D O 1
ATOM 6396 N N . ASP D 1 69 ? -31.84925 -22.77387 10.14600 1.000 25.59723 48 ASP D N 1
ATOM 6397 C CA . ASP D 1 69 ? -31.85482 -21.35255 10.49319 1.000 28.40266 48 ASP D CA 1
ATOM 6398 C C . ASP D 1 69 ? -31.29361 -20.48850 9.36684 1.000 27.70863 48 ASP D C 1
ATOM 6399 O O . ASP D 1 69 ? -31.99590 -19.62451 8.82090 1.000 28.10017 48 ASP D O 1
ATOM 6404 N N . GLU D 1 70 ? -30.03595 -20.73789 8.97999 1.000 26.24688 49 GLU D N 1
ATOM 6405 C CA . GLU D 1 70 ? -29.41084 -19.94324 7.92633 1.000 28.36912 49 GLU D CA 1
ATOM 6406 C C . GLU D 1 70 ? -30.22589 -19.97753 6.63632 1.000 29.31535 49 GLU D C 1
ATOM 6407 O O . GLU D 1 70 ? -30.48347 -18.92606 6.03328 1.000 30.52394 49 GLU D O 1
ATOM 6409 N N . LEU D 1 71 ? -30.66049 -21.16687 6.19969 1.000 24.02088 50 LEU D N 1
ATOM 6410 C CA . LEU D 1 71 ? -31.40234 -21.21830 4.94498 1.000 23.25934 50 LEU D CA 1
ATOM 6411 C C . LEU D 1 71 ? -32.70645 -20.45049 5.06298 1.000 26.71287 50 LEU D C 1
ATOM 6412 O O . LEU D 1 71 ? -33.09578 -19.73063 4.13176 1.000 24.59344 50 LEU D O 1
ATOM 6417 N N . ALA D 1 72 ? -33.36433 -20.54193 6.22606 1.000 25.77637 51 ALA D N 1
ATOM 6418 C CA . ALA D 1 72 ? -34.59307 -19.78132 6.40453 1.000 28.19804 51 ALA D CA 1
ATOM 6419 C C . ALA D 1 72 ? -34.31226 -18.28951 6.35323 1.000 28.27052 51 ALA D C 1
ATOM 6420 O O . ALA D 1 72 ? -35.13405 -17.51882 5.83647 1.000 28.95749 51 ALA D O 1
ATOM 6422 N N . ALA D 1 73 ? -33.13937 -17.87057 6.83971 1.000 29.95044 52 ALA D N 1
ATOM 6423 C CA . ALA D 1 73 ? -32.78026 -16.46133 6.80627 1.000 28.84461 52 ALA D CA 1
ATOM 6424 C C . ALA D 1 73 ? -32.54158 -15.96401 5.38764 1.000 33.39075 52 ALA D C 1
ATOM 6425 O O . ALA D 1 73 ? -32.60467 -14.75247 5.14667 1.000 34.43218 52 ALA D O 1
ATOM 6427 N N . ARG D 1 74 ? -32.27562 -16.86674 4.44452 1.000 28.89319 53 ARG D N 1
ATOM 6428 C CA . ARG D 1 74 ? -31.97609 -16.47922 3.07556 1.000 28.61373 53 ARG D CA 1
ATOM 6429 C C . ARG D 1 74 ? -33.18576 -16.59853 2.15957 1.000 30.62323 53 ARG D C 1
ATOM 6430 O O . ARG D 1 74 ? -33.06542 -16.36387 0.95414 1.000 34.32302 53 ARG D O 1
ATOM 6432 N N . GLY D 1 75 ? -34.34620 -16.95154 2.69898 1.000 28.89154 54 GLY D N 1
ATOM 6433 C CA . GLY D 1 75 ? -35.56361 -17.03733 1.92053 1.000 26.65456 54 GLY D CA 1
ATOM 6434 C C . GLY D 1 75 ? -36.14497 -18.42242 1.80919 1.000 28.30354 54 GLY D C 1
ATOM 6435 O O . GLY D 1 75 ? -37.25125 -18.56910 1.27112 1.000 25.33887 54 GLY D O 1
ATOM 6436 N N . ALA D 1 76 ? -35.45883 -19.45546 2.28631 1.000 26.39667 55 ALA D N 1
ATOM 6437 C CA . ALA D 1 76 ? -36.07671 -20.76795 2.30592 1.000 24.73232 55 ALA D CA 1
ATOM 6438 C C . ALA D 1 76 ? -37.23112 -20.77601 3.29819 1.000 27.95913 55 ALA D C 1
ATOM 6439 O O . ALA D 1 76 ? -37.25487 -20.01622 4.27061 1.000 31.78364 55 ALA D O 1
ATOM 6441 N N . ARG D 1 77 ? -38.19956 -21.63571 3.02939 1.000 26.64606 56 ARG D N 1
ATOM 6442 C CA . ARG D 1 77 ? -39.39666 -21.75508 3.84038 1.000 28.45646 56 ARG D CA 1
ATOM 6443 C C . ARG D 1 77 ? -39.19157 -22.90356 4.81543 1.000 25.34859 56 ARG D C 1
ATOM 6444 O O . ARG D 1 77 ? -39.04606 -24.05930 4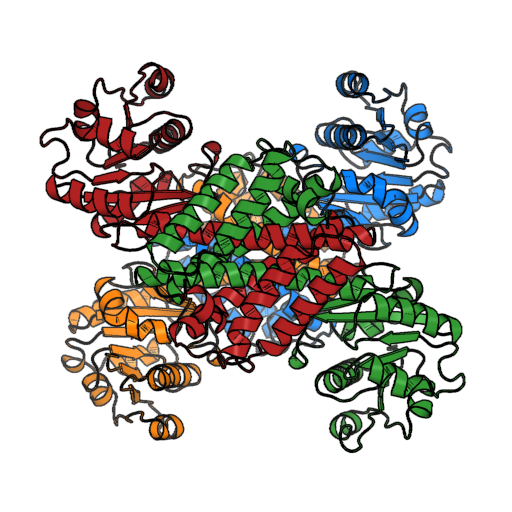.39953 1.000 25.28655 56 ARG D O 1
ATOM 6452 N N . ARG D 1 78 ? -39.18556 -22.59102 6.10569 1.000 25.42022 57 ARG D N 1
ATOM 6453 C CA . ARG D 1 78 ? -38.88216 -23.57364 7.14041 1.000 31.23123 57 ARG D CA 1
ATOM 6454 C C . ARG D 1 78 ? -40.17134 -24.31131 7.49834 1.000 26.08594 57 ARG D C 1
ATOM 6455 O O . ARG D 1 78 ? -41.08963 -23.72274 8.07432 1.000 31.31648 57 ARG D O 1
ATOM 6463 N N . ALA D 1 79 ? -40.25770 -25.58836 7.13813 1.000 24.35236 58 ALA D N 1
ATOM 6464 C CA . ALA D 1 79 ? -41.42200 -26.38962 7.48896 1.000 23.50865 58 ALA D CA 1
ATOM 6465 C C . ALA D 1 79 ? -41.29500 -26.91326 8.91441 1.000 27.01744 58 ALA D C 1
ATOM 6466 O O . ALA D 1 79 ? -40.19729 -27.20318 9.39060 1.000 28.86289 58 ALA D O 1
ATOM 6468 N N . GLY D 1 80 ? -42.43689 -27.06168 9.58490 1.000 30.53154 59 GLY D N 1
ATOM 6469 C CA . GLY D 1 80 ? -42.43820 -27.49004 10.97565 1.000 31.09465 59 GLY D CA 1
ATOM 6470 C C . GLY D 1 80 ? -42.48677 -28.99375 11.15530 1.000 30.82357 59 GLY D C 1
ATOM 6471 O O . GLY D 1 80 ? -42.20905 -29.51344 12.24357 1.000 32.47236 59 GLY D O 1
ATOM 6472 N N . SER D 1 81 ? -42.84226 -29.71010 10.09169 1.000 24.47873 60 SER D N 1
ATOM 6473 C CA . SER D 1 81 ? -42.98087 -31.15662 10.15297 1.000 25.49207 60 SER D CA 1
ATOM 6474 C C . SER D 1 81 ? -42.70034 -31.73866 8.77854 1.000 22.07764 60 SER D C 1
ATOM 6475 O O . SER D 1 81 ? -42.71687 -31.02746 7.76738 1.000 25.52805 60 SER D O 1
ATOM 6478 N N . VAL D 1 82 ? -42.42452 -33.04677 8.75854 1.000 22.22480 61 VAL D N 1
ATOM 6479 C CA . VAL D 1 82 ? -42.24655 -33.74159 7.48888 1.000 25.16541 61 VAL D CA 1
ATOM 6480 C C . VAL D 1 82 ? -43.51935 -33.65561 6.66018 1.000 25.55658 61 VAL D C 1
ATOM 6481 O O . VAL D 1 82 ? -43.47142 -33.45138 5.44421 1.000 25.57000 61 VAL D O 1
ATOM 6485 N N . ALA D 1 83 ? -44.67941 -33.79301 7.30341 1.000 26.37073 62 ALA D N 1
ATOM 6486 C CA . ALA D 1 83 ? -45.93326 -33.74295 6.55444 1.000 27.17989 62 ALA D CA 1
ATOM 6487 C C . ALA D 1 83 ? -46.14232 -32.38084 5.89825 1.000 24.91429 62 ALA D C 1
ATOM 6488 O O . ALA D 1 83 ? -46.54398 -32.30269 4.72646 1.000 28.53947 62 ALA D O 1
ATOM 6490 N N . GLU D 1 84 ? -45.88729 -31.29627 6.63760 1.000 22.73306 63 GLU D N 1
ATOM 6491 C CA . GLU D 1 84 ? -45.96164 -29.95700 6.06122 1.000 24.34784 63 GLU D CA 1
ATOM 6492 C C . GLU D 1 84 ? -45.00001 -29.80147 4.88803 1.000 25.84779 63 GLU D C 1
ATOM 6493 O O . GLU D 1 84 ? -45.35725 -29.24396 3.83861 1.000 26.63222 63 GLU D O 1
ATOM 6499 N N . ALA D 1 85 ? -43.76552 -30.28131 5.05368 1.000 27.07949 64 ALA D N 1
ATOM 6500 C CA . ALA D 1 85 ? -42.77149 -30.13131 3.99683 1.000 23.72832 64 ALA D CA 1
ATOM 6501 C C . ALA D 1 85 ? -43.18409 -30.88373 2.73716 1.000 23.21223 64 ALA D C 1
ATOM 6502 O O . ALA D 1 85 ? -43.09664 -30.34231 1.63003 1.000 24.43837 64 ALA D O 1
ATOM 6504 N N . VAL D 1 86 ? -43.65508 -32.12197 2.88822 1.000 24.85252 65 VAL D N 1
ATOM 6505 C CA . VAL D 1 86 ? -44.05950 -32.91663 1.73206 1.000 24.83633 65 VAL D CA 1
ATOM 6506 C C . VAL D 1 86 ? -45.27555 -32.29362 1.05763 1.000 25.00575 65 VAL D C 1
ATOM 6507 O O . VAL D 1 86 ? -45.38283 -32.27809 -0.17511 1.000 26.13818 65 VAL D O 1
ATOM 6511 N N . ALA D 1 87 ? -46.19849 -31.74456 1.84991 1.000 26.01731 66 ALA D N 1
ATOM 6512 C CA . ALA D 1 87 ? -47.35531 -31.06739 1.27725 1.000 26.09809 66 ALA D CA 1
ATOM 6513 C C . ALA D 1 87 ? -46.98517 -29.77232 0.56896 1.000 26.47868 66 ALA D C 1
ATOM 6514 O O . ALA D 1 87 ? -47.77816 -29.28174 -0.24221 1.000 30.86694 66 ALA D O 1
ATOM 6516 N N . ALA D 1 88 ? -45.81260 -29.19931 0.86042 1.000 24.90193 67 ALA D N 1
ATOM 6517 C CA . ALA D 1 88 ? -45.47202 -27.88264 0.32784 1.000 24.93649 67 ALA D CA 1
ATOM 6518 C C . ALA D 1 88 ? -45.07634 -27.88097 -1.14833 1.000 25.72325 67 ALA D C 1
ATOM 6519 O O . ALA D 1 88 ? -45.10200 -26.81391 -1.77343 1.000 28.22497 67 ALA D O 1
ATOM 6521 N N . ALA D 1 89 ? -44.69283 -29.01990 -1.71591 1.000 22.58064 68 ALA D N 1
ATOM 6522 C CA . ALA D 1 89 ? -44.12224 -29.01521 -3.05857 1.000 25.59574 68 ALA D CA 1
ATOM 6523 C C . ALA D 1 89 ? -44.40889 -30.34609 -3.73057 1.000 24.09446 68 ALA D C 1
ATOM 6524 O O . ALA D 1 89 ? -44.50363 -31.37303 -3.04949 1.000 25.33427 68 ALA D O 1
ATOM 6526 N N . PRO D 1 90 ? -44.55886 -30.36670 -5.06047 1.000 25.06525 69 PRO D N 1
ATOM 6527 C CA . PRO D 1 90 ? -44.75843 -31.64756 -5.74639 1.000 26.09270 69 PRO D CA 1
ATOM 6528 C C . PRO D 1 90 ? -43.47646 -32.44790 -5.91251 1.000 23.00361 69 PRO D C 1
ATOM 6529 O O . PRO D 1 90 ? -43.55361 -33.65272 -6.19376 1.000 25.43564 69 PRO D O 1
ATOM 6533 N N . LEU D 1 91 ? -42.31670 -31.81352 -5.76071 1.000 22.13220 70 LEU D N 1
ATOM 6534 C CA . LEU D 1 91 ? -41.01197 -32.45507 -5.88921 1.000 19.36519 70 LEU D CA 1
ATOM 6535 C C . LEU D 1 91 ? -40.35975 -32.49112 -4.51104 1.000 18.30167 70 LEU D C 1
ATOM 6536 O O . LEU D 1 91 ? -40.06529 -31.43873 -3.94265 1.000 20.97308 70 LEU D O 1
ATOM 6541 N N . VAL D 1 92 ? -40.12318 -33.69451 -3.99644 1.000 19.33527 71 VAL D N 1
ATOM 6542 C CA . VAL D 1 92 ? -39.61807 -33.90972 -2.64070 1.000 19.51017 71 VAL D CA 1
ATOM 6543 C C . VAL D 1 92 ? -38.25798 -34.59673 -2.74492 1.000 16.15600 71 VAL D C 1
ATOM 6544 O O . VAL D 1 92 ? -38.17275 -35.76808 -3.13129 1.000 19.58763 71 VAL D O 1
ATOM 6548 N N . VAL D 1 93 ? -37.20002 -33.88350 -2.37880 1.000 16.81044 72 VAL D N 1
ATOM 6549 C CA . VAL D 1 93 ? -35.83861 -34.40645 -2.43546 1.000 16.20962 72 VAL D CA 1
ATOM 6550 C C . VAL D 1 93 ? -35.41855 -34.79211 -1.02106 1.000 16.80104 72 VAL D C 1
ATOM 6551 O O . VAL D 1 93 ? -35.51648 -33.97240 -0.10025 1.000 18.34615 72 VAL D O 1
ATOM 6555 N N . VAL D 1 94 ? -34.97579 -36.03342 -0.84022 1.000 15.58181 73 VAL D N 1
ATOM 6556 C CA . VAL D 1 94 ? -34.57251 -36.54684 0.47254 1.000 17.79290 73 VAL D CA 1
ATOM 6557 C C . VAL D 1 94 ? -33.07047 -36.80768 0.47210 1.000 19.94153 73 VAL D C 1
ATOM 6558 O O . VAL D 1 94 ? -32.54582 -37.47023 -0.43065 1.000 18.03472 73 VAL D O 1
ATOM 6562 N N . CYS D 1 95 ? -32.37610 -36.30474 1.49391 1.000 17.21723 74 CYS D N 1
ATOM 6563 C CA . CYS D 1 95 ? -30.93269 -36.52779 1.58834 1.000 15.33750 74 CYS D CA 1
ATOM 6564 C C . CYS D 1 95 ? -30.57993 -36.63269 3.07618 1.000 16.63355 74 CYS D C 1
ATOM 6565 O O . CYS D 1 95 ? -30.22256 -35.63662 3.70864 1.000 17.13067 74 CYS D O 1
ATOM 6568 N N . VAL D 1 96 ? -30.69563 -37.85082 3.61564 1.000 17.43802 75 VAL D N 1
ATOM 6569 C CA . VAL D 1 96 ? -30.38316 -38.10430 5.02459 1.000 16.97953 75 VAL D CA 1
ATOM 6570 C C . VAL D 1 96 ? -29.34190 -39.21360 5.10162 1.000 18.55543 75 VAL D C 1
ATOM 6571 O O . VAL D 1 96 ? -28.79040 -39.62946 4.07767 1.000 19.25068 75 VAL D O 1
ATOM 6575 N N . ALA D 1 97 ? -29.05286 -39.70485 6.30959 1.000 17.20779 76 ALA D N 1
ATOM 6576 C CA . ALA D 1 97 ? -27.85450 -40.52269 6.49454 1.000 20.77729 76 ALA D CA 1
ATOM 6577 C C . ALA D 1 97 ? -27.91583 -41.84633 5.73848 1.000 20.01635 76 ALA D C 1
ATOM 6578 O O . ALA D 1 97 ? -26.92659 -42.24249 5.11233 1.000 21.88376 76 ALA D O 1
ATOM 6580 N N . ASP D 1 98 ? -29.04144 -42.55312 5.79615 1.000 18.73952 77 ASP D N 1
ATOM 6581 C CA . ASP D 1 98 ? -29.13616 -43.89622 5.23279 1.000 18.65667 77 ASP D CA 1
ATOM 6582 C C . ASP D 1 98 ? -30.60346 -44.26746 5.04043 1.000 20.16660 77 ASP D C 1
ATOM 6583 O O . ASP D 1 98 ? -31.50641 -43.51817 5.41663 1.000 20.31120 77 ASP D O 1
ATOM 6588 N N . ASP D 1 99 ? -30.82906 -45.45298 4.46533 1.000 20.34577 78 ASP D N 1
ATOM 6589 C CA . ASP D 1 99 ? -32.18874 -45.89315 4.15154 1.000 18.95440 78 ASP D CA 1
ATOM 6590 C C . ASP D 1 99 ? -33.05395 -46.02261 5.39951 1.000 20.27797 78 ASP D C 1
ATOM 6591 O O . ASP D 1 99 ? -34.26854 -45.76774 5.34764 1.000 21.52152 78 ASP D O 1
ATOM 6596 N N . GLU D 1 100 ? -32.46127 -46.47827 6.51020 1.000 22.11135 79 GLU D N 1
ATOM 6597 C CA . GLU D 1 100 ? -33.21166 -46.55761 7.75813 1.000 25.54957 79 GLU D CA 1
ATOM 6598 C C . GLU D 1 100 ? -33.80582 -45.20621 8.11174 1.000 26.21771 79 GLU D C 1
ATOM 6599 O O . GLU D 1 100 ? -34.98313 -45.11306 8.48448 1.000 27.07376 79 GLU D O 1
ATOM 6605 N N . ALA D 1 101 ? -33.00964 -44.14442 7.97561 1.000 22.96410 80 ALA D N 1
ATOM 6606 C CA . ALA D 1 101 ? -33.49279 -42.80183 8.28595 1.000 24.22130 80 ALA D CA 1
ATOM 6607 C C . ALA D 1 101 ? -34.58981 -42.37365 7.32048 1.000 24.78715 80 ALA D C 1
ATOM 6608 O O . ALA D 1 101 ? -35.58309 -41.74990 7.73238 1.000 24.09714 80 ALA D O 1
ATOM 6610 N N . VAL D 1 102 ? -34.41386 -42.68185 6.02650 1.000 17.96714 81 VAL D N 1
ATOM 6611 C CA . VAL D 1 102 ? -35.43290 -42.35209 5.02994 1.000 20.27399 81 VAL D CA 1
ATOM 6612 C C . VAL D 1 102 ? -36.78240 -42.90070 5.46587 1.000 24.03021 81 VAL D C 1
ATOM 6613 O O . VAL D 1 102 ? -37.80728 -42.20254 5.44596 1.000 24.27145 81 VAL D O 1
ATOM 6617 N N . HIS D 1 103 ? -36.79259 -44.16525 5.88556 1.000 23.84508 82 HIS D N 1
ATOM 6618 C CA . HIS D 1 103 ? -38.06522 -44.77932 6.22744 1.000 25.62030 82 HIS D CA 1
ATOM 6619 C C . HIS D 1 103 ? -38.56961 -44.32762 7.58517 1.000 27.75229 82 HIS D C 1
ATOM 6620 O O . HIS D 1 103 ? -39.78440 -44.24444 7.78767 1.000 26.21201 82 HIS D O 1
ATOM 6627 N N . GLN D 1 104 ? -37.66333 -43.99342 8.50121 1.000 24.87583 83 GLN D N 1
ATOM 6628 C CA . GLN D 1 104 ? -38.08396 -43.43094 9.77934 1.000 27.40013 83 GLN D CA 1
ATOM 6629 C C . GLN D 1 104 ? -38.86885 -42.14425 9.57486 1.000 31.49838 83 GLN D C 1
ATOM 6630 O O . GLN D 1 104 ? -39.87997 -41.90649 10.24958 1.000 32.59640 83 GLN D O 1
ATOM 6636 N N . LEU D 1 105 ? -38.42734 -41.29833 8.64401 1.000 27.69483 84 LEU D N 1
ATOM 6637 C CA . LEU D 1 105 ? -39.11520 -40.02546 8.49831 1.000 29.37481 84 LEU D CA 1
ATOM 6638 C C . LEU D 1 105 ? -40.27500 -40.07981 7.51089 1.000 28.59985 84 LEU D C 1
ATOM 6639 O O . LEU D 1 105 ? -41.18002 -39.23969 7.60289 1.000 32.82659 84 LEU D O 1
ATOM 6644 N N . LEU D 1 106 ? -40.30638 -41.05896 6.60371 1.000 27.58078 85 LEU D N 1
ATOM 6645 C CA . LEU D 1 106 ? -41.37680 -41.11105 5.60808 1.000 27.19828 85 LEU D CA 1
ATOM 6646 C C . LEU D 1 106 ? -42.48193 -42.11531 5.92023 1.000 31.59333 85 LEU D C 1
ATOM 6647 O O . LEU D 1 106 ? -43.64703 -41.84933 5.60101 1.000 34.40179 85 LEU D O 1
ATOM 6652 N N . ASP D 1 107 ? -42.15681 -43.26515 6.51144 1.000 32.25269 86 ASP D N 1
ATOM 6653 C CA . ASP D 1 107 ? -43.18258 -44.26266 6.81888 1.000 32.49248 86 ASP D CA 1
ATOM 6654 C C . ASP D 1 107 ? -44.37564 -43.71176 7.59868 1.000 31.92030 86 ASP D C 1
ATOM 6655 O O . ASP D 1 107 ? -45.51124 -44.08015 7.25768 1.000 33.23904 86 ASP D O 1
ATOM 6660 N N . PRO D 1 108 ? -44.21713 -42.85329 8.61609 1.000 32.83997 87 PRO D N 1
ATOM 6661 C CA . PRO D 1 108 ? -45.40261 -42.38921 9.36724 1.000 33.00850 87 PRO D CA 1
ATOM 6662 C C . PRO D 1 108 ? -46.41497 -41.61281 8.53669 1.000 37.33352 87 PRO D C 1
ATOM 6663 O O . PRO D 1 108 ? -47.54840 -41.43377 9.00177 1.000 37.68356 87 PRO D O 1
ATOM 6667 N N . LEU D 1 109 ? -46.06044 -41.14867 7.34037 1.000 34.99326 88 LEU D N 1
ATOM 6668 C CA . LEU D 1 109 ? -47.00971 -40.39808 6.52773 1.000 34.00588 88 LEU D CA 1
ATOM 6669 C C . LEU D 1 109 ? -48.16630 -41.27962 6.07019 1.000 36.25509 88 LEU D C 1
ATOM 6670 O O . LEU D 1 109 ? -48.01293 -42.48250 5.84022 1.000 37.31376 88 LEU D O 1
ATOM 6675 N N . ASP D 1 110 ? -49.33659 -40.65505 5.92395 1.000 38.46947 89 ASP D N 1
ATOM 6676 C CA . ASP D 1 110 ? -50.58353 -41.34794 5.59184 1.000 42.11932 89 ASP D CA 1
ATOM 6677 C C . ASP D 1 110 ? -51.22046 -40.60454 4.41715 1.000 42.23132 89 ASP D C 1
ATOM 6678 O O . ASP D 1 110 ? -51.94673 -39.62296 4.60646 1.000 39.40883 89 ASP D O 1
ATOM 6683 N N . GLY D 1 111 ? -50.93452 -41.06774 3.20077 1.000 37.83726 90 GLY D N 1
ATOM 6684 C CA . GLY D 1 111 ? -51.48845 -40.45676 2.01042 1.000 40.69955 90 GLY D CA 1
ATOM 6685 C C . GLY D 1 111 ? -50.86027 -39.14496 1.60047 1.000 37.41148 90 GLY D C 1
ATOM 6686 O O . GLY D 1 111 ? -51.36340 -38.49904 0.67586 1.000 42.83554 90 GLY D O 1
ATOM 6687 N N . ALA D 1 112 ? -49.77130 -38.73191 2.24658 1.000 38.82120 91 ALA D N 1
ATOM 6688 C CA . ALA D 1 112 ? -49.18063 -37.43159 1.95564 1.000 37.48108 91 ALA D CA 1
ATOM 6689 C C . ALA D 1 112 ? -48.38337 -37.43316 0.65515 1.000 32.19683 91 ALA D C 1
ATOM 6690 O O . ALA D 1 112 ? -48.29839 -36.40046 -0.01625 1.000 32.39900 91 ALA D O 1
ATOM 6692 N N . LEU D 1 113 ? -47.79610 -38.56991 0.28963 1.000 33.97675 92 LEU D N 1
ATOM 6693 C CA . LEU D 1 113 ? -46.93549 -38.66916 -0.88326 1.000 31.39963 92 LEU D CA 1
ATOM 6694 C C . LEU D 1 113 ? -47.70032 -38.85157 -2.18916 1.000 32.82844 92 LEU D C 1
ATOM 6695 O O . LEU D 1 113 ? -47.09123 -38.75486 -3.26171 1.000 30.49860 92 LEU D O 1
ATOM 6700 N N . ALA D 1 114 ? -49.00724 -39.10364 -2.13107 1.000 34.41306 93 ALA D N 1
ATOM 6701 C CA . ALA D 1 114 ? -49.76647 -39.42062 -3.33402 1.000 27.93708 93 ALA D CA 1
ATOM 6702 C C . ALA D 1 114 ? -49.68093 -38.28635 -4.34484 1.000 26.95193 93 ALA D C 1
ATOM 6703 O O . ALA D 1 114 ? -49.87652 -37.11532 -4.00630 1.000 31.56610 93 ALA D O 1
ATOM 6705 N N . GLY D 1 115 ? -49.37037 -38.63994 -5.59007 1.000 28.67679 94 GLY D N 1
ATOM 6706 C CA . GLY D 1 115 ? -49.26180 -37.67531 -6.66205 1.000 28.27666 94 GLY D CA 1
ATOM 6707 C C . GLY D 1 115 ? -47.95797 -36.91481 -6.71874 1.000 32.45213 94 GLY D C 1
ATOM 6708 O O . GLY D 1 115 ? -47.75611 -36.13469 -7.65818 1.000 35.32757 94 GLY D O 1
ATOM 6709 N N . ARG D 1 116 ? -47.06646 -37.11380 -5.75458 1.000 29.67807 95 ARG D N 1
ATOM 6710 C CA . ARG D 1 116 ? -45.80569 -36.39354 -5.70340 1.000 28.88862 95 ARG D CA 1
ATOM 6711 C C . ARG D 1 116 ? -44.67096 -37.24226 -6.26684 1.000 22.99498 95 ARG D C 1
ATOM 6712 O O . ARG D 1 116 ? -44.79023 -38.45280 -6.46813 1.000 24.56686 95 ARG D O 1
ATOM 6720 N N . THR D 1 117 ? -43.55597 -36.57748 -6.52755 1.000 28.01029 96 THR D N 1
ATOM 6721 C CA . THR D 1 117 ? -42.35005 -37.21104 -7.04424 1.000 23.42315 96 THR D CA 1
ATOM 6722 C C . THR D 1 117 ? -41.29275 -37.17063 -5.94766 1.000 18.90022 96 THR D C 1
ATOM 6723 O O . THR D 1 117 ? -40.84000 -36.08841 -5.56507 1.000 19.93194 96 THR D O 1
ATOM 6727 N N . LEU D 1 118 ? -40.91415 -38.34789 -5.44875 1.000 20.07183 97 LEU D N 1
ATOM 6728 C CA . LEU D 1 118 ? -39.87452 -38.50301 -4.43138 1.000 19.73019 97 LEU D CA 1
ATOM 6729 C C . LEU D 1 118 ? -38.53246 -38.77222 -5.10670 1.000 20.32683 97 LEU D C 1
ATOM 6730 O O . LEU D 1 118 ? -38.41979 -39.71450 -5.89624 1.000 22.35372 97 LEU D O 1
ATOM 6735 N N . VAL D 1 119 ? -37.52901 -37.95168 -4.79786 1.000 18.10088 98 VAL D N 1
ATOM 6736 C CA . VAL D 1 119 ? -36.16803 -38.10239 -5.31891 1.000 17.15815 98 VAL D CA 1
ATOM 6737 C C . VAL D 1 119 ? -35.25617 -38.38151 -4.13111 1.000 20.31789 98 VAL D C 1
ATOM 6738 O O . VAL D 1 119 ? -34.99483 -37.48670 -3.31856 1.000 17.94309 98 VAL D O 1
ATOM 6742 N N . ASN D 1 120 ? -34.78049 -39.61606 -4.02025 1.000 16.58741 99 ASN D N 1
ATOM 6743 C CA . ASN D 1 120 ? -33.95992 -40.02846 -2.89079 1.000 18.14979 99 ASN D CA 1
ATOM 6744 C C . ASN D 1 120 ? -32.48788 -39.97720 -3.27730 1.000 17.76877 99 ASN D C 1
ATOM 6745 O O . ASN D 1 120 ? -32.01173 -40.83904 -4.02436 1.000 16.51541 99 ASN D O 1
ATOM 6750 N N . LEU D 1 121 ? -31.78455 -38.96562 -2.77055 1.000 16.53857 100 LEU D N 1
ATOM 6751 C CA . LEU D 1 121 ? -30.34483 -38.81269 -2.94604 1.000 17.24980 100 LEU D CA 1
ATOM 6752 C C . LEU D 1 121 ? -29.55636 -39.37877 -1.76556 1.000 19.27139 100 LEU D C 1
ATOM 6753 O O . LEU D 1 121 ? -28.33366 -39.20829 -1.70061 1.000 20.05042 100 LEU D O 1
ATOM 6758 N N . THR D 1 122 ? -30.23624 -40.02367 -0.81850 1.000 16.69789 101 THR D N 1
ATOM 6759 C CA . THR D 1 122 ? -29.55646 -40.76643 0.23811 1.000 19.22938 101 THR D CA 1
ATOM 6760 C C . THR D 1 122 ? -28.75942 -41.92524 -0.34919 1.000 17.72957 101 THR D C 1
ATOM 6761 O O . THR D 1 122 ? -29.23304 -42.63306 -1.24031 1.000 19.05617 101 THR D O 1
ATOM 6765 N N . THR D 1 123 ? -27.54229 -42.12471 0.15166 1.000 17.80413 102 THR D N 1
ATOM 6766 C CA . THR D 1 123 ? -26.74805 -43.26156 -0.29171 1.000 18.43227 102 THR D CA 1
ATOM 6767 C C . THR D 1 123 ? -27.40187 -44.56302 0.14836 1.000 21.44150 102 THR D C 1
ATOM 6768 O O . THR D 1 123 ? -27.79053 -44.71087 1.31385 1.000 21.49792 102 THR D O 1
ATOM 6772 N N . GLY D 1 124 ? -27.51064 -45.50886 -0.77813 1.000 20.68937 103 GLY D N 1
ATOM 6773 C CA . GLY D 1 124 ? -28.06660 -46.81081 -0.46758 1.000 19.99146 103 GLY D CA 1
ATOM 6774 C C . GLY D 1 124 ? -27.68600 -47.82935 -1.51965 1.000 19.80543 103 GLY D C 1
ATOM 6775 O O . GLY D 1 124 ? -26.94890 -47.53641 -2.46664 1.000 19.37087 103 GLY D O 1
ATOM 6776 N N . THR D 1 125 ? -28.19715 -49.04257 -1.33077 1.000 17.96355 104 THR D N 1
ATOM 6777 C CA . THR D 1 125 ? -27.92373 -50.16415 -2.21647 1.000 16.51533 104 THR D CA 1
ATOM 6778 C C . THR D 1 125 ? -28.95792 -50.23157 -3.34314 1.000 17.08534 104 THR D C 1
ATOM 6779 O O . THR D 1 125 ? -30.00472 -49.58278 -3.29826 1.000 19.34403 104 THR D O 1
ATOM 6783 N N . SER D 1 126 ? -28.65320 -51.03874 -4.36993 1.000 17.62447 105 SER D N 1
ATOM 6784 C CA . SER D 1 126 ? -29.59848 -51.20495 -5.47473 1.000 16.77273 105 SER D CA 1
ATOM 6785 C C . SER D 1 126 ? -30.86926 -51.90716 -5.01355 1.000 18.25819 105 SER D C 1
ATOM 6786 O O . SER D 1 126 ? -31.96542 -51.59320 -5.50145 1.000 20.28944 105 SER D O 1
ATOM 6789 N N . ALA D 1 127 ? -30.73823 -52.84153 -4.06829 1.000 21.82625 106 ALA D N 1
ATOM 6790 C CA . ALA D 1 127 ? -31.91037 -53.51163 -3.52131 1.000 21.18537 106 ALA D CA 1
ATOM 6791 C C . ALA D 1 127 ? -32.77687 -52.53969 -2.73404 1.000 19.89859 106 ALA D C 1
ATOM 6792 O O . ALA D 1 127 ? -34.00986 -52.57490 -2.84468 1.000 21.40579 106 ALA D O 1
ATOM 6794 N N . GLN D 1 128 ? -32.15648 -51.66583 -1.93644 1.000 20.38542 107 GLN D N 1
ATOM 6795 C CA . GLN D 1 128 ? -32.93804 -50.66823 -1.21344 1.000 20.61615 107 GLN D CA 1
ATOM 6796 C C . GLN D 1 128 ? -33.67433 -49.75295 -2.17842 1.000 19.90536 107 GLN D C 1
ATOM 6797 O O . GLN D 1 128 ? -34.83518 -49.39913 -1.94763 1.000 20.29175 107 GLN D O 1
ATOM 6803 N N . ALA D 1 129 ? -33.01631 -49.36554 -3.27619 1.000 19.45188 108 ALA D N 1
ATOM 6804 C CA . ALA D 1 129 ? -33.65525 -48.49619 -4.25509 1.000 19.29545 108 ALA D CA 1
ATOM 6805 C C . ALA D 1 129 ? -34.84418 -49.18142 -4.92078 1.000 19.77585 108 ALA D C 1
ATOM 6806 O O . ALA D 1 129 ? -35.89824 -48.56521 -5.10400 1.000 20.51178 108 ALA D O 1
ATOM 6808 N N . ARG D 1 130 ? -34.69635 -50.46090 -5.28052 1.000 19.01811 109 ARG D N 1
ATOM 6809 C CA . ARG D 1 130 ? -35.80026 -51.17766 -5.92286 1.000 19.42071 109 ARG D CA 1
ATOM 6810 C C . ARG D 1 130 ? -36.96195 -51.39628 -4.95017 1.000 23.39454 109 ARG D C 1
ATOM 6811 O O . ARG D 1 130 ? -38.14235 -51.22692 -5.31439 1.000 21.47297 109 ARG D O 1
ATOM 6819 N N . ALA D 1 131 ? -36.63735 -51.70673 -3.69190 1.000 22.50277 110 ALA D N 1
ATOM 6820 C CA . ALA D 1 131 ? -37.66196 -51.79464 -2.65487 1.000 22.22504 110 ALA D CA 1
ATOM 6821 C C . ALA D 1 131 ? -38.38192 -50.46335 -2.48252 1.000 25.36211 110 ALA D C 1
ATOM 6822 O O . ALA D 1 131 ? -39.61183 -50.42953 -2.34708 1.000 25.63784 110 ALA D O 1
ATOM 6824 N N . ASN D 1 132 ? -37.63493 -49.35272 -2.50717 1.000 20.17643 111 ASN D N 1
ATOM 6825 C CA . ASN D 1 132 ? -38.24020 -48.03480 -2.34400 1.000 21.21108 111 ASN D CA 1
ATOM 6826 C C . ASN D 1 132 ? -39.13958 -47.68942 -3.51953 1.000 21.96525 111 ASN D C 1
ATOM 6827 O O . ASN D 1 132 ? -40.17141 -47.03896 -3.34468 1.000 23.18885 111 ASN D O 1
ATOM 6832 N N . ALA D 1 133 ? -38.75769 -48.10789 -4.72393 1.000 21.96196 112 ALA D N 1
ATOM 6833 C CA . ALA D 1 133 ? -39.62361 -47.90067 -5.87826 1.000 22.29418 112 ALA D CA 1
ATOM 6834 C C . ALA D 1 133 ? -40.98355 -48.56135 -5.66076 1.000 23.11943 112 ALA D C 1
ATOM 6835 O O . ALA D 1 133 ? -42.03351 -47.93454 -5.86384 1.000 26.87557 112 ALA D O 1
ATOM 6837 N N . ALA D 1 134 ? -40.98047 -49.83012 -5.23056 1.000 25.16179 113 ALA D N 1
ATOM 6838 C CA . ALA D 1 134 ? -42.25912 -50.49614 -4.95151 1.000 28.45362 113 ALA D CA 1
ATOM 6839 C C . ALA D 1 134 ? -43.01456 -49.81421 -3.80581 1.000 29.04819 113 ALA D C 1
ATOM 6840 O O . ALA D 1 134 ? -44.23373 -49.58189 -3.89484 1.000 32.58308 113 ALA D O 1
ATOM 6842 N N . TRP D 1 135 ? -42.30236 -49.48941 -2.72363 1.000 25.37440 114 TRP D N 1
ATOM 6843 C CA . TRP D 1 135 ? -42.88030 -48.78656 -1.57705 1.000 27.92216 114 TRP D CA 1
ATOM 6844 C C . TRP D 1 135 ? -43.56665 -47.48590 -1.98868 1.000 30.12586 114 TRP D C 1
ATOM 6845 O O . TRP D 1 135 ? -44.66293 -47.16923 -1.50910 1.000 33.15693 114 TRP D O 1
ATOM 6856 N N . ALA D 1 136 ? -42.93607 -46.72018 -2.88156 1.000 25.86021 115 ALA D N 1
ATOM 6857 C CA . ALA D 1 136 ? -43.49788 -45.44853 -3.32056 1.000 25.80783 115 ALA D CA 1
ATOM 6858 C C . ALA D 1 136 ? -44.68371 -45.66221 -4.24770 1.000 28.31304 115 ALA D C 1
ATOM 6859 O O . ALA D 1 136 ? -45.64531 -44.88522 -4.22008 1.000 28.71811 115 ALA D O 1
ATOM 6861 N N . LYS D 1 137 ? -44.62246 -46.68860 -5.10004 1.000 27.64030 116 LYS D N 1
ATOM 6862 C CA . LYS D 1 137 ? -45.76601 -46.95703 -5.96387 1.000 32.04846 116 LYS D CA 1
ATOM 6863 C C . LYS D 1 137 ? -46.99857 -47.33052 -5.14440 1.000 32.91936 116 LYS D C 1
ATOM 6864 O O . LYS D 1 137 ? -48.12082 -46.95103 -5.50496 1.000 33.14056 116 LYS D O 1
ATOM 6870 N N . GLU D 1 138 ? -46.81089 -48.03671 -4.02212 1.000 31.98000 117 GLU D N 1
ATOM 6871 C CA . GLU D 1 138 ? -47.95273 -48.35392 -3.16227 1.000 33.44779 117 GLU D CA 1
ATOM 6872 C C . GLU D 1 138 ? -48.60836 -47.09996 -2.59630 1.000 33.99151 117 GLU D C 1
ATOM 6873 O O . GLU D 1 138 ? -49.81067 -47.10767 -2.30312 1.000 34.16598 117 GLU D O 1
ATOM 6879 N N . ARG D 1 139 ? -47.84310 -46.02055 -2.43803 1.000 31.68223 118 ARG D N 1
ATOM 6880 C CA . ARG D 1 139 ? -48.32292 -44.77005 -1.86872 1.000 30.05142 118 ARG D CA 1
ATOM 6881 C C . ARG D 1 139 ? -48.69396 -43.74668 -2.93494 1.000 28.77734 118 ARG D C 1
ATOM 6882 O O . ARG D 1 139 ? -48.94295 -42.58013 -2.60724 1.000 32.35979 118 ARG D O 1
ATOM 6890 N N . GLY D 1 140 ? -48.73868 -44.15404 -4.20123 1.000 31.67964 119 GLY D N 1
ATOM 6891 C CA . GLY D 1 140 ? -49.16146 -43.24636 -5.24645 1.000 32.33327 119 GLY D CA 1
ATOM 6892 C C . GLY D 1 140 ? -48.14462 -42.19925 -5.62554 1.000 29.51184 119 GLY D C 1
ATOM 6893 O O . GLY D 1 140 ? -48.50786 -41.17781 -6.21233 1.000 28.99583 119 GLY D O 1
ATOM 6894 N N . ALA D 1 141 ? -46.87356 -42.42245 -5.31004 1.000 29.45676 120 ALA D N 1
ATOM 6895 C CA . ALA D 1 141 ? -45.82208 -41.46985 -5.61518 1.000 25.90885 120 ALA D CA 1
ATOM 6896 C C . ALA D 1 141 ? -44.89144 -42.02529 -6.68070 1.000 27.07217 120 ALA D C 1
ATOM 6897 O O . ALA D 1 141 ? -44.65718 -43.23402 -6.76286 1.000 29.14579 120 ALA D O 1
ATOM 6899 N N . ALA D 1 142 ? -44.39113 -41.12170 -7.51282 1.000 24.72106 121 ALA D N 1
ATOM 6900 C CA . ALA D 1 142 ? -43.29409 -41.43537 -8.40770 1.000 22.96725 121 ALA D CA 1
ATOM 6901 C C . ALA D 1 142 ? -41.99149 -41.41236 -7.61784 1.000 24.85581 121 ALA D C 1
ATOM 6902 O O . ALA D 1 142 ? -41.85569 -40.67376 -6.63842 1.000 26.93224 121 ALA D O 1
ATOM 6904 N N . PHE D 1 143 ? -41.03033 -42.23589 -8.03543 1.000 24.30015 122 PHE D N 1
ATOM 6905 C CA . PHE D 1 143 ? -39.79414 -42.37494 -7.27129 1.000 20.47883 122 PHE D CA 1
ATOM 6906 C C . PHE D 1 143 ? -38.59259 -42.39630 -8.20596 1.000 20.84879 122 PHE D C 1
ATOM 6907 O O . PHE D 1 143 ? -38.50790 -43.24718 -9.09567 1.000 23.85381 122 PHE D O 1
ATOM 6915 N N . LEU D 1 144 ? -37.65943 -41.47715 -7.99295 1.000 17.55125 123 LEU D N 1
ATOM 6916 C CA . LEU D 1 144 ? -36.35374 -41.52487 -8.63751 1.000 18.01856 123 LEU D CA 1
ATOM 6917 C C . LEU D 1 144 ? -35.29905 -41.74089 -7.56624 1.000 17.08639 123 LEU D C 1
ATOM 6918 O O . LEU D 1 144 ? -35.27028 -41.01355 -6.57222 1.000 19.34657 123 LEU D O 1
ATOM 6923 N N . ASP D 1 145 ? -34.43671 -42.72379 -7.76236 1.000 17.00663 124 ASP D N 1
ATOM 6924 C CA . ASP D 1 145 ? -33.34010 -42.87553 -6.82782 1.000 15.93123 124 ASP D CA 1
ATOM 6925 C C . ASP D 1 145 ? -32.17352 -42.16556 -7.50507 1.000 17.45802 124 ASP D C 1
ATOM 6926 O O . ASP D 1 145 ? -32.04594 -42.19891 -8.73944 1.000 17.60046 124 ASP D O 1
ATOM 6931 N N . GLY D 1 146 ? -31.36818 -41.46475 -6.72510 1.000 17.16072 125 GLY D N 1
ATOM 6932 C CA . GLY D 1 146 ? -30.27910 -40.68725 -7.27812 1.000 15.52232 125 GLY D CA 1
ATOM 6933 C C . GLY D 1 146 ? -28.98042 -40.96755 -6.55440 1.000 18.48169 125 GLY D C 1
ATOM 6934 O O . GLY D 1 146 ? -28.95811 -41.35819 -5.38622 1.000 18.59567 125 GLY D O 1
ATOM 6935 N N . ALA D 1 147 ? -27.88815 -40.76356 -7.28190 1.000 13.29470 126 ALA D N 1
ATOM 6936 C CA . ALA D 1 147 ? -26.54427 -40.92032 -6.75248 1.000 15.34671 126 ALA D CA 1
ATOM 6937 C C . ALA D 1 147 ? -25.79293 -39.63934 -7.04693 1.000 15.54135 126 ALA D C 1
ATOM 6938 O O . ALA D 1 147 ? -25.64403 -39.25884 -8.21825 1.000 14.96020 126 ALA D O 1
ATOM 6940 N N . ILE D 1 148 ? -25.32894 -38.98012 -5.98878 1.000 14.56914 127 ILE D N 1
ATOM 6941 C CA . ILE D 1 148 ? -24.56125 -37.74661 -6.10331 1.000 12.28629 127 ILE D CA 1
ATOM 6942 C C . ILE D 1 148 ? -23.08330 -38.09753 -6.25199 1.000 13.33332 127 ILE D C 1
ATOM 6943 O O . ILE D 1 148 ? -22.48776 -38.73303 -5.37430 1.000 16.76417 127 ILE D O 1
ATOM 6948 N N . MET D 1 149 ? -22.49900 -37.67112 -7.36635 1.000 15.16512 128 MET D N 1
ATOM 6949 C CA . MET D 1 149 ? -21.10532 -37.85634 -7.72012 1.000 16.49019 128 MET D CA 1
ATOM 6950 C C . MET D 1 149 ? -20.48134 -36.46438 -7.65011 1.000 16.49376 128 MET D C 1
ATOM 6951 O O . MET D 1 149 ? -20.25047 -35.79388 -8.67907 1.000 17.85257 128 MET D O 1
ATOM 6956 N N . ALA D 1 150 ? -20.37645 -35.96649 -6.41590 1.000 16.50081 129 ALA D N 1
ATOM 6957 C CA . ALA D 1 150 ? -19.91936 -34.61812 -6.08292 1.000 15.59337 129 ALA D CA 1
ATOM 6958 C C . ALA D 1 150 ? -19.77584 -34.49511 -4.56891 1.000 18.02294 129 ALA D C 1
ATOM 6959 O O . ALA D 1 150 ? -20.42239 -35.21925 -3.80820 1.000 19.88426 129 ALA D O 1
ATOM 6961 N N . VAL D 1 151 ? -18.93767 -33.55301 -4.14289 1.000 18.52697 130 VAL D N 1
ATOM 6962 C CA . VAL D 1 151 ? -18.90827 -33.12836 -2.74497 1.000 18.90077 130 VAL D CA 1
ATOM 6963 C C . VAL D 1 151 ? -19.85465 -31.94340 -2.58909 1.000 15.77731 130 VAL D C 1
ATOM 6964 O O . VAL D 1 151 ? -20.23449 -31.32570 -3.59141 1.000 15.95619 130 VAL D O 1
ATOM 6968 N N . PRO D 1 152 ? -20.26724 -31.59550 -1.36727 1.000 17.41267 131 PRO D N 1
ATOM 6969 C CA . PRO D 1 152 ? -21.25111 -30.50978 -1.21447 1.000 17.57416 131 PRO D CA 1
ATOM 6970 C C . PRO D 1 152 ? -20.86790 -29.21449 -1.90246 1.000 16.28440 131 PRO D C 1
ATOM 6971 O O . PRO D 1 152 ? -21.71473 -28.58968 -2.55098 1.000 17.57977 131 PRO D O 1
ATOM 6975 N N . GLU D 1 153 ? -19.60790 -28.80537 -1.81158 1.000 18.39966 132 GLU D N 1
ATOM 6976 C CA . GLU D 1 153 ? -19.22104 -27.54054 -2.41921 1.000 16.96274 132 GLU D CA 1
ATOM 6977 C C . GLU D 1 153 ? -19.20819 -27.57320 -3.93593 1.000 19.34731 132 GLU D C 1
ATOM 6978 O O . GLU D 1 153 ? -19.19380 -26.49911 -4.55250 1.000 20.69688 132 GLU D O 1
ATOM 6984 N N . ASP D 1 154 ? -19.25224 -28.74574 -4.56438 1.000 17.65131 133 ASP D N 1
ATOM 6985 C CA . ASP D 1 154 ? -19.32757 -28.75645 -6.01972 1.000 16.74522 133 ASP D CA 1
ATOM 6986 C C . ASP D 1 154 ? -20.75176 -28.86924 -6.54887 1.000 15.26183 133 ASP D C 1
ATOM 6987 O O . ASP D 1 154 ? -20.95160 -28.81707 -7.77075 1.000 15.97213 133 ASP D O 1
ATOM 6992 N N . ILE D 1 155 ? -21.74644 -29.01483 -5.67073 1.000 15.49727 134 ILE D N 1
ATOM 6993 C CA . ILE D 1 155 ? -23.13192 -28.92326 -6.10697 1.000 16.22397 134 ILE D CA 1
ATOM 6994 C C . ILE D 1 155 ? -23.33602 -27.58959 -6.81634 1.000 15.71094 134 ILE D C 1
ATOM 6995 O O . ILE D 1 155 ? -22.81139 -26.55072 -6.39142 1.000 16.44543 134 ILE D O 1
ATOM 7000 N N . ALA D 1 156 ? -24.04778 -27.63464 -7.93602 1.000 16.32269 135 ALA D N 1
ATOM 7001 C CA . ALA D 1 156 ? -24.38776 -26.52501 -8.81132 1.000 16.36585 135 ALA D CA 1
ATOM 7002 C C . ALA D 1 156 ? -23.21734 -26.09101 -9.68710 1.000 20.32901 135 ALA D C 1
ATOM 7003 O O . ALA D 1 156 ? -23.40422 -25.17896 -10.50130 1.000 20.22497 135 ALA D O 1
ATOM 7005 N N . THR D 1 157 ? -22.04480 -26.71655 -9.58518 1.000 16.26451 136 THR D N 1
ATOM 7006 C CA . THR D 1 157 ? -20.94423 -26.40315 -10.49100 1.000 14.61415 136 THR D CA 1
ATOM 7007 C C . THR D 1 157 ? -20.92284 -27.36885 -11.66383 1.000 16.61297 136 THR D C 1
ATOM 7008 O O . THR D 1 157 ? -21.59752 -28.39544 -11.67017 1.000 16.32559 136 THR D O 1
ATOM 7012 N N . GLY D 1 158 ? -20.08528 -27.05100 -12.64722 1.000 17.99211 137 GLY D N 1
ATOM 7013 C CA . GLY D 1 158 ? -19.95570 -27.91911 -13.80648 1.000 17.28836 137 GLY D CA 1
ATOM 7014 C C . GLY D 1 158 ? -19.23786 -29.22408 -13.53573 1.000 19.07484 137 GLY D C 1
ATOM 7015 O O . GLY D 1 158 ? -19.25302 -30.10966 -14.40341 1.000 20.55562 137 GLY D O 1
ATOM 7016 N N . ASP D 1 159 ? -18.61633 -29.36437 -12.36516 1.000 19.95870 138 ASP D N 1
ATOM 7017 C CA . ASP D 1 159 ? -17.95672 -30.61920 -12.02410 1.000 20.22400 138 ASP D CA 1
ATOM 7018 C C . ASP D 1 159 ? -18.91141 -31.64939 -11.43165 1.000 19.43105 138 ASP D C 1
ATOM 7019 O O . ASP D 1 159 ? -18.57508 -32.83821 -11.41147 1.000 20.24432 138 ASP D O 1
ATOM 7024 N N . ALA D 1 160 ? -20.08204 -31.22706 -10.95897 1.000 16.83576 139 ALA D N 1
ATOM 7025 C CA . ALA D 1 160 ? -21.00949 -32.15356 -10.32252 1.000 14.26391 139 ALA D CA 1
ATOM 7026 C C . ALA D 1 160 ? -21.65967 -33.09702 -11.33349 1.000 14.57722 139 ALA D C 1
ATOM 7027 O O . ALA D 1 160 ? -21.96567 -32.71540 -12.47251 1.000 15.72016 139 ALA D O 1
ATOM 7029 N N . VAL D 1 161 ? -21.88511 -34.34436 -10.90704 1.000 15.05676 140 VAL D N 1
ATOM 7030 C CA . VAL D 1 161 ? -22.70060 -35.28244 -11.67810 1.000 13.58861 140 VAL D CA 1
ATOM 7031 C C . VAL D 1 161 ? -23.73340 -35.86524 -10.72673 1.000 14.00791 140 VAL D C 1
ATOM 7032 O O . VAL D 1 161 ? -23.39856 -36.21770 -9.59412 1.000 14.67732 140 VAL D O 1
ATOM 7036 N N . LEU D 1 162 ? -24.98955 -35.90540 -11.15536 1.000 13.86030 141 LEU D N 1
ATOM 7037 C CA . LEU D 1 162 ? -26.03833 -36.59936 -10.41487 1.000 14.95346 141 LEU D CA 1
ATOM 7038 C C . LEU D 1 162 ? -26.70994 -37.58413 -11.35698 1.000 13.35452 141 LEU D C 1
ATOM 7039 O O . LEU D 1 162 ? -27.18032 -37.19751 -12.43467 1.000 14.79443 141 LEU D O 1
ATOM 7044 N N . LEU D 1 163 ? -26.75540 -38.84909 -10.93965 1.000 12.45201 142 LEU D N 1
ATOM 7045 C CA . LEU D 1 163 ? -27.34809 -39.92522 -11.72322 1.000 13.21374 142 LEU D CA 1
ATOM 7046 C C . LEU D 1 163 ? -28.70955 -40.27663 -11.15102 1.000 15.10285 142 LEU D C 1
ATOM 7047 O O . LEU D 1 163 ? -28.86949 -40.38767 -9.93642 1.000 15.12748 142 LEU D O 1
ATOM 7052 N N . TYR D 1 164 ? -29.69449 -40.44978 -12.02949 1.000 14.57405 143 TYR D N 1
ATOM 7053 C CA . TYR D 1 164 ? -31.05614 -40.74738 -11.62402 1.000 17.10765 143 TYR D CA 1
ATOM 7054 C C . TYR D 1 164 ? -31.53831 -42.02697 -12.29210 1.000 14.36043 143 TYR D C 1
ATOM 7055 O O . TYR D 1 164 ? -31.16533 -42.32907 -13.42946 1.000 16.78717 143 TYR D O 1
ATOM 7064 N N . SER D 1 165 ? -32.38998 -42.77166 -11.58767 1.000 14.36275 144 SER D N 1
ATOM 7065 C CA . SER D 1 165 ? -33.02178 -43.94528 -12.17750 1.000 14.66129 144 SER D CA 1
ATOM 7066 C C . SER D 1 165 ? -34.41820 -44.10976 -11.59197 1.000 18.80203 144 SER D C 1
ATOM 7067 O O . SER D 1 165 ? -34.66027 -43.80553 -10.42216 1.000 17.82224 144 SER D O 1
ATOM 7070 N N . GLY D 1 166 ? -35.33372 -44.59933 -12.42116 1.000 17.49988 145 GLY D N 1
ATOM 7071 C CA . GLY D 1 166 ? -36.74496 -44.60737 -12.10001 1.000 19.42468 145 GLY D CA 1
ATOM 7072 C C . GLY D 1 166 ? -37.56204 -44.14888 -13.29534 1.000 24.44664 145 GLY D C 1
ATOM 7073 O O . GLY D 1 166 ? -37.02880 -43.94279 -14.38772 1.000 21.89462 145 GLY D O 1
ATOM 7074 N N . PRO D 1 167 ? -38.86897 -43.96468 -13.11415 1.000 23.97200 146 PRO D N 1
ATOM 7075 C CA . PRO D 1 167 ? -39.73568 -43.64167 -14.26156 1.000 26.50461 146 PRO D CA 1
ATOM 7076 C C . PRO D 1 167 ? -39.27048 -42.40222 -15.01293 1.000 24.86911 146 PRO D C 1
ATOM 7077 O O . PRO D 1 167 ? -39.10316 -41.32320 -14.43703 1.000 28.72487 146 PRO D O 1
ATOM 7081 N N . ARG D 1 168 ? -39.06439 -42.56750 -16.32265 1.000 22.85738 147 ARG D N 1
ATOM 7082 C CA . ARG D 1 168 ? -38.55724 -41.47113 -17.14060 1.000 25.20353 147 ARG D CA 1
ATOM 7083 C C . ARG D 1 168 ? -39.50138 -40.27100 -17.15770 1.000 24.99743 147 ARG D C 1
ATOM 7084 O O . ARG D 1 168 ? -39.04790 -39.13359 -17.32128 1.000 25.89658 147 ARG D O 1
ATOM 7092 N N . ASP D 1 169 ? -40.81211 -40.49558 -17.02605 1.000 28.15021 148 ASP D N 1
ATOM 7093 C CA . ASP D 1 169 ? -41.74184 -39.36800 -17.08051 1.000 27.11741 148 ASP D CA 1
ATOM 7094 C C . ASP D 1 169 ? -41.51921 -38.40369 -15.92192 1.000 25.17567 148 ASP D C 1
ATOM 7095 O O . ASP D 1 169 ? -41.58764 -37.18099 -16.10206 1.000 28.00526 148 ASP D O 1
ATOM 7100 N N . ALA D 1 170 ? -41.21341 -38.93200 -14.73314 1.000 26.59522 149 ALA D N 1
ATOM 7101 C CA . ALA D 1 170 ? -40.94495 -38.06418 -13.58875 1.000 25.73113 149 ALA D CA 1
ATOM 7102 C C . ALA D 1 170 ? -39.66335 -37.25969 -13.79193 1.000 23.30220 149 ALA D C 1
ATOM 7103 O O . ALA D 1 170 ? -39.61561 -36.05230 -13.49462 1.000 23.72374 149 ALA D O 1
ATOM 7105 N N . PHE D 1 171 ? -38.61829 -37.90748 -14.32374 1.000 19.25290 150 PHE D N 1
ATOM 7106 C CA . PHE D 1 171 ? -37.39022 -37.18020 -14.62871 1.000 18.64616 150 PHE D CA 1
ATOM 7107 C C . PHE D 1 171 ? -37.65292 -36.06644 -15.63355 1.000 21.07954 150 PHE D C 1
ATOM 7108 O O . PHE D 1 171 ? -37.17628 -34.94207 -15.46717 1.000 21.47863 150 PHE D O 1
ATOM 7116 N N . ASP D 1 172 ? -38.37847 -36.37098 -16.70931 1.000 22.72948 151 ASP D N 1
ATOM 7117 C CA . ASP D 1 172 ? -38.61792 -35.34682 -17.71874 1.000 24.93929 151 ASP D CA 1
ATOM 7118 C C . ASP D 1 172 ? -39.42840 -34.19595 -17.14051 1.000 24.82029 151 ASP D C 1
ATOM 7119 O O . ASP D 1 172 ? -39.16972 -33.02567 -17.45027 1.000 26.76969 151 ASP D O 1
ATOM 7124 N N . ALA D 1 173 ? -40.37370 -34.50779 -16.25439 1.000 24.85227 152 ALA D N 1
ATOM 7125 C CA . ALA D 1 173 ? -41.19160 -33.46348 -15.64837 1.000 24.63384 152 ALA D CA 1
ATOM 7126 C C . ALA D 1 173 ? -40.35246 -32.53423 -14.78320 1.000 25.80783 152 ALA D C 1
ATOM 7127 O O . ALA D 1 173 ? -40.59317 -31.32219 -14.75299 1.000 26.93028 152 ALA D O 1
ATOM 7129 N N . TYR D 1 174 ? -39.36032 -33.07391 -14.06589 1.000 22.25971 153 TYR D N 1
ATOM 7130 C CA . TYR D 1 174 ? -38.62722 -32.23027 -13.12647 1.000 18.96895 153 TYR D CA 1
ATOM 7131 C C . TYR D 1 174 ? -37.16101 -32.00491 -13.49091 1.000 24.28016 153 TYR D C 1
ATOM 7132 O O . TYR D 1 174 ? -36.39730 -31.55351 -12.64164 1.000 21.01877 153 TYR D O 1
ATOM 7141 N N . GLU D 1 175 ? -36.75729 -32.24630 -14.73999 1.000 21.52746 154 GLU D N 1
ATOM 7142 C CA . GLU D 1 175 ? -35.34710 -32.06396 -15.08200 1.000 21.00584 154 GLU D CA 1
ATOM 7143 C C . GLU D 1 175 ? -34.92054 -30.60757 -14.94242 1.000 21.07830 154 GLU D C 1
ATOM 7144 O O . GLU D 1 175 ? -33.80445 -30.32242 -14.49725 1.000 20.12810 154 GLU D O 1
ATOM 7150 N N . GLU D 1 176 ? -35.77118 -29.66394 -15.37010 1.000 23.02565 155 GLU D N 1
ATOM 7151 C CA . GLU D 1 176 ? -35.41963 -28.25192 -15.24137 1.000 24.31688 155 GLU D CA 1
ATOM 7152 C C . GLU D 1 176 ? -35.11094 -27.87999 -13.79665 1.000 19.49587 155 GLU D C 1
ATOM 7153 O O . GLU D 1 176 ? -34.21930 -27.06438 -13.53667 1.000 22.84227 155 GLU D O 1
ATOM 7159 N N . ALA D 1 177 ? -35.83287 -28.47438 -12.84295 1.000 18.84005 156 ALA D N 1
ATOM 7160 C CA . ALA D 1 177 ? -35.54753 -28.22742 -11.43566 1.000 18.12429 156 ALA D CA 1
ATOM 7161 C C . ALA D 1 177 ? -34.29940 -28.97674 -10.98364 1.000 18.32796 156 ALA D C 1
ATOM 7162 O O . ALA D 1 177 ? -33.39519 -28.38347 -10.38457 1.000 21.19331 156 ALA D O 1
ATOM 7164 N N . LEU D 1 178 ? -34.22445 -30.27079 -11.29145 1.000 17.34162 157 LEU D N 1
ATOM 7165 C CA . LEU D 1 178 ? -33.11680 -31.09413 -10.80596 1.000 17.54891 157 LEU D CA 1
ATOM 7166 C C . LEU D 1 178 ? -31.77873 -30.64717 -11.38078 1.000 18.76663 157 LEU D C 1
ATOM 7167 O O . LEU D 1 178 ? -30.74306 -30.77693 -10.71943 1.000 17.14418 157 LEU D O 1
ATOM 7172 N N . ARG D 1 179 ? -31.76955 -30.09762 -12.59154 1.000 16.52505 158 ARG D N 1
ATOM 7173 C CA . ARG D 1 179 ? -30.49079 -29.77932 -13.20734 1.000 16.29884 158 ARG D CA 1
ATOM 7174 C C . ARG D 1 179 ? -29.75471 -28.65204 -12.49722 1.000 16.31394 158 ARG D C 1
ATOM 7175 O O . ARG D 1 179 ? -28.54941 -28.50178 -12.70900 1.000 17.85775 158 ARG D O 1
ATOM 7183 N N . VAL D 1 180 ? -30.41757 -27.87810 -11.62582 1.000 16.66369 159 VAL D N 1
ATOM 7184 C CA . VAL D 1 180 ? -29.68391 -26.83042 -10.92842 1.000 18.24410 159 VAL D CA 1
ATOM 7185 C C . VAL D 1 180 ? -28.63023 -27.42932 -9.99655 1.000 14.66043 159 VAL D C 1
ATOM 7186 O O . VAL D 1 180 ? -27.62759 -26.76684 -9.70245 1.000 18.23971 159 VAL D O 1
ATOM 7190 N N . LEU D 1 181 ? -28.80623 -28.68762 -9.57017 1.000 15.55251 160 LEU D N 1
ATOM 7191 C CA . LEU D 1 181 ? -27.80628 -29.33923 -8.72743 1.000 16.49226 160 LEU D CA 1
ATOM 7192 C C . LEU D 1 181 ? -26.56183 -29.75693 -9.51283 1.000 15.52619 160 LEU D C 1
ATOM 7193 O O . LEU D 1 181 ? -25.47660 -29.87640 -8.92478 1.000 15.74109 160 LEU D O 1
ATOM 7198 N N . ALA D 1 182 ? -26.69984 -30.01866 -10.81057 1.000 17.15833 161 ALA D N 1
ATOM 7199 C CA . ALA D 1 182 ? -25.57036 -30.42340 -11.65437 1.000 15.80219 161 ALA D CA 1
ATOM 7200 C C . ALA D 1 182 ? -25.89371 -30.02837 -13.09133 1.000 13.51150 161 ALA D C 1
ATOM 7201 O O . ALA D 1 182 ? -26.34772 -30.84434 -13.90723 1.000 14.23838 161 ALA D O 1
ATOM 7203 N N . PRO D 1 183 ? -25.68768 -28.75616 -13.43045 1.000 16.17995 162 PRO D N 1
ATOM 7204 C CA . PRO D 1 183 ? -26.14779 -28.25928 -14.73555 1.000 16.97238 162 PRO D CA 1
ATOM 7205 C C . PRO D 1 183 ? -25.53611 -28.98862 -15.90935 1.000 16.38393 162 PRO D C 1
ATOM 7206 O O . PRO D 1 183 ? -26.19022 -29.11190 -16.94842 1.000 16.35322 162 PRO D O 1
ATOM 7210 N N . ALA D 1 184 ? -24.30729 -29.47965 -15.76390 1.000 15.43598 163 ALA D N 1
ATOM 7211 C CA . ALA D 1 184 ? -23.60874 -30.16747 -16.84190 1.000 15.98363 163 ALA D CA 1
ATOM 7212 C C . ALA D 1 184 ? -23.50064 -31.66392 -16.59879 1.000 15.56366 163 ALA D C 1
ATOM 7213 O O . ALA D 1 184 ? -22.74052 -32.34305 -17.29412 1.000 17.34371 163 ALA D O 1
ATOM 7215 N N . GLY D 1 185 ? -24.25592 -32.20639 -15.64918 1.000 13.03809 164 GLY D N 1
ATOM 7216 C CA . GLY D 1 185 ? -24.07440 -33.61171 -15.32663 1.000 14.47617 164 GLY D CA 1
ATOM 7217 C C . GLY D 1 185 ? -25.28315 -34.32045 -14.76386 1.000 16.65465 164 GLY D C 1
ATOM 7218 O O . GLY D 1 185 ? -25.15109 -35.28680 -14.00716 1.000 18.50265 164 GLY D O 1
ATOM 7219 N N . THR D 1 186 ? -26.46555 -33.84368 -15.12141 1.000 15.00750 165 THR D N 1
ATOM 7220 C CA . THR D 1 186 ? -27.71954 -34.43265 -14.67930 1.000 16.15356 165 THR D CA 1
ATOM 7221 C C . THR D 1 186 ? -28.13077 -35.49164 -15.68954 1.000 17.60588 165 THR D C 1
ATOM 7222 O O . THR D 1 186 ? -28.39683 -35.17310 -16.85522 1.000 20.35930 165 THR D O 1
ATOM 7226 N N . THR D 1 187 ? -28.16412 -36.74865 -15.25299 1.000 16.82566 166 THR D N 1
ATOM 7227 C CA . THR D 1 187 ? -28.24941 -37.87015 -16.18029 1.000 17.72100 166 THR D CA 1
ATOM 7228 C C . THR D 1 187 ? -29.29599 -38.87273 -15.72932 1.000 18.80180 166 THR D C 1
ATOM 7229 O O . THR D 1 187 ? -29.19713 -39.38656 -14.61642 1.000 17.10267 166 THR D O 1
ATOM 7233 N N . HIS D 1 188 ? -30.25646 -39.19313 -16.60274 1.000 16.00379 167 HIS D N 1
ATOM 7234 C CA . HIS D 1 188 ? -31.21480 -40.26536 -16.35138 1.000 15.85824 167 HIS D CA 1
ATOM 7235 C C . HIS D 1 188 ? -30.70653 -41.55814 -16.98522 1.000 16.32521 167 HIS D C 1
ATOM 7236 O O . HIS D 1 188 ? -30.33329 -41.57470 -18.16343 1.000 18.46905 167 HIS D O 1
ATOM 7243 N N . LEU D 1 189 ? -30.68989 -42.63901 -16.20472 1.000 16.18147 168 LEU D N 1
ATOM 7244 C CA . LEU D 1 189 ? -30.08803 -43.90223 -16.63122 1.000 16.37838 168 LEU D CA 1
ATOM 7245 C C . LEU D 1 189 ? -31.08668 -44.90678 -17.19220 1.000 19.08221 168 LEU D C 1
ATOM 7246 O O . LEU D 1 189 ? -30.69882 -45.77973 -17.97835 1.000 20.29465 168 LEU D O 1
ATOM 7251 N N . GLY D 1 190 ? -32.35288 -44.81937 -16.80470 1.000 18.11419 169 GLY D N 1
ATOM 7252 C CA . GLY D 1 190 ? -33.32429 -45.82523 -17.18665 1.000 19.63128 169 GLY D CA 1
ATOM 7253 C C . GLY D 1 190 ? -34.33128 -46.07376 -16.08366 1.000 21.38275 169 GLY D C 1
ATOM 7254 O O . GLY D 1 190 ? -34.25439 -45.44860 -15.02223 1.000 20.36860 169 GLY D O 1
ATOM 7255 N N . GLY D 1 191 ? -35.26641 -46.99511 -16.31050 1.000 21.53011 170 GLY D N 1
ATOM 7256 C CA . GLY D 1 191 ? -36.43190 -47.10960 -15.45406 1.000 20.12140 170 GLY D CA 1
ATOM 7257 C C . GLY D 1 191 ? -36.26643 -47.94957 -14.20405 1.000 20.48859 170 GLY D C 1
ATOM 7258 O O . GLY D 1 191 ? -37.01118 -47.74933 -13.24088 1.000 23.57862 170 GLY D O 1
ATOM 7259 N N . ASP D 1 192 ? -35.31288 -48.88527 -14.20701 1.000 18.70962 171 ASP D N 1
ATOM 7260 C CA . ASP D 1 192 ? -34.97202 -49.67691 -13.02224 1.000 19.04608 171 ASP D CA 1
ATOM 7261 C C . ASP D 1 192 ? -34.39603 -48.75519 -11.95056 1.000 19.69584 171 ASP D C 1
ATOM 7262 O O . ASP D 1 192 ? -33.34551 -48.13371 -12.15620 1.000 19.05490 171 ASP D O 1
ATOM 7267 N N . ALA D 1 193 ? -35.06172 -48.66856 -10.79700 1.000 18.21180 172 ALA D N 1
ATOM 7268 C CA . ALA D 1 193 ? -34.60022 -47.73871 -9.77315 1.000 17.01875 172 ALA D CA 1
ATOM 7269 C C . ALA D 1 193 ? -33.21993 -48.08680 -9.22621 1.000 17.59275 172 ALA D C 1
ATOM 7270 O O . ALA D 1 193 ? -32.55923 -47.20360 -8.66556 1.000 18.63251 172 ALA D O 1
ATOM 7272 N N . GLY D 1 194 ? -32.75448 -49.32424 -9.39773 1.000 17.73423 173 GLY D N 1
ATOM 7273 C CA . GLY D 1 194 ? -31.45194 -49.66220 -8.84895 1.000 17.91415 173 GLY D CA 1
ATOM 7274 C C . GLY D 1 194 ? -30.26495 -49.25922 -9.70079 1.000 16.36807 173 GLY D C 1
ATOM 7275 O O . GLY D 1 194 ? -29.11970 -49.49143 -9.29703 1.000 15.74558 173 GLY D O 1
ATOM 7276 N N . LEU D 1 195 ? -30.50232 -48.65117 -10.86173 1.000 16.39644 174 LEU D N 1
ATOM 7277 C CA . LEU D 1 195 ? -29.40456 -48.39490 -11.79338 1.000 15.84991 174 LEU D CA 1
ATOM 7278 C C . LEU D 1 195 ? -28.43972 -47.33875 -11.27081 1.000 15.76214 174 LEU D C 1
ATOM 7279 O O . LEU D 1 195 ? -27.22536 -47.44573 -11.49511 1.000 15.25136 174 LEU D O 1
ATOM 7284 N N . ALA D 1 196 ? -28.95864 -46.30441 -10.59737 1.000 13.93974 175 ALA D N 1
ATOM 7285 C CA . ALA D 1 196 ? -28.09650 -45.21648 -10.14086 1.000 16.02960 175 ALA D CA 1
ATOM 7286 C C . ALA D 1 196 ? -27.02889 -45.73947 -9.18491 1.000 16.78449 175 ALA D C 1
ATOM 7287 O O . ALA D 1 196 ? -25.82621 -45.49200 -9.37338 1.000 16.78099 175 ALA D O 1
ATOM 7289 N N . ALA D 1 197 ? -27.44804 -46.52099 -8.18216 1.000 16.55497 176 ALA D N 1
ATOM 7290 C CA . ALA D 1 197 ? -26.48653 -47.05969 -7.22851 1.000 17.20775 176 ALA D CA 1
ATOM 7291 C C . ALA D 1 197 ? -25.45320 -47.92132 -7.93638 1.000 15.89270 176 ALA D C 1
ATOM 7292 O O . ALA D 1 197 ? -24.25509 -47.83995 -7.62191 1.000 16.43065 176 ALA D O 1
ATOM 7294 N N . LEU D 1 198 ? -25.88993 -48.71666 -8.92425 1.000 14.55394 177 LEU D N 1
ATOM 7295 C CA . LEU D 1 198 ? -24.94573 -49.59195 -9.60059 1.000 15.72835 177 LEU D CA 1
ATOM 7296 C C . LEU D 1 198 ? -23.98525 -48.78446 -10.46700 1.000 15.54410 177 LEU D C 1
ATOM 7297 O O . LEU D 1 198 ? -22.76366 -49.03138 -10.44856 1.000 15.26901 177 LEU D O 1
ATOM 7302 N N . HIS D 1 199 ? -24.50363 -47.76160 -11.16700 1.000 14.20925 178 HIS D N 1
ATOM 7303 C CA . HIS D 1 199 ? -23.63180 -46.99010 -12.04935 1.000 13.95093 178 HIS D CA 1
ATOM 7304 C C . HIS D 1 199 ? -22.59097 -46.23074 -11.24994 1.000 15.63798 178 HIS D C 1
ATOM 7305 O O . HIS D 1 199 ? -21.40963 -46.19023 -11.63265 1.000 13.29985 178 HIS D O 1
ATOM 7312 N N . ASP D 1 200 ? -23.01403 -45.64418 -10.12346 1.000 13.58536 179 ASP D N 1
ATOM 7313 C CA . ASP D 1 200 ? -22.10258 -44.89482 -9.27231 1.000 12.73351 179 ASP D CA 1
ATOM 7314 C C . ASP D 1 200 ? -20.93056 -45.78624 -8.88549 1.000 13.43160 179 ASP D C 1
ATOM 7315 O O . ASP D 1 200 ? -19.76446 -45.46358 -9.16302 1.000 12.74532 179 ASP D O 1
ATOM 7320 N N . LEU D 1 201 ? -21.24373 -47.00263 -8.41052 1.000 13.08111 180 LEU D N 1
ATOM 7321 C CA . LEU D 1 201 ? -20.17943 -47.90099 -7.97250 1.000 12.74517 180 LEU D CA 1
ATOM 7322 C C . LEU D 1 201 ? -19.30505 -48.32408 -9.14220 1.000 13.96614 180 LEU D C 1
ATOM 7323 O O . LEU D 1 201 ? -18.06884 -48.37954 -9.01569 1.000 13.60844 180 LEU D O 1
ATOM 7328 N N . ALA D 1 202 ? -19.92327 -48.57462 -10.30006 1.000 13.39960 181 ALA D N 1
ATOM 7329 C CA . ALA D 1 202 ? -19.14407 -49.03531 -11.43948 1.000 12.43304 181 ALA D CA 1
ATOM 7330 C C . ALA D 1 202 ? -18.20303 -47.93471 -11.89899 1.000 12.91057 181 ALA D C 1
ATOM 7331 O O . ALA D 1 202 ? -17.02997 -48.19247 -12.22212 1.000 12.73153 181 ALA D O 1
ATOM 7333 N N . LEU D 1 203 ? -18.66620 -46.68310 -11.82690 1.000 11.96646 182 LEU D N 1
ATOM 7334 C CA . LEU D 1 203 ? -17.80221 -45.58336 -12.23192 1.000 13.26421 182 LEU D CA 1
ATOM 7335 C C . LEU D 1 203 ? -16.67779 -45.39009 -11.22076 1.000 11.57726 182 LEU D C 1
ATOM 7336 O O . LEU D 1 203 ? -15.53056 -45.10359 -11.60398 1.000 12.17605 182 LEU D O 1
ATOM 7341 N N . LEU D 1 204 ? -16.96966 -45.60561 -9.92654 1.000 11.19722 183 LEU D N 1
ATOM 7342 C CA . LEU D 1 204 ? -15.88842 -45.49654 -8.95942 1.000 12.68803 183 LEU D CA 1
ATOM 7343 C C . LEU D 1 204 ? -14.86834 -46.59102 -9.19964 1.000 12.36291 183 LEU D C 1
ATOM 7344 O O . LEU D 1 204 ? -13.66440 -46.36137 -9.01417 1.000 13.55349 183 LEU D O 1
ATOM 7349 N N . GLY D 1 205 ? -15.33345 -47.76042 -9.67035 1.000 12.62858 184 GLY D N 1
ATOM 7350 C CA . GLY D 1 205 ? -14.41272 -48.84066 -9.96744 1.000 14.77140 184 GLY D CA 1
ATOM 7351 C C . GLY D 1 205 ? -13.38703 -48.41730 -10.99673 1.000 14.68008 184 GLY D C 1
ATOM 7352 O O . GLY D 1 205 ? -12.18867 -48.70419 -10.85055 1.000 16.18348 184 GLY D O 1
ATOM 7353 N N . ILE D 1 206 ? -13.82985 -47.64725 -11.99519 1.000 14.61113 185 ILE D N 1
ATOM 7354 C CA . ILE D 1 206 ? -12.89871 -47.17346 -13.01227 1.000 15.94208 185 ILE D CA 1
ATOM 7355 C C . ILE D 1 206 ? -11.88089 -46.23568 -12.39388 1.000 14.22324 185 ILE D C 1
ATOM 7356 O O . ILE D 1 206 ? -10.66895 -46.33854 -12.66308 1.000 15.96325 185 ILE D O 1
ATOM 7361 N N . MET D 1 207 ? -12.34275 -45.34964 -11.50261 1.000 12.84956 186 MET D N 1
ATOM 7362 C CA . MET D 1 207 ? -11.43367 -44.41490 -10.86562 1.000 14.39540 186 MET D CA 1
ATOM 7363 C C . MET D 1 207 ? -10.39599 -45.17104 -10.05707 1.000 15.11742 186 MET D C 1
ATOM 7364 O O . MET D 1 207 ? -9.19342 -44.87257 -10.13718 1.000 13.21036 186 MET D O 1
ATOM 7369 N N . TRP D 1 208 ? -10.82523 -46.22037 -9.34178 1.000 12.92853 187 TRP D N 1
ATOM 7370 C CA . TRP D 1 208 ? -9.84688 -46.93772 -8.53641 1.000 14.26916 187 TRP D CA 1
ATOM 7371 C C . TRP D 1 208 ? -8.85737 -47.64655 -9.45027 1.000 14.78412 187 TRP D C 1
ATOM 7372 O O . TRP D 1 208 ? -7.64303 -47.64585 -9.18507 1.000 18.71048 187 TRP D O 1
ATOM 7383 N N . GLY D 1 209 ? -9.34659 -48.13677 -10.59058 1.000 16.41197 188 GLY D N 1
ATOM 7384 C CA . GLY D 1 209 ? -8.45640 -48.77031 -11.54925 1.000 21.22135 188 GLY D CA 1
ATOM 7385 C C . GLY D 1 209 ? -7.36883 -47.83050 -12.02949 1.000 18.67322 188 GLY D C 1
ATOM 7386 O O . GLY D 1 209 ? -6.18307 -48.19860 -12.05449 1.000 18.70593 188 GLY D O 1
ATOM 7387 N N . VAL D 1 210 ? -7.74210 -46.58650 -12.34713 1.000 15.10049 189 VAL D N 1
ATOM 7388 C CA . VAL D 1 210 ? -6.74407 -45.62585 -12.80478 1.000 14.18775 189 VAL D CA 1
ATOM 7389 C C . VAL D 1 210 ? -5.76508 -45.34068 -11.67679 1.000 16.35841 189 VAL D C 1
ATOM 7390 O O . VAL D 1 210 ? -4.53497 -45.40827 -11.84809 1.000 16.41385 189 VAL D O 1
ATOM 7394 N N . LEU D 1 211 ? -6.30279 -45.04622 -10.48894 1.000 14.55085 190 LEU D N 1
ATOM 7395 C CA . LEU D 1 211 ? -5.43325 -44.53297 -9.44462 1.000 15.64917 190 LEU D CA 1
ATOM 7396 C C . LEU D 1 211 ? -4.46768 -45.61022 -8.97097 1.000 14.76704 190 LEU D C 1
ATOM 7397 O O . LEU D 1 211 ? -3.27006 -45.34539 -8.79291 1.000 13.80745 190 LEU D O 1
ATOM 7402 N N . ASN D 1 212 ? -4.95357 -46.84844 -8.84108 1.000 13.83383 191 ASN D N 1
ATOM 7403 C CA . ASN D 1 212 ? -4.06610 -47.93367 -8.44810 1.000 16.25724 191 ASN D CA 1
ATOM 7404 C C . ASN D 1 212 ? -2.97745 -48.12936 -9.48930 1.000 15.55047 191 ASN D C 1
ATOM 7405 O O . ASN D 1 212 ? -1.79620 -48.27100 -9.14193 1.000 14.70617 191 ASN D O 1
ATOM 7410 N N . GLY D 1 213 ? -3.34777 -48.03499 -10.77142 1.000 15.94640 192 GLY D N 1
ATOM 7411 C CA . GLY D 1 213 ? -2.34994 -48.16796 -11.81882 1.000 14.96110 192 GLY D CA 1
ATOM 7412 C C . GLY D 1 213 ? -1.31281 -47.07049 -11.73257 1.000 14.04809 192 GLY D C 1
ATOM 7413 O O . GLY D 1 213 ? -0.10783 -47.32300 -11.87093 1.000 14.99865 192 GLY D O 1
ATOM 7414 N N . PHE D 1 214 ? -1.75819 -45.84133 -11.45587 1.000 14.63847 193 PHE D N 1
ATOM 7415 C CA . PHE D 1 214 ? -0.79571 -44.75876 -11.30329 1.000 12.51862 193 PHE D CA 1
ATOM 7416 C C . PHE D 1 214 ? 0.09826 -45.00183 -10.09241 1.000 13.26066 193 PHE D C 1
ATOM 7417 O O . PHE D 1 214 ? 1.33453 -44.88314 -10.17708 1.000 13.35270 193 PHE D O 1
ATOM 7425 N N . LEU D 1 215 ? -0.50737 -45.37149 -8.95484 1.000 11.68382 194 LEU D N 1
ATOM 7426 C CA . LEU D 1 215 ? 0.27829 -45.41295 -7.72846 1.000 13.79624 194 LEU D CA 1
ATOM 7427 C C . LEU D 1 215 ? 1.22668 -46.60166 -7.73375 1.000 15.55422 194 LEU D C 1
ATOM 7428 O O . LEU D 1 215 ? 2.39125 -46.47036 -7.33276 1.000 15.51456 194 LEU D O 1
ATOM 7433 N N . HIS D 1 216 ? 0.77200 -47.74635 -8.25028 1.000 12.96492 195 HIS D N 1
ATOM 7434 C CA . HIS D 1 216 ? 1.68745 -48.86743 -8.39897 1.000 14.51576 195 HIS D CA 1
ATOM 7435 C C . HIS D 1 216 ? 2.80172 -48.51732 -9.37534 1.000 14.51691 195 HIS D C 1
ATOM 7436 O O . HIS D 1 216 ? 3.97965 -48.80238 -9.10229 1.000 14.69697 195 HIS D O 1
ATOM 7443 N N . GLY D 1 217 ? 2.45785 -47.83859 -10.48432 1.000 14.44590 196 GLY D N 1
ATOM 7444 C CA . GLY D 1 217 ? 3.48662 -47.43987 -11.42809 1.000 13.36959 196 GLY D CA 1
ATOM 7445 C C . GLY D 1 217 ? 4.47328 -46.49082 -10.77880 1.000 14.10797 196 GLY D C 1
ATOM 7446 O O . GLY D 1 217 ? 5.69433 -46.60906 -10.97056 1.000 15.85021 196 GLY D O 1
ATOM 7447 N N . ALA D 1 218 ? 3.96254 -45.59766 -9.92130 1.000 15.54329 197 ALA D N 1
ATOM 7448 C CA . ALA D 1 218 ? 4.83279 -44.64658 -9.25835 1.000 16.20430 197 ALA D CA 1
ATOM 7449 C C . ALA D 1 218 ? 5.74642 -45.35543 -8.27559 1.000 13.91553 197 ALA D C 1
ATOM 7450 O O . ALA D 1 218 ? 6.91960 -44.98715 -8.14041 1.000 16.41398 197 ALA D O 1
ATOM 7452 N N . ALA D 1 219 ? 5.23949 -46.40134 -7.61493 1.000 13.97712 198 ALA D N 1
ATOM 7453 C CA . ALA D 1 219 ? 6.09938 -47.18328 -6.73684 1.000 16.05516 198 ALA D CA 1
ATOM 7454 C C . ALA D 1 219 ? 7.20120 -47.85632 -7.53754 1.000 14.75158 198 ALA D C 1
ATOM 7455 O O . ALA D 1 219 ? 8.39189 -47.75144 -7.19380 1.000 16.95275 198 ALA D O 1
ATOM 7457 N N . LEU D 1 220 ? 6.83046 -48.47602 -8.66353 1.000 14.99039 199 LEU D N 1
ATOM 7458 C CA . LEU D 1 220 ? 7.80431 -49.23557 -9.43879 1.000 15.79591 199 LEU D CA 1
ATOM 7459 C C . LEU D 1 220 ? 8.88912 -48.31500 -9.97411 1.000 15.85427 199 LEU D C 1
ATOM 7460 O O . LEU D 1 220 ? 10.09604 -48.56268 -9.81001 1.000 16.39960 199 LEU D O 1
ATOM 7465 N N . LEU D 1 221 ? 8.46834 -47.20190 -10.56073 1.000 14.28434 200 LEU D N 1
ATOM 7466 C CA . LEU D 1 221 ? 9.42061 -46.27596 -11.14486 1.000 15.50843 200 LEU D CA 1
ATOM 7467 C C . LEU D 1 221 ? 10.21971 -45.55267 -10.07289 1.000 16.34721 200 LEU D C 1
ATOM 7468 O O . LEU D 1 221 ? 11.35511 -45.12350 -10.33921 1.000 15.21938 200 LEU D O 1
ATOM 7473 N N . GLY D 1 222 ? 9.66270 -45.43159 -8.85867 1.000 14.18419 201 GLY D N 1
ATOM 7474 C CA . GLY D 1 222 ? 10.42138 -44.81320 -7.79300 1.000 18.62982 201 GLY D CA 1
ATOM 7475 C C . GLY D 1 222 ? 11.66476 -45.59370 -7.43647 1.000 16.93844 201 GLY D C 1
ATOM 7476 O O . GLY D 1 222 ? 12.63681 -44.99624 -6.95012 1.000 19.33304 201 GLY D O 1
ATOM 7477 N N . THR D 1 223 ? 11.67930 -46.90510 -7.71197 1.000 17.35278 202 THR D N 1
ATOM 7478 C CA . THR D 1 223 ? 12.89456 -47.66012 -7.42302 1.000 20.03712 202 THR D CA 1
ATOM 7479 C C . THR D 1 223 ? 14.05032 -47.24044 -8.31409 1.000 22.23773 202 THR D C 1
ATOM 7480 O O . THR D 1 223 ? 15.20927 -47.47552 -7.94975 1.000 20.45565 202 THR D O 1
ATOM 7484 N N . ALA D 1 224 ? 13.76104 -46.63500 -9.46652 1.000 17.02302 203 ALA D N 1
ATOM 7485 C CA . ALA D 1 224 ? 14.77114 -46.11687 -10.37073 1.000 18.75040 203 ALA D CA 1
ATOM 7486 C C . ALA D 1 224 ? 14.97714 -44.61333 -10.21751 1.000 19.94813 203 ALA D C 1
ATOM 7487 O O . ALA D 1 224 ? 15.63325 -44.00125 -11.06262 1.000 23.83295 203 ALA D O 1
ATOM 7489 N N . GLY D 1 225 ? 14.42891 -44.00790 -9.16495 1.000 16.82046 204 GLY D N 1
ATOM 7490 C CA . GLY D 1 225 ? 14.58876 -42.58784 -8.91829 1.000 19.18706 204 GLY D CA 1
ATOM 7491 C C . GLY D 1 225 ? 13.64009 -41.68257 -9.66516 1.000 19.80872 204 GLY D C 1
ATOM 7492 O O . GLY D 1 225 ? 13.84504 -40.46006 -9.67084 1.000 21.10955 204 GLY D O 1
ATOM 7493 N N . VAL D 1 226 ? 12.61098 -42.23609 -10.29819 1.000 17.02689 205 VAL D N 1
ATOM 7494 C CA . VAL D 1 226 ? 11.65101 -41.42988 -11.04513 1.000 17.80764 205 VAL D CA 1
ATOM 7495 C C . VAL D 1 226 ? 10.69415 -40.75662 -10.06697 1.000 17.02991 205 VAL D C 1
ATOM 7496 O O . VAL D 1 226 ? 10.06022 -41.42198 -9.24238 1.000 18.29533 205 VAL D O 1
ATOM 7500 N N . ARG D 1 227 ? 10.56209 -39.43757 -10.17682 1.000 17.39656 206 ARG D N 1
ATOM 7501 C CA . ARG D 1 227 ? 9.57948 -38.72591 -9.36822 1.000 15.76475 206 ARG D CA 1
ATOM 7502 C C . ARG D 1 227 ? 8.18080 -38.97886 -9.90834 1.000 14.91528 206 ARG D C 1
ATOM 7503 O O . ARG D 1 227 ? 7.97791 -39.09845 -11.12044 1.000 14.02770 206 ARG D O 1
ATOM 7511 N N . ALA D 1 228 ? 7.20799 -39.06499 -9.00067 1.000 13.37861 207 ALA D N 1
ATOM 7512 C CA . ALA D 1 228 ? 5.83718 -39.30240 -9.45690 1.000 16.20971 207 ALA D CA 1
ATOM 7513 C C . ALA D 1 228 ? 5.35621 -38.18669 -10.38226 1.000 14.73438 207 ALA D C 1
ATOM 7514 O O . ALA D 1 228 ? 4.58007 -38.43924 -11.31551 1.000 14.43003 207 ALA D O 1
ATOM 7516 N N . GLY D 1 229 ? 5.82281 -36.94981 -10.16022 1.000 13.40889 208 GLY D N 1
ATOM 7517 C CA . GLY D 1 229 ? 5.46598 -35.85245 -11.04514 1.000 14.46328 208 GLY D CA 1
ATOM 7518 C C . GLY D 1 229 ? 6.06881 -35.94181 -12.43506 1.000 13.77595 208 GLY D C 1
ATOM 7519 O O . GLY D 1 229 ? 5.55166 -35.30799 -13.35864 1.000 15.87637 208 GLY D O 1
ATOM 7520 N N . ASP D 1 230 ? 7.15223 -36.70679 -12.60401 1.000 14.61751 209 ASP D N 1
ATOM 7521 C CA . ASP D 1 230 ? 7.63997 -36.95756 -13.95404 1.000 16.82044 209 ASP D CA 1
ATOM 7522 C C . ASP D 1 230 ? 6.86378 -38.06579 -14.64542 1.000 15.19857 209 ASP D C 1
ATOM 7523 O O . ASP D 1 230 ? 6.67218 -38.00653 -15.86587 1.000 19.61225 209 ASP D O 1
ATOM 7528 N N . PHE D 1 231 ? 6.40632 -39.07077 -13.89605 1.000 14.84986 210 PHE D N 1
ATOM 7529 C CA . PHE D 1 231 ? 5.56988 -40.11612 -14.48884 1.000 13.91191 210 PHE D CA 1
ATOM 7530 C C . PHE D 1 231 ? 4.17453 -39.59672 -14.81513 1.000 13.76344 210 PHE D C 1
ATOM 7531 O O . PHE D 1 231 ? 3.57583 -40.00850 -15.81878 1.000 13.60190 210 PHE D O 1
ATOM 7539 N N . ALA D 1 232 ? 3.65362 -38.67956 -14.00272 1.000 12.52950 211 ALA D N 1
ATOM 7540 C CA . ALA D 1 232 ? 2.23420 -38.33954 -14.07469 1.000 15.92569 211 ALA D CA 1
ATOM 7541 C C . ALA D 1 232 ? 1.78037 -37.82015 -15.43015 1.000 15.11276 211 ALA D C 1
ATOM 7542 O O . ALA D 1 232 ? 0.67198 -38.19223 -15.85018 1.000 12.42214 211 ALA D O 1
ATOM 7544 N N . PRO D 1 233 ? 2.52338 -36.97176 -16.15314 1.000 14.17682 212 PRO D N 1
ATOM 7545 C CA . PRO D 1 233 ? 2.00959 -36.55206 -17.47014 1.000 17.69571 212 PRO D CA 1
ATOM 7546 C C . PRO D 1 233 ? 1.83489 -37.72010 -18.42402 1.000 14.69039 212 PRO D C 1
ATOM 7547 O O . PRO D 1 233 ? 0.82801 -37.77412 -19.14765 1.000 14.26809 212 PRO D O 1
ATOM 7551 N N . LEU D 1 234 ? 2.76207 -38.69110 -18.39142 1.000 15.63907 213 LEU D N 1
ATOM 7552 C CA . LEU D 1 234 ? 2.62938 -39.87504 -19.23731 1.000 13.68901 213 LEU D CA 1
ATOM 7553 C C . LEU D 1 234 ? 1.44333 -40.72107 -18.79119 1.000 13.08994 213 LEU D C 1
ATOM 7554 O O . LEU D 1 234 ? 0.68152 -41.22710 -19.62289 1.000 13.35478 213 LEU D O 1
ATOM 7559 N N . ALA D 1 235 ? 1.26800 -40.86743 -17.47711 1.000 11.58895 214 ALA D N 1
ATOM 7560 C CA . ALA D 1 235 ? 0.17640 -41.69257 -16.95091 1.000 12.82046 214 ALA D CA 1
ATOM 7561 C C . ALA D 1 235 ? -1.18674 -41.06471 -17.23301 1.000 12.08823 214 ALA D C 1
ATOM 7562 O O . ALA D 1 235 ? -2.15759 -41.75968 -17.57070 1.000 13.15427 214 ALA D O 1
ATOM 7564 N N . ALA D 1 236 ? -1.26683 -39.73434 -17.12982 1.000 10.66531 215 ALA D N 1
ATOM 7565 C CA . ALA D 1 236 ? -2.49662 -39.01998 -17.43242 1.000 12.53158 215 ALA D CA 1
ATOM 7566 C C . ALA D 1 236 ? -2.84743 -39.13974 -18.90921 1.000 11.77870 215 ALA D C 1
ATOM 7567 O O . ALA D 1 236 ? -4.01034 -39.40211 -19.25532 1.000 13.07111 215 ALA D O 1
ATOM 7569 N N . ARG D 1 237 ? -1.85131 -38.98041 -19.79650 1.000 11.30163 216 ARG D N 1
ATOM 7570 C CA . ARG D 1 237 ? -2.12941 -39.13838 -21.21909 1.000 12.69068 216 ARG D CA 1
ATOM 7571 C C . ARG D 1 237 ? -2.56096 -40.56320 -21.53635 1.000 13.09897 216 ARG D C 1
ATOM 7572 O O . ARG D 1 237 ? -3.48661 -40.77011 -22.33729 1.000 11.91442 216 ARG D O 1
ATOM 7580 N N . MET D 1 238 ? -1.91972 -41.55770 -20.90748 1.000 10.71180 217 MET D N 1
ATOM 7581 C CA . MET D 1 238 ? -2.35368 -42.93382 -21.10988 1.000 11.95538 217 MET D CA 1
ATOM 7582 C C . MET D 1 238 ? -3.80540 -43.10671 -20.68091 1.000 11.93427 217 MET D C 1
ATOM 7583 O O . MET D 1 238 ? -4.58171 -43.78882 -21.35854 1.000 12.31180 217 MET D O 1
ATOM 7588 N N . THR D 1 239 ? -4.18955 -42.49148 -19.55983 1.000 11.90139 218 THR D N 1
ATOM 7589 C CA . THR D 1 239 ? -5.57063 -42.61060 -19.09633 1.000 11.74666 218 THR D CA 1
ATOM 7590 C C . THR D 1 239 ? -6.53871 -42.05708 -20.13746 1.000 13.28075 218 THR D C 1
ATOM 7591 O O . THR D 1 239 ? -7.56119 -42.68506 -20.46980 1.000 12.70074 218 THR D O 1
ATOM 7595 N N . THR D 1 240 ? -6.21880 -40.87604 -20.67435 1.000 13.55960 219 THR D N 1
ATOM 7596 C CA . THR D 1 240 ? -7.07818 -40.28048 -21.69287 1.000 12.34319 219 THR D CA 1
ATOM 7597 C C . THR D 1 240 ? -7.16677 -41.16158 -22.93464 1.000 13.96028 219 THR D C 1
ATOM 7598 O O . THR D 1 240 ? -8.25257 -41.34143 -23.50365 1.000 14.46779 219 THR D O 1
ATOM 7602 N N . VAL D 1 241 ? -6.03571 -41.73077 -23.35938 1.000 13.01971 220 VAL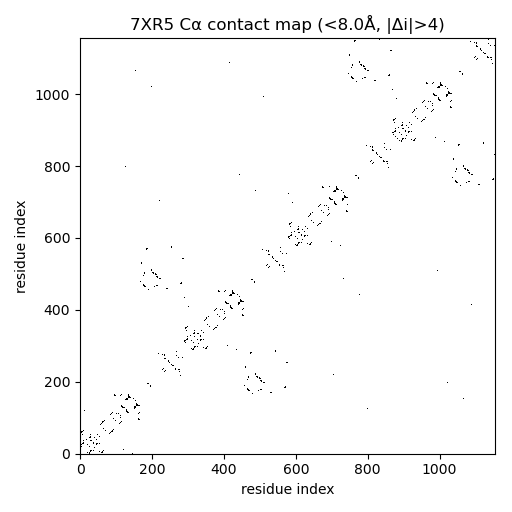 D N 1
ATOM 7603 C CA . VAL D 1 241 ? -6.02191 -42.61471 -24.52162 1.000 11.77566 220 VAL D CA 1
ATOM 7604 C C . VAL D 1 241 ? -6.89301 -43.84765 -24.27887 1.000 15.40869 220 VAL D C 1
ATOM 7605 O O . VAL D 1 241 ? -7.66218 -44.26578 -25.15615 1.000 15.68920 220 VAL D O 1
ATOM 7609 N N . VAL D 1 242 ? -6.79869 -44.44330 -23.08656 1.000 12.36166 221 VAL D N 1
ATOM 7610 C CA . VAL D 1 242 ? -7.53939 -45.67680 -22.82762 1.000 14.62604 221 VAL D CA 1
ATOM 7611 C C . VAL D 1 242 ? -9.04397 -45.42148 -22.73939 1.000 14.00825 221 VAL D C 1
ATOM 7612 O O . VAL D 1 242 ? -9.84820 -46.35109 -22.94293 1.000 13.53619 221 VAL D O 1
ATOM 7616 N N . ALA D 1 243 ? -9.45248 -44.17713 -22.45957 1.000 12.43477 222 ALA D N 1
ATOM 7617 C CA . ALA D 1 243 ? -10.88673 -43.88185 -22.55704 1.000 13.14048 222 ALA D CA 1
ATOM 7618 C C . ALA D 1 243 ? -11.45044 -44.30843 -23.91559 1.000 14.89346 222 ALA D C 1
ATOM 7619 O O . ALA D 1 243 ? -12.59111 -44.78140 -24.00641 1.000 16.22569 222 ALA D O 1
ATOM 7621 N N . GLY D 1 244 ? -10.66176 -44.16736 -24.98652 1.000 14.16481 223 GLY D N 1
ATOM 7622 C CA . GLY D 1 244 ? -11.12577 -44.60312 -26.29751 1.000 16.24710 223 GLY D CA 1
ATOM 7623 C C . GLY D 1 244 ? -11.14067 -46.11082 -26.46226 1.000 17.00925 223 GLY D C 1
ATOM 7624 O O . GLY D 1 244 ? -11.94134 -46.65454 -27.24095 1.000 15.03314 223 GLY D O 1
ATOM 7625 N N . TYR D 1 245 ? -10.26900 -46.81274 -25.72571 1.000 15.10150 224 TYR D N 1
ATOM 7626 C CA . TYR D 1 245 ? -10.33786 -48.26924 -25.72358 1.000 14.36913 224 TYR D CA 1
ATOM 7627 C C . TYR D 1 245 ? -11.62097 -48.75283 -25.06988 1.000 15.47466 224 TYR D C 1
ATOM 7628 O O . TYR D 1 245 ? -12.12214 -49.83081 -25.40916 1.000 16.30273 224 TYR D O 1
ATOM 7637 N N . VAL D 1 246 ? -12.14726 -47.98124 -24.11910 1.000 13.67029 225 VAL D N 1
ATOM 7638 C CA . VAL D 1 246 ? -13.38003 -48.38191 -23.44111 1.000 13.87837 225 VAL D CA 1
ATOM 7639 C C . VAL D 1 246 ? -14.54469 -48.42604 -24.43511 1.000 13.91357 225 VAL D C 1
ATOM 7640 O O . VAL D 1 246 ? -15.26197 -49.43412 -24.54405 1.000 14.09098 225 VAL D O 1
ATOM 7644 N N . THR D 1 247 ? -14.74057 -47.33684 -25.18773 1.000 14.94052 226 THR D N 1
ATOM 7645 C CA . THR D 1 247 ? -15.82132 -47.35176 -26.17265 1.000 14.03870 226 THR D CA 1
ATOM 7646 C C . THR D 1 247 ? -15.53596 -48.33225 -27.30856 1.000 16.17430 226 THR D C 1
ATOM 7647 O O . THR D 1 247 ? -16.47890 -48.92950 -27.84018 1.000 16.42526 226 THR D O 1
ATOM 7651 N N . ALA D 1 248 ? -14.25766 -48.53924 -27.67424 1.000 13.59352 227 ALA D N 1
ATOM 7652 C CA . ALA D 1 248 ? -13.94130 -49.54566 -28.68952 1.000 15.78990 227 ALA D CA 1
ATOM 7653 C C . ALA D 1 248 ? -14.31216 -50.95234 -28.22097 1.000 17.07406 227 ALA D C 1
ATOM 7654 O O . ALA D 1 248 ? -14.74218 -51.79152 -29.02433 1.000 18.37619 227 ALA D O 1
ATOM 7656 N N . ALA D 1 249 ? -14.15333 -51.23114 -26.92406 1.000 14.77623 228 ALA D N 1
ATOM 7657 C CA . ALA D 1 249 ? -14.43871 -52.56807 -26.41621 1.000 14.66966 228 ALA D CA 1
ATOM 7658 C C . ALA D 1 249 ? -15.92609 -52.82561 -26.24725 1.000 17.03168 228 ALA D C 1
ATOM 7659 O O . ALA D 1 249 ? -16.34635 -53.98877 -26.27031 1.000 15.94143 228 ALA D O 1
ATOM 7661 N N . ALA D 1 250 ? -16.71673 -51.78187 -25.99962 1.000 13.97452 229 ALA D N 1
ATOM 7662 C CA . ALA D 1 250 ? -18.12278 -51.99494 -25.64641 1.000 15.86545 229 ALA D CA 1
AT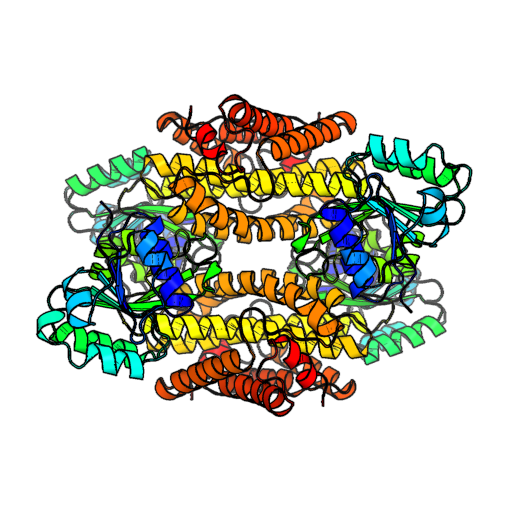OM 7663 C C . ALA D 1 250 ? -18.90813 -52.83553 -26.65405 1.000 17.31842 229 ALA D C 1
ATOM 7664 O O . ALA D 1 250 ? -19.61731 -53.76593 -26.22706 1.000 15.90303 229 ALA D O 1
ATOM 7666 N N . PRO D 1 251 ? -18.83642 -52.59395 -27.96750 1.000 17.43668 230 PRO D N 1
ATOM 7667 C CA . PRO D 1 251 ? -19.61751 -53.44325 -28.89001 1.000 18.30413 230 PRO D CA 1
ATOM 7668 C C . PRO D 1 251 ? -19.13307 -54.87661 -28.92243 1.000 18.67274 230 PRO D C 1
ATOM 7669 O O . PRO D 1 251 ? -19.93255 -55.77041 -29.22260 1.000 18.08650 230 PRO D O 1
ATOM 7673 N N . GLU D 1 252 ? -17.85579 -55.12952 -28.60219 1.000 14.47173 231 GLU D N 1
ATOM 7674 C CA . GLU D 1 252 ? -17.39059 -56.50879 -28.52441 1.000 15.71957 231 GLU D CA 1
ATOM 7675 C C . GLU D 1 252 ? -18.05453 -57.22346 -27.35902 1.000 16.37825 231 GLU D C 1
ATOM 7676 O O . GLU D 1 252 ? -18.49242 -58.37329 -27.48999 1.000 18.29691 231 GLU D O 1
ATOM 7682 N N . VAL D 1 253 ? -18.14451 -56.55101 -26.20879 1.000 14.92925 232 VAL D N 1
ATOM 7683 C CA . VAL D 1 253 ? -18.82988 -57.11680 -25.05042 1.000 14.24733 232 VAL D CA 1
ATOM 7684 C C . VAL D 1 253 ? -20.28408 -57.41048 -25.39104 1.000 15.99462 232 VAL D C 1
ATOM 7685 O O . VAL D 1 253 ? -20.81065 -58.49096 -25.09238 1.000 19.31079 232 VAL D O 1
ATOM 7689 N N . ASP D 1 254 ? -20.95923 -56.45880 -26.03781 1.000 17.12241 233 ASP D N 1
ATOM 7690 C CA . ASP D 1 254 ? -22.37222 -56.69064 -26.32316 1.000 16.90835 233 ASP D CA 1
ATOM 7691 C C . ASP D 1 254 ? -22.57289 -57.78980 -27.36277 1.000 19.75508 233 ASP D C 1
ATOM 7692 O O . ASP D 1 254 ? -23.60071 -58.48087 -27.34003 1.000 26.01305 233 ASP D O 1
ATOM 7697 N N . ALA D 1 255 ? -21.63051 -57.95050 -28.28884 1.000 17.65380 234 ALA D N 1
ATOM 7698 C CA . ALA D 1 255 ? -21.78197 -58.96553 -29.32856 1.000 20.94416 234 ALA D CA 1
ATOM 7699 C C . ALA D 1 255 ? -21.35277 -60.35021 -28.87125 1.000 25.26702 234 ALA D C 1
ATOM 7700 O O . ALA D 1 255 ? -21.68262 -61.34294 -29.53671 1.000 25.65874 234 ALA D O 1
ATOM 7702 N N . GLY D 1 256 ? -20.62726 -60.44582 -27.76242 1.000 20.17453 235 GLY D N 1
ATOM 7703 C CA . GLY D 1 256 ? -20.03280 -61.71521 -27.38571 1.000 22.23727 235 GLY D CA 1
ATOM 7704 C C . GLY D 1 256 ? -18.97391 -62.17982 -28.35758 1.000 24.70961 235 GLY D C 1
ATOM 7705 O O . GLY D 1 256 ? -18.75277 -63.38681 -28.49615 1.000 29.20579 235 GLY D O 1
ATOM 7706 N N . SER D 1 257 ? -18.31991 -61.24577 -29.04551 1.000 20.99727 236 SER D N 1
ATOM 7707 C CA . SER D 1 257 ? -17.30204 -61.54197 -30.04989 1.000 23.61667 236 SER D CA 1
ATOM 7708 C C . SER D 1 257 ? -16.08183 -60.68669 -29.76192 1.000 23.32849 236 SER D C 1
ATOM 7709 O O . SER D 1 257 ? -16.18686 -59.45778 -29.71439 1.000 22.11201 236 SER D O 1
ATOM 7712 N N . TYR D 1 258 ? -14.92642 -61.32206 -29.59172 1.000 22.64113 237 TYR D N 1
ATOM 7713 C CA . TYR D 1 258 ? -13.75509 -60.65496 -29.02068 1.000 19.96185 237 TYR D CA 1
ATOM 7714 C C . TYR D 1 258 ? -12.53829 -60.83085 -29.92146 1.000 20.36082 237 TYR D C 1
ATOM 7715 O O . TYR D 1 258 ? -11.59836 -61.56083 -29.58540 1.000 20.70203 237 TYR D O 1
ATOM 7724 N N . PRO D 1 259 ? -12.50004 -60.13341 -31.05585 1.000 22.05104 238 PRO D N 1
ATOM 7725 C CA . PRO D 1 259 ? -11.31586 -60.20543 -31.91615 1.000 23.68706 238 PRO D CA 1
ATOM 7726 C C . PRO D 1 259 ? -10.06098 -59.74773 -31.18662 1.000 22.25275 238 PRO D C 1
ATOM 7727 O O . PRO D 1 259 ? -10.10001 -58.88452 -30.30556 1.000 19.73644 238 PRO D O 1
ATOM 7731 N N . ALA D 1 260 ? -8.93221 -60.35587 -31.55638 1.000 23.22244 239 ALA D N 1
ATOM 7732 C CA . ALA D 1 260 ? -7.67501 -60.05191 -30.87955 1.000 23.44879 239 ALA D CA 1
ATOM 7733 C C . ALA D 1 260 ? -7.28880 -58.58641 -31.01211 1.000 26.75517 239 ALA D C 1
ATOM 7734 O O . ALA D 1 260 ? -6.68147 -58.02407 -30.09268 1.000 28.09144 239 ALA D O 1
ATOM 7736 N N . GLY D 1 261 ? -7.62100 -57.95258 -32.13548 1.000 25.94239 240 GLY D N 1
ATOM 7737 C CA . GLY D 1 261 ? -7.08047 -56.62681 -32.37801 1.000 32.29402 240 GLY D CA 1
ATOM 7738 C C . GLY D 1 261 ? -5.56371 -56.68522 -32.35229 1.000 30.99607 240 GLY D C 1
ATOM 7739 O O . GLY D 1 261 ? -4.94727 -57.58675 -32.92840 1.000 33.65915 240 GLY D O 1
ATOM 7740 N N . ASP D 1 262 ? -4.94873 -55.74535 -31.64258 1.000 30.77098 241 ASP D N 1
ATOM 7741 C CA . ASP D 1 262 ? -3.49676 -55.62696 -31.62469 1.000 36.15539 241 ASP D CA 1
ATOM 7742 C C . ASP D 1 262 ? -2.82033 -56.51670 -30.58875 1.000 32.20246 241 ASP D C 1
ATOM 7743 O O . ASP D 1 262 ? -1.58530 -56.55078 -30.54288 1.000 31.31431 241 ASP D O 1
ATOM 7748 N N . ALA D 1 263 ? -3.57570 -57.23013 -29.75622 1.000 28.62019 242 ALA D N 1
ATOM 7749 C CA . ALA D 1 263 ? -2.94866 -58.03590 -28.70996 1.000 25.19681 242 ALA D CA 1
ATOM 7750 C C . ALA D 1 263 ? -3.93778 -59.05855 -28.17176 1.000 21.59693 242 ALA D C 1
ATOM 7751 O O . ALA D 1 263 ? -4.96704 -58.68878 -27.59424 1.000 21.88426 242 ALA D O 1
ATOM 7753 N N . THR D 1 264 ? -3.62085 -60.33779 -28.35315 1.000 20.75992 243 THR D N 1
ATOM 7754 C CA . THR D 1 264 ? -4.36078 -61.42185 -27.73096 1.000 17.95791 243 THR D CA 1
ATOM 7755 C C . THR D 1 264 ? -4.22901 -61.37084 -26.20930 1.000 19.60430 243 THR D C 1
ATOM 7756 O O . THR D 1 264 ? -3.32750 -60.73172 -25.64981 1.000 20.22615 243 THR D O 1
ATOM 7760 N N . LEU D 1 265 ? -5.11927 -62.09890 -25.53773 1.000 20.07123 244 LEU D N 1
ATOM 7761 C CA . LEU D 1 265 ? -5.01280 -62.19594 -24.08941 1.000 18.68762 244 LEU D CA 1
ATOM 7762 C C . LEU D 1 265 ? -3.74198 -62.91783 -23.67042 1.000 22.43068 244 LEU D C 1
ATOM 7763 O O . LEU D 1 265 ? -3.26397 -62.69836 -22.56035 1.000 20.62917 244 LEU D O 1
ATOM 7768 N N . THR D 1 266 ? -3.17117 -63.75980 -24.53176 1.000 20.37914 245 THR D N 1
ATOM 7769 C CA . THR D 1 266 ? -1.88894 -64.37312 -24.19035 1.000 21.86061 245 THR D CA 1
ATOM 7770 C C . THR D 1 266 ? -0.78863 -63.31592 -24.09959 1.000 22.31196 245 THR D C 1
ATOM 7771 O O . THR D 1 266 ? 0.01719 -63.31522 -23.15544 1.000 21.90204 245 THR D O 1
ATOM 7775 N N . VAL D 1 267 ? -0.76314 -62.39380 -25.05994 1.000 19.25536 246 VAL D N 1
ATOM 7776 C CA . VAL D 1 267 ? 0.19940 -61.29337 -25.05554 1.000 21.77203 246 VAL D CA 1
ATOM 7777 C C . VAL D 1 267 ? -0.03111 -60.38100 -23.84887 1.000 19.70905 246 VAL D C 1
ATOM 7778 O O . VAL D 1 267 ? 0.92309 -59.95913 -23.17027 1.000 19.46022 246 VAL D O 1
ATOM 7782 N N . HIS D 1 268 ? -1.30112 -60.07003 -23.55098 1.000 18.96508 247 HIS D N 1
ATOM 7783 C CA . HIS D 1 268 ? -1.60743 -59.28870 -22.35199 1.000 16.33003 247 HIS D CA 1
ATOM 7784 C C . HIS D 1 268 ? -1.08667 -59.99255 -21.10392 1.000 20.60197 247 HIS D C 1
ATOM 7785 O O . HIS D 1 268 ? -0.40203 -59.38320 -20.27226 1.000 17.63583 247 HIS D O 1
ATOM 7792 N N . GLN D 1 269 ? -1.41654 -61.28332 -20.95311 1.000 18.40617 248 GLN D N 1
ATOM 7793 C CA . GLN D 1 269 ? -1.01380 -62.01892 -19.75844 1.000 17.57337 248 GLN D CA 1
ATOM 7794 C C . GLN D 1 269 ? 0.50023 -62.06743 -19.60554 1.000 17.83923 248 GLN D C 1
ATOM 7795 O O . GLN D 1 269 ? 1.00985 -61.98117 -18.48470 1.000 18.79785 248 GLN D O 1
ATOM 7801 N N . GLU D 1 270 ? 1.23292 -62.22335 -20.71127 1.000 19.74930 249 GLU D N 1
ATOM 7802 C CA . GLU D 1 270 ? 2.69011 -62.23514 -20.61918 1.000 20.35632 249 GLU D CA 1
ATOM 7803 C C . GLU D 1 270 ? 3.21980 -60.89033 -20.14865 1.000 19.44080 249 GLU D C 1
ATOM 7804 O O . GLU D 1 270 ? 4.13051 -60.83637 -19.31200 1.000 16.94663 249 GLU D O 1
ATOM 7806 N N . ALA D 1 271 ? 2.64699 -59.78617 -20.65402 1.000 17.90061 250 ALA D N 1
ATOM 7807 C CA . ALA D 1 271 ? 3.09449 -58.48047 -20.16824 1.000 17.72294 250 ALA D CA 1
ATOM 7808 C C . ALA D 1 271 ? 2.75015 -58.28666 -18.68553 1.000 16.61420 250 ALA D C 1
ATOM 7809 O O . ALA D 1 271 ? 3.51654 -57.67172 -17.93415 1.000 16.78114 250 ALA D O 1
ATOM 7811 N N . MET D 1 272 ? 1.60547 -58.80940 -18.24929 1.000 15.60947 251 MET D N 1
ATOM 7812 C CA . MET D 1 272 ? 1.22404 -58.75653 -16.84266 1.000 15.28761 251 MET D CA 1
ATOM 7813 C C . MET D 1 272 ? 2.23208 -59.50968 -15.98712 1.000 15.31364 251 MET D C 1
ATOM 7814 O O . MET D 1 272 ? 2.64719 -59.04368 -14.91832 1.000 14.65134 251 MET D O 1
ATOM 7819 N N . ARG D 1 273 ? 2.61435 -60.69782 -16.45117 1.000 16.28041 252 ARG D N 1
ATOM 7820 C CA . ARG D 1 273 ? 3.63401 -61.46683 -15.75495 1.000 17.57514 252 ARG D CA 1
ATOM 7821 C C . ARG D 1 273 ? 4.94117 -60.69234 -15.66905 1.000 16.48620 252 ARG D C 1
ATOM 7822 O O . ARG D 1 273 ? 5.60199 -60.70170 -14.62114 1.000 15.83986 252 ARG D O 1
ATOM 7830 N N . HIS D 1 274 ? 5.32385 -59.99823 -16.74608 1.000 15.06088 253 HIS D N 1
ATOM 7831 C CA . HIS D 1 274 ? 6.54642 -59.20424 -16.69170 1.000 18.06340 253 HIS D CA 1
ATOM 7832 C C . HIS D 1 274 ? 6.41473 -58.05983 -15.69496 1.000 16.76395 253 HIS D C 1
ATOM 7833 O O . HIS D 1 274 ? 7.35658 -57.76962 -14.95687 1.000 16.49264 253 HIS D O 1
ATOM 7840 N N . LEU D 1 275 ? 5.25588 -57.39599 -15.64969 1.000 14.55079 254 LEU D N 1
ATOM 7841 C CA . LEU D 1 275 ? 5.06326 -56.35474 -14.63853 1.000 16.18911 254 LEU D CA 1
ATOM 7842 C C . LEU D 1 275 ? 5.19137 -56.92697 -13.22739 1.000 16.05286 254 LEU D C 1
ATOM 7843 O O . LEU D 1 275 ? 5.80706 -56.30599 -12.35116 1.000 15.99853 254 LEU D O 1
ATOM 7848 N N . ALA D 1 276 ? 4.67352 -58.14016 -13.00922 1.000 14.59546 255 ALA D N 1
ATOM 7849 C CA . ALA D 1 276 ? 4.77259 -58.74690 -11.68267 1.000 14.91141 255 ALA D CA 1
ATOM 7850 C C . ALA D 1 276 ? 6.21332 -59.12958 -11.35317 1.000 15.63922 255 ALA D C 1
ATOM 7851 O O . ALA D 1 276 ? 6.67280 -58.92225 -10.22372 1.000 16.73555 255 ALA D O 1
ATOM 7853 N N . GLU D 1 277 ? 6.94760 -59.65666 -12.33931 1.000 16.26844 256 GLU D N 1
ATOM 7854 C CA . GLU D 1 277 ? 8.33369 -60.05719 -12.09596 1.000 17.69237 256 GLU D CA 1
ATOM 7855 C C . GLU D 1 277 ? 9.23354 -58.84322 -11.88978 1.000 18.52008 256 GLU D C 1
ATOM 7856 O O . GLU D 1 277 ? 10.14784 -58.87984 -11.06124 1.000 20.20488 256 GLU D O 1
ATOM 7862 N N . GLU D 1 278 ? 8.99171 -57.75750 -12.62370 1.000 16.00069 257 GLU D N 1
ATOM 7863 C CA . GLU D 1 278 ? 9.72552 -56.52007 -12.38149 1.000 15.43613 257 GLU D CA 1
ATOM 7864 C C . GLU D 1 278 ? 9.44875 -56.00666 -10.98217 1.000 16.10654 257 GLU D C 1
ATOM 7865 O O . GLU D 1 278 ? 10.37241 -55.57812 -10.27624 1.000 17.59906 257 GLU D O 1
ATOM 7871 N N . SER D 1 279 ? 8.18072 -56.06331 -10.56038 1.000 15.87479 258 SER D N 1
ATOM 7872 C CA . SER D 1 279 ? 7.83211 -55.63392 -9.21462 1.000 16.06060 258 SER D CA 1
ATOM 7873 C C . SER D 1 279 ? 8.56317 -56.47026 -8.17228 1.000 19.32057 258 SER D C 1
ATOM 7874 O O . SER D 1 279 ? 9.11616 -55.93542 -7.20765 1.000 17.76351 258 SER D O 1
ATOM 7877 N N . GLU D 1 280 ? 8.56039 -57.78939 -8.35333 1.000 17.70471 259 GLU D N 1
ATOM 7878 C CA . GLU D 1 280 ? 9.19506 -58.66386 -7.37423 1.000 18.84697 259 GLU D CA 1
ATOM 7879 C C . GLU D 1 280 ? 10.70126 -58.42621 -7.33908 1.000 19.15470 259 GLU D C 1
ATOM 7880 O O . GLU D 1 280 ? 11.29010 -58.27844 -6.25764 1.000 24.38567 259 GLU D O 1
ATOM 7886 N N . ALA D 1 281 ? 11.33510 -58.32187 -8.51101 1.000 20.81504 260 ALA D N 1
ATOM 7887 C CA . ALA D 1 281 ? 12.78302 -58.14148 -8.55767 1.000 21.47454 260 ALA D CA 1
ATOM 7888 C C . ALA D 1 281 ? 13.20160 -56.81103 -7.95275 1.000 27.05825 260 ALA D C 1
ATOM 7889 O O . ALA D 1 281 ? 14.23368 -56.72758 -7.27373 1.000 25.71787 260 ALA D O 1
ATOM 7891 N N . LEU D 1 282 ? 12.41791 -55.76019 -8.18140 1.000 24.32963 261 LEU D N 1
ATOM 7892 C CA . LEU D 1 282 ? 12.78455 -54.43374 -7.71214 1.000 23.57853 261 LEU D CA 1
ATOM 7893 C C . LEU D 1 282 ? 12.25482 -54.13397 -6.31540 1.000 19.81719 261 LEU D C 1
ATOM 7894 O O . LEU D 1 282 ? 12.47385 -53.02783 -5.81189 1.000 24.17120 261 LEU D O 1
ATOM 7899 N N . GLY D 1 283 ? 11.57335 -55.08570 -5.67981 1.000 22.67742 262 GLY D N 1
ATOM 7900 C CA . GLY D 1 283 ? 11.22445 -54.95274 -4.27645 1.000 23.39311 262 GLY D CA 1
ATOM 7901 C C . GLY D 1 283 ? 9.96903 -54.17245 -3.95689 1.000 23.12387 262 GLY D C 1
ATOM 7902 O O . GLY D 1 283 ? 9.84606 -53.65423 -2.84439 1.000 26.77396 262 GLY D O 1
ATOM 7903 N N . VAL D 1 284 ? 9.02467 -54.06546 -4.88456 1.000 20.58960 263 VAL D N 1
ATOM 7904 C CA . VAL D 1 284 ? 7.76357 -53.39837 -4.61228 1.000 19.67678 263 VAL D CA 1
ATOM 7905 C C . VAL D 1 284 ? 6.64841 -54.43321 -4.64361 1.000 19.98537 263 VAL D C 1
ATOM 7906 O O . VAL D 1 284 ? 6.85946 -55.60900 -4.94574 1.000 22.36364 263 VAL D O 1
ATOM 7910 N N . ASN D 1 285 ? 5.45350 -53.99255 -4.28820 1.000 17.21557 264 ASN D N 1
ATOM 7911 C CA . ASN D 1 285 ? 4.35032 -54.92672 -4.15623 1.000 18.48324 264 ASN D CA 1
ATOM 7912 C C . ASN D 1 285 ? 3.96045 -55.46968 -5.52450 1.000 19.86550 264 ASN D C 1
ATOM 7913 O O . ASN D 1 285 ? 3.80307 -54.70963 -6.48502 1.000 18.00251 264 ASN D O 1
ATOM 7918 N N . ALA D 1 286 ? 3.81677 -56.79095 -5.61266 1.000 17.68354 265 ALA D N 1
ATOM 7919 C CA . ALA D 1 286 ? 3.47375 -57.45583 -6.85836 1.000 18.06169 265 ALA D CA 1
ATOM 7920 C C . ALA D 1 286 ? 2.06407 -58.02225 -6.85257 1.000 16.93859 265 ALA D C 1
ATOM 7921 O O . ALA D 1 286 ? 1.66627 -58.67195 -7.82510 1.000 18.05296 265 ALA D O 1
ATOM 7923 N N . GLU D 1 287 ? 1.29162 -57.79071 -5.78666 1.000 16.45087 266 GLU D N 1
ATOM 7924 C CA . GLU D 1 287 ? -0.00711 -58.45327 -5.68495 1.000 17.25343 266 GLU D CA 1
ATOM 7925 C C . GLU D 1 287 ? -0.97942 -57.97376 -6.76042 1.000 18.34787 266 GLU D C 1
ATOM 7926 O O . GLU D 1 287 ? -1.77267 -58.77153 -7.26814 1.000 19.82243 266 GLU D O 1
ATOM 7932 N N . LEU D 1 288 ? -0.94223 -56.68063 -7.11855 1.000 18.47559 267 LEU D N 1
ATOM 7933 C CA . LEU D 1 288 ? -1.81249 -56.18697 -8.18686 1.000 17.40769 267 LEU D CA 1
ATOM 7934 C C . LEU D 1 288 ? -1.48875 -56.83742 -9.53363 1.000 18.24563 267 LEU D C 1
ATOM 7935 O O . LEU D 1 288 ? -2.39759 -57.43091 -10.14865 1.000 16.52956 267 LEU D O 1
ATOM 7940 N N . PRO D 1 289 ? -0.25483 -56.76977 -10.05722 1.000 15.44518 268 PRO D N 1
ATOM 7941 C CA . PRO D 1 289 ? -0.01302 -57.45377 -11.33687 1.000 15.84328 268 PRO D CA 1
ATOM 7942 C C . PRO D 1 289 ? -0.24997 -58.94820 -11.27165 1.000 15.46599 268 PRO D C 1
ATOM 7943 O O . PRO D 1 289 ? -0.70375 -59.52685 -12.26394 1.000 15.45005 268 PRO D O 1
ATOM 7947 N N . ARG D 1 290 ? 0.03600 -59.59829 -10.14340 1.000 14.20738 269 ARG D N 1
ATOM 7948 C CA . ARG D 1 290 ? -0.23828 -61.02645 -10.05149 1.000 15.69925 269 ARG D CA 1
ATOM 7949 C C . ARG D 1 290 ? -1.73667 -61.31026 -10.10971 1.000 16.24608 269 ARG D C 1
ATOM 7950 O O . ARG D 1 290 ? -2.15655 -62.32846 -10.67441 1.000 17.88012 269 ARG D O 1
ATOM 7958 N N . PHE D 1 291 ? -2.54870 -60.41134 -9.56138 1.000 17.43299 270 PHE D N 1
ATOM 7959 C CA . PHE D 1 291 ? -3.99835 -60.55343 -9.66141 1.000 19.02698 270 PHE D CA 1
ATOM 7960 C C . PHE D 1 291 ? -4.46971 -60.38563 -11.10322 1.000 20.18014 270 PHE D C 1
ATOM 7961 O O . PHE D 1 291 ? -5.30832 -61.16460 -11.59115 1.000 20.84756 270 PHE D O 1
ATOM 7969 N N . LEU D 1 292 ? -3.94690 -59.36059 -11.79186 1.000 19.05431 271 LEU D N 1
ATOM 7970 C CA . LEU D 1 292 ? -4.26300 -59.17000 -13.20707 1.000 19.17194 271 LEU D CA 1
ATOM 7971 C C . LEU D 1 292 ? -3.89732 -60.41619 -13.99929 1.000 17.02416 271 LEU D C 1
ATOM 7972 O O . LEU D 1 292 ? -4.66944 -60.89531 -14.84181 1.000 19.45945 271 LEU D O 1
ATOM 7977 N N . GLN D 1 293 ? -2.70574 -60.95640 -13.72692 1.000 16.48051 272 GLN D N 1
ATOM 7978 C CA . GLN D 1 293 ? -2.23109 -62.14803 -14.42357 1.000 16.89183 272 GLN D CA 1
ATOM 7979 C C . GLN D 1 293 ? -3.12586 -63.34485 -14.14639 1.000 16.27075 272 GLN D C 1
ATOM 7980 O O . GLN D 1 293 ? -3.39610 -64.14674 -15.04719 1.000 19.83702 272 GLN D O 1
ATOM 7986 N N . LEU D 1 294 ? -3.59896 -63.46991 -12.90591 1.000 18.28789 273 LEU D N 1
ATOM 7987 C CA . LEU D 1 294 ? -4.51155 -64.54590 -12.53037 1.000 20.09029 273 LEU D CA 1
ATOM 7988 C C . LEU D 1 294 ? -5.78382 -64.51834 -13.37292 1.000 19.33965 273 LEU D C 1
ATOM 7989 O O . LEU D 1 294 ? -6.20192 -65.54489 -13.94092 1.000 22.17009 273 LEU D O 1
ATOM 7994 N N . LEU D 1 295 ? -6.42133 -63.34272 -13.45473 1.000 18.85925 274 LEU D N 1
ATOM 7995 C CA . LEU D 1 295 ? -7.67536 -63.25375 -14.20233 1.000 17.27183 274 LEU D CA 1
ATOM 7996 C C . LEU D 1 295 ? -7.44743 -63.52632 -15.68482 1.000 17.65149 274 LEU D C 1
ATOM 7997 O O . LEU D 1 295 ? -8.21348 -64.27868 -16.31813 1.000 19.63586 274 LEU D O 1
ATOM 8002 N N . ALA D 1 296 ? -6.42580 -62.88450 -16.27063 1.000 16.18902 275 ALA D N 1
ATOM 8003 C CA . ALA D 1 296 ? -6.13403 -63.13930 -17.67588 1.000 19.49846 275 ALA D CA 1
ATOM 8004 C C . ALA D 1 296 ? -5.86374 -64.62037 -17.91005 1.000 22.63629 275 ALA D C 1
ATOM 8005 O O . ALA D 1 296 ? -6.29317 -65.18792 -18.92713 1.000 22.38259 275 ALA D O 1
ATOM 8007 N N . GLY D 1 297 ? -5.18594 -65.27401 -16.95872 1.000 20.31664 276 GLY D N 1
ATOM 8008 C CA . GLY D 1 297 ? -4.89234 -66.69089 -17.09698 1.000 22.35528 276 GLY D CA 1
ATOM 8009 C C . GLY D 1 297 ? -6.13080 -67.55699 -17.09399 1.000 22.41801 276 GLY D C 1
ATOM 8010 O O . GLY D 1 297 ? -6.18013 -68.57149 -17.79285 1.000 22.69569 276 GLY D O 1
ATOM 8011 N N . ARG D 1 298 ? -7.13739 -67.18106 -16.30123 1.000 18.99295 277 ARG D N 1
ATOM 8012 C CA . ARG D 1 298 ? -8.41600 -67.88237 -16.35956 1.000 20.38713 277 ARG D CA 1
ATOM 8013 C C . ARG D 1 298 ? -9.03407 -67.77295 -17.74719 1.000 24.53700 277 ARG D C 1
ATOM 8014 O O . ARG D 1 298 ? -9.56076 -68.75733 -18.28825 1.000 22.74467 277 ARG D O 1
ATOM 8022 N N . ALA D 1 299 ? -9.00243 -66.57218 -18.33233 1.000 20.51084 278 ALA D N 1
ATOM 8023 C CA . ALA D 1 299 ? -9.56686 -66.43068 -19.67640 1.000 22.03893 278 ALA D CA 1
ATOM 8024 C C . ALA D 1 299 ? -8.79622 -67.28443 -20.68148 1.000 23.79830 278 ALA D C 1
ATOM 8025 O O . ALA D 1 299 ? -9.38874 -67.91959 -21.56408 1.000 24.35097 278 ALA D O 1
ATOM 8027 N N . VAL D 1 300 ? -7.47009 -67.31318 -20.55154 1.000 18.98910 279 VAL D N 1
ATOM 8028 C CA . VAL D 1 300 ? -6.62771 -68.07775 -21.47080 1.000 23.19458 279 VAL D CA 1
ATOM 8029 C C . VAL D 1 300 ? -6.90926 -69.57070 -21.33658 1.000 28.68183 279 VAL D C 1
ATOM 8030 O O . VAL D 1 300 ? -6.98824 -70.29753 -22.33826 1.000 31.94301 279 VAL D O 1
ATOM 8034 N N . ALA D 1 301 ? -7.09994 -70.04072 -20.10496 1.000 24.23625 280 ALA D N 1
ATOM 8035 C CA . ALA D 1 301 ? -7.39192 -71.43807 -19.83733 1.000 27.55171 280 ALA D CA 1
ATOM 8036 C C . ALA D 1 301 ? -8.80349 -71.84919 -20.26188 1.000 27.63044 280 ALA D C 1
ATOM 8037 O O . ALA D 1 301 ? -9.07628 -73.05480 -20.37857 1.000 29.66958 280 ALA D O 1
ATOM 8039 N N . GLU D 1 302 ? -9.69786 -70.89297 -20.53155 1.000 25.11668 281 GLU D N 1
ATOM 8040 C CA . GLU D 1 302 ? -11.09328 -71.16931 -20.86571 1.000 26.09904 281 GLU D CA 1
ATOM 8041 C C . GLU D 1 302 ? -11.39552 -70.83367 -22.32375 1.000 28.50947 281 GLU D C 1
ATOM 8042 O O . GLU D 1 302 ? -12.51227 -70.43499 -22.64873 1.000 37.46376 281 GLU D O 1
ATOM 8044 N N . GLY D 1 303 ? -10.39715 -70.94521 -23.19408 1.000 28.24434 282 GLY D N 1
ATOM 8045 C CA . GLY D 1 303 ? -10.58922 -70.86422 -24.62756 1.000 27.69298 282 GLY D CA 1
ATOM 8046 C C . GLY D 1 303 ? -10.36248 -69.50961 -25.26235 1.000 30.21498 282 GLY D C 1
ATOM 8047 O O . GLY D 1 303 ? -10.62763 -69.35784 -26.45770 1.000 29.87697 282 GLY D O 1
ATOM 8048 N N . HIS D 1 304 ? -9.85961 -68.52436 -24.52337 1.000 25.46512 283 HIS D N 1
ATOM 8049 C CA . HIS D 1 304 ? -9.72227 -67.18110 -25.06795 1.000 21.49021 283 HIS D CA 1
ATOM 8050 C C . HIS D 1 304 ? -8.26935 -66.75260 -25.20357 1.000 24.41971 283 HIS D C 1
ATOM 8051 O O . HIS D 1 304 ? -7.97173 -65.55545 -25.23607 1.000 21.19185 283 HIS D O 1
ATOM 8058 N N . ALA D 1 305 ? -7.35931 -67.72484 -25.32719 1.000 22.96160 284 ALA D N 1
ATOM 8059 C CA . ALA D 1 305 ? -5.94712 -67.40271 -25.50536 1.000 24.05679 284 ALA D CA 1
ATOM 8060 C C . ALA D 1 305 ? -5.71416 -66.47351 -26.69389 1.000 22.03796 284 ALA D C 1
ATOM 8061 O O . ALA D 1 305 ? -4.83987 -65.59809 -26.63233 1.000 23.28941 284 ALA D O 1
ATOM 8063 N N . GLU D 1 306 ? -6.49580 -66.61444 -27.76657 1.000 23.58069 285 GLU D N 1
ATOM 8064 C CA . GLU D 1 306 ? -6.29299 -65.83063 -28.97827 1.000 23.03461 285 GLU D CA 1
ATOM 8065 C C . GLU D 1 306 ? -7.33600 -64.73061 -29.16636 1.000 22.83352 285 GLU D C 1
ATOM 8066 O O . GLU D 1 306 ? -7.36032 -64.08737 -30.22257 1.000 22.74485 285 GLU D O 1
ATOM 8072 N N . SER D 1 307 ? -8.17893 -64.49186 -28.16670 1.000 20.79985 286 SER D N 1
ATOM 8073 C CA . SER D 1 307 ? -9.17653 -63.43324 -28.19384 1.000 19.73365 286 SER D CA 1
ATOM 8074 C C . SER D 1 307 ? -8.58652 -62.11946 -27.69314 1.000 19.93203 286 SER D C 1
ATOM 8075 O O . SER D 1 307 ? -7.53269 -62.08298 -27.05417 1.000 20.00105 286 SER D O 1
ATOM 8078 N N . GLY D 1 308 ? -9.31082 -61.03454 -27.95725 1.000 17.59227 287 GLY D N 1
ATOM 8079 C CA . GLY D 1 308 ? -8.93309 -59.74140 -27.43024 1.000 20.27612 287 GLY D CA 1
ATOM 8080 C C . GLY D 1 308 ? -9.31777 -59.58277 -25.96794 1.000 17.78423 287 GLY D C 1
ATOM 8081 O O . GLY D 1 308 ? -10.00869 -60.42113 -25.38329 1.000 17.66412 287 GLY D O 1
ATOM 8082 N N . TYR D 1 309 ? -8.86390 -58.45994 -25.39319 1.000 17.33991 288 TYR D N 1
ATOM 8083 C CA . TYR D 1 309 ? -9.01115 -58.23419 -23.95633 1.000 16.27147 288 TYR D CA 1
ATOM 8084 C C . TYR D 1 309 ? -10.46720 -58.24821 -23.50637 1.000 18.32493 288 TYR D C 1
ATOM 8085 O O . TYR D 1 309 ? -10.75522 -58.60781 -22.35336 1.000 16.40110 288 TYR D O 1
ATOM 8094 N N A SER D 1 310 ? -11.39648 -57.84382 -24.37997 0.630 17.21831 289 SER D N 1
ATOM 8095 N N B SER D 1 310 ? -11.38999 -57.83619 -24.37775 0.370 17.23268 289 SER D N 1
ATOM 8096 C CA A SER D 1 310 ? -12.80224 -57.78106 -23.99365 0.630 17.38383 289 SER D CA 1
ATOM 8097 C CA B SER D 1 310 ? -12.79966 -57.77865 -24.01161 0.370 17.40248 289 SER D CA 1
ATOM 8098 C C A SER D 1 310 ? -13.35579 -59.13807 -23.56619 0.630 17.59020 289 SER D C 1
ATOM 8099 C C B SER D 1 310 ? -13.35437 -59.13342 -23.57415 0.370 17.60566 289 SER D C 1
ATOM 8100 O O A SER D 1 310 ? -14.33514 -59.18659 -22.81561 0.630 17.15302 289 SER D O 1
ATOM 8101 O O B SER D 1 310 ? -14.32742 -59.17457 -22.81313 0.370 17.18365 289 SER D O 1
ATOM 8106 N N . ALA D 1 311 ? -12.74650 -60.23805 -24.01710 1.000 17.95097 290 ALA D N 1
ATOM 8107 C CA . ALA D 1 311 ? -13.17262 -61.56410 -23.57834 1.000 16.88059 290 ALA D CA 1
ATOM 8108 C C . ALA D 1 311 ? -13.07372 -61.74202 -22.06441 1.000 20.19323 290 ALA D C 1
ATOM 8109 O O . ALA D 1 311 ? -13.77330 -62.59309 -21.49774 1.000 19.54868 290 ALA D O 1
ATOM 8111 N N . LEU D 1 312 ? -12.21951 -60.96056 -21.39618 1.000 16.65182 291 LEU D N 1
ATOM 8112 C CA .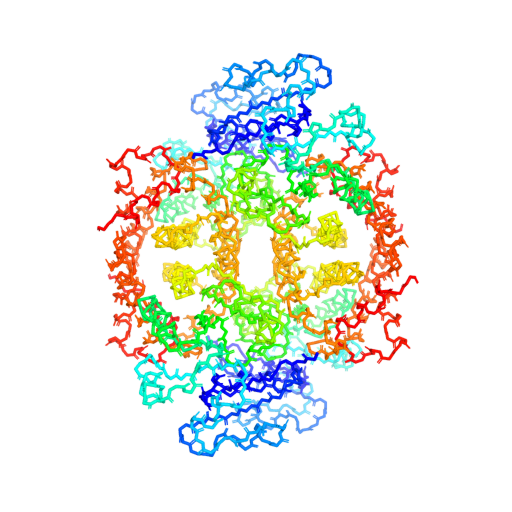 LEU D 1 312 ? -12.17193 -60.99219 -19.93810 1.000 16.32390 291 LEU D CA 1
ATOM 8113 C C . LEU D 1 312 ? -13.52195 -60.68384 -19.29336 1.000 19.07552 291 LEU D C 1
ATOM 8114 O O . LEU D 1 312 ? -13.70918 -61.00686 -18.11390 1.000 15.08251 291 LEU D O 1
ATOM 8119 N N . VAL D 1 313 ? -14.47129 -60.06698 -20.01591 1.000 15.80660 292 VAL D N 1
ATOM 8120 C CA . VAL D 1 313 ? -15.78102 -59.83842 -19.41180 1.000 14.64741 292 VAL D CA 1
ATOM 8121 C C . VAL D 1 313 ? -16.39121 -61.15417 -18.94914 1.000 15.97172 292 VAL D C 1
ATOM 8122 O O . VAL D 1 313 ? -17.10268 -61.18995 -17.93784 1.000 16.58962 292 VAL D O 1
ATOM 8126 N N . GLU D 1 314 ? -16.07763 -62.25745 -19.62926 1.000 15.08838 293 GLU D N 1
ATOM 8127 C CA . GLU D 1 314 ? -16.68207 -63.52234 -19.23362 1.000 19.25044 293 GLU D CA 1
ATOM 8128 C C . GLU D 1 314 ? -16.20506 -63.92195 -17.84432 1.000 18.39612 293 GLU D C 1
ATOM 8129 O O . GLU D 1 314 ? -16.96427 -64.53100 -17.08593 1.000 21.23129 293 GLU D O 1
ATOM 8135 N N . GLN D 1 315 ? -14.97147 -63.55752 -17.48276 1.000 16.39972 294 GLN D N 1
ATOM 8136 C CA . GLN D 1 315 ? -14.50167 -63.82762 -16.12379 1.000 16.30647 294 GLN D CA 1
ATOM 8137 C C . GLN D 1 315 ? -15.16036 -62.90400 -15.11299 1.000 20.16742 294 GLN D C 1
ATOM 8138 O O . GLN D 1 315 ? -15.38321 -63.30963 -13.97000 1.000 21.41365 294 GLN D O 1
ATOM 8144 N N . PHE D 1 316 ? -15.48500 -61.66362 -15.49357 1.000 15.98682 295 PHE D N 1
ATOM 8145 C CA . PHE D 1 316 ? -16.14148 -60.79453 -14.52473 1.000 15.62665 295 PHE D CA 1
ATOM 8146 C C . PHE D 1 316 ? -17.61049 -61.14961 -14.32226 1.000 17.34359 295 PHE D C 1
ATOM 8147 O O . PHE D 1 316 ? -18.18105 -60.78599 -13.29026 1.000 17.13982 295 PHE D O 1
ATOM 8155 N N . ARG D 1 317 ? -18.23061 -61.88583 -15.25497 1.000 15.70884 296 ARG D N 1
ATOM 8156 C CA . ARG D 1 317 ? -19.60868 -62.30717 -15.03884 1.000 17.10230 296 ARG D CA 1
ATOM 8157 C C . ARG D 1 317 ? -19.72319 -63.50712 -14.11049 1.000 18.38354 296 ARG D C 1
ATOM 8158 O O . ARG D 1 317 ? -20.81028 -63.74736 -13.58022 1.000 22.75069 296 ARG D O 1
ATOM 8166 N N . LYS D 1 318 ? -18.64307 -64.25616 -13.90248 1.000 20.29753 297 LYS D N 1
ATOM 8167 C CA . LYS D 1 318 ? -18.67504 -65.48854 -13.10996 1.000 20.61976 297 LYS D CA 1
ATOM 8168 C C . LYS D 1 318 ? -18.23244 -65.22153 -11.67897 1.000 23.04379 297 LYS D C 1
ATOM 8169 O O . LYS D 1 318 ? -17.10924 -64.76390 -11.44635 1.000 25.90038 297 LYS D O 1
ATOM 8175 N N . ALA D 1 319 ? -19.09940 -65.54179 -10.72818 1.000 22.69179 298 ALA D N 1
ATOM 8176 C CA . ALA D 1 319 ? -18.74826 -65.44062 -9.31900 1.000 25.85616 298 ALA D CA 1
ATOM 8177 C C . ALA D 1 319 ? -17.49633 -66.26758 -9.01850 1.000 29.28761 298 ALA D C 1
ATOM 8178 O O . ALA D 1 319 ? -16.62029 -65.83481 -8.26197 1.000 31.40349 298 ALA D O 1
#

Radius of gyration: 30.83 Å; Cα contacts (8 Å, |Δi|>4): 2578; chains: 4; bounding box: 86×70×75 Å

Solvent-accessible surface area: 41690 Å² total; per-residue (Å²): 118,83,33,31,0,0,0,0,3,4,38,179,35,1,35,21,0,0,35,11,0,21,76,48,51,13,72,3,7,0,44,28,188,63,120,70,111,10,86,154,18,29,92,130,56,8,133,126,7,66,47,22,53,64,0,0,61,46,2,54,0,0,0,0,16,34,91,69,24,125,26,2,35,116,27,2,79,103,32,142,56,29,6,58,72,53,10,1,0,5,7,6,109,23,48,2,70,68,2,75,63,7,29,59,37,0,169,142,104,45,8,33,6,0,11,4,10,32,32,30,30,19,121,45,13,41,51,6,103,0,32,0,1,0,0,0,66,93,109,9,11,52,60,37,43,94,2,0,14,24,0,0,15,2,2,23,39,44,36,20,52,50,5,0,10,0,8,0,5,30,7,2,7,37,8,0,17,1,10,0,12,3,5,0,1,5,0,4,1,0,0,28,63,26,65,25,97,5,2,66,0,0,31,44,0,15,110,22,0,26,54,0,7,35,93,0,5,46,11,0,23,45,6,62,73,45,63,21,79,33,70,120,29,20,0,62,87,18,44,41,21,0,119,25,2,0,81,8,0,90,85,48,41,5,2,13,68,21,0,86,20,7,34,88,2,0,20,72,0,44,89,118,65,32,35,127,20,3,17,5,1,0,0,66,18,1,98,55,106,119,82,34,34,0,0,0,0,4,5,38,168,36,1,33,22,0,0,26,9,0,22,85,50,54,13,40,0,8,2,34,35,201,65,119,63,117,8,87,133,12,25,86,127,45,8,146,148,22,69,38,17,51,104,0,0,70,56,3,47,0,0,0,1,16,33,87,71,24,63,24,2,115,130,30,6,77,106,12,95,67,35,0,58,56,49,8,1,0,11,8,5,104,23,39,2,70,69,3,78,61,28,23,60,41,0,164,134,65,46,5,34,4,0,9,5,10,31,36,31,40,19,123,47,12,44,49,4,81,0,26,0,3,0,0,0,62,81,116,8,14,52,64,33,54,101,2,0,55,24,0,0,30,6,13,34,52,42,38,20,47,52,6,0,10,0,9,0,6,30,5,2,7,34,9,0,13,1,10,0,11,3,5,0,2,5,0,4,2,0,0,29,63,27,67,26,77,4,3,62,0,0,60,37,0,11,76,22,0,44,75,0,9,38,93,0,16,50,10,0,18,45,9,44,77,46,60,24,80,34,71,109,24,26,0,67,88,20,45,95,23,0,86,28,2,0,68,10,0,91,88,52,43,6,6,12,70,20,0,88,19,6,32,83,0,0,20,71,0,40,92,72,66,29,35,126,21,2,17,6,0,0,0,58,2,0,95,102,103,115,73,31,35,0,0,0,0,4,4,39,176,36,1,34,20,0,0,20,8,0,22,91,46,53,9,80,2,14,2,39,33,196,68,116,67,114,13,91,67,5,27,94,136,58,10,49,136,15,68,49,20,46,93,0,0,59,49,4,55,0,0,0,0,16,35,90,62,21,138,26,4,35,132,35,0,63,104,21,145,52,24,2,55,75,55,12,2,0,5,7,4,113,32,30,3,69,64,2,76,60,6,28,62,46,0,155,143,68,45,8,42,6,0,10,4,11,31,37,29,37,21,118,44,12,42,50,4,80,1,29,0,0,0,0,0,74,91,118,8,12,59,70,39,58,124,3,0,23,23,0,0,14,6,14,35,47,42,39,20,49,49,6,0,9,0,6,0,6,31,19,2,7,38,9,0,16,1,12,0,12,3,4,0,2,5,1,4,1,0,1,27,65,28,66,27,92,4,3,74,0,0,58,41,0,11,76,24,0,44,75,0,8,38,94,0,16,49,10,0,15,43,8,61,79,47,63,23,80,35,70,104,25,19,0,55,88,20,36,84,22,0,109,30,2,0,75,10,0,97,86,51,40,6,3,10,58,19,0,72,25,9,29,111,2,0,19,82,0,45,90,88,66,33,32,131,19,2,17,4,1,0,0,69,5,1,99,101,98,119,84,33,32,0,0,0,0,2,3,34,201,36,1,34,21,0,0,45,10,0,34,94,48,52,12,62,2,3,0,37,19,199,71,90,44,116,2,75,80,19,27,95,74,54,8,117,116,7,68,52,20,51,80,0,0,64,38,3,52,0,0,0,0,15,33,91,64,24,121,26,5,38,123,25,0,61,105,19,142,57,28,2,57,72,55,8,3,0,5,7,5,107,25,48,3,68,64,3,75,61,5,32,63,49,0,162,151,66,46,10,34,7,0,11,4,11,32,33,30,27,34,130,41,12,40,50,6,104,0,31,0,2,0,0,0,61,89,108,9,11,62,71,38,45,95,4,0,15,26,0,0,14,2,3,22,38,43,36,21,54,50,5,0,10,0,9,0,5,28,6,2,7,35,8,0,16,1,11,0,12,4,4,0,2,5,1,4,2,0,0,28,64,26,64,25,82,4,2,73,0,0,36,41,0,16,104,20,0,27,54,0,6,36,95,0,7,47,12,0,22,46,7,47,76,47,63,21,79,33,68,119,28,19,0,60,86,20,42,39,21,0,88,57,2,0,70,11,0,92,87,50,42,6,4,12,64,21,0,83,21,6,30,87,2,0,16,80,0,40,92,61,69,34,32,129,18,3,16,5,1,0,0,71,13,2,99,118,100

Nearest PDB structures (foldseek):
  7xe8-assembly2_B-2  TM=9.536E-01  e=4.319E-54  Streptomyces albidoflavus
  8j44-assembly1_B  TM=9.588E-01  e=5.202E-4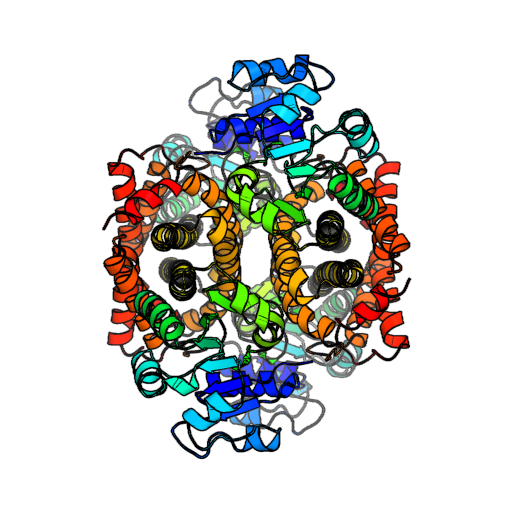3  Streptomyces viridochromogenes DSM 40736
  7osn-assembly2_D  TM=8.751E-01  e=8.455E-41  Micromonospora sp. Rc5
  8whg-assembly2_D  TM=8.479E-01  e=1.148E-38  Streptomyces viridochromogenes
  5a9r-assembly1_A  TM=9.052E-01  e=6.266E-32  Amycolatopsis orientalis

B-factor: mean 21.34, std 7.43, range [4.87, 64.0]